Protein AF-0000000070046254 (afdb_homodimer)

Structure (mmCIF, N/CA/C/O backbone):
data_AF-0000000070046254-model_v1
#
loop_
_entity.id
_entity.type
_entity.pdbx_description
1 polymer 'Putative centrosomal of 76 kDa protein'
#
loop_
_atom_site.group_PDB
_atom_site.id
_atom_site.type_symbol
_atom_site.label_atom_id
_atom_site.label_alt_id
_atom_site.label_comp_id
_atom_site.label_asym_id
_atom_site.label_entity_id
_atom_site.label_seq_id
_atom_site.pdbx_PDB_ins_code
_atom_site.Cartn_x
_atom_site.Cartn_y
_atom_site.Cartn_z
_atom_site.occupancy
_atom_site.B_iso_or_equiv
_atom_site.auth_seq_id
_atom_site.auth_comp_id
_atom_site.auth_asym_id
_atom_site.auth_atom_id
_atom_site.pdbx_PDB_model_num
ATOM 1 N N . MET A 1 1 ? -28.453 29.516 -33.625 1 22.95 1 MET A N 1
ATOM 2 C CA . MET A 1 1 ? -28.219 28.594 -32.531 1 22.95 1 MET A CA 1
ATOM 3 C C . MET A 1 1 ? -28.25 29.328 -31.203 1 22.95 1 MET A C 1
ATOM 5 O O . MET A 1 1 ? -27.547 30.312 -31.016 1 22.95 1 MET A O 1
ATOM 9 N N . ASP A 1 2 ? -29.359 29.281 -30.531 1 30.78 2 ASP A N 1
ATOM 10 C CA . ASP A 1 2 ? -29.656 30.109 -29.359 1 30.78 2 ASP A CA 1
ATOM 11 C C . ASP A 1 2 ? -28.594 29.938 -28.281 1 30.78 2 ASP A C 1
ATOM 13 O O . ASP A 1 2 ? -27.891 28.922 -28.25 1 30.78 2 ASP A O 1
ATOM 17 N N . ALA A 1 3 ? -28.328 31.016 -27.547 1 36.81 3 ALA A N 1
ATOM 18 C CA . ALA A 1 3 ? -27.328 31.203 -26.5 1 36.81 3 ALA A CA 1
ATOM 19 C C . ALA A 1 3 ? -27.312 30.016 -25.531 1 36.81 3 ALA A C 1
ATOM 21 O O . ALA A 1 3 ? -26.266 29.625 -25.031 1 36.81 3 ALA A O 1
ATOM 22 N N . LYS A 1 4 ? -28.531 29.578 -25.219 1 39.19 4 LYS A N 1
ATOM 23 C CA . LYS A 1 4 ? -28.672 28.5 -24.25 1 39.19 4 LYS A CA 1
ATOM 24 C C . LYS A 1 4 ? -28.047 27.203 -24.766 1 39.19 4 LYS A C 1
ATOM 26 O O . LYS A 1 4 ? -27.422 26.469 -24 1 39.19 4 LYS A O 1
ATOM 31 N N . HIS A 1 5 ? -28.25 26.938 -25.984 1 34.53 5 HIS A N 1
ATOM 32 C CA . HIS A 1 5 ? -27.703 25.734 -26.609 1 34.53 5 HIS A CA 1
ATOM 33 C C . HIS A 1 5 ? -26.172 25.812 -26.688 1 34.53 5 HIS A C 1
ATOM 35 O O . HIS A 1 5 ? -25.5 24.797 -26.578 1 34.53 5 HIS A O 1
ATOM 41 N N . ARG A 1 6 ? -25.719 27.016 -26.875 1 35.41 6 ARG A N 1
ATOM 42 C CA . ARG A 1 6 ? -24.266 27.219 -26.891 1 35.41 6 ARG A CA 1
ATOM 43 C C . ARG A 1 6 ? -23.656 26.922 -25.531 1 35.41 6 ARG A C 1
ATOM 45 O O . ARG A 1 6 ? -22.609 26.297 -25.438 1 35.41 6 ARG A O 1
ATOM 52 N N . ALA A 1 7 ? -24.375 27.359 -24.469 1 35.88 7 ALA A N 1
ATOM 53 C CA . ALA A 1 7 ? -23.859 27.156 -23.109 1 35.88 7 ALA A CA 1
ATOM 54 C C . ALA A 1 7 ? -23.812 25.656 -22.781 1 35.88 7 ALA A C 1
ATOM 56 O O . ALA A 1 7 ? -22.859 25.203 -22.141 1 35.88 7 ALA A O 1
ATOM 57 N N . ALA A 1 8 ? -24.891 24.938 -23.156 1 36.16 8 ALA A N 1
ATOM 58 C CA . ALA A 1 8 ? -24.938 23.5 -22.891 1 36.16 8 ALA A CA 1
ATOM 59 C C . ALA A 1 8 ? -23.812 22.781 -23.641 1 36.16 8 ALA A C 1
ATOM 61 O O . ALA A 1 8 ? -23.219 21.844 -23.125 1 36.16 8 ALA A O 1
ATOM 62 N N . ILE A 1 9 ? -23.594 23.266 -24.875 1 36.44 9 ILE A N 1
ATOM 63 C CA . ILE A 1 9 ? -22.5 22.688 -25.656 1 36.44 9 ILE A CA 1
ATOM 64 C C . ILE A 1 9 ? -21.156 23 -24.984 1 36.44 9 ILE A C 1
ATOM 66 O O . ILE A 1 9 ? -20.297 22.141 -24.859 1 36.44 9 ILE A O 1
ATOM 70 N N . TYR A 1 10 ? -21.047 24.266 -24.516 1 35.69 10 TYR A N 1
ATOM 71 C CA . TYR A 1 10 ? -19.812 24.625 -23.828 1 35.69 10 TYR A CA 1
ATOM 72 C C . TYR A 1 10 ? -19.625 23.781 -22.562 1 35.69 10 TYR A C 1
ATOM 74 O O . TYR A 1 10 ? -18.516 23.344 -22.266 1 35.69 10 TYR A O 1
ATOM 82 N N . GLU A 1 11 ? -20.719 23.578 -21.797 1 37.72 11 GLU A N 1
ATOM 83 C CA . GLU A 1 11 ? -20.672 22.734 -20.609 1 37.72 11 GLU A CA 1
ATOM 84 C C . GLU A 1 11 ? -20.312 21.297 -20.969 1 37.72 11 GLU A C 1
ATOM 86 O O . GLU A 1 11 ? -19.578 20.625 -20.234 1 37.72 11 GLU A O 1
ATOM 91 N N . PHE A 1 12 ? -20.828 20.828 -22.109 1 35.72 12 PHE A N 1
ATOM 92 C CA . PHE A 1 12 ? -20.484 19.484 -22.578 1 35.72 12 PHE A CA 1
ATOM 93 C C . PHE A 1 12 ? -19.047 19.422 -23.047 1 35.72 12 PHE A C 1
ATOM 95 O O . PHE A 1 12 ? -18.312 18.484 -22.703 1 35.72 12 PHE A O 1
ATOM 102 N N . LEU A 1 13 ? -18.625 20.375 -23.797 1 39.56 13 LEU A N 1
ATOM 103 C CA . LEU A 1 13 ? -17.25 20.391 -24.281 1 39.56 13 LEU A CA 1
ATOM 104 C C . LEU A 1 13 ? -16.281 20.656 -23.141 1 39.56 13 LEU A C 1
ATOM 106 O O . LEU A 1 13 ? -15.156 20.125 -23.141 1 39.56 13 LEU A O 1
ATOM 110 N N . ALA A 1 14 ? -16.578 21.438 -22.156 1 38.41 14 ALA A N 1
ATOM 111 C CA . ALA A 1 14 ? -15.773 21.703 -20.969 1 38.41 14 ALA A CA 1
ATOM 112 C C . ALA A 1 14 ? -15.57 20.438 -20.141 1 38.41 14 ALA A C 1
ATOM 114 O O . ALA A 1 14 ? -14.547 20.297 -19.469 1 38.41 14 ALA A O 1
ATOM 115 N N . LYS A 1 15 ? -16.516 19.406 -20.172 1 37.19 15 LYS A N 1
ATOM 116 C CA . LYS A 1 15 ? -16.453 18.125 -19.469 1 37.19 15 LYS A CA 1
ATOM 117 C C . LYS A 1 15 ? -15.75 17.078 -20.297 1 37.19 15 LYS A C 1
ATOM 119 O O . LYS A 1 15 ? -15.531 15.953 -19.844 1 37.19 15 LYS A O 1
ATOM 124 N N . ARG A 1 16 ? -15.531 17.344 -21.578 1 29.8 16 ARG A N 1
ATOM 125 C CA . ARG A 1 16 ? -14.828 16.422 -22.453 1 29.8 16 ARG A CA 1
ATOM 126 C C . ARG A 1 16 ? -13.625 17.094 -23.109 1 29.8 16 ARG A C 1
ATOM 128 O O . ARG A 1 16 ? -13.656 17.406 -24.312 1 29.8 16 ARG A O 1
ATOM 135 N N . PRO A 1 17 ? -12.617 17.453 -22.25 1 33.72 17 PRO A N 1
ATOM 136 C CA . PRO A 1 17 ? -11.453 18.141 -22.797 1 33.72 17 PRO A CA 1
ATOM 137 C C . PRO A 1 17 ? -10.766 17.359 -23.906 1 33.72 17 PRO A C 1
ATOM 139 O O . PRO A 1 17 ? -9.984 17.938 -24.672 1 33.72 17 PRO A O 1
ATOM 142 N N . ASP A 1 18 ? -11.164 16.156 -24.016 1 36.84 18 ASP A N 1
ATOM 143 C CA . ASP A 1 18 ? -10.562 15.398 -25.109 1 36.84 18 ASP A CA 1
ATOM 144 C C . ASP A 1 18 ? -10.977 15.953 -26.469 1 36.84 18 ASP A C 1
ATOM 146 O O . ASP A 1 18 ? -10.172 16.016 -27.391 1 36.84 18 ASP A O 1
ATOM 150 N N . ILE A 1 19 ? -12.195 16.312 -26.516 1 37.12 19 ILE A N 1
ATOM 151 C CA . ILE A 1 19 ? -12.68 16.797 -27.797 1 37.12 19 ILE A CA 1
ATOM 152 C C . ILE A 1 19 ? -12.125 18.203 -28.062 1 37.12 19 ILE A C 1
ATOM 154 O O . ILE A 1 19 ? -11.711 18.516 -29.188 1 37.12 19 ILE A O 1
ATOM 158 N N . CYS A 1 20 ? -12.023 18.922 -26.953 1 35.56 20 CYS A N 1
ATOM 159 C CA . CYS A 1 20 ? -11.555 20.281 -27.156 1 35.56 20 CYS A CA 1
ATOM 160 C C . CYS A 1 20 ? -10.102 20.297 -27.594 1 35.56 20 CYS A C 1
ATOM 162 O O . CYS A 1 20 ? -9.719 21.078 -28.484 1 35.56 20 CYS A O 1
ATOM 164 N N . GLN A 1 21 ? -9.312 19.484 -27 1 36.22 21 GLN A N 1
ATOM 165 C CA . GLN A 1 21 ? -7.91 19.484 -27.406 1 36.22 21 GLN A CA 1
ATOM 166 C C . GLN A 1 21 ? -7.754 19 -28.844 1 36.22 21 GLN A C 1
ATOM 168 O O . GLN A 1 21 ? -6.977 19.578 -29.609 1 36.22 21 GLN A O 1
ATOM 173 N N . SER A 1 22 ? -8.617 18.141 -29.234 1 37.44 22 SER A N 1
ATOM 174 C CA . SER A 1 22 ? -8.562 17.688 -30.625 1 37.44 22 SER A CA 1
ATOM 175 C C . SER A 1 22 ? -8.984 18.797 -31.578 1 37.44 22 SER A C 1
ATOM 177 O O . SER A 1 22 ? -8.383 18.984 -32.625 1 37.44 22 SER A O 1
ATOM 179 N N . LEU A 1 23 ? -9.883 19.578 -31.062 1 36.31 23 LEU A N 1
ATOM 180 C CA . LEU A 1 23 ? -10.375 20.703 -31.875 1 36.31 23 LEU A CA 1
ATOM 181 C C . LEU A 1 23 ? -9.336 21.812 -31.938 1 36.31 23 LEU A C 1
ATOM 183 O O . LEU A 1 23 ? -9.125 22.406 -33 1 36.31 23 LEU A O 1
ATOM 187 N N . ARG A 1 24 ? -8.734 22.016 -30.828 1 37.19 24 ARG A N 1
ATOM 188 C CA . ARG A 1 24 ? -7.711 23.062 -30.828 1 37.19 24 ARG A CA 1
ATOM 189 C C . ARG A 1 24 ? -6.578 22.719 -31.797 1 37.19 24 ARG A C 1
ATOM 191 O O . ARG A 1 24 ? -6.105 23.578 -32.531 1 37.19 24 ARG A O 1
ATOM 198 N N . LEU A 1 25 ? -6.223 21.453 -31.844 1 37.81 25 LEU A N 1
ATOM 199 C CA . LEU A 1 25 ? -5.137 21.031 -32.719 1 37.81 25 LEU A CA 1
ATOM 200 C C . LEU A 1 25 ? -5.555 21.141 -34.188 1 37.81 25 LEU A C 1
ATOM 202 O O . LEU A 1 25 ? -4.762 21.562 -35.031 1 37.81 25 LEU A O 1
ATOM 206 N N . HIS A 1 26 ? -6.836 20.969 -34.406 1 33.47 26 HIS A N 1
ATOM 207 C CA . HIS A 1 26 ? -7.34 21.094 -35.75 1 33.47 26 HIS A CA 1
ATOM 208 C C . HIS A 1 26 ? -7.391 22.562 -36.188 1 33.47 26 HIS A C 1
ATOM 210 O O . HIS A 1 26 ? -7.07 22.875 -37.344 1 33.47 26 HIS A O 1
ATOM 216 N N . LEU A 1 27 ? -7.742 23.312 -35.219 1 34.03 27 LEU A N 1
ATOM 217 C CA . LEU A 1 27 ? -7.859 24.734 -35.562 1 34.03 27 LEU A CA 1
ATOM 218 C C . LEU A 1 27 ? -6.484 25.344 -35.812 1 34.03 27 LEU A C 1
ATOM 220 O O . LEU A 1 27 ? -6.332 26.203 -36.688 1 34.03 27 LEU A O 1
ATOM 224 N N . GLN A 1 28 ? -5.562 24.906 -35.031 1 35.88 28 GLN A N 1
ATOM 225 C CA . GLN A 1 28 ? -4.238 25.484 -35.25 1 35.88 28 GLN A CA 1
ATOM 226 C C . GLN A 1 28 ? -3.646 25.062 -36.594 1 35.88 28 GLN A C 1
ATOM 228 O O . GLN A 1 28 ? -2.947 25.844 -37.219 1 35.88 28 GLN A O 1
ATOM 233 N N . ALA A 1 29 ? -4.031 23.938 -37.125 1 33.19 29 ALA A N 1
ATOM 234 C CA . ALA A 1 29 ? -3.479 23.484 -38.375 1 33.19 29 ALA A CA 1
ATOM 235 C C . ALA A 1 29 ? -4.012 24.312 -39.562 1 33.19 29 ALA A C 1
ATOM 237 O O . ALA A 1 29 ? -3.311 24.516 -40.531 1 33.19 29 ALA A O 1
ATOM 238 N N . ARG A 1 30 ? -5.281 24.781 -39.469 1 31.12 30 ARG A N 1
ATOM 239 C CA . ARG A 1 30 ? -5.852 25.547 -40.594 1 31.12 30 ARG A CA 1
ATOM 240 C C . ARG A 1 30 ? -5.34 26.984 -40.562 1 31.12 30 ARG A C 1
ATOM 242 O O . ARG A 1 30 ? -5.625 27.75 -41.5 1 31.12 30 ARG A O 1
ATOM 249 N N . LYS A 1 31 ? -4.848 27.469 -39.469 1 35.66 31 LYS A N 1
ATOM 250 C CA . LYS A 1 31 ? -4.465 28.875 -39.469 1 35.66 31 LYS A CA 1
ATOM 251 C C . LYS A 1 31 ? -3.291 29.141 -40.406 1 35.66 31 LYS A C 1
ATOM 253 O O . LYS A 1 31 ? -3.006 30.297 -40.719 1 35.66 31 LYS A O 1
ATOM 258 N N . SER A 1 32 ? -2.473 28.203 -40.719 1 35.16 32 SER A N 1
ATOM 259 C CA . SER A 1 32 ? -1.287 28.688 -41.406 1 35.16 32 SER A CA 1
ATOM 260 C C . SER A 1 32 ? -1.643 29.219 -42.781 1 35.16 32 SER A C 1
ATOM 262 O O . SER A 1 32 ? -0.765 29.656 -43.531 1 35.16 32 SER A O 1
ATOM 264 N N . HIS A 1 33 ? -2.77 28.812 -43.375 1 30.98 33 HIS A N 1
ATOM 265 C CA . HIS A 1 33 ? -2.812 29.328 -44.75 1 30.98 33 HIS A CA 1
ATOM 266 C C . HIS A 1 33 ? -3.143 30.812 -44.75 1 30.98 33 HIS A C 1
ATOM 268 O O . HIS A 1 33 ? -2.807 31.516 -45.719 1 30.98 33 HIS A O 1
ATOM 274 N N . ASP A 1 34 ? -4.305 31.234 -44.156 1 30.7 34 ASP A N 1
ATOM 275 C CA . ASP A 1 34 ? -4.793 32.562 -44.531 1 30.7 34 ASP A CA 1
ATOM 276 C C . ASP A 1 34 ? -4.012 33.656 -43.812 1 30.7 34 ASP A C 1
ATOM 278 O O . ASP A 1 34 ? -3.574 33.469 -42.656 1 30.7 34 ASP A O 1
ATOM 282 N N . GLY A 1 35 ? -3.275 34.531 -44.438 1 29.66 35 GLY A N 1
ATOM 283 C CA . GLY A 1 35 ? -2.488 35.719 -44.188 1 29.66 35 GLY A CA 1
ATOM 284 C C . GLY A 1 35 ? -2.898 36.438 -42.906 1 29.66 35 GLY A C 1
ATOM 285 O O . GLY A 1 35 ? -2.188 37.312 -42.438 1 29.66 35 GLY A O 1
ATOM 286 N N . GLU A 1 36 ? -4.207 36.844 -42.969 1 29.3 36 GLU A N 1
ATOM 287 C CA . GLU A 1 36 ? -4.617 38 -42.188 1 29.3 36 GLU A CA 1
ATOM 288 C C . GLU A 1 36 ? -4.512 37.719 -40.688 1 29.3 36 GLU A C 1
ATOM 290 O O . GLU A 1 36 ? -4.43 36.562 -40.281 1 29.3 36 GLU A O 1
ATOM 295 N N . THR A 1 37 ? -4.812 38.844 -39.812 1 29.86 37 THR A N 1
ATOM 296 C CA . THR A 1 37 ? -4.668 39.25 -38.406 1 29.86 37 THR A CA 1
ATOM 297 C C . THR A 1 37 ? -5.168 38.125 -37.5 1 29.86 37 THR A C 1
ATOM 299 O O . THR A 1 37 ? -5.887 37.219 -37.938 1 29.86 37 THR A O 1
ATOM 302 N N . ALA A 1 38 ? -5.16 38.469 -36.125 1 30.78 38 ALA A N 1
ATOM 303 C CA . ALA A 1 38 ? -5.293 37.656 -34.938 1 30.78 38 ALA A CA 1
ATOM 304 C C . ALA A 1 38 ? -6.617 36.906 -34.938 1 30.78 38 ALA A C 1
ATOM 306 O O . ALA A 1 38 ? -7.672 37.469 -34.656 1 30.78 38 ALA A O 1
ATOM 307 N N . PRO A 1 39 ? -7.023 36.156 -35.969 1 28.86 39 PRO A N 1
ATOM 308 C CA . PRO A 1 39 ? -8.461 35.875 -36.094 1 28.86 39 PRO A CA 1
ATOM 309 C C . PRO A 1 39 ? -9.023 35.219 -34.812 1 28.86 39 PRO A C 1
ATOM 311 O O . PRO A 1 39 ? -8.328 34.438 -34.156 1 28.86 39 PRO A O 1
ATOM 314 N N . THR A 1 40 ? -9.852 36.062 -34.125 1 28.89 40 THR A N 1
ATOM 315 C CA . THR A 1 40 ? -10.742 35.656 -33.062 1 28.89 40 THR A CA 1
ATOM 316 C C . THR A 1 40 ? -11.375 34.312 -33.344 1 28.89 40 THR A C 1
ATOM 318 O O . THR A 1 40 ? -11.867 34.062 -34.438 1 28.89 40 THR A O 1
ATOM 321 N N . VAL A 1 41 ? -10.688 33.406 -32.906 1 30.28 41 VAL A N 1
ATOM 322 C CA . VAL A 1 41 ? -11.258 32.062 -33.031 1 30.28 41 VAL A CA 1
ATOM 323 C C . VAL A 1 41 ? -12.781 32.125 -32.969 1 30.28 41 VAL A C 1
ATOM 325 O O . VAL A 1 41 ? -13.336 32.469 -31.906 1 30.28 41 VAL A O 1
ATOM 328 N N . ASP A 1 42 ? -13.422 32.781 -34.031 1 28.2 42 ASP A N 1
ATOM 329 C CA . ASP A 1 42 ? -14.867 32.906 -34.156 1 28.2 42 ASP A CA 1
ATOM 330 C C . ASP A 1 42 ? -15.555 31.562 -33.938 1 28.2 42 ASP A C 1
ATOM 332 O O . ASP A 1 42 ? -15.289 30.609 -34.688 1 28.2 42 ASP A O 1
ATOM 336 N N . VAL A 1 43 ? -15.984 31.406 -32.781 1 30.73 43 VAL A N 1
ATOM 337 C CA . VAL A 1 43 ? -16.812 30.312 -32.281 1 30.73 43 VAL A CA 1
ATOM 338 C C . VAL A 1 43 ? -17.891 29.969 -33.312 1 30.73 43 VAL A C 1
ATOM 340 O O . VAL A 1 43 ? -18.203 28.781 -33.5 1 30.73 43 VAL A O 1
ATOM 343 N N . ALA A 1 44 ? -18.312 31 -34 1 30.55 44 ALA A N 1
ATOM 344 C CA . ALA A 1 44 ? -19.422 30.812 -34.906 1 30.55 44 ALA A CA 1
ATOM 345 C C . ALA A 1 44 ? -19.031 29.891 -36.062 1 30.55 44 ALA A C 1
ATOM 347 O O . ALA A 1 44 ? -19.781 28.984 -36.438 1 30.55 44 ALA A O 1
ATOM 348 N N . ARG A 1 45 ? -17.859 30.266 -36.562 1 34.41 45 ARG A N 1
ATOM 349 C CA . ARG A 1 45 ? -17.469 29.547 -37.781 1 34.41 45 ARG A CA 1
ATOM 350 C C . ARG A 1 45 ? -17.125 28.094 -37.438 1 34.41 45 ARG A C 1
ATOM 352 O O . ARG A 1 45 ? -17.391 27.188 -38.25 1 34.41 45 ARG A O 1
ATOM 359 N N . THR A 1 46 ? -16.672 27.984 -36.188 1 34.03 46 THR A N 1
ATOM 360 C CA . THR A 1 46 ? -16.391 26.625 -35.75 1 34.03 46 THR A CA 1
ATOM 361 C C . THR A 1 46 ? -17.672 25.828 -35.625 1 34.03 46 THR A C 1
ATOM 363 O O . THR A 1 46 ? -17.734 24.656 -36.031 1 34.03 46 THR A O 1
ATOM 366 N N . LEU A 1 47 ? -18.734 26.5 -35.188 1 33.62 47 LEU A N 1
ATOM 367 C CA . LEU A 1 47 ? -20.031 25.859 -35.094 1 33.62 47 LEU A CA 1
ATOM 368 C C . LEU A 1 47 ? -20.594 25.531 -36.469 1 33.62 47 LEU A C 1
ATOM 370 O O . LEU A 1 47 ? -21.234 24.484 -36.656 1 33.62 47 LEU A O 1
ATOM 374 N N . GLU A 1 48 ? -20.328 26.375 -37.375 1 36.91 48 GLU A N 1
ATOM 375 C CA . GLU A 1 48 ? -20.844 26.172 -38.719 1 36.91 48 GLU A CA 1
ATOM 376 C C . GLU A 1 48 ? -20.219 24.922 -39.375 1 36.91 48 GLU A C 1
ATOM 378 O O . GLU A 1 48 ? -20.922 24.141 -40.031 1 36.91 48 GLU A O 1
ATOM 383 N N . VAL A 1 49 ? -18.984 24.766 -39.062 1 36.53 49 VAL A N 1
ATOM 384 C CA . VAL A 1 49 ? -18.312 23.609 -39.688 1 36.53 49 VAL A CA 1
ATOM 385 C C . VAL A 1 49 ? -18.812 22.328 -39 1 36.53 49 VAL A C 1
ATOM 387 O O . VAL A 1 49 ? -19.031 21.312 -39.688 1 36.53 49 VAL A O 1
ATOM 390 N N . LEU A 1 50 ? -19.141 22.469 -37.75 1 34.44 50 LEU A N 1
ATOM 391 C CA . LEU A 1 50 ? -19.719 21.297 -37.094 1 34.44 50 LEU A CA 1
ATOM 392 C C . LEU A 1 50 ? -21.125 21.016 -37.625 1 34.44 50 LEU A C 1
ATOM 394 O O . LEU A 1 50 ? -21.531 19.859 -37.75 1 34.44 50 LEU A O 1
ATOM 398 N N . GLN A 1 51 ? -21.875 21.984 -38 1 36.56 51 GLN A N 1
ATOM 399 C CA . GLN A 1 51 ? -23.188 21.812 -38.594 1 36.56 51 GLN A CA 1
ATOM 400 C C . GLN A 1 51 ? -23.062 21.109 -39.969 1 36.56 51 GLN A C 1
ATOM 402 O O . GLN A 1 51 ? -23.859 20.219 -40.25 1 36.56 51 GLN A O 1
ATOM 407 N N . ASP A 1 52 ? -22.188 21.609 -40.75 1 40.53 52 ASP A N 1
ATOM 408 C CA . ASP A 1 52 ? -22.094 21.094 -42.125 1 40.53 52 ASP A CA 1
ATOM 409 C C . ASP A 1 52 ? -21.625 19.656 -42.125 1 40.53 52 ASP A C 1
ATOM 411 O O . ASP A 1 52 ? -21.922 18.906 -43.062 1 40.53 52 ASP A O 1
ATOM 415 N N . THR A 1 53 ? -20.75 19.344 -41.188 1 40.19 53 THR A N 1
ATOM 416 C CA . THR A 1 53 ? -20.25 17.984 -41.281 1 40.19 53 THR A CA 1
ATOM 417 C C . THR A 1 53 ? -21.219 17.016 -40.625 1 40.19 53 THR A C 1
ATOM 419 O O . THR A 1 53 ? -20.984 15.805 -40.594 1 40.19 53 THR A O 1
ATOM 422 N N . GLY A 1 54 ? -22.484 17.172 -40.469 1 35.41 54 GLY A N 1
ATOM 423 C CA . GLY A 1 54 ? -23.609 16.406 -39.969 1 35.41 54 GLY A CA 1
ATOM 424 C C . GLY A 1 54 ? -23.406 15.906 -38.562 1 35.41 54 GLY A C 1
ATOM 425 O O . GLY A 1 54 ? -24.234 15.141 -38.031 1 35.41 54 GLY A O 1
ATOM 426 N N . VAL A 1 55 ? -22.297 16.094 -38.25 1 36.09 55 VAL A N 1
ATOM 427 C CA . VAL A 1 55 ? -22.031 15.523 -36.938 1 36.09 55 VAL A CA 1
ATOM 428 C C . VAL A 1 55 ? -22.875 16.234 -35.875 1 36.09 55 VAL A C 1
ATOM 430 O O . VAL A 1 55 ? -23.266 15.625 -34.875 1 36.09 55 VAL A O 1
ATOM 433 N N . LEU A 1 56 ? -23.266 17.484 -36.156 1 33.78 56 LEU A N 1
ATOM 434 C CA . LEU A 1 56 ? -24.188 18.234 -35.281 1 33.78 56 LEU A CA 1
ATOM 435 C C . LEU A 1 56 ? -25.562 17.578 -35.281 1 33.78 56 LEU A C 1
ATOM 437 O O . LEU A 1 56 ? -26.219 17.5 -34.25 1 33.78 56 LEU A O 1
ATOM 441 N N . THR A 1 57 ? -25.953 17.219 -36.406 1 40.41 57 THR A N 1
ATOM 442 C CA . THR A 1 57 ? -27.266 16.594 -36.469 1 40.41 57 THR A CA 1
ATOM 443 C C . THR A 1 57 ? -27.297 15.305 -35.625 1 40.41 57 THR A C 1
ATOM 445 O O . THR A 1 57 ? -28.281 15.016 -34.969 1 40.41 57 THR A O 1
ATOM 448 N N . ASP A 1 58 ? -26.234 14.578 -35.812 1 39.16 58 ASP A N 1
ATOM 449 C CA . ASP A 1 58 ? -26.234 13.32 -35.062 1 39.16 58 ASP A CA 1
ATOM 450 C C . ASP A 1 58 ? -26.172 13.57 -33.562 1 39.16 58 ASP A C 1
ATOM 452 O O . ASP A 1 58 ? -26.844 12.891 -32.781 1 39.16 58 ASP A O 1
ATOM 456 N N . ILE A 1 59 ? -25.469 14.57 -33.219 1 34.38 59 ILE A N 1
ATOM 457 C CA . ILE A 1 59 ? -25.469 14.953 -31.797 1 34.38 59 ILE A CA 1
ATOM 458 C C . ILE A 1 59 ? -26.828 15.547 -31.422 1 34.38 59 ILE A C 1
ATOM 460 O O . ILE A 1 59 ? -27.359 15.258 -30.359 1 34.38 59 ILE A O 1
ATOM 464 N N . GLN A 1 60 ? -27.391 16.281 -32.25 1 35.59 60 GLN A N 1
ATOM 465 C CA . GLN A 1 60 ? -28.703 16.828 -32 1 35.59 60 GLN A CA 1
ATOM 466 C C . GLN A 1 60 ? -29.766 15.734 -31.9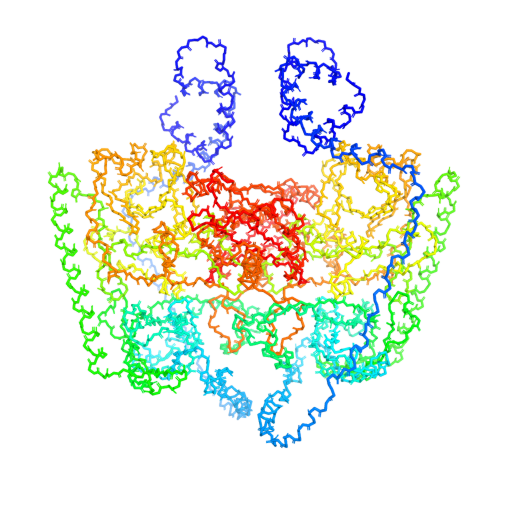06 1 35.59 60 GLN A C 1
ATOM 468 O O . GLN A 1 60 ? -30.641 15.797 -31.047 1 35.59 60 GLN A O 1
ATOM 473 N N . GLN A 1 61 ? -29.688 14.82 -32.812 1 42.09 61 GLN A N 1
ATOM 474 C CA . GLN A 1 61 ? -30.656 13.734 -32.719 1 42.09 61 GLN A CA 1
ATOM 475 C C . GLN A 1 61 ? -30.469 12.922 -31.438 1 42.09 61 GLN A C 1
ATOM 477 O O . GLN A 1 61 ? -31.438 12.531 -30.797 1 42.09 61 GLN A O 1
ATOM 482 N N . GLN A 1 62 ? -29.234 12.719 -31.156 1 34.59 62 GLN A N 1
ATOM 483 C CA . GLN A 1 62 ? -29.016 11.977 -29.922 1 34.59 62 GLN A CA 1
ATOM 484 C C . GLN A 1 62 ? -29.391 12.812 -28.703 1 34.59 62 GLN A C 1
ATOM 486 O O . GLN A 1 62 ? -29.938 12.289 -27.734 1 34.59 62 GLN A O 1
ATOM 491 N N . LEU A 1 63 ? -29.188 14.062 -28.859 1 30.25 63 LEU A N 1
ATOM 492 C CA . LEU A 1 63 ? -29.688 14.977 -27.828 1 30.25 63 LEU A CA 1
ATOM 493 C C . LEU A 1 63 ? -31.203 15.055 -27.844 1 30.25 63 LEU A C 1
ATOM 495 O O . LEU A 1 63 ? -31.844 15.055 -26.797 1 30.25 63 LEU A O 1
ATOM 499 N N . ALA A 1 64 ? -31.75 15.188 -28.969 1 34.56 64 ALA A N 1
ATOM 500 C CA . ALA A 1 64 ? -33.219 15.242 -29.047 1 34.56 64 ALA A CA 1
ATOM 501 C C . ALA A 1 64 ? -33.844 13.961 -28.5 1 34.56 64 ALA A C 1
ATOM 503 O O . ALA A 1 64 ? -34.844 14.023 -27.766 1 34.56 64 ALA A O 1
ATOM 504 N N . THR A 1 65 ? -33.375 12.797 -28.859 1 38 65 THR A N 1
ATOM 505 C CA . THR A 1 65 ? -33.906 11.562 -28.297 1 38 65 THR A CA 1
ATOM 506 C C . THR A 1 65 ? -33.688 11.516 -26.797 1 38 65 THR A C 1
ATOM 508 O O . THR A 1 65 ? -34.562 11.062 -26.047 1 38 65 THR A O 1
ATOM 511 N N . TYR A 1 66 ? -32.594 12.062 -26.391 1 28.5 66 TYR A N 1
ATOM 512 C CA . TYR A 1 66 ? -32.375 12.148 -24.953 1 28.5 66 TYR A CA 1
ATOM 513 C C . TYR A 1 66 ? -33.281 13.203 -24.328 1 28.5 66 TYR A C 1
ATOM 515 O O . TYR A 1 66 ? -33.844 12.969 -23.266 1 28.5 66 TYR A O 1
ATOM 523 N N . MET A 1 67 ? -33.438 14.305 -24.953 1 29.75 67 MET A N 1
ATOM 524 C CA . MET A 1 67 ? -34.312 15.336 -24.406 1 29.75 67 MET A CA 1
ATOM 525 C C . MET A 1 67 ? -35.781 14.914 -24.516 1 29.75 67 MET A C 1
ATOM 527 O O . MET A 1 67 ? -36.594 15.266 -23.656 1 29.75 67 MET A O 1
ATOM 531 N N . GLN A 1 68 ? -36.188 14.414 -25.641 1 31.98 68 GLN A N 1
ATOM 532 C CA . GLN A 1 68 ? -37.562 13.953 -25.703 1 31.98 68 GLN A CA 1
ATOM 533 C C . GLN A 1 68 ? -37.844 12.906 -24.625 1 31.98 68 GLN A C 1
ATOM 535 O O . GLN A 1 68 ? -38.938 12.875 -24.047 1 31.98 68 GLN A O 1
ATOM 540 N N . SER A 1 69 ? -36.969 11.977 -24.422 1 29.61 69 SER A N 1
ATOM 541 C CA . SER A 1 69 ? -37.25 11.031 -23.359 1 29.61 69 SER A CA 1
ATOM 542 C C . SER A 1 69 ? -37.188 11.703 -21.984 1 29.61 69 SER A C 1
ATOM 544 O O . SER A 1 69 ? -37.906 11.297 -21.062 1 29.61 69 SER A O 1
ATOM 546 N N . ALA A 1 70 ? -36.469 12.789 -21.891 1 25.98 70 ALA A N 1
ATOM 547 C CA . ALA A 1 70 ? -36.5 13.523 -20.625 1 25.98 70 ALA A CA 1
ATOM 548 C C . ALA A 1 70 ? -37.719 14.414 -20.547 1 25.98 70 ALA A C 1
ATOM 550 O O . ALA A 1 70 ? -38.281 14.625 -19.469 1 25.98 70 ALA A O 1
ATOM 551 N N . GLU A 1 71 ? -38.125 15.086 -21.609 1 29.67 71 GLU A N 1
ATOM 552 C CA . GLU A 1 71 ? -39.281 15.961 -21.531 1 29.67 71 GLU A CA 1
ATOM 553 C C . GLU A 1 71 ? -40.562 15.156 -21.328 1 29.67 71 GLU A C 1
ATOM 555 O O . GLU A 1 71 ? -41.531 15.664 -20.75 1 29.67 71 GLU A O 1
ATOM 560 N N . GLN A 1 72 ? -40.75 14.094 -22.062 1 28.77 72 GLN A N 1
ATOM 561 C CA . GLN A 1 72 ? -42.031 13.445 -21.75 1 28.77 72 GLN A CA 1
ATOM 562 C C . GLN A 1 72 ? -42.156 13.188 -20.25 1 28.77 72 GLN A C 1
ATOM 564 O O . GLN A 1 72 ? -43.281 13.031 -19.75 1 28.77 72 GLN A O 1
ATOM 569 N N . THR A 1 73 ? -41.094 13.078 -19.594 1 26.02 73 THR A N 1
ATOM 570 C CA . THR A 1 73 ? -41.344 12.82 -18.172 1 26.02 73 THR A CA 1
ATOM 571 C C . THR A 1 73 ? -41.625 14.117 -17.422 1 26.02 73 THR A C 1
ATOM 573 O O . THR A 1 73 ? -42.156 14.094 -16.312 1 26.02 73 THR A O 1
ATOM 576 N N . VAL A 1 74 ? -41.344 15.305 -18.078 1 26.8 74 VAL A N 1
ATOM 577 C CA . VAL A 1 74 ? -41.594 16.484 -17.25 1 26.8 74 VAL A CA 1
ATOM 578 C C . VAL A 1 74 ? -43.062 16.891 -17.391 1 26.8 74 VAL A C 1
ATOM 580 O O . VAL A 1 74 ? -43.688 17.328 -16.422 1 26.8 74 VAL A O 1
ATOM 583 N N . GLU A 1 75 ? -43.562 17.016 -18.609 1 25.59 75 GLU A N 1
ATOM 584 C CA . GLU A 1 75 ? -44.875 17.578 -18.766 1 25.59 75 GLU A CA 1
ATOM 585 C C . GLU A 1 75 ? -45.938 16.766 -18.016 1 25.59 75 GLU A C 1
ATOM 587 O O . GLU A 1 75 ? -47.031 17.266 -17.719 1 25.59 75 GLU A O 1
ATOM 592 N N . ALA A 1 76 ? -45.906 15.508 -18.172 1 25.55 76 ALA A N 1
ATOM 593 C CA . ALA A 1 76 ? -47.031 14.914 -17.484 1 25.55 76 ALA A CA 1
ATOM 594 C C . ALA A 1 76 ? -47.156 15.453 -16.062 1 25.55 76 ALA A C 1
ATOM 596 O O . ALA A 1 76 ? -48.188 15.289 -15.406 1 25.55 76 ALA A O 1
ATOM 597 N N . ASN A 1 77 ? -46.125 16.094 -15.625 1 21.44 77 ASN A N 1
ATOM 598 C CA . ASN A 1 77 ? -46.375 16.484 -14.25 1 21.44 77 ASN A CA 1
ATOM 599 C C . ASN A 1 77 ? -46.969 17.891 -14.164 1 21.44 77 ASN A C 1
ATOM 601 O O . ASN A 1 77 ? -47.125 18.438 -13.07 1 21.44 77 ASN A O 1
ATOM 605 N N . ALA A 1 78 ? -47 18.672 -15.266 1 24.23 78 ALA A N 1
ATOM 606 C CA . ALA A 1 78 ? -47.375 20.062 -15.039 1 24.23 78 ALA A CA 1
ATOM 607 C C . ALA A 1 78 ? -48.875 20.172 -14.688 1 24.23 78 ALA A C 1
ATOM 609 O O . ALA A 1 78 ? -49.281 21.109 -13.992 1 24.23 78 ALA A O 1
ATOM 610 N N . GLU A 1 79 ? -49.75 19.75 -15.594 1 23.42 79 GLU A N 1
ATOM 611 C CA . GLU A 1 79 ? -51.125 20.172 -15.516 1 23.42 79 GLU A CA 1
ATOM 612 C C . GLU A 1 79 ? -51.688 20.016 -14.102 1 23.42 79 GLU A C 1
ATOM 614 O O . GLU A 1 79 ? -52.688 20.625 -13.758 1 23.42 79 GLU A O 1
ATOM 619 N N . ARG A 1 80 ? -51.438 18.938 -13.602 1 23.7 80 ARG A N 1
ATOM 620 C CA . ARG A 1 80 ? -52.281 18.672 -12.43 1 23.7 80 ARG A CA 1
ATOM 621 C C . ARG A 1 80 ? -52.031 19.703 -11.336 1 23.7 80 ARG A C 1
ATOM 623 O O . ARG A 1 80 ? -51.562 19.359 -10.25 1 23.7 80 ARG A O 1
ATOM 630 N N . THR A 1 81 ? -51.594 20.906 -11.742 1 22.42 81 THR A N 1
ATOM 631 C CA . THR A 1 81 ? -51.156 21.828 -10.695 1 22.42 81 THR A CA 1
ATOM 632 C C . THR A 1 81 ? -52.344 22.266 -9.852 1 22.42 81 THR A C 1
ATOM 634 O O . THR A 1 81 ? -52.188 22.906 -8.812 1 22.42 81 THR A O 1
ATOM 637 N N . GLY A 1 82 ? -53.406 22.703 -10.516 1 21.94 82 GLY A N 1
ATOM 638 C CA . GLY A 1 82 ? -54.344 23.703 -9.992 1 21.94 82 GLY A CA 1
ATOM 639 C C . GLY A 1 82 ? -54.938 23.297 -8.656 1 21.94 82 GLY A C 1
ATOM 640 O O . GLY A 1 82 ? -55.312 24.172 -7.863 1 21.94 82 GLY A O 1
ATOM 641 N N . LYS A 1 83 ? -55.844 22.344 -8.797 1 22.28 83 LYS A N 1
ATOM 642 C CA . LYS A 1 83 ? -56.906 22.203 -7.801 1 22.28 83 LYS A CA 1
ATOM 643 C C . LYS A 1 83 ? -56.312 22.109 -6.391 1 22.28 83 LYS A C 1
ATOM 645 O O . LYS A 1 83 ? -55.156 21.703 -6.211 1 22.28 83 LYS A O 1
ATOM 650 N N . GLU A 1 84 ? -57.062 22.672 -5.246 1 20.91 84 GLU A N 1
ATOM 651 C CA . GLU A 1 84 ? -56.875 22.906 -3.82 1 20.91 84 GLU A CA 1
ATOM 652 C C . GLU A 1 84 ? -56.312 21.688 -3.119 1 20.91 84 GLU A C 1
ATOM 654 O O . GLU A 1 84 ? -56.938 20.609 -3.139 1 20.91 84 GLU A O 1
ATOM 659 N N . VAL A 1 85 ? -55.312 21.438 -3.309 1 20.95 85 VAL A N 1
ATOM 660 C CA . VAL A 1 85 ? -54.844 20.062 -3.111 1 20.95 85 VAL A CA 1
ATOM 661 C C . VAL A 1 85 ? -55.219 19.578 -1.713 1 20.95 85 VAL A C 1
ATOM 663 O O . VAL A 1 85 ? -54.688 20.078 -0.715 1 20.95 85 VAL A O 1
ATOM 666 N N . LYS A 1 86 ? -56.469 19.391 -1.428 1 18.98 86 LYS A N 1
ATOM 667 C CA . LYS A 1 86 ? -57.125 19.016 -0.173 1 18.98 86 LYS A CA 1
ATOM 668 C C . LYS A 1 86 ? -56.25 18.047 0.633 1 18.98 86 LYS A C 1
ATOM 670 O O . LYS A 1 86 ? -55.688 17.125 0.075 1 18.98 86 LYS A O 1
ATOM 675 N N . ARG A 1 87 ? -55.781 18.406 1.778 1 18.7 87 ARG A N 1
ATOM 676 C CA . ARG A 1 87 ? -55.031 17.828 2.867 1 18.7 87 ARG A CA 1
ATOM 677 C C . ARG A 1 87 ? -55.438 16.391 3.137 1 18.7 87 ARG A C 1
ATOM 679 O O . ARG A 1 87 ? -56.375 16.141 3.908 1 18.7 87 ARG A O 1
ATOM 686 N N . ARG A 1 88 ? -55.875 15.703 2.1 1 17.98 88 ARG A N 1
ATOM 687 C CA . ARG A 1 88 ? -56.656 14.547 2.525 1 17.98 88 ARG A CA 1
ATOM 688 C C . ARG A 1 88 ? -55.969 13.836 3.695 1 17.98 88 ARG A C 1
ATOM 690 O O . ARG A 1 88 ? -54.75 13.734 3.744 1 17.98 88 ARG A O 1
ATOM 697 N N . GLU A 1 89 ? -56.656 13.641 4.816 1 18.75 89 GLU A N 1
ATOM 698 C CA . GLU A 1 89 ? -56.812 13.125 6.18 1 18.75 89 GLU A CA 1
ATOM 699 C C . GLU A 1 89 ? -56.344 11.68 6.273 1 18.75 89 GLU A C 1
ATOM 701 O O . GLU A 1 89 ? -56.531 11.023 7.305 1 18.75 89 GLU A O 1
ATOM 706 N N . GLY A 1 90 ? -55.656 11.273 5.352 1 17.25 90 GLY A N 1
ATOM 707 C CA . GLY A 1 90 ? -55.719 9.867 5 1 17.25 90 GLY A CA 1
ATOM 708 C C . GLY A 1 90 ? -55.562 8.945 6.199 1 17.25 90 GLY A C 1
ATOM 709 O O . GLY A 1 90 ? -55.094 9.359 7.25 1 17.25 90 GLY A O 1
ATOM 710 N N . SER A 1 91 ? -56.281 7.859 6.176 1 17.75 91 SER A N 1
ATOM 711 C CA . SER A 1 91 ? -56.75 6.887 7.16 1 17.75 91 SER A CA 1
ATOM 712 C C . SER A 1 91 ? -55.625 6.359 8.008 1 17.75 91 SER A C 1
ATOM 714 O O . SER A 1 91 ? -54.469 6.266 7.539 1 17.75 91 SER A O 1
ATOM 716 N N . GLY A 1 92 ? -55.688 6.531 9.297 1 17.14 92 GLY A N 1
ATOM 717 C CA . GLY A 1 92 ? -55.062 6.352 10.602 1 17.14 92 GLY A CA 1
ATOM 718 C C . GLY A 1 92 ? -54.562 4.941 10.82 1 17.14 92 GLY A C 1
ATOM 719 O O . GLY A 1 92 ? -54.906 4.305 11.82 1 17.14 92 GLY A O 1
ATOM 720 N N . LEU A 1 93 ? -54.188 4.324 9.719 1 16.36 93 LEU A N 1
ATOM 721 C CA . LEU A 1 93 ? -54.188 2.881 9.922 1 16.36 93 LEU A CA 1
ATOM 722 C C . LEU A 1 93 ? -53.594 2.527 11.281 1 16.36 93 LEU A C 1
ATOM 724 O O . LEU A 1 93 ? -52.531 3.045 11.648 1 16.36 93 LEU A O 1
ATOM 728 N N . LYS A 1 94 ? -54.438 2.039 12.062 1 17.58 94 LYS A N 1
ATOM 729 C CA . LYS A 1 94 ? -54.438 1.56 13.445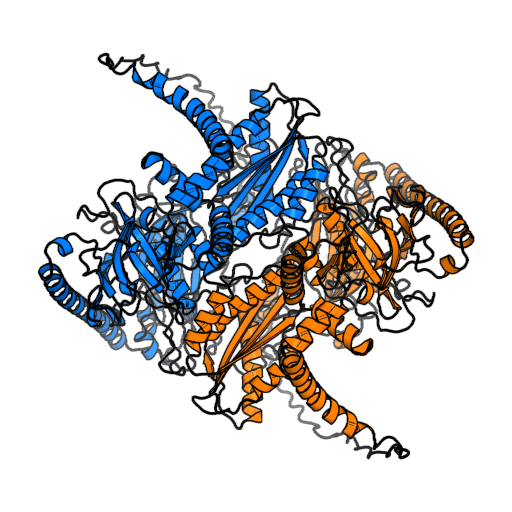 1 17.58 94 LYS A CA 1
ATOM 730 C C . LYS A 1 94 ? -53.25 0.616 13.695 1 17.58 94 LYS A C 1
ATOM 732 O O . LYS A 1 94 ? -53.125 -0.406 13.023 1 17.58 94 LYS A O 1
ATOM 737 N N . TRP A 1 95 ? -52.188 1.26 13.773 1 17.28 95 TRP A N 1
ATOM 738 C CA . TRP A 1 95 ? -51 0.484 14.188 1 17.28 95 TRP A CA 1
ATOM 739 C C . TRP A 1 95 ? -51.375 -0.501 15.297 1 17.28 95 TRP A C 1
ATOM 741 O O . TRP A 1 95 ? -51.812 -0.098 16.375 1 17.28 95 TRP A O 1
ATOM 751 N N . LEU A 1 96 ? -52.344 -1.373 14.805 1 16.3 96 LEU A N 1
ATOM 752 C CA . LEU A 1 96 ? -52.812 -2.254 15.859 1 16.3 96 LEU A CA 1
ATOM 753 C C . LEU A 1 96 ? -51.688 -2.686 16.781 1 16.3 96 LEU A C 1
ATOM 755 O O . LEU A 1 96 ? -50.562 -2.922 16.328 1 16.3 96 LEU A O 1
ATOM 759 N N . PRO A 1 97 ? -51.906 -2.322 18.062 1 18.03 97 PRO A N 1
ATOM 760 C CA . PRO A 1 97 ? -51.125 -2.639 19.266 1 18.03 97 PRO A CA 1
ATOM 761 C C . PRO A 1 97 ? -50.781 -4.121 19.375 1 18.03 97 PRO A C 1
ATOM 763 O O . PRO A 1 97 ? -51.656 -4.961 19.547 1 18.03 97 PRO A O 1
ATOM 766 N N . GLN A 1 98 ? -50.344 -4.703 18.219 1 16.33 98 GLN A N 1
ATOM 767 C CA . GLN A 1 98 ? -50.375 -6.152 18.391 1 16.33 98 GLN A CA 1
ATOM 768 C C . GLN A 1 98 ? -49.844 -6.555 19.75 1 16.33 98 GLN A C 1
ATOM 770 O O . GLN A 1 98 ? -48.656 -6.285 20.062 1 16.33 98 GLN A O 1
ATOM 775 N N . THR A 1 99 ? -50.656 -6.645 20.812 1 17.34 99 THR A N 1
ATOM 776 C CA . THR A 1 99 ? -50.688 -7.109 22.203 1 17.34 99 THR A CA 1
ATOM 777 C C . THR A 1 99 ? -49.969 -8.445 22.328 1 17.34 99 THR A C 1
ATOM 779 O O . THR A 1 99 ? -49.531 -8.828 23.422 1 17.34 99 THR A O 1
ATOM 782 N N . ALA A 1 100 ? -50.281 -9.398 21.297 1 16.16 100 ALA A N 1
ATOM 783 C CA . ALA A 1 100 ? -50.531 -10.711 21.875 1 16.16 100 ALA A CA 1
ATOM 784 C C . ALA A 1 100 ? -49.344 -11.203 22.688 1 16.16 100 ALA A C 1
ATOM 786 O O . ALA A 1 100 ? -49.5 -11.781 23.766 1 16.16 100 ALA A O 1
ATOM 787 N N . CYS A 1 101 ? -48.281 -11.43 21.891 1 16.95 101 CYS A N 1
ATOM 788 C CA . CYS A 1 101 ? -47.719 -12.711 22.312 1 16.95 101 CYS A CA 1
ATOM 789 C C . CYS A 1 101 ? -47.094 -12.625 23.703 1 16.95 101 CYS A C 1
ATOM 791 O O . CYS A 1 101 ? -46.125 -11.906 23.891 1 16.95 101 CYS A O 1
ATOM 793 N N . ARG A 1 102 ? -47.906 -12.648 24.734 1 16.19 102 ARG A N 1
ATOM 794 C CA . ARG A 1 102 ? -47.844 -12.664 26.188 1 16.19 102 ARG A CA 1
ATOM 795 C C . ARG A 1 102 ? -46.625 -13.43 26.672 1 16.19 102 ARG A C 1
ATOM 797 O O . ARG A 1 102 ? -45.844 -12.898 27.453 1 16.19 102 ARG A O 1
ATOM 804 N N . ASP A 1 103 ? -46.938 -14.648 27.312 1 16.27 103 ASP A N 1
ATOM 805 C CA . ASP A 1 103 ? -46.719 -15.203 28.656 1 16.27 103 ASP A CA 1
ATOM 806 C C . ASP A 1 103 ? -45.438 -16.031 28.703 1 16.27 103 ASP A C 1
ATOM 808 O O . ASP A 1 103 ? -44.969 -16.406 29.781 1 16.27 103 ASP A O 1
ATOM 8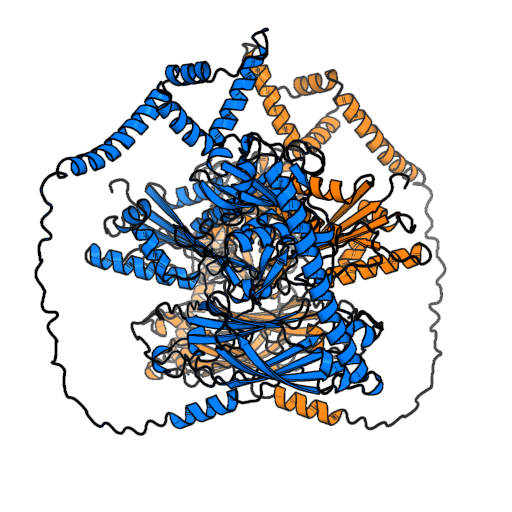12 N N . ALA A 1 104 ? -45.125 -16.875 27.672 1 16.75 104 ALA A N 1
ATOM 813 C CA . ALA A 1 104 ? -44.531 -18.109 28.156 1 16.75 104 ALA A CA 1
ATOM 814 C C . ALA A 1 104 ? -43.188 -17.828 28.844 1 16.75 104 ALA A C 1
ATOM 816 O O . ALA A 1 104 ? -42.219 -17.406 28.188 1 16.75 104 ALA A O 1
ATOM 817 N N . SER A 1 105 ? -43.156 -17.375 30.219 1 16.98 105 SER A N 1
ATOM 818 C CA . SER A 1 105 ? -42.188 -17.188 31.312 1 16.98 105 SER A CA 1
ATOM 819 C C . SER A 1 105 ? -41.344 -18.422 31.531 1 16.98 105 SER A C 1
ATOM 821 O O . SER A 1 105 ? -40.75 -18.594 32.594 1 16.98 105 SER A O 1
ATOM 823 N N . ALA A 1 106 ? -41.438 -19.547 30.703 1 17.47 106 ALA A N 1
ATOM 824 C CA . ALA A 1 106 ? -40.875 -20.719 31.375 1 17.47 106 ALA A CA 1
ATOM 825 C C . ALA A 1 106 ? -39.5 -20.406 31.953 1 17.47 106 ALA A C 1
ATOM 827 O O . ALA A 1 106 ? -38.719 -19.641 31.359 1 17.47 106 ALA A O 1
ATOM 828 N N . SER A 1 107 ? -39.25 -20.703 33.281 1 17.33 107 SER A N 1
ATOM 829 C CA . SER A 1 107 ? -38.312 -20.672 34.406 1 17.33 107 SER A CA 1
ATOM 830 C C . SER A 1 107 ? -37 -21.359 34.031 1 17.33 107 SER A C 1
ATOM 832 O O . SER A 1 107 ? -36.156 -21.578 34.906 1 17.33 107 SER A O 1
ATOM 834 N N . ALA A 1 108 ? -36.781 -21.938 32.844 1 17.86 108 ALA A N 1
ATOM 835 C CA . ALA A 1 108 ? -35.719 -22.922 32.938 1 17.86 108 ALA A CA 1
ATOM 836 C C . ALA A 1 108 ? -34.438 -22.312 33.5 1 17.86 108 ALA A C 1
ATOM 838 O O . ALA A 1 108 ? -34 -21.25 33.062 1 17.86 108 ALA A O 1
ATOM 839 N N . THR A 1 109 ? -34.031 -22.516 34.812 1 19.02 109 THR A N 1
ATOM 840 C CA . THR A 1 109 ? -33 -22.328 35.812 1 19.02 109 THR A CA 1
ATOM 841 C C . THR A 1 109 ? -31.641 -22.688 35.25 1 19.02 109 THR A C 1
ATOM 843 O O . THR A 1 109 ? -30.641 -22.703 36 1 19.02 109 THR A O 1
ATOM 846 N N . SER A 1 110 ? -31.547 -23.188 34 1 18.66 110 SER A N 1
ATOM 847 C CA . SER A 1 110 ? -30.297 -23.922 33.875 1 18.66 110 SER A CA 1
ATOM 848 C C . SER A 1 110 ? -29.094 -23.016 34.156 1 18.66 110 SER A C 1
ATOM 850 O O . SER A 1 110 ? -29.047 -21.875 33.688 1 18.66 110 SER A O 1
ATOM 852 N N . GLU A 1 111 ? -28.359 -23.203 35.344 1 21.05 111 GLU A N 1
ATOM 853 C CA . GLU A 1 111 ? -27.141 -22.797 36.031 1 21.05 111 GLU A CA 1
ATOM 854 C C . GLU A 1 111 ? -25.953 -22.766 35.062 1 21.05 111 GLU A C 1
ATOM 856 O O . GLU A 1 111 ? -25.375 -23.812 34.75 1 21.05 111 GLU A O 1
ATOM 861 N N . SER A 1 112 ? -26.203 -22.312 33.969 1 20.48 112 SER A N 1
ATOM 862 C CA . SER A 1 112 ? -25.281 -22.547 32.875 1 20.48 112 SER A CA 1
ATOM 863 C C . SER A 1 112 ? -23.875 -22.047 33.188 1 20.48 112 SER A C 1
ATOM 865 O O . SER A 1 112 ? -23.719 -20.938 33.719 1 20.48 112 SER A O 1
ATOM 867 N N . ASP A 1 113 ? -22.969 -23.062 33.438 1 21.34 113 ASP A N 1
ATOM 868 C CA . ASP A 1 113 ? -21.578 -23.156 33.844 1 21.34 113 ASP A CA 1
ATOM 869 C C . ASP A 1 113 ? -20.688 -22.234 33.031 1 21.34 113 ASP A C 1
ATOM 871 O O . ASP A 1 113 ? -19.578 -22.609 32.625 1 21.34 113 ASP A O 1
ATOM 875 N N . CYS A 1 114 ? -21.344 -21.375 32.531 1 22.64 114 CYS A N 1
ATOM 876 C CA . CYS A 1 114 ? -20.656 -20.391 31.703 1 22.64 114 CYS A CA 1
ATOM 877 C C . CYS A 1 114 ? -19.625 -19.609 32.5 1 22.64 114 CYS A C 1
ATOM 879 O O . CYS A 1 114 ? -19.031 -18.656 32 1 22.64 114 CYS A O 1
ATOM 881 N N . GLY A 1 115 ? -19.703 -19.859 33.844 1 23.47 115 GLY A N 1
ATOM 882 C CA . GLY A 1 115 ? -18.891 -19.062 34.75 1 23.47 115 GLY A CA 1
ATOM 883 C C . GLY A 1 115 ? -17.406 -19.141 34.469 1 23.47 115 GLY A C 1
ATOM 884 O O . GLY A 1 115 ? -16.672 -18.172 34.656 1 23.47 115 GLY A O 1
ATOM 885 N N . ALA A 1 116 ? -17.109 -20.5 34.312 1 22.64 116 ALA A N 1
ATOM 886 C CA . ALA A 1 116 ? -15.68 -20.766 34.375 1 22.64 116 ALA A CA 1
ATOM 887 C C . ALA A 1 116 ? -14.945 -20.156 33.188 1 22.64 116 ALA A C 1
ATOM 889 O O . ALA A 1 116 ? -13.773 -19.797 33.281 1 22.64 116 ALA A O 1
ATOM 890 N N . LEU A 1 117 ? -15.703 -20.203 32.125 1 23.05 117 LEU A N 1
ATOM 891 C CA . LEU A 1 117 ? -14.984 -19.719 30.938 1 23.05 117 LEU A CA 1
ATOM 892 C C . LEU A 1 117 ? -14.773 -18.219 31.016 1 23.05 117 LEU A C 1
ATOM 894 O O . LEU A 1 117 ? -13.758 -17.703 30.531 1 23.05 117 LEU A O 1
ATOM 898 N N . GLU A 1 118 ? -15.703 -17.516 31.578 1 26.12 118 GLU A N 1
ATOM 899 C CA . GLU A 1 118 ? -15.625 -16.078 31.828 1 26.12 118 GLU A CA 1
ATOM 900 C C . GLU A 1 118 ? -14.438 -15.742 32.719 1 26.12 118 GLU A C 1
ATOM 902 O O . GLU A 1 118 ? -13.75 -14.75 32.5 1 26.12 118 GLU A O 1
ATOM 907 N N . ALA A 1 119 ? -14.289 -16.516 33.781 1 26.17 119 ALA A N 1
ATOM 908 C CA . ALA A 1 119 ? -13.219 -16.312 34.75 1 26.17 119 ALA A CA 1
ATOM 909 C C . ALA A 1 119 ? -11.852 -16.547 34.094 1 26.17 119 ALA A C 1
ATOM 911 O O . ALA A 1 119 ? -10.883 -15.867 34.438 1 26.17 119 ALA A O 1
ATOM 912 N N . ALA A 1 120 ? -11.773 -17.609 33.281 1 24.53 120 ALA A N 1
ATOM 913 C CA . ALA A 1 120 ? -10.484 -17.891 32.656 1 24.53 120 ALA A CA 1
ATOM 914 C C . ALA A 1 120 ? -10.141 -16.828 31.594 1 24.53 120 ALA A C 1
ATOM 916 O O . ALA A 1 120 ? -8.969 -16.5 31.406 1 24.53 120 ALA A O 1
ATOM 917 N N . LEU A 1 121 ? -11.086 -16.375 30.891 1 26.11 121 LEU A N 1
ATOM 918 C CA . LEU A 1 121 ? -10.836 -15.312 29.938 1 26.11 121 LEU A CA 1
ATOM 919 C C . LEU A 1 121 ? -10.539 -13.992 30.641 1 26.11 121 LEU A C 1
ATOM 921 O O . LEU A 1 121 ? -9.789 -13.164 30.109 1 26.11 121 LEU A O 1
ATOM 925 N N . SER A 1 122 ? -11.266 -13.672 31.672 1 26.45 122 SER A N 1
ATOM 926 C CA . SER A 1 122 ? -11.031 -12.484 32.5 1 26.45 122 SER A CA 1
ATOM 927 C C . SER A 1 122 ? -9.602 -12.445 33 1 26.45 122 SER A C 1
ATOM 929 O O . SER A 1 122 ? -9.055 -11.375 33.281 1 26.45 122 SER A O 1
ATOM 931 N N . SER A 1 123 ? -9.188 -13.586 33.594 1 25.16 123 SER A N 1
ATOM 932 C CA . SER A 1 123 ? -7.863 -13.617 34.219 1 25.16 123 SER A CA 1
ATOM 933 C C . SER A 1 123 ? -6.766 -13.422 33.188 1 25.16 123 SER A C 1
ATOM 935 O O . SER A 1 123 ? -5.629 -13.086 33.531 1 25.16 123 SER A O 1
ATOM 937 N N . VAL A 1 124 ? -7.035 -13.953 32.031 1 26.69 124 VAL A N 1
ATOM 938 C CA . VAL A 1 124 ? -5.969 -13.758 31.047 1 26.69 124 VAL A CA 1
ATOM 939 C C . VAL A 1 124 ? -5.953 -12.305 30.578 1 26.69 124 VAL A C 1
ATOM 941 O O . VAL A 1 124 ? -4.906 -11.789 30.172 1 26.69 124 VAL A O 1
ATOM 944 N N . PHE A 1 125 ? -7.055 -11.672 30.453 1 27.23 125 PHE A N 1
ATOM 945 C CA . PHE A 1 125 ? -7.137 -10.289 30 1 27.23 125 PHE A CA 1
ATOM 946 C C . PHE A 1 125 ? -6.59 -9.344 31.062 1 27.23 125 PHE A C 1
ATOM 948 O O . PHE A 1 125 ? -6.324 -8.172 30.781 1 27.23 125 PHE A O 1
ATOM 955 N N . THR A 1 126 ? -7.023 -9.516 32.25 1 27.8 126 THR A N 1
ATOM 956 C CA . THR A 1 126 ? -6.582 -8.594 33.312 1 27.8 126 THR A CA 1
ATOM 957 C C . THR A 1 126 ? -5.062 -8.594 33.406 1 27.8 126 THR A C 1
ATOM 959 O O . THR A 1 126 ? -4.508 -8.125 34.406 1 27.8 126 THR A O 1
ATOM 962 N N . GLN A 1 127 ? -4.523 -9.625 32.812 1 27.09 127 GLN A N 1
ATOM 963 C CA . GLN A 1 127 ? -3.109 -9.398 33.094 1 27.09 127 GLN A CA 1
ATOM 964 C C . GLN A 1 127 ? -2.672 -8.023 32.594 1 27.09 127 GLN A C 1
ATOM 966 O O . GLN A 1 127 ? -3.096 -7.59 31.516 1 27.09 127 GLN A O 1
ATOM 971 N N . GLU A 1 128 ? -2.387 -7.195 33.531 1 27.78 128 GLU A N 1
ATOM 972 C CA . GLU A 1 128 ? -1.742 -5.898 33.344 1 27.78 128 GLU A CA 1
ATOM 973 C C . GLU A 1 128 ? -0.87 -5.91 32.094 1 27.78 128 GLU A C 1
ATOM 975 O O . GLU A 1 128 ? 0.146 -6.605 32.031 1 27.78 128 GLU A O 1
ATOM 980 N N . VAL A 1 129 ? -1.539 -6.172 31.047 1 31.02 129 VAL A N 1
ATOM 981 C CA . VAL A 1 129 ? -0.682 -5.902 29.891 1 31.02 129 VAL A CA 1
ATOM 982 C C . VAL A 1 129 ? 0.209 -4.695 30.188 1 31.02 129 VAL A C 1
ATOM 984 O O . VAL A 1 129 ? -0.263 -3.557 30.203 1 31.02 129 VAL A O 1
ATOM 987 N N . GLN A 1 130 ? 0.935 -4.77 31.172 1 29.2 130 GLN A N 1
ATOM 988 C CA . GLN A 1 130 ? 1.942 -3.725 31.328 1 29.2 130 GLN A CA 1
ATOM 989 C C . GLN A 1 130 ? 2.609 -3.396 30 1 29.2 130 GLN A C 1
ATOM 991 O O . GLN A 1 130 ? 2.98 -4.301 29.25 1 29.2 130 GLN A O 1
ATOM 996 N N . PRO A 1 131 ? 2.168 -2.295 29.484 1 33.09 131 PRO A N 1
ATOM 997 C CA . PRO A 1 131 ? 2.949 -1.963 28.281 1 33.09 131 PRO A CA 1
ATOM 998 C C . PRO A 1 131 ? 4.371 -2.514 28.344 1 33.09 131 PRO A C 1
ATOM 1000 O O . PRO A 1 131 ? 4.996 -2.514 29.406 1 33.09 131 PRO A O 1
ATOM 1003 N N . ARG A 1 132 ? 4.566 -3.516 27.594 1 34.16 132 ARG A N 1
ATOM 1004 C CA . ARG A 1 132 ? 5.836 -4.23 27.562 1 34.16 132 ARG A CA 1
ATOM 1005 C C . ARG A 1 132 ? 6.984 -3.322 27.984 1 34.16 132 ARG A C 1
ATOM 1007 O O . ARG A 1 132 ? 8.016 -3.797 28.469 1 34.16 132 ARG A O 1
ATOM 1014 N N . TRP A 1 133 ? 7.133 -2.172 27.297 1 35.22 133 TRP A N 1
ATOM 1015 C CA . TRP A 1 133 ? 8.289 -1.381 27.719 1 35.22 133 TRP A CA 1
ATOM 1016 C C . TRP A 1 133 ? 7.988 -0.625 29 1 35.22 133 TRP A C 1
ATOM 1018 O O . TRP A 1 133 ? 7.172 0.301 29.016 1 35.22 133 TRP A O 1
ATOM 1028 N N . MET A 1 134 ? 7.598 -1.309 29.953 1 40.12 134 MET A N 1
ATOM 1029 C CA . MET A 1 134 ? 7.574 -0.458 31.141 1 40.12 134 MET A CA 1
ATOM 1030 C C . MET A 1 134 ? 8.938 0.177 31.375 1 40.12 134 MET A C 1
ATOM 1032 O O . MET A 1 134 ? 9.914 -0.524 31.641 1 40.12 134 MET A O 1
ATOM 1036 N N . PRO A 1 135 ? 9.062 1.375 30.938 1 43.09 135 PRO A N 1
ATOM 1037 C CA . PRO A 1 135 ? 10.273 2.164 31.156 1 43.09 135 PRO A CA 1
ATOM 1038 C C . PRO A 1 135 ? 10.727 2.15 32.625 1 43.09 135 PRO A C 1
ATOM 1040 O O . PRO A 1 135 ? 11.547 2.973 33.031 1 43.09 135 PRO A O 1
ATOM 1043 N N . GLU A 1 136 ? 10.094 1.419 33.375 1 40.59 136 GLU A N 1
ATOM 1044 C CA . GLU A 1 136 ? 10.562 1.704 34.719 1 40.59 136 GLU A CA 1
ATOM 1045 C C . GLU A 1 136 ? 12.078 1.549 34.812 1 40.59 136 GLU A C 1
ATOM 1047 O O . GLU A 1 136 ? 12.719 2.191 35.656 1 40.59 136 GLU A O 1
ATOM 1052 N N . ASN A 1 137 ? 12.508 0.556 34.125 1 41.03 137 ASN A N 1
ATOM 1053 C CA . ASN A 1 137 ? 13.953 0.41 34.281 1 41.03 137 ASN A CA 1
ATOM 1054 C C . ASN A 1 137 ? 14.711 1.104 33.156 1 41.03 137 ASN A C 1
ATOM 1056 O O . ASN A 1 137 ? 15.648 0.535 32.594 1 41.03 137 ASN A O 1
ATOM 1060 N N . ALA A 1 138 ? 14.094 2.107 32.719 1 47.41 138 ALA A N 1
ATOM 1061 C CA . ALA A 1 138 ? 14.781 2.871 31.688 1 47.41 138 ALA A CA 1
ATOM 1062 C C . ALA A 1 138 ? 16.188 3.268 32.125 1 47.41 138 ALA A C 1
ATOM 1064 O O . ALA A 1 138 ? 16.375 3.695 33.281 1 47.41 138 ALA A O 1
ATOM 1065 N N . ASP A 1 139 ? 17.109 2.812 31.469 1 50.66 139 ASP A N 1
ATOM 1066 C CA . ASP A 1 139 ? 18.484 3.254 31.672 1 50.66 139 ASP A CA 1
ATOM 1067 C C . ASP A 1 139 ? 18.578 4.777 31.688 1 50.66 139 ASP A C 1
ATOM 1069 O O . ASP A 1 139 ? 17.922 5.461 30.891 1 50.66 139 ASP A O 1
ATOM 1073 N N . PRO A 1 140 ? 19.078 5.262 32.844 1 51.25 140 PRO A N 1
ATOM 1074 C CA . PRO A 1 140 ? 19.234 6.711 32.969 1 51.25 140 PRO A CA 1
ATOM 1075 C C . PRO A 1 140 ? 19.781 7.363 31.703 1 51.25 140 PRO A C 1
ATOM 1077 O O . PRO A 1 140 ? 19.625 8.57 31.516 1 51.25 140 PRO A O 1
ATOM 1080 N N . ASN A 1 141 ? 20.297 6.523 30.844 1 55.69 141 ASN A N 1
ATOM 1081 C CA . ASN A 1 141 ? 20.891 7.105 29.641 1 55.69 141 ASN A CA 1
ATOM 1082 C C . ASN A 1 141 ? 19.891 7.105 28.484 1 55.69 141 ASN A C 1
ATOM 1084 O O . ASN A 1 141 ? 20.203 7.59 27.391 1 55.69 141 ASN A O 1
ATOM 1088 N N . ASP A 1 142 ? 18.672 6.699 28.906 1 62.91 142 ASP A N 1
ATOM 1089 C CA . ASP A 1 142 ? 17.656 6.719 27.859 1 62.91 142 ASP A CA 1
ATOM 1090 C C . ASP A 1 142 ? 17.016 8.102 27.75 1 62.91 142 ASP A C 1
ATOM 1092 O O . ASP A 1 142 ? 16.953 8.844 28.719 1 62.91 142 ASP A O 1
ATOM 1096 N N . PRO A 1 143 ? 16.719 8.484 26.562 1 72.69 143 PRO A N 1
ATOM 1097 C CA . PRO A 1 143 ? 16.016 9.758 26.438 1 72.69 143 PRO A CA 1
ATOM 1098 C C . PRO A 1 143 ? 14.734 9.812 27.266 1 72.69 143 PRO A C 1
ATOM 1100 O O . PRO A 1 143 ? 14.047 8.797 27.406 1 72.69 143 PRO A O 1
ATOM 1103 N N . PRO A 1 144 ? 14.641 10.906 27.922 1 81.75 144 PRO A N 1
ATOM 1104 C CA . PRO A 1 144 ? 13.5 11.039 28.812 1 81.75 144 PRO A CA 1
ATOM 1105 C C . PRO A 1 144 ? 12.156 10.906 28.094 1 81.75 144 PRO A C 1
ATOM 1107 O O . PRO A 1 144 ? 12.047 11.266 26.922 1 81.75 144 PRO A O 1
ATOM 1110 N N . TYR A 1 145 ? 11.25 10.32 28.828 1 87.62 145 TYR A N 1
ATOM 1111 C CA . TYR A 1 145 ? 9.914 10.195 28.266 1 87.62 145 TYR A CA 1
ATOM 1112 C C . TYR A 1 145 ? 8.852 10.523 29.297 1 87.62 145 TYR A C 1
ATOM 1114 O O . TYR A 1 145 ? 9.117 10.484 30.5 1 87.62 145 TYR A O 1
ATOM 1122 N N . LEU A 1 146 ? 7.73 10.945 28.859 1 90.25 146 LEU A N 1
ATOM 1123 C CA . LEU A 1 146 ? 6.543 11.203 29.672 1 90.25 146 LEU A CA 1
ATOM 1124 C C . LEU A 1 146 ? 5.617 9.992 29.672 1 90.25 146 LEU A C 1
ATOM 1126 O O . LEU A 1 146 ? 5.145 9.57 28.609 1 90.25 146 LEU A O 1
ATOM 1130 N N . LEU A 1 147 ? 5.426 9.461 30.828 1 92.44 147 LEU A N 1
ATOM 1131 C CA . LEU A 1 147 ? 4.48 8.359 30.969 1 92.44 147 LEU A CA 1
ATOM 1132 C C . LEU A 1 147 ? 3.111 8.867 31.406 1 92.44 147 LEU A C 1
ATOM 1134 O O . LEU A 1 147 ? 2.977 9.453 32.5 1 92.44 147 LEU A O 1
ATOM 1138 N N . CYS A 1 148 ? 2.152 8.688 30.562 1 93.75 148 CYS A N 1
ATOM 1139 C CA . CYS A 1 148 ? 0.79 9.117 30.859 1 93.75 148 CYS A CA 1
ATOM 1140 C C . CYS A 1 148 ? -0.114 7.922 31.141 1 93.75 148 CYS A C 1
ATOM 1142 O O . CYS A 1 148 ? -0.359 7.105 30.25 1 93.75 148 CYS A O 1
ATOM 1144 N N . ARG A 1 149 ? -0.636 7.844 32.312 1 93.81 149 ARG A N 1
ATOM 1145 C CA . ARG A 1 149 ? -1.529 6.762 32.719 1 93.81 149 ARG A CA 1
ATOM 1146 C C . ARG A 1 149 ? -2.953 7.27 32.906 1 93.81 149 ARG A C 1
ATOM 1148 O O . ARG A 1 149 ? -3.174 8.227 33.656 1 93.81 149 ARG A O 1
ATOM 1155 N N . PHE A 1 150 ? -3.789 6.633 32.188 1 93 150 PHE A N 1
ATOM 1156 C CA . PHE A 1 150 ? -5.199 6.973 32.312 1 93 150 PHE A CA 1
ATOM 1157 C C . PHE A 1 150 ? -5.926 5.953 33.188 1 93 150 PHE A C 1
ATOM 1159 O O . PHE A 1 150 ? -5.801 4.746 32.969 1 93 150 PHE A O 1
ATOM 1166 N N . SER A 1 151 ? -6.516 6.391 34.188 1 85.44 151 SER A N 1
ATOM 1167 C CA . SER A 1 151 ? -7.23 5.484 35.094 1 85.44 151 SER A CA 1
ATOM 1168 C C . SER A 1 151 ? -8.727 5.484 34.812 1 85.44 151 SER A C 1
ATOM 1170 O O . SER A 1 151 ? -9.172 4.891 33.812 1 85.44 151 SER A O 1
ATOM 1172 N N . ASP A 1 152 ? -9.477 6.375 35.562 1 83.75 152 ASP A N 1
ATOM 1173 C CA . ASP A 1 152 ? -10.93 6.289 35.5 1 83.75 152 ASP A CA 1
ATOM 1174 C C . ASP A 1 152 ? -11.523 7.598 34.969 1 83.75 152 ASP A C 1
ATOM 1176 O O . ASP A 1 152 ? -10.953 8.672 35.188 1 83.75 152 ASP A O 1
ATOM 1180 N N . GLY A 1 153 ? -12.531 7.406 34.125 1 89.06 153 GLY A N 1
ATOM 1181 C CA . GLY A 1 153 ? -13.391 8.531 33.781 1 89.06 153 GLY A CA 1
ATOM 1182 C C . GLY A 1 153 ? -14.562 8.68 34.75 1 89.06 153 GLY A C 1
ATOM 1183 O O . GLY A 1 153 ? -15.094 7.691 35.25 1 89.06 153 GLY A O 1
ATOM 1184 N N . HIS A 1 154 ? -14.852 10.016 34.938 1 91.31 154 HIS A N 1
ATOM 1185 C CA . HIS A 1 154 ? -15.938 10.281 35.875 1 91.31 154 HIS A CA 1
ATOM 1186 C C . HIS A 1 154 ? -16.938 11.273 35.312 1 91.31 154 HIS A C 1
ATOM 1188 O O . HIS A 1 154 ? -16.594 12.07 34.438 1 91.31 154 HIS A O 1
ATOM 1194 N N . ASP A 1 155 ? -18.156 11.164 35.688 1 89.75 155 ASP A N 1
ATOM 1195 C CA . ASP A 1 155 ? -19.203 12.164 35.5 1 89.75 155 ASP A CA 1
ATOM 1196 C C . ASP A 1 155 ? -19.578 12.312 34.031 1 89.75 155 ASP A C 1
ATOM 1198 O O . ASP A 1 155 ? -19.781 13.43 33.562 1 89.75 155 ASP A O 1
ATOM 1202 N N . PHE A 1 156 ? -19.531 11.25 33.344 1 91.19 156 PHE A N 1
ATOM 1203 C CA . PHE A 1 156 ? -20.125 11.281 32.031 1 91.19 156 PHE A CA 1
ATOM 1204 C C . PHE A 1 156 ? -21.641 11.156 32.094 1 91.19 156 PHE A C 1
ATOM 1206 O O . PHE A 1 156 ? -22.203 10.141 31.688 1 91.19 156 PHE A O 1
ATOM 1213 N N . SER A 1 157 ? -22.25 12.156 32.469 1 82.81 157 SER A N 1
ATOM 1214 C CA . SER A 1 157 ? -23.641 12.164 32.906 1 82.81 157 SER A CA 1
ATOM 1215 C C . SER A 1 157 ? -24.578 11.828 31.766 1 82.81 157 SER A C 1
ATOM 1217 O O . SER A 1 157 ? -25.656 11.25 31.969 1 82.81 157 SER A O 1
ATOM 1219 N N . GLU A 1 158 ? -24.266 12.195 30.609 1 84.5 158 GLU A N 1
ATOM 1220 C CA . GLU A 1 158 ? -25.125 11.938 29.453 1 84.5 158 GLU A CA 1
ATOM 1221 C C . GLU A 1 158 ? -25.234 10.445 29.172 1 84.5 158 GLU A C 1
ATOM 1223 O O . GLU A 1 158 ? -26.141 10.008 28.453 1 84.5 158 GLU A O 1
ATOM 1228 N N . TYR A 1 159 ? -24.406 9.703 29.812 1 85.5 159 TYR A N 1
ATOM 1229 C CA . TYR A 1 159 ? -24.344 8.289 29.469 1 85.5 159 TYR A CA 1
ATOM 1230 C C . TYR A 1 159 ? -24.719 7.422 30.672 1 85.5 159 TYR A C 1
ATOM 1232 O O . TYR A 1 159 ? -24.266 6.285 30.797 1 85.5 159 TYR A O 1
ATOM 1240 N N . GLU A 1 160 ? -25.531 7.984 31.469 1 79.75 160 GLU A N 1
ATOM 1241 C CA . GLU A 1 160 ? -25.984 7.262 32.656 1 79.75 160 GLU A CA 1
ATOM 1242 C C . GLU A 1 160 ? -26.875 6.086 32.25 1 79.75 160 GLU A C 1
ATOM 1244 O O . GLU A 1 160 ? -26.828 5.027 32.875 1 79.75 160 GLU A O 1
ATOM 1249 N N . ASP A 1 161 ? -27.625 6.328 31.172 1 75.56 161 ASP A N 1
ATOM 1250 C CA . ASP A 1 161 ? -28.469 5.242 30.688 1 75.56 161 ASP A CA 1
ATOM 1251 C C . ASP A 1 161 ? -27.719 4.344 29.703 1 75.56 161 ASP A C 1
ATOM 1253 O O . ASP A 1 161 ? -27.609 4.656 28.516 1 75.56 161 ASP A O 1
ATOM 1257 N N . GLU A 1 162 ? -27.266 3.352 30.234 1 68.81 162 GLU A N 1
ATOM 1258 C CA . GLU A 1 162 ? -26.406 2.436 29.469 1 68.81 162 GLU A CA 1
ATOM 1259 C C . GLU A 1 162 ? -27.188 1.805 28.312 1 68.81 162 GLU A C 1
ATOM 1261 O O . GLU A 1 162 ? -26.609 1.492 27.266 1 68.81 162 GLU A O 1
ATOM 1266 N N . SER A 1 163 ? -28.375 1.555 28.484 1 68.25 163 SER A N 1
ATOM 1267 C CA . SER A 1 163 ? -29.172 0.867 27.484 1 68.25 163 SER A CA 1
ATOM 1268 C C . SER A 1 163 ? -29.297 1.697 26.203 1 68.25 163 SER A C 1
ATOM 1270 O O . SER A 1 163 ? -29.391 1.146 25.109 1 68.25 163 SER A O 1
ATOM 1272 N N . ARG A 1 164 ? -29.203 2.943 26.391 1 68.94 164 ARG A N 1
ATOM 1273 C CA . ARG A 1 164 ? -29.375 3.826 25.25 1 68.94 164 ARG A CA 1
ATOM 1274 C C . ARG A 1 164 ? -28.094 3.895 24.422 1 68.94 164 ARG A C 1
ATOM 1276 O O . ARG A 1 164 ? -28.125 4.266 23.25 1 68.94 164 ARG A O 1
ATOM 1283 N N . HIS A 1 165 ? -27.125 3.523 25.078 1 74.62 165 HIS A N 1
ATOM 1284 C CA . HIS A 1 165 ? -25.844 3.729 24.391 1 74.62 165 HIS A CA 1
ATOM 1285 C C . HIS A 1 165 ? -25.125 2.404 24.172 1 74.62 165 HIS A C 1
ATOM 1287 O O . HIS A 1 165 ? -23.891 2.369 24.109 1 74.62 165 HIS A O 1
ATOM 1293 N N . SER A 1 166 ? -25.984 1.485 24.031 1 77.44 166 SER A N 1
ATOM 1294 C CA . SER A 1 166 ? -25.406 0.178 23.734 1 77.44 166 SER A CA 1
ATOM 1295 C C . SER A 1 166 ? -24.75 0.157 22.359 1 77.44 166 SER A C 1
ATOM 1297 O O . SER A 1 166 ? -25.312 0.662 21.391 1 77.44 166 SER A O 1
ATOM 1299 N N . GLY A 1 167 ? -23.484 -0.129 22.281 1 78.75 167 GLY A N 1
ATOM 1300 C CA . GLY A 1 167 ? -22.75 -0.208 21.031 1 78.75 167 GLY A CA 1
ATOM 1301 C C . GLY A 1 167 ? -21.875 1.002 20.781 1 78.75 167 GLY A C 1
ATOM 1302 O O . GLY A 1 167 ? -21.328 1.161 19.688 1 78.75 167 GLY A O 1
ATOM 1303 N N . SER A 1 168 ? -21.875 1.84 21.828 1 88 168 SER A N 1
ATOM 1304 C CA . SER A 1 168 ? -21.016 3.016 21.719 1 88 168 SER A CA 1
ATOM 1305 C C . SER A 1 168 ? -19.766 2.869 22.578 1 88 168 SER A C 1
ATOM 1307 O O . SER A 1 168 ? -19.812 2.271 23.656 1 88 168 SER A O 1
ATOM 1309 N N . TYR A 1 169 ? -18.672 3.43 22.047 1 90.19 169 TYR A N 1
ATOM 1310 C CA . TYR A 1 169 ? -17.406 3.322 22.75 1 90.19 169 TYR A CA 1
ATOM 1311 C C . TYR A 1 169 ? -16.734 4.684 22.875 1 90.19 169 TYR A C 1
ATOM 1313 O O . TYR A 1 169 ? -17 5.59 22.078 1 90.19 169 TYR A O 1
ATOM 1321 N N . PHE A 1 170 ? -15.93 4.762 23.922 1 93.12 170 PHE A N 1
ATOM 1322 C CA . PHE A 1 170 ? -15.078 5.934 24.062 1 93.12 170 PHE A CA 1
ATOM 1323 C C . PHE A 1 170 ? -13.633 5.594 23.703 1 93.12 170 PHE A C 1
ATOM 1325 O O . PHE A 1 170 ? -13.156 4.5 24.016 1 93.12 170 PHE A O 1
ATOM 1332 N N . VAL A 1 171 ? -13 6.477 23.062 1 93.88 171 VAL A N 1
ATOM 1333 C CA . VAL A 1 171 ? -11.586 6.316 22.719 1 93.88 171 VAL A CA 1
ATOM 1334 C C . VAL A 1 171 ? -10.828 7.594 23.062 1 93.88 171 VAL A C 1
ATOM 1336 O O . VAL A 1 171 ? -11.32 8.703 22.828 1 93.88 171 VAL A O 1
ATOM 1339 N N . ILE A 1 172 ? -9.664 7.453 23.625 1 95.31 172 ILE A N 1
ATOM 1340 C CA . ILE A 1 172 ? -8.789 8.578 23.938 1 95.31 172 ILE A CA 1
ATOM 1341 C C . ILE A 1 172 ? -7.699 8.688 22.875 1 95.31 172 ILE A C 1
ATOM 1343 O O . ILE A 1 172 ? -7.008 7.711 22.578 1 95.31 172 ILE A O 1
ATOM 1347 N N . HIS A 1 173 ? -7.562 9.844 22.328 1 95.69 173 HIS A N 1
ATOM 1348 C CA . HIS A 1 173 ? -6.473 10.188 21.438 1 95.69 173 HIS A CA 1
ATOM 1349 C C . HIS A 1 173 ? -5.512 11.172 22.078 1 95.69 173 HIS A C 1
ATOM 1351 O O . HIS A 1 173 ? -5.926 12.242 22.531 1 95.69 173 HIS A O 1
ATOM 1357 N N . MET A 1 174 ? -4.285 10.797 22.062 1 95.62 174 MET A N 1
ATOM 1358 C CA . MET A 1 174 ? -3.285 11.688 22.656 1 95.62 174 MET A CA 1
ATOM 1359 C C . MET A 1 174 ? -2.229 12.062 21.625 1 95.62 174 MET A C 1
ATOM 1361 O O . MET A 1 174 ? -1.768 11.219 20.859 1 95.62 174 MET A O 1
ATOM 1365 N N . SER A 1 175 ? -1.935 13.32 21.562 1 95 175 SER A N 1
ATOM 1366 C CA . SER A 1 175 ? -0.894 13.844 20.688 1 95 175 SER A CA 1
ATOM 1367 C C . SER A 1 175 ? 0.15 14.633 21.469 1 95 175 SER A C 1
ATOM 1369 O O . SER A 1 175 ? -0.197 15.477 22.297 1 95 175 SER A O 1
ATOM 1371 N N . PHE A 1 176 ? 1.399 14.312 21.281 1 94.25 176 PHE A N 1
ATOM 1372 C CA . PHE A 1 176 ? 2.533 15 21.875 1 94.25 176 PHE A CA 1
ATOM 1373 C C . PHE A 1 176 ? 3.678 15.141 20.891 1 94.25 176 PHE A C 1
ATOM 1375 O O . PHE A 1 176 ? 4.418 14.18 20.656 1 94.25 176 PHE A O 1
ATOM 1382 N N . GLY A 1 177 ? 3.787 16.312 20.375 1 88.38 177 GLY A N 1
ATOM 1383 C CA . GLY A 1 177 ? 4.738 16.484 19.281 1 88.38 177 GLY A CA 1
ATOM 1384 C C . GLY A 1 177 ? 4.379 15.688 18.047 1 88.38 177 GLY A C 1
ATOM 1385 O O . GLY A 1 177 ? 3.26 15.781 17.547 1 88.38 177 GLY A O 1
ATOM 1386 N N . SER A 1 178 ? 5.348 14.93 17.672 1 88.12 178 SER A N 1
ATOM 1387 C CA . SER A 1 178 ? 5.105 14.117 16.484 1 88.12 178 SER A CA 1
ATOM 1388 C C . SER A 1 178 ? 4.539 12.75 16.859 1 88.12 178 SER A C 1
ATOM 1390 O O . SER A 1 178 ? 4.211 11.953 15.977 1 88.12 178 SER A O 1
ATOM 1392 N N . GLN A 1 179 ? 4.363 12.531 18.078 1 90.19 179 GLN A N 1
ATOM 1393 C CA . GLN A 1 179 ? 3.908 11.227 18.547 1 90.19 179 GLN A CA 1
ATOM 1394 C C . GLN A 1 179 ? 2.402 11.227 18.797 1 90.19 179 GLN A C 1
ATOM 1396 O O . GLN A 1 179 ? 1.86 12.172 19.359 1 90.19 179 GLN A O 1
ATOM 1401 N N . ARG A 1 180 ? 1.802 10.266 18.359 1 91.94 180 ARG A N 1
ATOM 1402 C CA . ARG A 1 180 ? 0.358 10.125 18.531 1 91.94 180 ARG A CA 1
ATOM 1403 C C . ARG A 1 180 ? -0.006 8.75 19.062 1 91.94 180 ARG A C 1
ATOM 1405 O O . ARG A 1 180 ? 0.604 7.746 18.672 1 91.94 180 ARG A O 1
ATOM 1412 N N . PHE A 1 181 ? -1.055 8.672 19.953 1 91.25 181 PHE A N 1
ATOM 1413 C CA . PHE A 1 181 ? -1.485 7.441 20.609 1 91.25 181 PHE A CA 1
ATOM 1414 C C . PHE A 1 181 ? -3.006 7.332 20.594 1 91.25 181 PHE A C 1
ATOM 1416 O O . PHE A 1 181 ? -3.707 8.344 20.594 1 91.25 181 PHE A O 1
ATOM 1423 N N . ARG A 1 182 ? -3.412 6.18 20.531 1 91.88 182 ARG A N 1
ATOM 1424 C CA . ARG A 1 182 ? -4.836 5.875 20.656 1 91.88 182 ARG A CA 1
ATOM 1425 C C . ARG A 1 182 ? -5.078 4.793 21.703 1 91.88 182 ARG A C 1
ATOM 1427 O O . ARG A 1 182 ? -4.301 3.84 21.812 1 91.88 182 ARG A O 1
ATOM 1434 N N . SER A 1 183 ? -6.148 4.973 22.406 1 91.19 183 SER A N 1
ATOM 1435 C CA . SER A 1 183 ? -6.504 3.961 23.406 1 91.19 183 SER A CA 1
ATOM 1436 C C . SER A 1 183 ? -7.367 2.863 22.781 1 91.19 183 SER A C 1
ATOM 1438 O O . SER A 1 183 ? -7.887 3.02 21.688 1 91.19 183 SER A O 1
ATOM 1440 N N . ARG A 1 184 ? -7.492 1.825 23.609 1 87.06 184 ARG A N 1
ATOM 1441 C CA . ARG A 1 184 ? -8.5 0.821 23.297 1 87.06 184 ARG A CA 1
ATOM 1442 C C . ARG A 1 184 ? -9.906 1.369 23.5 1 87.06 184 ARG A C 1
ATOM 1444 O O . ARG A 1 184 ? -10.117 2.234 24.359 1 87.06 184 ARG A O 1
ATOM 1451 N N . PRO A 1 185 ? -10.758 0.942 22.656 1 87.69 185 PRO A N 1
ATOM 1452 C CA . PRO A 1 185 ? -12.133 1.405 22.875 1 87.69 185 PRO A CA 1
ATOM 1453 C C . PRO A 1 185 ? -12.734 0.89 24.172 1 87.69 185 PRO A C 1
ATOM 1455 O O . PRO A 1 185 ? -12.539 -0.275 24.531 1 87.69 185 PRO A O 1
ATOM 1458 N N . VAL A 1 186 ? -13.445 1.734 24.891 1 88.75 186 VAL A N 1
ATOM 1459 C CA . VAL A 1 186 ? -14.125 1.396 26.141 1 88.75 186 VAL A CA 1
ATOM 1460 C C . VAL A 1 186 ? -15.617 1.672 26 1 88.75 186 VAL A C 1
ATOM 1462 O O . VAL A 1 186 ? -16.016 2.674 25.406 1 88.75 186 VAL A O 1
ATOM 1465 N N . GLU A 1 187 ? -16.344 0.843 26.562 1 87.69 187 GLU A N 1
ATOM 1466 C CA . GLU A 1 187 ? -17.797 1.01 26.484 1 87.69 187 GLU A CA 1
ATOM 1467 C C . GLU A 1 187 ? -18.234 2.326 27.109 1 87.69 187 GLU A C 1
ATOM 1469 O O . GLU A 1 187 ? -17.734 2.719 28.156 1 87.69 187 GLU A O 1
ATOM 1474 N N . ALA A 1 188 ? -19.156 2.922 26.406 1 90.44 188 ALA A N 1
ATOM 1475 C CA . ALA A 1 188 ? -19.641 4.215 26.875 1 90.44 188 ALA A CA 1
ATOM 1476 C C . ALA A 1 188 ? -20.531 4.055 28.094 1 90.44 188 ALA A C 1
ATOM 1478 O O . ALA A 1 188 ? -21.578 3.393 28.031 1 90.44 188 ALA A O 1
ATOM 1479 N N . CYS A 1 189 ? -20.125 4.633 29.203 1 90.31 189 CYS A N 1
ATOM 1480 C CA . CYS A 1 189 ? -20.875 4.641 30.453 1 90.31 189 CYS A CA 1
ATOM 1481 C C . CYS A 1 189 ? -20.578 5.898 31.266 1 90.31 189 CYS A C 1
ATOM 1483 O O . CYS A 1 189 ? -19.844 6.777 30.797 1 90.31 189 CYS A O 1
ATOM 1485 N N . CYS A 1 190 ? -21.219 5.941 32.344 1 89.75 190 CYS A N 1
ATOM 1486 C CA . CYS A 1 190 ? -21.047 7.129 33.156 1 89.75 190 CYS A CA 1
ATOM 1487 C C . CYS A 1 190 ? -19.672 7.145 33.812 1 89.75 190 CYS A C 1
ATOM 1489 O O . CYS A 1 190 ? -19.109 8.219 34.062 1 89.75 190 CYS A O 1
ATOM 1491 N N . GLU A 1 191 ? -19.156 5.918 34.094 1 90.81 191 GLU A N 1
ATOM 1492 C CA . GLU A 1 191 ? -17.844 5.789 34.688 1 90.81 191 GLU A CA 1
ATOM 1493 C C . GLU A 1 191 ? -16.953 4.84 33.875 1 90.81 191 GLU A C 1
ATOM 1495 O O . GLU A 1 191 ? -16.594 3.762 34.375 1 90.81 191 GLU A O 1
ATOM 1500 N N . PRO A 1 192 ? -16.469 5.398 32.75 1 91.5 192 PRO A N 1
ATOM 1501 C CA . PRO A 1 192 ? -15.672 4.52 31.906 1 91.5 192 PRO A CA 1
ATOM 1502 C C . PRO A 1 192 ? -14.297 4.215 32.5 1 91.5 192 PRO A C 1
ATOM 1504 O O . PRO A 1 192 ? -13.664 5.094 33.094 1 91.5 192 PRO A O 1
ATOM 1507 N N . GLN A 1 193 ? -13.828 2.996 32.312 1 89.81 193 GLN A N 1
ATOM 1508 C CA . GLN A 1 193 ? -12.508 2.564 32.781 1 89.81 193 GLN A CA 1
ATOM 1509 C C . GLN A 1 193 ? -11.547 2.426 31.609 1 89.81 193 GLN A C 1
ATOM 1511 O O . GLN A 1 193 ? -11.43 1.351 31.016 1 89.81 193 GLN A O 1
ATOM 1516 N N . PHE A 1 194 ? -10.828 3.387 31.359 1 87.12 194 PHE A N 1
ATOM 1517 C CA . PHE A 1 194 ? -9.922 3.375 30.219 1 87.12 194 PHE A CA 1
ATOM 1518 C C . PHE A 1 194 ? -8.695 2.521 30.516 1 87.12 194 PHE A C 1
ATOM 1520 O O . PHE A 1 194 ? -8.32 1.669 29.703 1 87.12 194 PHE A O 1
ATOM 1527 N N . LEU A 1 195 ? -8.047 2.568 31.594 1 83.69 195 LEU A N 1
ATOM 1528 C CA . LEU A 1 195 ? -6.871 1.822 32.031 1 83.69 195 LEU A CA 1
ATOM 1529 C C . LEU A 1 195 ? -5.836 1.727 30.922 1 83.69 195 LEU A C 1
ATOM 1531 O O . LEU A 1 195 ? -5.453 0.626 30.516 1 83.69 195 LEU A O 1
ATOM 1535 N N . GLU A 1 196 ? -5.395 2.818 30.391 1 87.69 196 GLU A N 1
ATOM 1536 C CA . GLU A 1 196 ? -4.434 2.918 29.297 1 87.69 196 GLU A CA 1
ATOM 1537 C C . GLU A 1 196 ? -3.162 3.637 29.75 1 87.69 196 GLU A C 1
ATOM 1539 O O . GLU A 1 196 ? -3.201 4.477 30.641 1 87.69 196 GLU A O 1
ATOM 1544 N N . THR A 1 197 ? -2.082 3.205 29.141 1 88.44 197 THR A N 1
ATOM 1545 C CA . THR A 1 197 ? -0.807 3.861 29.406 1 88.44 197 THR A CA 1
ATOM 1546 C C . THR A 1 197 ? -0.102 4.215 28.109 1 88.44 197 THR A C 1
ATOM 1548 O O . THR A 1 197 ? 0.049 3.367 27.219 1 88.44 197 THR A O 1
ATOM 1551 N N . PHE A 1 198 ? 0.261 5.516 28.031 1 90.94 198 PHE A N 1
ATOM 1552 C CA . PHE A 1 198 ? 1.011 6 26.875 1 90.94 198 PHE A CA 1
ATOM 1553 C C . PHE A 1 198 ? 2.383 6.508 27.297 1 90.94 198 PHE A C 1
ATOM 1555 O O . PHE A 1 198 ? 2.518 7.164 28.344 1 90.94 198 PHE A O 1
ATOM 1562 N N . ALA A 1 199 ? 3.398 6.188 26.5 1 89 199 ALA A N 1
ATOM 1563 C CA . ALA A 1 199 ? 4.746 6.699 26.719 1 89 199 ALA A CA 1
ATOM 1564 C C . ALA A 1 199 ? 5.195 7.598 25.578 1 89 199 ALA A C 1
ATOM 1566 O O . ALA A 1 199 ? 5.379 7.129 24.438 1 89 199 ALA A O 1
ATOM 1567 N N . ALA A 1 200 ? 5.379 8.844 25.859 1 89.75 200 ALA A N 1
ATOM 1568 C CA . ALA A 1 200 ? 5.816 9.797 24.859 1 89.75 200 ALA A CA 1
ATOM 1569 C C . ALA A 1 200 ? 7.246 10.258 25.109 1 89.75 200 ALA A C 1
ATOM 1571 O O . ALA A 1 200 ? 7.59 10.648 26.234 1 89.75 200 ALA A O 1
ATOM 1572 N N . ARG A 1 201 ? 7.969 10.305 24.062 1 85.81 201 ARG A N 1
ATOM 1573 C CA . ARG A 1 201 ? 9.352 10.758 24.172 1 85.81 201 ARG A CA 1
ATOM 1574 C C . ARG A 1 201 ? 9.43 12.281 24.172 1 85.81 201 ARG A C 1
ATOM 1576 O O . ARG A 1 201 ? 8.711 12.945 23.422 1 85.81 201 ARG A O 1
ATOM 1583 N N . LEU A 1 202 ? 10.242 12.75 25.016 1 84.62 202 LEU A N 1
ATOM 1584 C CA . LEU A 1 202 ? 10.477 14.188 25 1 84.62 202 LEU A CA 1
ATOM 1585 C C . LEU A 1 202 ? 11.461 14.562 23.891 1 84.62 202 LEU A C 1
ATOM 1587 O O . LEU A 1 202 ? 12.438 13.844 23.656 1 84.62 202 LEU A O 1
ATOM 1591 N N . PRO A 1 203 ? 11.07 15.422 23.094 1 71.88 203 PRO A N 1
ATOM 1592 C CA . PRO A 1 203 ? 11.961 15.812 22 1 71.88 203 PRO A CA 1
ATOM 1593 C C . PRO A 1 203 ? 13.258 16.453 22.484 1 71.88 203 PRO A C 1
ATOM 1595 O O . PRO A 1 203 ? 13.375 17.672 22.5 1 71.88 203 PRO A O 1
ATOM 1598 N N . THR A 1 204 ? 14.078 15.789 23.219 1 64.38 204 THR A N 1
ATOM 1599 C CA . THR A 1 204 ? 15.297 16.406 23.75 1 64.38 204 THR A CA 1
ATOM 1600 C C . THR A 1 204 ? 16.469 16.203 22.781 1 64.38 204 THR A C 1
ATOM 1602 O O . THR A 1 204 ? 16.703 15.086 22.328 1 64.38 204 THR A O 1
ATOM 1605 N N . GLU A 1 205 ? 16.703 17.281 22.094 1 57.81 205 GLU A N 1
ATOM 1606 C CA . GLU A 1 205 ? 18.031 17.234 21.469 1 57.81 205 GLU A CA 1
ATOM 1607 C C . GLU A 1 205 ? 19.109 16.906 22.5 1 57.81 205 GLU A C 1
ATOM 1609 O O . GLU A 1 205 ? 18.906 17.094 23.703 1 57.81 205 GLU A O 1
ATOM 1614 N N . GLU A 1 206 ? 20.078 16.25 22.094 1 53.97 206 GLU A N 1
ATOM 1615 C CA . GLU A 1 206 ? 21.203 15.953 22.969 1 53.97 206 GLU A CA 1
ATOM 1616 C C . GLU A 1 206 ? 21.625 17.172 23.781 1 53.97 206 GLU A C 1
ATOM 1618 O O . GLU A 1 206 ? 21.953 18.219 23.203 1 53.97 206 GLU A O 1
ATOM 1623 N N . GLY A 1 207 ? 21.266 17.188 25.062 1 56.41 207 GLY A N 1
ATOM 1624 C CA . GLY A 1 207 ? 21.766 18.203 25.969 1 56.41 207 GLY A CA 1
ATOM 1625 C C . GLY A 1 207 ? 20.703 19.203 26.375 1 56.41 207 GLY A C 1
ATOM 1626 O O . GLY A 1 207 ? 21 20.156 27.125 1 56.41 207 GLY A O 1
ATOM 1627 N N . ALA A 1 208 ? 19.562 19.141 25.812 1 64.38 208 ALA A N 1
ATOM 1628 C CA . ALA A 1 208 ? 18.578 20.156 26.141 1 64.38 208 ALA A CA 1
ATOM 1629 C C . ALA A 1 208 ? 18.125 20.031 27.594 1 64.38 208 ALA A C 1
ATOM 1631 O O . ALA A 1 208 ? 17.875 18.938 28.078 1 64.38 208 ALA A O 1
ATOM 1632 N N . SER A 1 209 ? 18.234 21.172 28.281 1 76.75 209 SER A N 1
ATOM 1633 C CA . SER A 1 209 ? 17.828 21.266 29.672 1 76.75 209 SER A CA 1
ATOM 1634 C C . SER A 1 209 ? 16.312 21.344 29.812 1 76.75 209 SER A C 1
ATOM 1636 O O . SER A 1 209 ? 15.609 21.609 28.844 1 76.75 209 SER A O 1
ATOM 1638 N N . TYR A 1 210 ? 15.812 21.016 31 1 83.5 210 TYR A N 1
ATOM 1639 C CA . TYR A 1 210 ? 14.391 21.109 31.312 1 83.5 210 TYR A CA 1
ATOM 1640 C C . TYR A 1 210 ? 13.898 22.547 31.188 1 83.5 210 TYR A C 1
ATOM 1642 O O . TYR A 1 210 ? 12.719 22.781 30.891 1 83.5 210 TYR A O 1
ATOM 1650 N N . ARG A 1 211 ? 14.828 23.453 31.281 1 83.06 211 ARG A N 1
ATOM 1651 C CA . ARG A 1 211 ? 14.477 24.859 31.125 1 83.06 211 ARG A CA 1
ATOM 1652 C C . ARG A 1 211 ? 14.117 25.172 29.672 1 83.06 211 ARG A C 1
ATOM 1654 O O . ARG A 1 211 ? 13.203 25.953 29.422 1 83.06 211 ARG A O 1
ATOM 1661 N N . ASP A 1 212 ? 14.789 24.516 28.844 1 80.88 212 ASP A N 1
ATOM 1662 C CA . ASP A 1 212 ? 14.516 24.703 27.422 1 80.88 212 ASP A CA 1
ATOM 1663 C C . ASP A 1 212 ? 13.164 24.094 27.031 1 80.88 212 ASP A C 1
ATOM 1665 O O . ASP A 1 212 ? 12.453 24.641 26.188 1 80.88 212 ASP A O 1
ATOM 1669 N N . LEU A 1 213 ? 12.938 23.078 27.703 1 82.75 213 LEU A N 1
ATOM 1670 C CA . LEU A 1 213 ? 11.68 22.391 27.422 1 82.75 213 LEU A CA 1
ATOM 1671 C C . LEU A 1 213 ? 10.5 23.219 27.906 1 82.75 213 LEU A C 1
ATOM 1673 O O . LEU A 1 213 ? 9.422 23.188 27.297 1 82.75 213 LEU A O 1
ATOM 1677 N N . LEU A 1 214 ? 10.734 23.844 28.969 1 84.19 214 LEU A N 1
ATOM 1678 C CA . LEU A 1 214 ? 9.688 24.672 29.547 1 84.19 214 LEU A CA 1
ATOM 1679 C C . LEU A 1 214 ? 9.367 25.844 28.625 1 84.19 214 LEU A C 1
ATOM 1681 O O . LEU A 1 214 ? 8.219 26.297 28.562 1 84.19 214 LEU A O 1
ATOM 1685 N N . LYS A 1 215 ? 10.328 26.219 27.891 1 78.19 215 LYS A N 1
ATOM 1686 C CA . LYS A 1 215 ? 10.141 27.359 27 1 78.19 215 LYS A CA 1
ATOM 1687 C C . LYS A 1 215 ? 9.461 26.953 25.703 1 78.19 215 LYS A C 1
ATOM 1689 O O . LYS A 1 215 ? 8.82 27.766 25.047 1 78.19 215 LYS A O 1
ATOM 1694 N N . ARG A 1 216 ? 9.641 25.672 25.469 1 77.25 216 ARG A N 1
ATOM 1695 C CA . ARG A 1 216 ? 9.055 25.188 24.219 1 77.25 216 ARG A CA 1
ATOM 1696 C C . ARG A 1 216 ? 7.551 25 24.359 1 77.25 216 ARG A C 1
ATOM 1698 O O . ARG A 1 216 ? 7.07 24.547 25.406 1 77.25 216 ARG A O 1
ATOM 1705 N N . GLN A 1 217 ? 6.828 25.484 23.422 1 76.75 217 GLN A N 1
ATOM 1706 C CA . GLN A 1 217 ? 5.379 25.312 23.406 1 76.75 217 GLN A CA 1
ATOM 1707 C C . GLN A 1 217 ? 5.004 23.938 22.859 1 76.75 217 GLN A C 1
ATOM 1709 O O . GLN A 1 217 ? 4.66 23.812 21.672 1 76.75 217 GLN A O 1
ATOM 1714 N N . LEU A 1 218 ? 5.094 22.953 23.734 1 85.12 218 LEU A N 1
ATOM 1715 C CA . LEU A 1 218 ? 4.719 21.594 23.344 1 85.12 218 LEU A CA 1
ATOM 1716 C C . LEU A 1 218 ? 3.471 21.141 24.094 1 85.12 218 LEU A C 1
ATOM 1718 O O . LEU A 1 218 ? 3.57 20.562 25.188 1 85.12 218 LEU A O 1
ATOM 1722 N N . PRO A 1 219 ? 2.439 21.312 23.438 1 86.88 219 PRO A N 1
ATOM 1723 C CA . PRO A 1 219 ? 1.203 20.953 24.141 1 86.88 219 PRO A CA 1
ATOM 1724 C C . PRO A 1 219 ? 0.94 19.453 24.141 1 86.88 219 PRO A C 1
ATOM 1726 O O . PRO A 1 219 ? 1.285 18.75 23.172 1 86.88 219 PRO A O 1
ATOM 1729 N N . LEU A 1 220 ? 0.484 18.953 25.312 1 93.88 220 LEU A N 1
ATOM 1730 C CA . LEU A 1 220 ? -0.13 17.641 25.391 1 93.88 220 LEU A CA 1
ATOM 1731 C C . LEU A 1 220 ? -1.623 17.719 25.094 1 93.88 220 LEU A C 1
ATOM 1733 O O . LEU A 1 220 ? -2.389 18.281 25.875 1 93.88 220 LEU A O 1
ATOM 1737 N N . HIS A 1 221 ? -1.988 17.172 23.984 1 95.81 221 HIS A N 1
ATOM 1738 C CA . HIS A 1 221 ? -3.35 17.328 23.484 1 95.81 221 HIS A CA 1
ATOM 1739 C C . HIS A 1 221 ? -4.133 16.031 23.625 1 95.81 221 HIS A C 1
ATOM 1741 O O . HIS A 1 221 ? -3.711 14.992 23.109 1 95.81 221 HIS A O 1
ATOM 1747 N N . LEU A 1 222 ? -5.289 16.125 24.281 1 96.06 222 LEU A N 1
ATOM 1748 C CA . LEU A 1 222 ? -6.168 14.984 24.469 1 96.06 222 LEU A CA 1
ATOM 1749 C C . LEU A 1 222 ? -7.5 15.188 23.75 1 96.06 222 LEU A C 1
ATOM 1751 O O . LEU A 1 222 ? -8.133 16.234 23.906 1 96.06 222 LEU A O 1
ATOM 1755 N N . VAL A 1 223 ? -7.832 14.234 23 1 96.5 223 VAL A N 1
ATOM 1756 C CA . VAL A 1 223 ? -9.141 14.234 22.359 1 96.5 223 VAL A CA 1
ATOM 1757 C C . VAL A 1 223 ? -9.898 12.961 22.734 1 96.5 223 VAL A C 1
ATOM 1759 O O . VAL A 1 223 ? -9.344 11.859 22.672 1 96.5 223 VAL A O 1
ATOM 1762 N N . VAL A 1 224 ? -11.086 13.094 23.172 1 95.56 224 VAL A N 1
ATOM 1763 C CA . VAL A 1 224 ? -11.945 11.953 23.484 1 95.56 224 VAL A CA 1
ATOM 1764 C C . VAL A 1 224 ? -13.078 11.875 22.469 1 95.56 224 VAL A C 1
ATOM 1766 O O . VAL A 1 224 ? -13.781 12.852 22.234 1 95.56 224 VAL A O 1
ATOM 1769 N N . THR A 1 225 ? -13.203 10.742 21.938 1 94.88 225 THR A N 1
ATOM 1770 C CA . THR A 1 225 ? -14.234 10.562 20.938 1 94.88 225 THR A CA 1
ATOM 1771 C C . THR A 1 225 ? -15.227 9.477 21.359 1 94.88 225 THR A C 1
ATOM 1773 O O . THR A 1 225 ? -14.891 8.609 22.156 1 94.88 225 THR A O 1
ATOM 1776 N N . LYS A 1 226 ? -16.391 9.648 20.859 1 93.44 226 LYS A N 1
ATOM 1777 C CA . LYS A 1 226 ? -17.406 8.602 20.922 1 93.44 226 LYS A CA 1
ATOM 1778 C C . LYS A 1 226 ? -17.484 7.824 19.609 1 93.44 226 LYS A C 1
ATOM 1780 O O . LYS A 1 226 ? -17.609 8.422 18.531 1 93.44 226 LYS A O 1
ATOM 1785 N N . GLU A 1 227 ? -17.359 6.547 19.734 1 90.88 227 GLU A N 1
ATOM 1786 C CA . GLU A 1 227 ? -17.375 5.676 18.562 1 90.88 227 GLU A CA 1
ATOM 1787 C C . GLU A 1 227 ? -18.641 4.824 18.516 1 90.88 227 GLU A C 1
ATOM 1789 O O . GLU A 1 227 ? -18.875 4.004 19.422 1 90.88 227 GLU A O 1
ATOM 1794 N N . ASP A 1 228 ? -19.406 5.105 17.453 1 88 228 ASP A N 1
ATOM 1795 C CA . ASP A 1 228 ? -20.609 4.297 17.266 1 88 228 ASP A CA 1
ATOM 1796 C C . ASP A 1 228 ? -20.391 3.229 16.203 1 88 228 ASP A C 1
ATOM 1798 O O . ASP A 1 228 ? -19.891 3.52 15.117 1 88 228 ASP A O 1
ATOM 1802 N N . VAL A 1 229 ? -20.703 2.041 16.562 1 81.12 229 VAL A N 1
ATOM 1803 C CA . VAL A 1 229 ? -20.531 0.937 15.617 1 81.12 229 VAL A CA 1
ATOM 1804 C C . VAL A 1 229 ? -21.609 1.011 14.539 1 81.12 229 VAL A C 1
ATOM 1806 O O . VAL A 1 229 ? -22.781 1.197 14.836 1 81.12 229 VAL A O 1
ATOM 1809 N N . ILE A 1 230 ? -21.125 1.065 13.344 1 71.12 230 ILE A N 1
ATOM 1810 C CA . ILE A 1 230 ? -22.062 0.978 12.227 1 71.12 230 ILE A CA 1
ATOM 1811 C C . ILE A 1 230 ? -22.172 -0.472 11.758 1 71.12 230 ILE A C 1
ATOM 1813 O O . ILE A 1 230 ? -21.172 -1.088 11.383 1 71.12 230 ILE A O 1
ATOM 1817 N N . SER A 1 231 ? -22.391 -1.51 12.641 1 55.22 231 SER A N 1
ATOM 1818 C CA . SER A 1 231 ? -22.375 -2.963 12.516 1 55.22 231 SER A CA 1
ATOM 1819 C C . SER A 1 231 ? -22.969 -3.412 11.188 1 55.22 231 SER A C 1
ATOM 1821 O O . SER A 1 231 ? -24.047 -2.949 10.797 1 55.22 231 SER A O 1
ATOM 1823 N N . HIS A 1 232 ? -22.25 -3.629 10.141 1 49.16 232 HIS A N 1
ATOM 1824 C CA . HIS A 1 232 ? -22.875 -4.551 9.203 1 49.16 232 HIS A CA 1
ATOM 1825 C C . HIS A 1 232 ? -23.078 -5.926 9.836 1 49.16 232 HIS A C 1
ATOM 1827 O O . HIS A 1 232 ? -22.375 -6.289 10.773 1 49.16 232 HIS A O 1
ATOM 1833 N N . SER A 1 233 ? -24.141 -6.578 9.555 1 42.16 233 SER A N 1
ATOM 1834 C CA . SER A 1 233 ? -24.625 -7.93 9.812 1 42.16 233 SER A CA 1
ATOM 1835 C C . SER A 1 233 ? -23.5 -8.945 9.758 1 42.16 233 SER A C 1
ATOM 1837 O O . SER A 1 233 ? -22.672 -8.906 8.844 1 42.16 233 SER A O 1
ATOM 1839 N N . SER A 1 234 ? -22.891 -9.258 10.859 1 42.41 234 SER A N 1
ATOM 1840 C CA . SER A 1 234 ? -22.188 -10.531 10.938 1 42.41 234 SER A CA 1
ATOM 1841 C C . SER A 1 234 ? -22.656 -11.5 9.859 1 42.41 234 SER A C 1
ATOM 1843 O O . SER A 1 234 ? -23.703 -12.141 10 1 42.41 234 SER A O 1
ATOM 1845 N N . TRP A 1 235 ? -22.703 -11.094 8.742 1 38.62 235 TRP A N 1
ATOM 1846 C CA . TRP A 1 235 ? -23.062 -12.094 7.754 1 38.62 235 TRP A CA 1
ATOM 1847 C C . TRP A 1 235 ? -22.172 -13.328 7.871 1 38.62 235 TRP A C 1
ATOM 1849 O O . TRP A 1 235 ? -20.984 -13.273 7.57 1 38.62 235 TRP A O 1
ATOM 1859 N N . THR A 1 236 ? -22.047 -13.922 8.992 1 37.03 236 THR A N 1
ATOM 1860 C CA . THR A 1 236 ? -21.484 -15.266 8.945 1 37.03 236 THR A CA 1
ATOM 1861 C C . THR A 1 236 ? -22.094 -16.078 7.809 1 37.03 236 THR A C 1
ATOM 1863 O O . THR A 1 236 ? -23.297 -15.969 7.539 1 37.03 236 THR A O 1
ATOM 1866 N N . LYS A 1 237 ? -21.406 -16.438 6.98 1 34.16 237 LYS A N 1
ATOM 1867 C CA . LYS A 1 237 ? -21.781 -17.625 6.223 1 34.16 237 LYS A CA 1
ATOM 1868 C C . LYS A 1 237 ? -22.391 -18.688 7.133 1 34.16 237 LYS A C 1
ATOM 1870 O O . LYS A 1 237 ? -21.875 -18.953 8.219 1 34.16 237 LYS A O 1
ATOM 1875 N N . GLY A 1 238 ? -23.844 -19.234 7.078 1 30 238 GLY A N 1
ATOM 1876 C CA . GLY A 1 238 ? -24.922 -20 7.688 1 30 238 GLY A CA 1
ATOM 1877 C C . GLY A 1 238 ? -25.703 -19.219 8.734 1 30 238 GLY A C 1
ATOM 1878 O O . GLY A 1 238 ? -25.109 -18.578 9.602 1 30 238 GLY A O 1
ATOM 1879 N N . GLY A 1 239 ? -26.969 -18.531 8.383 1 29.23 239 GLY A N 1
ATOM 1880 C CA . GLY A 1 239 ? -28.094 -17.984 9.125 1 29.23 239 GLY A CA 1
ATOM 1881 C C . GLY A 1 239 ? -27.781 -17.766 10.594 1 29.23 239 GLY A C 1
ATOM 1882 O O . GLY A 1 239 ? -28.688 -17.484 11.383 1 29.23 239 GLY A O 1
ATOM 1883 N N . ILE A 1 240 ? -27.047 -18.484 11.188 1 26.52 240 ILE A N 1
ATOM 1884 C CA . ILE A 1 240 ? -27.016 -18.375 12.641 1 26.52 240 ILE A CA 1
ATOM 1885 C C . ILE A 1 240 ? -26.516 -17 13.062 1 26.52 240 ILE A C 1
ATOM 1887 O O . ILE A 1 240 ? -25.359 -16.656 12.82 1 26.52 240 ILE A O 1
ATOM 1891 N N . ALA A 1 241 ? -27.406 -15.969 13.039 1 29.52 241 ALA A N 1
ATOM 1892 C CA . ALA A 1 241 ? -27.359 -14.812 13.922 1 29.52 241 ALA A CA 1
ATOM 1893 C C . ALA A 1 241 ? -26.625 -15.141 15.219 1 29.52 241 ALA A C 1
ATOM 1895 O O . ALA A 1 241 ? -27.141 -15.867 16.062 1 29.52 241 ALA A O 1
ATOM 1896 N N . SER A 1 242 ? -25.438 -15.648 15.227 1 29.53 242 SER A N 1
ATOM 1897 C CA . SER A 1 242 ? -25.047 -15.758 16.625 1 29.53 242 SER A CA 1
ATOM 1898 C C . SER A 1 242 ? -25.297 -14.445 17.375 1 29.53 242 SER A C 1
ATOM 1900 O O . SER A 1 242 ? -24.781 -13.398 16.984 1 29.53 242 SER A O 1
ATOM 1902 N N . ASN A 1 243 ? -26.531 -14.164 17.766 1 28.77 243 ASN A N 1
ATOM 1903 C CA . ASN A 1 243 ? -26.906 -13.289 18.859 1 28.77 243 ASN A CA 1
ATOM 1904 C C . ASN A 1 243 ? -25.781 -13.109 19.859 1 28.77 243 ASN A C 1
ATOM 1906 O O . ASN A 1 243 ? -26.016 -12.883 21.047 1 28.77 243 ASN A O 1
ATOM 1910 N N . ARG A 1 244 ? -24.734 -13.961 19.719 1 28.83 244 ARG A N 1
ATOM 1911 C CA . ARG A 1 244 ? -23.781 -13.688 20.797 1 28.83 244 ARG A CA 1
ATOM 1912 C C . ARG A 1 244 ? -23.312 -12.234 20.766 1 28.83 244 ARG A C 1
ATOM 1914 O O . ARG A 1 244 ? -23.078 -11.68 19.688 1 28.83 244 ARG A O 1
ATOM 1921 N N . ALA A 1 245 ? -23.766 -11.5 21.688 1 29.58 245 ALA A N 1
ATOM 1922 C CA . ALA A 1 245 ? -23.188 -10.211 22.078 1 29.58 245 ALA A CA 1
ATOM 1923 C C . ALA A 1 245 ? -21.766 -10.078 21.578 1 29.58 245 ALA A C 1
ATOM 1925 O O . ALA A 1 245 ? -20.875 -10.852 21.969 1 29.58 245 ALA A O 1
ATOM 1926 N N . THR A 1 246 ? -21.609 -9.789 20.328 1 32.56 246 THR A N 1
ATOM 1927 C CA . THR A 1 246 ? -20.297 -9.531 19.734 1 32.56 246 THR A CA 1
ATOM 1928 C C . THR A 1 246 ? -19.391 -8.789 20.703 1 32.56 246 THR A C 1
ATOM 1930 O O . THR A 1 246 ? -19.672 -7.652 21.078 1 32.56 246 THR A O 1
ATOM 1933 N N . THR A 1 247 ? -19.062 -9.438 21.688 1 30.58 247 THR A N 1
ATOM 1934 C CA . THR A 1 247 ? -18.047 -8.711 22.453 1 30.58 247 THR A CA 1
ATOM 1935 C C . THR A 1 247 ? -17.078 -8 21.516 1 30.58 247 THR A C 1
ATOM 1937 O O . THR A 1 247 ? -16.891 -8.414 20.375 1 30.58 247 THR A O 1
ATOM 1940 N N . PRO A 1 248 ? -16.797 -6.809 21.844 1 33.59 248 PRO A N 1
ATOM 1941 C CA . PRO A 1 248 ? -15.805 -6.129 21.016 1 33.59 248 PRO A CA 1
ATOM 1942 C C . PRO A 1 248 ? -14.75 -7.086 20.453 1 33.59 248 PRO A C 1
ATOM 1944 O O . PRO A 1 248 ? -13.992 -6.715 19.562 1 33.59 248 PRO A O 1
ATOM 1947 N N . ARG A 1 249 ? -14.617 -8.281 21.031 1 33.22 249 ARG A N 1
ATOM 1948 C CA . ARG A 1 249 ? -13.586 -9.289 20.766 1 33.22 249 ARG A CA 1
ATOM 1949 C C . ARG A 1 249 ? -13.828 -9.977 19.422 1 33.22 249 ARG A C 1
ATOM 1951 O O . ARG A 1 249 ? -12.891 -10.211 18.656 1 33.22 249 ARG A O 1
ATOM 1958 N N . GLU A 1 250 ? -14.984 -10.641 19.297 1 36.34 250 GLU A N 1
ATOM 1959 C CA . GLU A 1 250 ? -15.414 -11.492 18.203 1 36.34 250 GLU A CA 1
ATOM 1960 C C . GLU A 1 250 ? -15.773 -10.664 16.969 1 36.34 250 GLU A C 1
ATOM 1962 O O . GLU A 1 250 ? -15.867 -11.203 15.859 1 36.34 250 GLU A O 1
ATOM 1967 N N . SER A 1 251 ? -16.172 -9.523 17.281 1 36.97 251 SER A N 1
ATOM 1968 C CA . SER A 1 251 ? -16.625 -8.555 16.297 1 36.97 251 SER A CA 1
ATOM 1969 C C . SER A 1 251 ? -15.5 -8.18 15.328 1 36.97 251 SER A C 1
ATOM 1971 O O . SER A 1 251 ? -15.711 -7.418 14.383 1 36.97 251 SER A O 1
ATOM 1973 N N . PHE A 1 252 ? -14.344 -8.555 15.758 1 38.38 252 PHE A N 1
ATOM 1974 C CA . PHE A 1 252 ? -13.227 -8.125 14.93 1 38.38 252 PHE A CA 1
ATOM 1975 C C . PHE A 1 252 ? -13.133 -8.961 13.656 1 38.38 252 PHE A C 1
ATOM 1977 O O . PHE A 1 252 ? -12.297 -8.695 12.797 1 38.38 252 PHE A O 1
ATOM 1984 N N . SER A 1 253 ? -13.734 -10.102 13.617 1 42.72 253 SER A N 1
ATOM 1985 C CA . SER A 1 253 ? -13.664 -10.93 12.422 1 42.72 253 SER A CA 1
ATOM 1986 C C . SER A 1 253 ? -14.492 -10.336 11.289 1 42.72 253 SER A C 1
ATOM 1988 O O . SER A 1 253 ? -14.312 -10.703 10.125 1 42.72 253 SER A O 1
ATOM 1990 N N . GLY A 1 254 ? -15.484 -9.344 11.625 1 50.31 254 GLY A N 1
ATOM 1991 C CA . GLY A 1 254 ? -16.312 -8.852 10.539 1 50.31 254 GLY A CA 1
ATOM 1992 C C . GLY A 1 254 ? -15.953 -7.441 10.109 1 50.31 254 GLY A C 1
ATOM 1993 O O . GLY A 1 254 ? -15 -6.852 10.625 1 50.31 254 GLY A O 1
ATOM 1994 N N . ASN A 1 255 ? -16.547 -7.023 9.016 1 62.19 255 ASN A N 1
ATOM 1995 C CA . ASN A 1 255 ? -16.5 -5.648 8.531 1 62.19 255 ASN A CA 1
ATOM 1996 C C . ASN A 1 255 ? -17.031 -4.668 9.57 1 62.19 255 ASN A C 1
ATOM 1998 O O . ASN A 1 255 ? -18.234 -4.652 9.867 1 62.19 255 ASN A O 1
ATOM 2002 N N . THR A 1 256 ? -16.109 -4.168 10.453 1 69.19 256 THR A N 1
ATOM 2003 C CA . THR A 1 256 ? -16.547 -3.207 11.461 1 69.19 256 THR A CA 1
ATOM 2004 C C . THR A 1 256 ? -16.078 -1.799 11.102 1 69.19 256 THR A C 1
ATOM 2006 O O . THR A 1 256 ? -14.922 -1.598 10.719 1 69.19 256 THR A O 1
ATOM 2009 N N . MET A 1 257 ? -17.109 -0.891 11.125 1 79.25 257 MET A N 1
ATOM 2010 C CA . MET A 1 257 ? -16.812 0.525 10.93 1 79.25 257 MET A CA 1
ATOM 2011 C C . MET A 1 257 ? -17.422 1.367 12.047 1 79.25 257 MET A C 1
ATOM 2013 O O . MET A 1 257 ? -18.484 1.044 12.57 1 79.25 257 MET A O 1
ATOM 2017 N N . TYR A 1 258 ? -16.672 2.359 12.398 1 83.06 258 TYR A N 1
ATOM 2018 C CA . TYR A 1 258 ? -17.125 3.246 13.469 1 83.06 258 TYR A CA 1
ATOM 2019 C C . TYR A 1 258 ? -17.375 4.652 12.938 1 83.06 258 TYR A C 1
ATOM 2021 O O . TYR A 1 258 ? -16.688 5.109 12.023 1 83.06 258 TYR A O 1
ATOM 2029 N N . LYS A 1 259 ? -18.406 5.234 13.445 1 84.88 259 LYS A N 1
ATOM 2030 C CA . LYS A 1 259 ? -18.594 6.672 13.273 1 84.88 259 LYS A CA 1
ATOM 2031 C C . LYS A 1 259 ? -18.125 7.438 14.508 1 84.88 259 LYS A C 1
ATOM 2033 O O . LYS A 1 259 ? -18.578 7.18 15.625 1 84.88 259 LYS A O 1
ATOM 2038 N N . SER A 1 260 ? -17.297 8.297 14.219 1 90.31 260 SER A N 1
ATOM 2039 C CA . SER A 1 260 ? -16.641 8.984 15.328 1 90.31 260 SER A CA 1
ATOM 2040 C C . SER A 1 260 ? -17.219 10.383 15.531 1 90.31 260 SER A C 1
ATOM 2042 O O . SER A 1 260 ? -17.516 11.086 14.555 1 90.31 260 SER A O 1
ATOM 2044 N N . LYS A 1 261 ? -17.422 10.719 16.781 1 88.81 261 LYS A N 1
ATOM 2045 C CA . LYS A 1 261 ? -17.812 12.062 17.188 1 88.81 261 LYS A CA 1
ATOM 2046 C C . LYS A 1 261 ? -16.906 12.578 18.312 1 88.81 261 LYS A C 1
ATOM 2048 O O . LYS A 1 261 ? -16.578 11.836 19.234 1 88.81 261 LYS A O 1
ATOM 2053 N N . ILE A 1 262 ? -16.531 13.766 18.172 1 92.62 262 ILE A N 1
ATOM 2054 C CA . ILE A 1 262 ? -15.672 14.344 19.188 1 92.62 262 ILE A CA 1
ATOM 2055 C C . ILE A 1 262 ? -16.5 14.758 20.406 1 92.62 262 ILE A C 1
ATOM 2057 O O . ILE A 1 262 ? -17.484 15.484 20.266 1 92.62 262 ILE A O 1
ATOM 2061 N N . LEU A 1 263 ? -16.109 14.32 21.5 1 92.62 263 LEU A N 1
ATOM 2062 C CA . LEU A 1 263 ? -16.75 14.719 22.75 1 92.62 263 LEU A CA 1
ATOM 2063 C C . LEU A 1 263 ? -16.031 15.891 23.391 1 92.62 263 LEU A C 1
ATOM 2065 O O . LEU A 1 263 ? -16.656 16.797 23.938 1 92.62 263 LEU A O 1
ATOM 2069 N N . SER A 1 264 ? -14.781 15.695 23.312 1 93.62 264 SER A N 1
ATOM 2070 C CA . SER A 1 264 ? -13.977 16.719 23.969 1 93.62 264 SER A CA 1
ATOM 2071 C C . SER A 1 264 ? -12.586 16.812 23.344 1 93.62 264 SER A C 1
ATOM 2073 O O . SER A 1 264 ? -12.086 15.844 22.781 1 93.62 264 SER A O 1
ATOM 2075 N N . SER A 1 265 ? -12.031 17.969 23.391 1 94.25 265 SER A N 1
ATOM 2076 C CA . SER A 1 265 ? -10.664 18.281 22.984 1 94.25 265 SER A CA 1
ATOM 2077 C C . SER A 1 265 ? -10.008 19.25 23.953 1 94.25 265 SER A C 1
ATOM 2079 O O . SER A 1 265 ? -10.484 20.375 24.141 1 94.25 265 SER A O 1
ATOM 2081 N N . GLN A 1 266 ? -8.875 18.75 24.594 1 92.56 266 GLN A N 1
ATOM 2082 C CA . GLN A 1 266 ? -8.281 19.562 25.656 1 92.56 266 GLN A CA 1
ATOM 2083 C C . GLN A 1 266 ? -6.758 19.5 25.609 1 92.56 266 GLN A C 1
ATOM 2085 O O . GLN A 1 266 ? -6.184 18.469 25.281 1 92.56 266 GLN A O 1
ATOM 2090 N N . LYS A 1 267 ? -6.23 20.688 25.938 1 92 267 LYS A N 1
ATOM 2091 C CA . LYS A 1 267 ? -4.793 20.719 26.188 1 92 267 LYS A CA 1
ATOM 2092 C C . LYS A 1 267 ? -4.477 20.516 27.656 1 92 267 LYS A C 1
ATOM 2094 O O . LYS A 1 267 ? -5.105 21.125 28.531 1 92 267 LYS A O 1
ATOM 2099 N N . VAL A 1 268 ? -3.537 19.672 27.906 1 93.38 268 VAL A N 1
ATOM 2100 C CA . VAL A 1 268 ? -3.166 19.344 29.281 1 93.38 268 VAL A CA 1
ATOM 2101 C C . VAL A 1 268 ? -1.818 19.984 29.625 1 93.38 268 VAL A C 1
ATOM 2103 O O . VAL A 1 268 ? -0.874 19.906 28.828 1 93.38 268 VAL A O 1
ATOM 2106 N N . GLU A 1 269 ? -1.8 20.609 30.766 1 90.06 269 GLU A N 1
ATOM 2107 C CA . GLU A 1 269 ? -0.546 21.172 31.25 1 90.06 269 GLU A CA 1
ATOM 2108 C C . GLU A 1 269 ? 0.332 20.094 31.891 1 90.06 269 GLU A C 1
ATOM 2110 O O . GLU A 1 269 ? 0.085 19.672 33.031 1 90.06 269 GLU A O 1
ATOM 2115 N N . TRP A 1 270 ? 1.352 19.734 31.25 1 91.94 270 TRP A N 1
ATOM 2116 C CA . TRP A 1 270 ? 2.213 18.656 31.719 1 91.94 270 TRP A CA 1
ATOM 2117 C C . TRP A 1 270 ? 3.514 19.203 32.281 1 91.94 270 TRP A C 1
ATOM 2119 O O . TRP A 1 270 ? 4.246 18.484 32.969 1 91.94 270 TRP A O 1
ATOM 2129 N N . GLN A 1 271 ? 3.791 20.484 32.156 1 90.44 271 GLN A N 1
ATOM 2130 C CA . GLN A 1 271 ? 5.094 21.062 32.469 1 90.44 271 GLN A CA 1
ATOM 2131 C C . GLN A 1 271 ? 5.395 21 33.969 1 90.44 271 GLN A C 1
ATOM 2133 O O . GLN A 1 271 ? 6.559 21.016 34.375 1 90.44 271 GLN A O 1
ATOM 2138 N N . ARG A 1 272 ? 4.422 20.922 34.75 1 89.12 272 ARG A N 1
ATOM 2139 C CA . ARG A 1 272 ? 4.625 20.859 36.188 1 89.12 272 ARG A CA 1
ATOM 2140 C C . ARG A 1 272 ? 5.383 19.594 36.594 1 89.12 272 ARG A C 1
ATOM 2142 O O . ARG A 1 272 ? 5.992 19.531 37.656 1 89.12 272 ARG A O 1
ATOM 2149 N N . VAL A 1 273 ? 5.422 18.609 35.75 1 91.44 273 VAL A N 1
ATOM 2150 C CA . VAL A 1 273 ? 6.117 17.359 36.031 1 91.44 273 VAL A CA 1
ATOM 2151 C C . VAL A 1 273 ? 7.625 17.609 36.062 1 91.44 273 VAL A C 1
ATOM 2153 O O . VAL A 1 273 ? 8.367 16.828 36.656 1 91.44 273 VAL A O 1
ATOM 2156 N N . LEU A 1 274 ? 8.062 18.656 35.438 1 89.25 274 LEU A N 1
ATOM 2157 C CA . LEU A 1 274 ? 9.484 18.969 35.375 1 89.25 274 LEU A CA 1
ATOM 2158 C C . LEU A 1 274 ? 10 19.391 36.75 1 89.25 274 LEU A C 1
ATOM 2160 O O . LEU A 1 274 ? 11.211 19.406 37 1 89.25 274 LEU A O 1
ATOM 2164 N N . HIS A 1 275 ? 9.094 19.672 37.625 1 89 275 HIS A N 1
ATOM 2165 C CA . HIS A 1 275 ? 9.445 20.031 39 1 89 275 HIS A CA 1
ATOM 2166 C C . HIS A 1 275 ? 9.359 18.828 39.906 1 89 275 HIS A C 1
ATOM 2168 O O . HIS A 1 275 ? 10.234 18.609 40.75 1 89 275 HIS A O 1
ATOM 2174 N N . CYS A 1 276 ? 8.258 18.062 39.875 1 86.19 276 CYS A N 1
ATOM 2175 C CA . CYS A 1 276 ? 7.961 17.016 40.844 1 86.19 276 CYS A CA 1
ATOM 2176 C C . CYS A 1 276 ? 8.203 15.633 40.25 1 86.19 276 CYS A C 1
ATOM 2178 O O . CYS A 1 276 ? 8.32 14.656 40.969 1 86.19 276 CYS A O 1
ATOM 2180 N N . GLY A 1 277 ? 8.375 15.523 39.031 1 87.5 277 GLY A N 1
ATOM 2181 C CA . GLY A 1 277 ? 8.602 14.242 38.375 1 87.5 277 GLY A CA 1
ATOM 2182 C C . GLY A 1 277 ? 7.32 13.453 38.188 1 87.5 277 GLY A C 1
ATOM 2183 O O . GLY A 1 277 ? 7.273 12.555 37.344 1 87.5 277 GLY A O 1
ATOM 2184 N N . LYS A 1 278 ? 6.426 13.672 39.125 1 91.69 278 LYS A N 1
ATOM 2185 C CA . LYS A 1 278 ? 5.152 12.961 39.031 1 91.69 278 LYS A CA 1
ATOM 2186 C C . LYS A 1 278 ? 3.992 13.867 39.438 1 91.69 278 LYS A C 1
ATOM 2188 O O . LYS A 1 278 ? 4.078 14.586 40.438 1 91.69 278 LYS A O 1
ATOM 2193 N N . ILE A 1 279 ? 2.945 13.812 38.594 1 92.12 279 ILE A N 1
ATOM 2194 C CA . ILE A 1 279 ? 1.782 14.633 38.906 1 92.12 279 ILE A CA 1
ATOM 2195 C C . ILE A 1 279 ? 0.504 13.836 38.656 1 92.12 279 ILE A C 1
ATOM 2197 O O . ILE A 1 279 ? 0.449 13.016 37.719 1 92.12 279 ILE A O 1
ATOM 2201 N N . HIS A 1 280 ? -0.461 14.062 39.5 1 92.44 280 HIS A N 1
ATOM 2202 C CA . HIS A 1 280 ? -1.818 13.562 39.312 1 92.44 280 HIS A CA 1
ATOM 2203 C C . HIS A 1 280 ? -2.779 14.703 39 1 92.44 280 HIS A C 1
ATOM 2205 O O . HIS A 1 280 ? -2.84 15.695 39.719 1 92.44 280 HIS A O 1
ATOM 2211 N N . THR A 1 281 ? -3.369 14.547 37.875 1 90.44 281 THR A N 1
ATOM 2212 C CA . THR A 1 281 ? -4.258 15.625 37.438 1 90.44 281 THR A CA 1
ATOM 2213 C C . THR A 1 281 ? -5.598 15.07 36.969 1 90.44 281 THR A C 1
ATOM 2215 O O . THR A 1 281 ? -5.656 13.953 36.438 1 90.44 281 THR A O 1
ATOM 2218 N N . SER A 1 282 ? -6.609 15.766 37.312 1 91.69 282 SER A N 1
ATOM 2219 C CA . SER A 1 282 ? -7.941 15.508 36.781 1 91.69 282 SER A CA 1
ATOM 2220 C C . SER A 1 282 ? -8.297 16.5 35.656 1 91.69 282 SER A C 1
ATOM 2222 O O . SER A 1 282 ? -8.406 17.703 35.906 1 91.69 282 SER A O 1
ATOM 2224 N N . VAL A 1 283 ? -8.453 15.992 34.562 1 93.12 283 VAL A N 1
ATOM 2225 C CA . VAL A 1 283 ? -8.711 16.844 33.406 1 93.12 283 VAL A CA 1
ATOM 2226 C C . VAL A 1 283 ? -10.219 16.969 33.188 1 93.12 283 VAL A C 1
ATOM 2228 O O . VAL A 1 283 ? -10.906 15.961 32.969 1 93.12 283 VAL A O 1
ATOM 2231 N N . LYS A 1 284 ? -10.672 18.125 33.25 1 91.88 284 LYS A N 1
ATOM 2232 C CA . LYS A 1 284 ? -12.07 18.391 32.938 1 91.88 284 LYS A CA 1
ATOM 2233 C C . LYS A 1 284 ? -12.297 18.406 31.438 1 91.88 284 LYS A C 1
ATOM 2235 O O . LYS A 1 284 ? -11.656 19.156 30.703 1 91.88 284 LYS A O 1
ATOM 2240 N N . LEU A 1 285 ? -13.195 17.578 31.047 1 92.69 285 LEU A N 1
ATOM 2241 C CA . LEU A 1 285 ? -13.492 17.469 29.625 1 92.69 285 LEU A CA 1
ATOM 2242 C C . LEU A 1 285 ? -14.633 18.406 29.234 1 92.69 285 LEU A C 1
ATOM 2244 O O . LEU A 1 285 ? -15.781 18.188 29.641 1 92.69 285 LEU A O 1
ATOM 2248 N N . ARG A 1 286 ? -14.273 19.344 28.406 1 90.25 286 ARG A N 1
ATOM 2249 C CA . ARG A 1 286 ? -15.266 20.281 27.906 1 90.25 286 ARG A CA 1
ATOM 2250 C C . ARG A 1 286 ? -15.719 19.891 26.5 1 90.25 286 ARG A C 1
ATOM 2252 O O . ARG A 1 286 ? -14.93 19.391 25.703 1 90.25 286 ARG A O 1
ATOM 2259 N N . GLY A 1 287 ? -16.938 20.203 26.266 1 88.31 287 GLY A N 1
ATOM 2260 C CA . GLY A 1 287 ? -17.453 19.922 24.922 1 88.31 287 GLY A CA 1
ATOM 2261 C C . GLY A 1 287 ? -16.859 20.828 23.859 1 88.31 287 GLY A C 1
ATOM 2262 O O . GLY A 1 287 ? -16.141 21.781 24.172 1 88.31 287 GLY A O 1
ATOM 2263 N N . VAL A 1 288 ? -17.203 20.516 22.641 1 86.81 288 VAL A N 1
ATOM 2264 C CA . VAL A 1 288 ? -16.656 21.266 21.516 1 86.81 288 VAL A CA 1
ATOM 2265 C C . VAL A 1 288 ? -17.797 21.953 20.75 1 86.81 288 VAL A C 1
ATOM 2267 O O . VAL A 1 288 ? -18.906 21.422 20.672 1 86.81 288 VAL A O 1
ATOM 2270 N N . GLY A 1 289 ? -17.516 23.156 20.234 1 79.31 289 GLY A N 1
ATOM 2271 C CA . GLY A 1 289 ? -18.484 23.891 19.422 1 79.31 289 GLY A CA 1
ATOM 2272 C C . GLY A 1 289 ? -19.641 24.438 20.234 1 79.31 289 GLY A C 1
ATOM 2273 O O . GLY A 1 289 ? -19.438 25.141 21.219 1 79.31 289 GLY A O 1
ATOM 2274 N N . THR A 1 290 ? -20.844 23.891 19.891 1 75.75 290 THR A N 1
ATOM 2275 C CA . THR A 1 290 ? -22.062 24.375 20.547 1 75.75 290 THR A CA 1
ATOM 2276 C C . THR A 1 290 ? -22.141 23.859 21.984 1 75.75 290 THR A C 1
ATOM 2278 O O . THR A 1 290 ? -22.828 24.438 22.812 1 75.75 290 THR A O 1
ATOM 2281 N N . ARG A 1 291 ? -21.297 22.922 22.219 1 80.19 291 ARG A N 1
ATOM 2282 C CA . ARG A 1 291 ? -21.328 22.312 23.547 1 80.19 291 ARG A CA 1
ATOM 2283 C C . ARG A 1 291 ? -20.125 22.766 24.375 1 80.19 291 ARG A C 1
ATOM 2285 O O . ARG A 1 291 ? -19.75 22.094 25.344 1 80.19 291 ARG A O 1
ATOM 2292 N N . GLU A 1 292 ? -19.562 23.75 24.031 1 80.88 292 GLU A N 1
ATOM 2293 C CA . GLU A 1 292 ? -18.344 24.219 24.672 1 80.88 292 GLU A CA 1
ATOM 2294 C C . GLU A 1 292 ? -18.578 24.5 26.156 1 80.88 292 GLU A C 1
ATOM 2296 O O . GLU A 1 292 ? -17.672 24.328 26.969 1 80.88 292 GLU A O 1
ATOM 2301 N N . ALA A 1 293 ? -19.719 24.969 26.422 1 79.06 293 ALA A N 1
ATOM 2302 C CA . ALA A 1 293 ? -20.016 25.359 27.812 1 79.06 293 ALA A CA 1
ATOM 2303 C C . ALA A 1 293 ? -20.406 24.156 28.641 1 79.06 293 ALA A C 1
ATOM 2305 O O . ALA A 1 293 ? -20.453 24.234 29.875 1 79.06 293 ALA A O 1
ATOM 2306 N N . LEU A 1 294 ? -20.5 23.062 27.984 1 83.31 294 LEU A N 1
ATOM 2307 C CA . LEU A 1 294 ? -20.969 21.875 28.703 1 83.31 294 LEU A CA 1
ATOM 2308 C C . LEU A 1 294 ? -19.781 21 29.125 1 83.31 294 LEU A C 1
ATOM 2310 O O . LEU A 1 294 ? -18.797 20.875 28.391 1 83.31 294 LEU A O 1
ATOM 2314 N N . SER A 1 295 ? -19.953 20.516 30.344 1 88.56 295 SER A N 1
ATOM 2315 C CA . SER A 1 295 ? -18.984 19.547 30.828 1 88.56 295 SER A CA 1
ATOM 2316 C C . SER A 1 295 ? -19.359 18.125 30.406 1 88.56 295 SER A C 1
ATOM 2318 O O . SER A 1 295 ? -20.469 17.672 30.672 1 88.56 295 SER A O 1
ATOM 2320 N N . VAL A 1 296 ? -18.531 17.516 29.703 1 90.88 296 VAL A N 1
ATOM 2321 C CA . VAL A 1 296 ? -18.766 16.156 29.234 1 90.88 296 VAL A CA 1
ATOM 2322 C C . VAL A 1 296 ? -18.391 15.148 30.312 1 90.88 296 VAL A C 1
ATOM 2324 O O . VAL A 1 296 ? -19.047 14.125 30.484 1 90.88 296 VAL A O 1
ATOM 2327 N N . GLY A 1 297 ? -17.328 15.406 31 1 92.44 297 GLY A N 1
ATOM 2328 C CA . GLY A 1 297 ? -16.812 14.516 32.031 1 92.44 297 GLY A CA 1
ATOM 2329 C C . GLY A 1 297 ? -15.422 14.898 32.5 1 92.44 297 GLY A C 1
ATOM 2330 O O . GLY A 1 297 ? -14.969 16.016 32.281 1 92.44 297 GLY A O 1
ATOM 2331 N N . LYS A 1 298 ? -14.961 13.961 33.344 1 94.06 298 LYS A N 1
ATOM 2332 C CA . LYS A 1 298 ? -13.617 14.148 33.875 1 94.06 298 LYS A CA 1
ATOM 2333 C C . LYS A 1 298 ? -12.75 12.906 33.656 1 94.06 298 LYS A C 1
ATOM 2335 O O . LYS A 1 298 ? -13.258 11.781 33.719 1 94.06 298 LYS A O 1
ATOM 2340 N N . LEU A 1 299 ? -11.523 13.188 33.375 1 94.12 299 LEU A N 1
ATOM 2341 C CA . LEU A 1 299 ? -10.562 12.109 33.156 1 94.12 299 LEU A CA 1
ATOM 2342 C C . LEU A 1 299 ? -9.406 12.211 34.156 1 94.12 299 LEU A C 1
ATOM 2344 O O . LEU A 1 299 ? -8.742 13.242 34.219 1 94.12 299 LEU A O 1
ATOM 2348 N N . ASP A 1 300 ? -9.219 11.148 34.875 1 93.75 300 ASP A N 1
ATOM 2349 C CA . ASP A 1 300 ? -8.094 11.094 35.812 1 93.75 300 ASP A CA 1
ATOM 2350 C C . ASP A 1 300 ? -6.844 10.547 35.125 1 93.75 300 ASP A C 1
ATOM 2352 O O . ASP A 1 300 ? -6.895 9.5 34.469 1 93.75 300 ASP A O 1
ATOM 2356 N N . MET A 1 301 ? -5.805 11.375 35.281 1 93.5 301 MET A N 1
ATOM 2357 C CA . MET A 1 301 ? -4.566 10.969 34.625 1 93.5 301 MET A CA 1
ATOM 2358 C C . MET A 1 301 ? -3.363 11.203 35.531 1 93.5 301 MET A C 1
ATOM 2360 O O . MET A 1 301 ? -3.365 12.125 36.344 1 93.5 301 MET A O 1
ATOM 2364 N N . GLU A 1 302 ? -2.475 10.281 35.375 1 94.25 302 GLU A N 1
ATOM 2365 C CA . GLU A 1 302 ? -1.176 10.398 36.031 1 94.25 302 GLU A CA 1
ATOM 2366 C C . GLU A 1 302 ? -0.055 10.57 35 1 94.25 302 GLU A C 1
ATOM 2368 O O . GLU A 1 302 ? 0.028 9.812 34.031 1 94.25 302 GLU A O 1
ATOM 2373 N N . ILE A 1 303 ? 0.758 11.641 35.188 1 94.56 303 ILE A N 1
ATOM 2374 C CA . ILE A 1 303 ? 1.894 11.898 34.312 1 94.56 303 ILE A CA 1
ATOM 2375 C C . ILE A 1 303 ? 3.195 11.758 35.094 1 94.56 303 ILE A C 1
ATOM 2377 O O . ILE A 1 303 ? 3.377 12.398 36.125 1 94.56 303 ILE A O 1
ATOM 2381 N N . GLN A 1 304 ? 4.062 10.922 34.531 1 92.12 304 GLN A N 1
ATOM 2382 C CA . GLN A 1 304 ? 5.344 10.672 35.188 1 92.12 304 GLN A CA 1
ATOM 2383 C C . GLN A 1 304 ? 6.504 10.875 34.219 1 92.12 304 GLN A C 1
ATOM 2385 O O . GLN A 1 304 ? 6.414 10.492 33.031 1 92.12 304 GLN A O 1
ATOM 2390 N N . LEU A 1 305 ? 7.508 11.57 34.719 1 90.25 305 LEU A N 1
ATOM 2391 C CA . LEU A 1 305 ? 8.727 11.75 33.938 1 90.25 305 LEU A CA 1
ATOM 2392 C C . LEU A 1 305 ? 9.734 10.648 34.25 1 90.25 305 LEU A C 1
ATOM 2394 O O . LEU A 1 305 ? 10.078 10.414 35.406 1 90.25 305 LEU A O 1
ATOM 2398 N N . LEU A 1 306 ? 10.109 9.992 33.219 1 85.56 306 LEU A N 1
ATOM 2399 C CA . LEU A 1 306 ? 11.086 8.93 33.375 1 85.56 306 LEU A CA 1
ATOM 2400 C C . LEU A 1 306 ? 12.289 9.148 32.438 1 85.56 306 LEU A C 1
ATOM 2402 O O . LEU A 1 306 ? 12.133 9.578 31.297 1 85.56 306 LEU A O 1
ATOM 2406 N N . PRO A 1 307 ? 13.477 8.859 32.688 1 81.62 307 PRO A N 1
ATOM 2407 C CA . PRO A 1 307 ? 13.859 8.414 34.031 1 81.62 307 PRO A CA 1
ATOM 2408 C C . PRO A 1 307 ? 13.828 9.547 35.062 1 81.62 307 PRO A C 1
ATOM 2410 O O . PRO A 1 307 ? 13.945 10.719 34.688 1 81.62 307 PRO A O 1
ATOM 2413 N N . ARG A 1 308 ? 13.688 9.117 36.312 1 81 308 ARG A N 1
ATOM 2414 C CA . ARG A 1 308 ? 13.625 10.117 37.375 1 81 308 ARG A CA 1
ATOM 2415 C C . ARG A 1 308 ? 15.023 10.609 37.75 1 81 308 ARG A C 1
ATOM 2417 O O . ARG A 1 308 ? 15.867 9.82 38.156 1 81 308 ARG A O 1
ATOM 2424 N N . ASP A 1 309 ? 15.266 11.867 37.312 1 78.88 309 ASP A N 1
ATOM 2425 C CA . ASP A 1 309 ? 16.516 12.523 37.688 1 78.88 309 ASP A CA 1
ATOM 2426 C C . ASP A 1 309 ? 16.234 13.797 38.5 1 78.88 309 ASP A C 1
ATOM 2428 O O . ASP A 1 309 ? 16.016 14.859 37.906 1 78.88 309 ASP A O 1
ATOM 2432 N N . GLU A 1 310 ? 16.469 13.734 39.719 1 79.81 310 GLU A N 1
ATOM 2433 C CA . GLU A 1 310 ? 16.109 14.82 40.625 1 79.81 310 GLU A CA 1
ATOM 2434 C C . GLU A 1 310 ? 17.062 16 40.469 1 79.81 310 GLU A C 1
ATOM 2436 O O . GLU A 1 310 ? 16.734 17.141 40.812 1 79.81 310 GLU A O 1
ATOM 2441 N N . THR A 1 311 ? 18.141 15.703 39.875 1 80.44 311 THR A N 1
ATOM 2442 C CA . THR A 1 311 ? 19.125 16.766 39.719 1 80.44 311 THR A CA 1
ATOM 2443 C C . THR A 1 311 ? 18.703 17.75 38.625 1 80.44 311 THR A C 1
ATOM 2445 O O . THR A 1 311 ? 19.125 18.891 38.594 1 80.44 311 THR A O 1
ATOM 2448 N N . LYS A 1 312 ? 17.828 17.375 37.875 1 83.56 312 LYS A N 1
ATOM 2449 C CA . LYS A 1 312 ? 17.453 18.203 36.75 1 83.56 312 LYS A CA 1
ATOM 2450 C C . LYS A 1 312 ? 16.125 18.906 36.969 1 83.56 312 LYS A C 1
ATOM 2452 O O . LYS A 1 312 ? 15.695 19.719 36.156 1 83.56 312 LYS A O 1
ATOM 2457 N N . PHE A 1 313 ? 15.531 18.688 38.094 1 86.94 313 PHE A N 1
ATOM 2458 C CA . PHE A 1 313 ? 14.211 19.234 38.375 1 86.94 313 PHE A CA 1
ATOM 2459 C C . PHE A 1 313 ? 14.289 20.75 38.594 1 86.94 313 PHE A C 1
ATOM 2461 O O . PHE A 1 313 ? 15.281 21.266 39.094 1 86.94 313 PHE A O 1
ATOM 2468 N N . LEU A 1 314 ? 13.281 21.391 38.156 1 91.19 314 LEU A N 1
ATOM 2469 C CA . LEU A 1 314 ? 13.195 22.844 38.281 1 91.19 314 LEU A CA 1
ATOM 2470 C C . LEU A 1 314 ? 12.414 23.234 39.531 1 91.19 314 LEU A C 1
ATOM 2472 O O . LEU A 1 314 ? 11.695 22.422 40.094 1 91.19 314 LEU A O 1
ATOM 2476 N N . GLY A 1 315 ? 12.625 24.453 39.906 1 89.38 315 GLY A N 1
ATOM 2477 C CA . GLY A 1 315 ? 11.852 24.969 41.031 1 89.38 315 GLY A CA 1
ATOM 2478 C C . GLY A 1 315 ? 10.398 25.203 40.688 1 89.38 315 GLY A C 1
ATOM 2479 O O . GLY A 1 315 ? 10.07 25.547 39.562 1 89.38 315 GLY A O 1
ATOM 2480 N N . LEU A 1 316 ? 9.578 25.016 41.688 1 89.75 316 LEU A N 1
ATOM 2481 C CA . LEU A 1 316 ? 8.141 25.203 41.469 1 89.75 316 LEU A CA 1
ATOM 2482 C C . LEU A 1 316 ? 7.836 26.641 41.094 1 89.75 316 LEU A C 1
ATOM 2484 O O . LEU A 1 316 ? 7.016 26.891 40.188 1 89.75 316 LEU A O 1
ATOM 2488 N N . ALA A 1 317 ? 8.422 27.547 41.75 1 90.81 317 ALA A N 1
ATOM 2489 C CA . ALA A 1 317 ? 8.195 28.953 41.469 1 90.81 317 ALA A CA 1
ATOM 2490 C C . ALA A 1 317 ? 8.625 29.312 40.031 1 90.81 317 ALA A C 1
ATOM 2492 O O . ALA A 1 317 ? 7.98 30.125 39.375 1 90.81 317 ALA A O 1
ATOM 2493 N N . GLU A 1 318 ? 9.617 28.734 39.688 1 91 318 GLU A N 1
ATOM 2494 C CA . GLU A 1 318 ? 10.125 28.969 38.344 1 91 318 GLU A CA 1
ATOM 2495 C C . GLU A 1 318 ? 9.156 28.453 37.281 1 91 318 GLU A C 1
ATOM 2497 O O . GLU A 1 318 ? 8.875 29.125 36.281 1 91 318 GLU A O 1
ATOM 2502 N N . VAL A 1 319 ? 8.648 27.297 37.562 1 91.75 319 VAL A N 1
ATOM 2503 C CA . VAL A 1 319 ? 7.727 26.672 36.594 1 91.75 319 VAL A CA 1
ATOM 2504 C C . VAL A 1 319 ? 6.426 27.469 36.562 1 91.75 319 VAL A C 1
ATOM 2506 O O . VAL A 1 319 ? 5.922 27.797 35.5 1 91.75 319 VAL A O 1
ATOM 2509 N N . ASP A 1 320 ? 5.898 27.922 37.656 1 91 320 ASP A N 1
ATOM 2510 C CA . ASP A 1 320 ? 4.633 28.641 37.719 1 91 320 ASP A CA 1
ATOM 2511 C C . ASP A 1 320 ? 4.762 30.031 37.125 1 91 320 ASP A C 1
ATOM 2513 O O . ASP A 1 320 ? 3.844 30.5 36.438 1 91 320 ASP A O 1
ATOM 2517 N N . SER A 1 321 ? 5.844 30.594 37.406 1 91.81 321 SER A N 1
ATOM 2518 C CA . SER A 1 321 ? 6.062 31.922 36.875 1 91.81 321 SER A CA 1
ATOM 2519 C C . SER A 1 321 ? 6.152 31.891 35.344 1 91.81 321 SER A C 1
ATOM 2521 O O . SER A 1 321 ? 5.602 32.75 34.656 1 91.81 321 SER A O 1
ATOM 2523 N N . GLN A 1 322 ? 6.824 30.922 34.906 1 90 322 GLN A N 1
ATOM 2524 C CA . GLN A 1 322 ? 6.969 30.797 33.469 1 90 322 GLN A CA 1
ATOM 2525 C C . GLN A 1 322 ? 5.629 30.5 32.812 1 90 322 GLN A C 1
ATOM 2527 O O . GLN A 1 322 ? 5.348 30.984 31.719 1 90 322 GLN A O 1
ATOM 2532 N N . LEU A 1 323 ? 4.875 29.688 33.375 1 89.38 323 LEU A N 1
ATOM 2533 C CA . LEU A 1 323 ? 3.57 29.328 32.844 1 89.38 323 LEU A CA 1
ATOM 2534 C C . LEU A 1 323 ? 2.641 30.531 32.812 1 89.38 323 LEU A C 1
ATOM 2536 O O . LEU A 1 323 ? 1.931 30.766 31.844 1 89.38 323 LEU A O 1
ATOM 2540 N N . ARG A 1 324 ? 2.666 31.312 33.844 1 90.56 324 ARG A N 1
ATOM 2541 C CA . ARG A 1 324 ? 1.836 32.531 33.906 1 90.56 324 ARG A CA 1
ATOM 2542 C C . ARG A 1 324 ? 2.295 33.562 32.906 1 90.56 324 ARG A C 1
ATOM 2544 O O . ARG A 1 324 ? 1.47 34.219 32.25 1 90.56 324 ARG A O 1
ATOM 2551 N N . ARG A 1 325 ? 3.496 33.688 32.844 1 90.5 325 ARG A N 1
ATOM 2552 C CA . ARG A 1 325 ? 4.059 34.625 31.891 1 90.5 325 ARG A CA 1
ATOM 2553 C C . ARG A 1 325 ? 3.705 34.25 30.469 1 90.5 325 ARG A C 1
ATOM 2555 O O . ARG A 1 325 ? 3.371 35.094 29.641 1 90.5 325 ARG A O 1
ATOM 2562 N N . GLY A 1 326 ? 3.834 33.031 30.266 1 87.31 326 GLY A N 1
ATOM 2563 C CA . GLY A 1 326 ? 3.486 32.531 28.938 1 87.31 326 GLY A CA 1
ATOM 2564 C C . GLY A 1 326 ? 2.039 32.781 28.578 1 87.31 326 GLY A C 1
ATOM 2565 O O . GLY A 1 326 ? 1.746 33.188 27.438 1 87.31 326 GLY A O 1
ATOM 2566 N N . GLU A 1 327 ? 1.177 32.625 29.484 1 88.69 327 GLU A N 1
ATOM 2567 C CA . GLU A 1 327 ? -0.246 32.875 29.25 1 88.69 327 GLU A CA 1
ATOM 2568 C C . GLU A 1 327 ? -0.542 34.344 29.062 1 88.69 327 GLU A C 1
ATOM 2570 O O . GLU A 1 327 ? -1.362 34.719 28.219 1 88.69 327 GLU A O 1
ATOM 2575 N N . GLN A 1 328 ? 0.114 35.125 29.812 1 92.38 328 GLN A N 1
ATOM 2576 C CA . GLN A 1 328 ? -0.086 36.562 29.703 1 92.38 328 GLN A CA 1
ATOM 2577 C C . GLN A 1 328 ? 0.438 37.125 28.375 1 92.38 328 GLN A C 1
ATOM 2579 O O . GLN A 1 328 ? -0.208 37.938 27.75 1 92.38 328 GLN A O 1
ATOM 2584 N N . GLU A 1 329 ? 1.515 36.625 28.062 1 92.69 329 GLU A N 1
ATOM 2585 C CA . GLU A 1 329 ? 2.094 37.062 26.797 1 92.69 329 GLU A CA 1
ATOM 2586 C C . GLU A 1 329 ? 1.208 36.656 25.609 1 92.69 329 GLU A C 1
ATOM 2588 O O . GLU A 1 329 ? 1.09 37.375 24.641 1 92.69 329 GLU A O 1
ATOM 2593 N N . LYS A 1 330 ? 0.658 35.562 25.75 1 92 330 LYS A N 1
ATOM 2594 C CA . LYS A 1 330 ? -0.239 35.094 24.688 1 92 330 LYS A CA 1
ATOM 2595 C C . LYS A 1 330 ? -1.48 35.969 24.594 1 92 330 LYS A C 1
ATOM 2597 O O . LYS A 1 330 ? -1.912 36.344 23.5 1 92 330 LYS A O 1
ATOM 2602 N N . GLN A 1 331 ? -2.053 36.344 25.672 1 93.06 331 GLN A N 1
ATOM 2603 C CA . GLN A 1 331 ? -3.236 37.219 25.688 1 93.06 331 GLN A CA 1
ATOM 2604 C C . GLN A 1 331 ? -2.926 38.594 25.141 1 93.06 331 GLN A C 1
ATOM 2606 O O . GLN A 1 331 ? -3.742 39.188 24.438 1 93.06 331 GLN A O 1
ATOM 2611 N N . GLU A 1 332 ? -1.766 39 25.516 1 94.69 332 GLU A N 1
ATOM 2612 C CA . GLU A 1 332 ? -1.35 40.281 25.016 1 94.69 332 GLU A CA 1
ATOM 2613 C C . GLU A 1 332 ? -1.129 40.25 23.5 1 94.69 332 GLU A C 1
ATOM 2615 O O . GLU A 1 332 ? -1.512 41.188 22.797 1 94.69 332 GLU A O 1
ATOM 2620 N N . ALA A 1 333 ? -0.506 39.219 23.141 1 94.81 333 ALA A N 1
ATOM 2621 C CA . ALA A 1 333 ? -0.289 39.062 21.703 1 94.81 333 ALA A CA 1
ATOM 2622 C C . ALA A 1 333 ? -1.614 39 20.953 1 94.81 333 ALA A C 1
ATOM 2624 O O . ALA A 1 333 ? -1.747 39.562 19.859 1 94.81 333 ALA A O 1
ATOM 2625 N N . LEU A 1 334 ? -2.566 38.375 21.469 1 95 334 LEU A N 1
ATOM 2626 C CA . LEU A 1 334 ? -3.881 38.25 20.844 1 95 334 LEU A CA 1
ATOM 2627 C C . LEU A 1 334 ? -4.594 39.594 20.812 1 95 334 LEU A C 1
ATOM 2629 O O . LEU A 1 334 ? -5.219 39.938 19.797 1 95 334 LEU A O 1
ATOM 2633 N N . ARG A 1 335 ? -4.527 40.344 21.859 1 94.94 335 ARG A N 1
ATOM 2634 C CA . ARG A 1 335 ? -5.148 41.656 21.922 1 94.94 335 ARG A CA 1
ATOM 2635 C C . ARG A 1 335 ? -4.535 42.594 20.875 1 94.94 335 ARG A C 1
ATOM 2637 O O . ARG A 1 335 ? -5.254 43.344 20.219 1 94.94 335 ARG A O 1
ATOM 2644 N N . GLN A 1 336 ? -3.26 42.469 20.859 1 95.56 336 GLN A N 1
ATOM 2645 C CA . GLN A 1 336 ? -2.566 43.312 19.875 1 95.56 336 GLN A CA 1
ATOM 2646 C C . GLN A 1 336 ? -2.959 42.906 18.453 1 95.56 336 GLN A C 1
ATOM 2648 O O . GLN A 1 336 ? -3.207 43.781 17.609 1 95.56 336 GLN A O 1
ATOM 2653 N N . ALA A 1 337 ? -2.977 41.656 18.203 1 96.62 337 ALA A N 1
ATOM 2654 C CA . ALA A 1 337 ? -3.365 41.188 16.891 1 96.62 337 ALA A CA 1
ATOM 2655 C C . ALA A 1 337 ? -4.777 41.625 16.531 1 96.62 337 ALA A C 1
ATOM 2657 O O . ALA A 1 337 ? -5.027 42.062 15.398 1 96.62 337 ALA A O 1
ATOM 2658 N N . MET A 1 338 ? -5.688 41.594 17.422 1 95.94 338 MET A N 1
ATOM 2659 C CA . MET A 1 338 ? -7.074 41.969 17.188 1 95.94 338 MET A CA 1
ATOM 2660 C C . MET A 1 338 ? -7.184 43.469 16.906 1 95.94 338 MET A C 1
ATOM 2662 O O . MET A 1 338 ? -7.945 43.875 16.031 1 95.94 338 MET A O 1
ATOM 2666 N N . SER A 1 339 ? -6.406 44.219 17.672 1 96.38 339 SER A N 1
ATOM 2667 C CA . SER A 1 339 ? -6.434 45.656 17.484 1 96.38 339 SER A CA 1
ATOM 2668 C C . SER A 1 339 ? -5.934 46.062 16.109 1 96.38 339 SER A C 1
ATOM 2670 O O . SER A 1 339 ? -6.555 46.875 15.422 1 96.38 339 SER A O 1
ATOM 2672 N N . ILE A 1 340 ? -4.883 45.469 15.75 1 97.12 340 ILE A N 1
ATOM 2673 C CA . ILE A 1 340 ? -4.312 45.75 14.438 1 97.12 340 ILE A CA 1
ATOM 2674 C C . ILE A 1 340 ? -5.277 45.281 13.344 1 97.12 340 ILE A C 1
ATOM 2676 O O . ILE A 1 340 ? -5.477 46 12.352 1 97.12 340 ILE A O 1
ATOM 2680 N N . ALA A 1 341 ? -5.828 44.156 13.492 1 97.19 341 ALA A N 1
ATOM 2681 C CA . ALA A 1 341 ? -6.762 43.594 12.508 1 97.19 341 ALA A CA 1
ATOM 2682 C C . ALA A 1 341 ? -7.996 44.5 12.375 1 97.19 341 ALA A C 1
ATOM 2684 O O . ALA A 1 341 ? -8.516 44.688 11.273 1 97.19 341 ALA A O 1
ATOM 2685 N N . GLU A 1 342 ? -8.477 45.031 13.461 1 95.62 342 GLU A N 1
ATOM 2686 C CA . GLU A 1 342 ? -9.648 45.906 13.445 1 95.62 342 GLU A CA 1
ATOM 2687 C C . GLU A 1 342 ? -9.367 47.188 12.68 1 95.62 342 GLU A C 1
ATOM 2689 O O . GLU A 1 342 ? -10.211 47.656 11.922 1 95.62 342 GLU A O 1
ATOM 2694 N N . THR A 1 343 ? -8.242 47.719 12.945 1 96.5 343 THR A N 1
ATOM 2695 C CA . THR A 1 343 ? -7.844 48.938 12.227 1 96.5 343 THR A CA 1
ATOM 2696 C C . THR A 1 343 ? -7.727 48.656 10.734 1 96.5 343 THR A C 1
ATOM 2698 O O . THR A 1 343 ? -8.195 49.438 9.914 1 96.5 343 THR A O 1
ATOM 2701 N N . TRP A 1 344 ? -7.086 47.594 10.438 1 96.62 344 TRP A N 1
ATOM 2702 C CA . TRP A 1 344 ? -6.926 47.188 9.039 1 96.62 344 TRP A CA 1
ATOM 2703 C C . TRP A 1 344 ? -8.281 46.969 8.375 1 96.62 344 TRP A C 1
ATOM 2705 O O . TRP A 1 344 ? -8.5 47.406 7.242 1 96.62 344 TRP A O 1
ATOM 2715 N N . TRP A 1 345 ? -9.172 46.312 9.055 1 94.94 345 TRP A N 1
ATOM 2716 C CA . TRP A 1 345 ? -10.508 46.031 8.547 1 94.94 345 TRP A CA 1
ATOM 2717 C C . TRP A 1 345 ? -11.289 47.312 8.281 1 94.94 345 TRP A C 1
ATOM 2719 O O . TRP A 1 345 ? -11.977 47.438 7.266 1 94.94 345 TRP A O 1
ATOM 2729 N N . SER A 1 346 ? -11.133 48.25 9.156 1 94.88 346 SER A N 1
ATOM 2730 C CA . SER A 1 346 ? -11.797 49.531 8.992 1 94.88 346 SER A CA 1
ATOM 2731 C C . SER A 1 346 ? -11.281 50.281 7.77 1 94.88 346 SER A C 1
ATOM 2733 O O . SER A 1 346 ? -12.055 50.906 7.027 1 94.88 346 SER A O 1
ATOM 2735 N N . CYS A 1 347 ? -10.016 50.156 7.586 1 95.62 347 CYS A N 1
ATOM 2736 C CA . CYS A 1 347 ? -9.414 50.781 6.418 1 95.62 347 CYS A CA 1
ATOM 2737 C C . CYS A 1 347 ? -9.867 50.094 5.133 1 95.62 347 CYS A C 1
ATOM 2739 O O . CYS A 1 347 ? -10.141 50.781 4.133 1 95.62 347 CYS A O 1
ATOM 2741 N N . TYR A 1 348 ? -9.961 48.875 5.137 1 95.31 348 TYR A N 1
ATOM 2742 C CA . TYR A 1 348 ? -10.391 48.094 3.977 1 95.31 348 TYR A CA 1
ATOM 2743 C C . TYR A 1 348 ? -11.82 48.438 3.59 1 95.31 348 TYR A C 1
ATOM 2745 O O . TYR A 1 348 ? -12.125 48.625 2.412 1 95.31 348 TYR A O 1
ATOM 2753 N N . LYS A 1 349 ? -12.688 48.5 4.551 1 93.56 349 LYS A N 1
ATOM 2754 C CA . LYS A 1 349 ? -14.094 48.812 4.312 1 93.56 349 LYS A CA 1
ATOM 2755 C C . LYS A 1 349 ? -14.273 50.219 3.754 1 93.56 349 LYS A C 1
ATOM 2757 O O . LYS A 1 349 ? -15.195 50.469 2.98 1 93.56 349 LYS A O 1
ATOM 2762 N N . LYS A 1 350 ? -13.391 51.094 4.086 1 93.62 350 LYS A N 1
ATOM 2763 C CA . LYS A 1 350 ? -13.484 52.469 3.67 1 93.62 350 LYS A CA 1
ATOM 2764 C C . LYS A 1 350 ? -13.055 52.656 2.215 1 93.62 350 LYS A C 1
ATOM 2766 O O . LYS A 1 350 ? -13.406 53.625 1.567 1 93.62 350 LYS A O 1
ATOM 2771 N N . MET A 1 351 ? -12.32 51.719 1.781 1 93.44 351 MET A N 1
ATOM 2772 C CA . MET A 1 351 ? -11.844 51.812 0.404 1 93.44 351 MET A CA 1
ATOM 2773 C C . MET A 1 351 ? -13.008 51.781 -0.577 1 93.44 351 MET A C 1
ATOM 2775 O O . MET A 1 351 ? -12.969 52.438 -1.612 1 93.44 351 MET A O 1
ATOM 2779 N N . HIS A 1 352 ? -13.93 50.969 -0.362 1 92.5 352 HIS A N 1
ATOM 2780 C CA . HIS A 1 352 ? -15.125 50.844 -1.196 1 92.5 352 HIS A CA 1
ATOM 2781 C C . HIS A 1 352 ? -16.281 50.25 -0.413 1 92.5 352 HIS A C 1
ATOM 2783 O O . HIS A 1 352 ? -16.109 49.312 0.367 1 92.5 352 HIS A O 1
ATOM 2789 N N . PRO A 1 353 ? -17.422 50.688 -0.627 1 88.44 353 PRO A N 1
ATOM 2790 C CA . PRO A 1 353 ? -18.578 50.219 0.146 1 88.44 353 PRO A CA 1
ATOM 2791 C C . PRO A 1 353 ? -18.891 48.75 -0.085 1 88.44 353 PRO A C 1
ATOM 2793 O O . PRO A 1 353 ? -19.422 48.062 0.808 1 88.44 353 PRO A O 1
ATOM 2796 N N . MET A 1 354 ? -18.578 48.219 -1.187 1 89.31 354 MET A N 1
ATOM 2797 C CA . MET A 1 354 ? -18.906 46.812 -1.508 1 89.31 354 MET A CA 1
ATOM 2798 C C . MET A 1 354 ? -17.969 45.875 -0.781 1 89.31 354 MET A C 1
ATOM 2800 O O . MET A 1 354 ? -18.266 44.688 -0.653 1 89.31 354 MET A O 1
ATOM 2804 N N . PHE A 1 355 ? -16.891 46.344 -0.27 1 92.06 355 PHE A N 1
ATOM 2805 C CA . PHE A 1 355 ? -15.875 45.5 0.325 1 92.06 355 PHE A CA 1
ATOM 2806 C C . PHE A 1 355 ? -16.344 44.969 1.68 1 92.06 355 PHE A C 1
ATOM 2808 O O . PHE A 1 355 ? -15.867 43.906 2.141 1 92.06 355 PHE A O 1
ATOM 2815 N N . GLY A 1 356 ? -17.266 45.594 2.221 1 87.69 356 GLY A N 1
ATOM 2816 C CA . GLY A 1 356 ? -17.812 45.188 3.5 1 87.69 356 GLY A CA 1
ATOM 2817 C C . GLY A 1 356 ? -18.656 43.906 3.395 1 87.69 356 GLY A C 1
ATOM 2818 O O . GLY A 1 356 ? -18.844 43.219 4.383 1 87.69 356 GLY A O 1
ATOM 2819 N N . TYR A 1 357 ? -19.062 43.594 2.197 1 86.81 357 TYR A N 1
ATOM 2820 C CA . TYR A 1 357 ? -19.938 42.469 1.992 1 86.81 357 TYR A CA 1
ATOM 2821 C C . TYR A 1 357 ? -19.141 41.219 1.568 1 86.81 357 TYR A C 1
ATOM 2823 O O . TYR A 1 357 ? -19.688 40.125 1.496 1 86.81 357 TYR A O 1
ATOM 2831 N N . ARG A 1 358 ? -17.953 41.375 1.424 1 91.75 358 ARG A N 1
ATOM 2832 C CA . ARG A 1 358 ? -17.109 40.25 1.022 1 91.75 358 ARG A CA 1
ATOM 2833 C C . ARG A 1 358 ? -16.812 39.344 2.207 1 91.75 358 ARG A C 1
ATOM 2835 O O . ARG A 1 358 ? -16.828 39.781 3.357 1 91.75 358 ARG A O 1
ATOM 2842 N N . LEU A 1 359 ? -16.594 38.062 1.882 1 91.94 359 LEU A N 1
ATOM 2843 C CA . LEU A 1 359 ? -16.297 37.094 2.906 1 91.94 359 LEU A CA 1
ATOM 2844 C C . LEU A 1 359 ? -14.828 37.125 3.311 1 91.94 359 LEU A C 1
ATOM 2846 O O . LEU A 1 359 ? -14.008 36.375 2.779 1 91.94 359 LEU A O 1
ATOM 2850 N N . ILE A 1 360 ? -14.562 38 4.25 1 94.12 360 ILE A N 1
ATOM 2851 C CA . ILE A 1 360 ? -13.195 38.125 4.75 1 94.12 360 ILE A CA 1
ATOM 2852 C C . ILE A 1 360 ? -13.102 37.5 6.145 1 94.12 360 ILE A C 1
ATOM 2854 O O . ILE A 1 360 ? -13.695 38.031 7.098 1 94.12 360 ILE A O 1
ATOM 2858 N N . LYS A 1 361 ? -12.43 36.438 6.238 1 93.31 361 LYS A N 1
ATOM 2859 C CA . LYS A 1 361 ? -12.25 35.75 7.512 1 93.31 361 LYS A CA 1
ATOM 2860 C C . LYS A 1 361 ? -10.836 35.969 8.055 1 93.31 361 LYS A C 1
ATOM 2862 O O . LYS A 1 361 ? -9.867 35.438 7.512 1 93.31 361 LYS A O 1
ATOM 2867 N N . ILE A 1 362 ? -10.758 36.656 9.172 1 95.12 362 ILE A N 1
ATOM 2868 C CA . ILE A 1 362 ? -9.445 36.969 9.719 1 95.12 362 ILE A CA 1
ATOM 2869 C C . ILE A 1 362 ? -9.141 36.062 10.906 1 95.12 362 ILE A C 1
ATOM 2871 O O . ILE A 1 362 ? -7.992 35.656 11.102 1 95.12 362 ILE A O 1
ATOM 2875 N N . PHE A 1 363 ? -10.156 35.844 11.695 1 94.88 363 PHE A N 1
ATOM 2876 C CA . PHE A 1 363 ? -10.016 35 12.859 1 94.88 363 PHE A CA 1
ATOM 2877 C C . PHE A 1 363 ? -11 33.812 12.805 1 94.88 363 PHE A C 1
ATOM 2879 O O . PHE A 1 363 ? -12.094 33.969 12.25 1 94.88 363 PHE A O 1
ATOM 2886 N N . ALA A 1 364 ? -10.555 32.688 13.258 1 93.56 364 ALA A N 1
ATOM 2887 C CA . ALA A 1 364 ? -11.414 31.531 13.383 1 93.56 364 ALA A CA 1
ATOM 2888 C C . ALA A 1 364 ? -11.344 30.938 14.789 1 93.56 364 ALA A C 1
ATOM 2890 O O . ALA A 1 364 ? -10.32 31.062 15.469 1 93.56 364 ALA A O 1
ATOM 2891 N N . LYS A 1 365 ? -12.367 30.328 15.133 1 92.12 365 LYS A N 1
ATOM 2892 C CA . LYS A 1 365 ? -12.453 29.703 16.453 1 92.12 365 LYS A CA 1
ATOM 2893 C C . LYS A 1 365 ? -11.906 28.281 16.438 1 92.12 365 LYS A C 1
ATOM 2895 O O . LYS A 1 365 ? -12.211 27.516 15.523 1 92.12 365 LYS A O 1
ATOM 2900 N N . THR A 1 366 ? -11.109 27.969 17.406 1 91.62 366 THR A N 1
ATOM 2901 C CA . THR A 1 366 ? -10.57 26.625 17.547 1 91.62 366 THR A CA 1
ATOM 2902 C C . THR A 1 366 ? -11.523 25.75 18.359 1 91.62 366 THR A C 1
ATOM 2904 O O . THR A 1 366 ? -12.5 26.234 18.922 1 91.62 366 THR A O 1
ATOM 2907 N N . GLU A 1 367 ? -11.219 24.516 18.438 1 89.62 367 GLU A N 1
ATOM 2908 C CA . GLU A 1 367 ? -12.031 23.594 19.234 1 89.62 367 GLU A CA 1
ATOM 2909 C C . GLU A 1 367 ? -11.852 23.828 20.719 1 89.62 367 GLU A C 1
ATOM 2911 O O . GLU A 1 367 ? -12.656 23.359 21.531 1 89.62 367 GLU A O 1
ATOM 2916 N N . PHE A 1 368 ? -10.781 24.578 21.047 1 88.06 368 PHE A N 1
ATOM 2917 C CA . PHE A 1 368 ? -10.531 24.922 22.438 1 88.06 368 PHE A CA 1
ATOM 2918 C C . PHE A 1 368 ? -11.352 26.141 22.844 1 88.06 368 PHE A C 1
ATOM 2920 O O . PHE A 1 368 ? -11.375 26.5 24.016 1 88.06 368 PHE A O 1
ATOM 2927 N N . GLY A 1 369 ? -11.922 26.844 21.891 1 85 369 GLY A N 1
ATOM 2928 C CA . GLY A 1 369 ? -12.727 28.031 22.172 1 85 369 GLY A CA 1
ATOM 2929 C C . GLY A 1 369 ? -11.984 29.328 21.938 1 85 369 GLY A C 1
ATOM 2930 O O . GLY A 1 369 ? -12.57 30.406 22 1 85 369 GLY A O 1
ATOM 2931 N N . GLU A 1 370 ? -10.797 29.219 21.656 1 87.25 370 GLU A N 1
ATOM 2932 C CA . GLU A 1 370 ? -9.984 30.406 21.406 1 87.25 370 GLU A CA 1
ATOM 2933 C C . GLU A 1 370 ? -10.078 30.844 19.953 1 87.25 370 GLU A C 1
ATOM 2935 O O . GLU A 1 370 ? -10.195 30.016 19.062 1 87.25 370 GLU A O 1
ATOM 2940 N N . HIS A 1 371 ? -10.055 32.156 19.766 1 91.5 371 HIS A N 1
ATOM 2941 C CA . HIS A 1 371 ? -9.984 32.719 18.422 1 91.5 371 HIS A CA 1
ATOM 2942 C C . HIS A 1 371 ? -8.547 33 18.016 1 91.5 371 HIS A C 1
ATOM 2944 O O . HIS A 1 371 ? -7.824 33.688 18.734 1 91.5 371 HIS A O 1
ATOM 2950 N N . LEU A 1 372 ? -8.188 32.469 16.938 1 95.25 372 LEU A N 1
ATOM 2951 C CA . LEU A 1 372 ? -6.844 32.688 16.422 1 95.25 372 LEU A CA 1
ATOM 2952 C C . LEU A 1 372 ? -6.891 33.188 14.984 1 95.25 372 LEU A C 1
ATOM 2954 O O . LEU A 1 372 ? -7.883 33 14.289 1 95.25 372 LEU A O 1
ATOM 2958 N N . PRO A 1 373 ? -5.836 33.969 14.656 1 96.12 373 PRO A N 1
ATOM 2959 C CA . PRO A 1 373 ? -5.766 34.312 13.234 1 96.12 373 PRO A CA 1
ATOM 2960 C C . PRO A 1 373 ? -5.793 33.062 12.328 1 96.12 373 PRO A C 1
ATOM 2962 O O . PRO A 1 373 ? -5.195 32.031 12.656 1 96.12 373 PRO A O 1
ATOM 2965 N N . VAL A 1 374 ? -6.422 33.156 11.211 1 96.62 374 VAL A N 1
ATOM 2966 C CA . VAL A 1 374 ? -6.625 32 10.328 1 96.62 374 VAL A CA 1
ATOM 2967 C C . VAL A 1 374 ? -5.277 31.484 9.836 1 96.62 374 VAL A C 1
ATOM 2969 O O . VAL A 1 374 ? -5.141 30.297 9.531 1 96.62 374 VAL A O 1
ATOM 2972 N N . ASN A 1 375 ? -4.246 32.281 9.781 1 97.12 375 ASN A N 1
ATOM 2973 C CA . ASN A 1 375 ? -2.904 31.875 9.375 1 97.12 375 ASN A CA 1
ATOM 2974 C C . ASN A 1 375 ? -2.334 30.797 10.297 1 97.12 375 ASN A C 1
ATOM 2976 O O . ASN A 1 375 ? -1.44 30.047 9.906 1 97.12 375 ASN A O 1
ATOM 2980 N N . SER A 1 376 ? -2.883 30.766 11.484 1 95.62 376 SER A N 1
ATOM 2981 C CA . SER A 1 376 ? -2.375 29.828 12.477 1 95.62 376 SER A CA 1
ATOM 2982 C C . SER A 1 376 ? -2.805 28.391 12.164 1 95.62 376 SER A C 1
ATOM 2984 O O . SER A 1 376 ? -2.203 27.438 12.648 1 95.62 376 SER A O 1
ATOM 2986 N N . PHE A 1 377 ? -3.795 28.266 11.383 1 96.5 377 PHE A N 1
ATOM 2987 C CA . PHE A 1 377 ? -4.34 26.953 11.078 1 96.5 377 PHE A CA 1
ATOM 2988 C C . PHE A 1 377 ? -3.598 26.312 9.914 1 96.5 377 PHE A C 1
ATOM 2990 O O . PHE A 1 377 ? -3.828 25.141 9.594 1 96.5 377 PHE A O 1
ATOM 2997 N N . VAL A 1 378 ? -2.68 27.078 9.32 1 96.94 378 VAL A N 1
ATOM 2998 C CA . VAL A 1 378 ? -1.928 26.578 8.164 1 96.94 378 VAL A CA 1
ATOM 2999 C C . VAL A 1 378 ? -0.431 26.641 8.461 1 96.94 378 VAL A C 1
ATOM 3001 O O . VAL A 1 378 ? 0.085 27.672 8.891 1 96.94 378 VAL A O 1
ATOM 3004 N N . CYS A 1 379 ? 0.2 25.594 8.305 1 95.19 379 CYS A N 1
ATOM 3005 C CA . CYS A 1 379 ? 1.653 25.516 8.414 1 95.19 379 CYS A CA 1
ATOM 3006 C C . CYS A 1 379 ? 2.197 24.328 7.621 1 95.19 379 CYS A C 1
ATOM 3008 O O . CYS A 1 379 ? 1.491 23.344 7.406 1 95.19 379 CYS A O 1
ATOM 3010 N N . PRO A 1 380 ? 3.408 24.453 7.156 1 95.44 380 PRO A N 1
ATOM 3011 C CA . PRO A 1 380 ? 3.961 23.344 6.395 1 95.44 380 PRO A CA 1
ATOM 3012 C C . PRO A 1 380 ? 3.939 22.031 7.172 1 95.44 380 PRO A C 1
ATOM 3014 O O . PRO A 1 380 ? 4.531 21.938 8.25 1 95.44 380 PRO A O 1
ATOM 3017 N N . LEU A 1 381 ? 3.262 21.078 6.656 1 96 381 LEU A N 1
ATOM 3018 C CA . LEU A 1 381 ? 3.148 19.75 7.234 1 96 381 LEU A CA 1
ATOM 3019 C C . LEU A 1 381 ? 3.879 18.719 6.375 1 96 381 LEU A C 1
ATOM 3021 O O . LEU A 1 381 ? 3.625 18.609 5.176 1 96 381 LEU A O 1
ATOM 3025 N N . SER A 1 382 ? 4.77 17.969 7.039 1 91.75 382 SER A N 1
ATOM 3026 C CA . SER A 1 382 ? 5.488 16.938 6.305 1 91.75 382 SER A CA 1
ATOM 3027 C C . SER A 1 382 ? 4.539 15.852 5.812 1 91.75 382 SER A C 1
ATOM 3029 O O . SER A 1 382 ? 3.748 15.312 6.59 1 91.75 382 SER A O 1
ATOM 3031 N N . PRO A 1 383 ? 4.668 15.562 4.543 1 92.69 383 PRO A N 1
ATOM 3032 C CA . PRO A 1 383 ? 3.787 14.516 4.008 1 92.69 383 PRO A CA 1
ATOM 3033 C C . PRO A 1 383 ? 4.262 13.109 4.359 1 92.69 383 PRO A C 1
ATOM 3035 O O . PRO A 1 383 ? 3.623 12.125 3.977 1 92.69 383 PRO A O 1
ATOM 3038 N N . ARG A 1 384 ? 5.273 12.953 5.102 1 88.56 384 ARG A N 1
ATOM 3039 C CA . ARG A 1 384 ? 5.789 11.641 5.492 1 88.56 384 ARG A CA 1
ATOM 3040 C C . ARG A 1 384 ? 4.832 10.938 6.453 1 88.56 384 ARG A C 1
ATOM 3042 O O . ARG A 1 384 ? 4.352 11.547 7.41 1 88.56 384 ARG A O 1
ATOM 3049 N N . VAL A 1 385 ? 4.586 9.758 6.086 1 88.5 385 VAL A N 1
ATOM 3050 C CA . VAL A 1 385 ? 3.689 8.961 6.914 1 88.5 385 VAL A CA 1
ATOM 3051 C C . VAL A 1 385 ? 4.5 7.973 7.75 1 88.5 385 VAL A C 1
ATOM 3053 O O . VAL A 1 385 ? 5.383 7.285 7.227 1 88.5 385 VAL A O 1
ATOM 3056 N N . GLU A 1 386 ? 4.172 7.922 8.953 1 78 386 GLU A N 1
ATOM 3057 C CA . GLU A 1 386 ? 4.91 7.043 9.852 1 78 386 GLU A CA 1
ATOM 3058 C C . GLU A 1 386 ? 4.41 5.605 9.75 1 78 386 GLU A C 1
ATOM 3060 O O . GLU A 1 386 ? 3.242 5.367 9.438 1 78 386 GLU A O 1
ATOM 3065 N N . CYS A 1 387 ? 5.215 4.5 9.992 1 62.94 387 CYS A N 1
ATOM 3066 C CA . CYS A 1 387 ? 4.992 3.078 10.234 1 62.94 387 CYS A CA 1
ATOM 3067 C C . CYS A 1 387 ? 4.703 2.338 8.938 1 62.94 387 CYS A C 1
ATOM 3069 O O . CYS A 1 387 ? 4.789 1.11 8.883 1 62.94 387 CYS A O 1
ATOM 3071 N N . CYS A 1 388 ? 4.211 2.971 7.93 1 63.53 388 CYS A N 1
ATOM 3072 C CA . CYS A 1 388 ? 3.98 2.125 6.762 1 63.53 388 CYS A CA 1
ATOM 3073 C C . CYS A 1 388 ? 4.238 2.896 5.473 1 63.53 388 CYS A C 1
ATOM 3075 O O . CYS A 1 388 ? 3.549 3.875 5.184 1 63.53 388 CYS A O 1
ATOM 3077 N N . SER A 1 389 ? 5.23 2.449 4.887 1 58.22 389 SER A N 1
ATOM 3078 C CA . SER A 1 389 ? 5.652 3.057 3.629 1 58.22 389 SER A CA 1
ATOM 3079 C C . SER A 1 389 ? 4.574 2.92 2.559 1 58.22 389 SER A C 1
ATOM 3081 O O . SER A 1 389 ? 4.477 3.756 1.658 1 58.22 389 SER A O 1
ATOM 3083 N N . SER A 1 390 ? 3.674 2.055 2.781 1 59.53 390 SER A N 1
ATOM 3084 C CA . SER A 1 390 ? 2.75 1.74 1.697 1 59.53 390 SER A CA 1
ATOM 3085 C C . SER A 1 390 ? 1.664 2.803 1.568 1 59.53 390 SER A C 1
ATOM 3087 O O . SER A 1 390 ? 0.981 2.881 0.545 1 59.53 390 SER A O 1
ATOM 3089 N N . TYR A 1 391 ? 1.71 3.68 2.551 1 65.38 391 TYR A N 1
ATOM 3090 C CA . TYR A 1 391 ? 0.657 4.691 2.535 1 65.38 391 TYR A CA 1
ATOM 3091 C C . TYR A 1 391 ? 1.239 6.082 2.32 1 65.38 391 TYR A C 1
ATOM 3093 O O . TYR A 1 391 ? 0.613 7.086 2.67 1 65.38 391 TYR A O 1
ATOM 3101 N N . GLY A 1 392 ? 2.301 6.105 1.696 1 76.88 392 GLY A N 1
ATOM 3102 C CA . GLY A 1 392 ? 3.025 7.363 1.631 1 76.88 392 GLY A CA 1
ATOM 3103 C C . GLY A 1 392 ? 2.369 8.383 0.718 1 76.88 392 GLY A C 1
ATOM 3104 O O . GLY A 1 392 ? 1.679 8.016 -0.235 1 76.88 392 GLY A O 1
ATOM 3105 N N . LEU A 1 393 ? 2.312 9.57 1.157 1 93.56 393 LEU A N 1
ATOM 3106 C CA . LEU A 1 393 ? 1.929 10.719 0.341 1 93.56 393 LEU A CA 1
ATOM 3107 C C . LEU A 1 393 ? 3.123 11.25 -0.447 1 93.56 393 LEU A C 1
ATOM 3109 O O . LEU A 1 393 ? 3.756 12.227 -0.04 1 93.56 393 LEU A O 1
ATOM 3113 N N . ASP A 1 394 ? 3.264 10.695 -1.598 1 93.81 394 ASP A N 1
ATOM 3114 C CA . ASP A 1 394 ? 4.531 10.828 -2.311 1 93.81 394 ASP A CA 1
ATOM 3115 C C . ASP A 1 394 ? 4.531 12.078 -3.191 1 93.81 394 ASP A C 1
ATOM 3117 O O . ASP A 1 394 ? 5.586 12.516 -3.652 1 93.81 394 ASP A O 1
ATOM 3121 N N . SER A 1 395 ? 3.42 12.688 -3.459 1 95.69 395 SER A N 1
ATOM 3122 C CA . SER A 1 395 ? 3.299 13.875 -4.301 1 95.69 395 SER A CA 1
ATOM 3123 C C . SER A 1 395 ? 2.115 14.734 -3.875 1 95.69 395 SER A C 1
ATOM 3125 O O . SER A 1 395 ? 1.252 14.289 -3.119 1 95.69 395 SER A O 1
ATOM 3127 N N . PRO A 1 396 ? 2.141 15.961 -4.34 1 96.06 396 PRO A N 1
ATOM 3128 C CA . PRO A 1 396 ? 0.979 16.797 -4.051 1 96.06 396 PRO A CA 1
ATOM 3129 C C . PRO A 1 396 ? -0.331 16.188 -4.547 1 96.06 396 PRO A C 1
ATOM 3131 O O . PRO A 1 396 ? -1.387 16.422 -3.949 1 96.06 396 PRO A O 1
ATOM 3134 N N . PHE A 1 397 ? -0.225 15.414 -5.555 1 96.44 397 PHE A N 1
ATOM 3135 C CA . PHE A 1 397 ? -1.423 14.758 -6.07 1 96.44 397 PHE A CA 1
ATOM 3136 C C . PHE A 1 397 ? -1.943 13.727 -5.078 1 96.44 397 PHE A C 1
ATOM 3138 O O . PHE A 1 397 ? -3.152 13.617 -4.871 1 96.44 397 PHE A O 1
ATOM 3145 N N . HIS A 1 398 ? -1.06 13.016 -4.551 1 96.19 398 HIS A N 1
ATOM 3146 C CA . HIS A 1 398 ? -1.438 12.031 -3.543 1 96.19 398 HIS A CA 1
ATOM 3147 C C . HIS A 1 398 ? -2.027 12.711 -2.307 1 96.19 398 HIS A C 1
ATOM 3149 O O . HIS A 1 398 ? -2.93 12.164 -1.668 1 96.19 398 HIS A O 1
ATOM 3155 N N . CYS A 1 399 ? -1.491 13.875 -2.01 1 97.44 399 CYS A N 1
ATOM 3156 C CA . CYS A 1 399 ? -2.033 14.633 -0.888 1 97.44 399 CYS A CA 1
ATOM 3157 C C . CYS A 1 399 ? -3.473 15.055 -1.159 1 97.44 399 CYS A C 1
ATOM 3159 O O . CYS A 1 399 ? -4.332 14.945 -0.283 1 97.44 399 CYS A O 1
ATOM 3161 N N . ALA A 1 400 ? -3.672 15.531 -2.334 1 97.62 400 ALA A N 1
ATOM 3162 C CA . ALA A 1 400 ? -5.023 15.945 -2.707 1 97.62 400 ALA A CA 1
ATOM 3163 C C . ALA A 1 400 ? -5.996 14.773 -2.641 1 97.62 400 ALA A C 1
ATOM 3165 O O . ALA A 1 400 ? -7.133 14.93 -2.186 1 97.62 400 ALA A O 1
ATOM 3166 N N . ARG A 1 401 ? -5.539 13.656 -3.092 1 96.44 401 ARG A N 1
ATOM 3167 C CA . ARG A 1 401 ? -6.379 12.461 -3.049 1 96.44 401 ARG A CA 1
ATOM 3168 C C . ARG A 1 401 ? -6.684 12.055 -1.61 1 96.44 401 ARG A C 1
ATOM 3170 O O . ARG A 1 401 ? -7.812 11.688 -1.287 1 96.44 401 ARG A O 1
ATOM 3177 N N . PHE A 1 402 ? -5.73 12.102 -0.768 1 96.38 402 PHE A N 1
ATOM 3178 C CA . PHE A 1 402 ? -5.863 11.75 0.643 1 96.38 402 PHE A CA 1
ATOM 3179 C C . PHE A 1 402 ? -6.891 12.648 1.325 1 96.38 402 PHE A C 1
ATOM 3181 O O . PHE A 1 402 ? -7.805 12.164 1.99 1 96.38 402 PHE A O 1
ATOM 3188 N N . VAL A 1 403 ? -6.738 13.898 1.127 1 97.88 403 VAL A N 1
ATOM 3189 C CA . VAL A 1 403 ? -7.629 14.852 1.778 1 97.88 403 VAL A CA 1
ATOM 3190 C C . VAL A 1 403 ? -9.039 14.711 1.214 1 97.88 403 VAL A C 1
ATOM 3192 O O . VAL A 1 403 ? -10.023 14.789 1.954 1 97.88 403 VAL A O 1
ATOM 3195 N N . ALA A 1 404 ? -9.148 14.461 -0.055 1 96.25 404 ALA A N 1
ATOM 3196 C CA . ALA A 1 404 ? -10.445 14.312 -0.708 1 96.25 404 ALA A CA 1
ATOM 3197 C C . ALA A 1 404 ? -11.148 13.039 -0.235 1 96.25 404 ALA A C 1
ATOM 3199 O O . ALA A 1 404 ? -12.375 12.938 -0.317 1 96.25 404 ALA A O 1
ATOM 3200 N N . ALA A 1 405 ? -10.383 12.109 0.23 1 94.06 405 ALA A N 1
ATOM 3201 C CA . ALA A 1 405 ? -10.953 10.844 0.669 1 94.06 405 ALA A CA 1
ATOM 3202 C C . ALA A 1 405 ? -11.594 10.977 2.051 1 94.06 405 ALA A C 1
ATOM 3204 O O . ALA A 1 405 ? -12.414 10.148 2.443 1 94.06 405 ALA A O 1
ATOM 3205 N N . MET A 1 406 ? -11.25 11.984 2.771 1 93.75 406 MET A N 1
ATOM 3206 C CA . MET A 1 406 ? -11.867 12.219 4.074 1 93.75 406 MET A CA 1
ATOM 3207 C C . MET A 1 406 ? -13.312 12.672 3.918 1 93.75 406 MET A C 1
ATOM 3209 O O . MET A 1 406 ? -13.617 13.492 3.053 1 93.75 406 MET A O 1
ATOM 3213 N N . GLU A 1 407 ? -14.102 12.141 4.738 1 90.25 407 GLU A N 1
ATOM 3214 C CA . GLU A 1 407 ? -15.508 12.523 4.688 1 90.25 407 GLU A CA 1
ATOM 3215 C C . GLU A 1 407 ? -15.695 13.992 5.043 1 90.25 407 GLU A C 1
ATOM 3217 O O . GLU A 1 407 ? -15.039 14.508 5.949 1 90.25 407 GLU A O 1
ATOM 3222 N N . THR A 1 408 ? -16.547 14.633 4.254 1 89.69 408 THR A N 1
ATOM 3223 C CA . THR A 1 408 ? -16.844 16.031 4.504 1 89.69 408 THR A CA 1
ATOM 3224 C C . THR A 1 408 ? -18.156 16.172 5.285 1 89.69 408 THR A C 1
ATOM 3226 O O . THR A 1 408 ? -19.172 15.578 4.922 1 89.69 408 THR A O 1
ATOM 3229 N N . GLU A 1 409 ? -18.047 16.812 6.277 1 82.44 409 GLU A N 1
ATOM 3230 C CA . GLU A 1 409 ? -19.25 17.094 7.043 1 82.44 409 GLU A CA 1
ATOM 3231 C C . GLU A 1 409 ? -20.172 18.062 6.289 1 82.44 409 GLU A C 1
ATOM 3233 O O . GLU A 1 409 ? -19.719 19.062 5.754 1 82.44 409 GLU A O 1
ATOM 3238 N N . ARG A 1 410 ? -21.391 17.547 5.797 1 62.91 410 ARG A N 1
ATOM 3239 C CA . ARG A 1 410 ? -22.344 18.391 5.074 1 62.91 410 ARG A CA 1
ATOM 3240 C C . ARG A 1 410 ? -22.953 19.438 6 1 62.91 410 ARG A C 1
ATOM 3242 O O . ARG A 1 410 ? -23.484 19.109 7.066 1 62.91 410 ARG A O 1
ATOM 3249 N N . ARG A 1 411 ? -22.406 20.609 5.852 1 50.88 411 ARG A N 1
ATOM 3250 C CA . ARG A 1 411 ? -23.094 21.656 6.598 1 50.88 411 ARG A CA 1
ATOM 3251 C C . ARG A 1 411 ? -24.516 21.828 6.094 1 50.88 411 ARG A C 1
ATOM 3253 O O . ARG A 1 411 ? -24.766 21.812 4.887 1 50.88 411 ARG A O 1
ATOM 3260 N N . GLY A 1 412 ? -25.562 21.328 6.566 1 40.91 412 GLY A N 1
ATOM 3261 C CA . GLY A 1 412 ? -26.906 21.734 6.16 1 40.91 412 GLY A CA 1
ATOM 3262 C C . GLY A 1 412 ? -26.922 23.047 5.414 1 40.91 412 GLY A C 1
ATOM 3263 O O . GLY A 1 412 ? -25.984 23.844 5.52 1 40.91 412 GLY A O 1
ATOM 3264 N N . THR A 1 413 ? -27.641 23.172 4.121 1 34.5 413 THR A N 1
ATOM 3265 C CA . THR A 1 413 ? -27.797 24.297 3.201 1 34.5 413 THR A CA 1
ATOM 3266 C C . THR A 1 413 ? -27.531 25.609 3.908 1 34.5 413 THR A C 1
ATOM 3268 O O . THR A 1 413 ? -27.094 26.578 3.279 1 34.5 413 THR A O 1
ATOM 3271 N N . ALA A 1 414 ? -28.766 26.203 4.598 1 32.81 414 ALA A N 1
ATOM 3272 C CA . ALA A 1 414 ? -29.125 27.609 4.625 1 32.81 414 ALA A CA 1
ATOM 3273 C C . ALA A 1 414 ? -27.938 28.469 5.047 1 32.81 414 ALA A C 1
ATOM 3275 O O . ALA A 1 414 ? -27.453 29.297 4.27 1 32.81 414 ALA A O 1
ATOM 3276 N N . ASN A 1 415 ? -28.141 29.297 6.312 1 32.22 415 ASN A N 1
ATOM 3277 C CA . ASN A 1 415 ? -27.812 30.578 6.922 1 32.22 415 ASN A CA 1
ATOM 3278 C C . ASN A 1 415 ? -26.422 30.578 7.531 1 32.22 415 ASN A C 1
ATOM 3280 O O . ASN A 1 415 ? -26.062 31.5 8.273 1 32.22 415 ASN A O 1
ATOM 3284 N N . VAL A 1 416 ? -25.625 29.5 7.391 1 36.66 416 VAL A N 1
ATOM 3285 C CA . VAL A 1 416 ? -24.578 29.484 8.406 1 36.66 416 VAL A CA 1
ATOM 3286 C C . VAL A 1 416 ? -23.375 30.266 7.926 1 36.66 416 VAL A C 1
ATOM 3288 O O . VAL A 1 416 ? -22.547 30.719 8.727 1 36.66 416 VAL A O 1
ATOM 3291 N N . MET A 1 417 ? -22.938 30.078 6.723 1 37.12 417 MET A N 1
ATOM 3292 C CA . MET A 1 417 ? -21.688 30.781 6.43 1 37.12 417 MET A CA 1
ATOM 3293 C C . MET A 1 417 ? -21.812 32.281 6.707 1 37.12 417 MET A C 1
ATOM 3295 O O . MET A 1 417 ? -20.812 32.969 6.949 1 37.12 417 MET A O 1
ATOM 3299 N N . LEU A 1 418 ? -22.984 32.969 6.098 1 33 418 LEU A N 1
ATOM 3300 C CA . LEU A 1 418 ? -23.188 34.438 6.137 1 33 418 LEU A CA 1
ATOM 3301 C C . LEU A 1 418 ? -23.797 34.844 7.473 1 33 418 LEU A C 1
ATOM 3303 O O . LEU A 1 418 ? -23.875 36.031 7.762 1 33 418 LEU A O 1
ATOM 3307 N N . SER A 1 419 ? -25.031 34.219 7.82 1 32.75 419 SER A N 1
ATOM 3308 C CA . SER A 1 419 ? -25.766 34.75 8.961 1 32.75 419 SER A CA 1
ATOM 3309 C C . SER A 1 419 ? -24.922 34.719 10.227 1 32.75 419 SER A C 1
ATOM 3311 O O . SER A 1 419 ? -24.156 33.781 10.445 1 32.75 419 SER A O 1
ATOM 3313 N N . GLY A 1 420 ? -24.234 35.781 10.57 1 32.44 420 GLY A N 1
ATOM 3314 C CA . GLY A 1 420 ? -23.656 36.156 11.852 1 32.44 420 GLY A CA 1
ATOM 3315 C C . GLY A 1 420 ? -23.844 35.094 12.922 1 32.44 420 GLY A C 1
ATOM 3316 O O . GLY A 1 420 ? -23.438 35.281 14.07 1 32.44 420 GLY A O 1
ATOM 3317 N N . GLU A 1 421 ? -25.047 34.625 12.969 1 33.59 421 GLU A N 1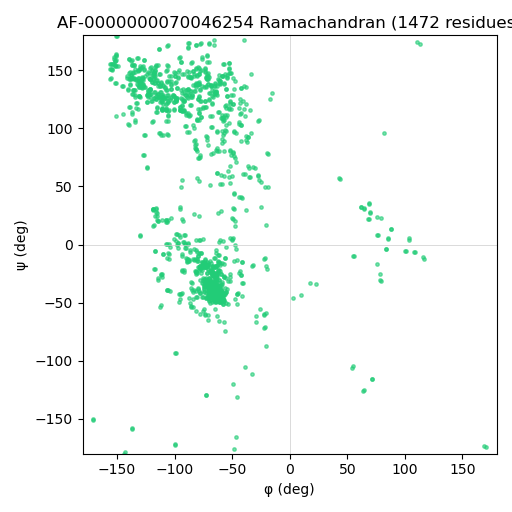
ATOM 3318 C CA . GLU A 1 421 ? -25.297 33.625 14 1 33.59 421 GLU A CA 1
ATOM 3319 C C . GLU A 1 421 ? -24.344 32.438 13.867 1 33.59 421 GLU A C 1
ATOM 3321 O O . GLU A 1 421 ? -24.266 31.797 12.812 1 33.59 421 GLU A O 1
ATOM 3326 N N . CYS A 1 422 ? -23.234 32.594 14.328 1 34.88 422 CYS A N 1
ATOM 3327 C CA . CYS A 1 422 ? -22 31.922 14.711 1 34.88 422 CYS A CA 1
ATOM 3328 C C . CYS A 1 422 ? -22.25 30.438 14.938 1 34.88 422 CYS A C 1
ATOM 3330 O O . CYS A 1 422 ? -22.328 29.969 16.078 1 34.88 422 CYS A O 1
ATOM 3332 N N . GLY A 1 423 ? -23.203 29.891 14.547 1 41.09 423 GLY A N 1
ATOM 3333 C CA . GLY A 1 423 ? -23.188 28.469 14.859 1 41.09 423 GLY A CA 1
ATOM 3334 C C . GLY A 1 423 ? -21.812 27.844 14.703 1 41.09 423 GLY A C 1
ATOM 3335 O O . GLY A 1 423 ? -20.859 28.5 14.258 1 41.09 423 GLY A O 1
ATOM 3336 N N . SER A 1 424 ? -21.438 26.297 15.055 1 53.53 424 SER A N 1
ATOM 3337 C CA . SER A 1 424 ? -20.203 25.688 15.539 1 53.53 424 SER A CA 1
ATOM 3338 C C . SER A 1 424 ? -19.109 25.719 14.469 1 53.53 424 SER A C 1
ATOM 3340 O O . SER A 1 424 ? -18.969 24.781 13.688 1 53.53 424 SER A O 1
ATOM 3342 N N . ASP A 1 425 ? -18.859 26.906 13.898 1 71.69 425 ASP A N 1
ATOM 3343 C CA . ASP A 1 425 ? -17.75 27.156 12.984 1 71.69 425 ASP A CA 1
ATOM 3344 C C . ASP A 1 425 ? -16.406 26.875 13.664 1 71.69 425 ASP A C 1
ATOM 3346 O O . ASP A 1 425 ? -15.68 27.797 14.023 1 71.69 425 ASP A O 1
ATOM 3350 N N . VAL A 1 426 ? -16.188 25.953 14.031 1 87.81 426 VAL A N 1
ATOM 3351 C CA . VAL A 1 426 ? -14.969 25.516 14.703 1 87.81 426 VAL A CA 1
ATOM 3352 C C . VAL A 1 426 ? -14.023 24.875 13.695 1 87.81 426 VAL A C 1
ATOM 3354 O O . VAL A 1 426 ? -14.43 24.016 12.906 1 87.81 426 VAL A O 1
ATOM 3357 N N . TRP A 1 427 ? -12.93 25.562 13.578 1 93.19 427 TRP A N 1
ATOM 3358 C CA . TRP A 1 427 ? -11.859 24.938 12.812 1 93.19 427 TRP A CA 1
ATOM 3359 C C . TRP A 1 427 ? -11.031 24.016 13.695 1 93.19 427 TRP A C 1
ATOM 3361 O O . TRP A 1 427 ? -10.508 24.438 14.727 1 93.19 427 TRP A O 1
ATOM 3371 N N . CYS A 1 428 ? -10.875 22.812 13.219 1 93.5 428 CYS A N 1
ATOM 3372 C CA . CYS A 1 428 ? -10.25 21.812 14.07 1 93.5 428 CYS A CA 1
ATOM 3373 C C . CYS A 1 428 ? -8.75 21.75 13.82 1 93.5 428 CYS A C 1
ATOM 3375 O O . CYS A 1 428 ? -8.289 21.969 12.703 1 93.5 428 CYS A O 1
ATOM 3377 N N . SER A 1 429 ? -8.055 21.453 14.93 1 95.56 429 SER A N 1
ATOM 3378 C CA . SER A 1 429 ? -6.645 21.094 14.805 1 95.56 429 SER A CA 1
ATOM 3379 C C . SER A 1 429 ? -6.488 19.703 14.172 1 95.56 429 SER A C 1
ATOM 3381 O O . SER A 1 429 ? -7.453 18.938 14.102 1 95.56 429 SER A O 1
ATOM 3383 N N . TRP A 1 430 ? -5.324 19.453 13.711 1 96.44 430 TRP A N 1
ATOM 3384 C CA . TRP A 1 430 ? -5.098 18.188 13.023 1 96.44 430 TRP A CA 1
ATOM 3385 C C . TRP A 1 430 ? -5.352 17 13.945 1 96.44 430 TRP A C 1
ATOM 3387 O O . TRP A 1 430 ? -5.988 16.031 13.555 1 96.44 430 TRP A O 1
ATOM 3397 N N . PRO A 1 431 ? -4.879 16.984 15.219 1 95.94 431 PRO A N 1
ATOM 3398 C CA . PRO A 1 431 ? -5.191 15.859 16.109 1 95.94 431 PRO A CA 1
ATOM 3399 C C . PRO A 1 431 ? -6.691 15.617 16.234 1 95.94 431 PRO A C 1
ATOM 3401 O O . PRO A 1 431 ? -7.137 14.461 16.234 1 95.94 431 PRO A O 1
ATOM 3404 N N . ALA A 1 432 ? -7.402 16.703 16.328 1 95.62 432 ALA A N 1
ATOM 3405 C CA . ALA A 1 432 ? -8.852 16.578 16.469 1 95.62 432 ALA A CA 1
ATOM 3406 C C . ALA A 1 432 ? -9.477 16.094 15.164 1 95.62 432 ALA A C 1
ATOM 3408 O O . ALA A 1 432 ? -10.383 15.25 15.18 1 95.62 432 ALA A O 1
ATOM 3409 N N . LEU A 1 433 ? -9.039 16.641 14.117 1 95.62 433 LEU A N 1
ATOM 3410 C CA . LEU A 1 433 ? -9.547 16.25 12.805 1 95.62 433 LEU A CA 1
ATOM 3411 C C . LEU A 1 433 ? -9.344 14.758 12.57 1 95.62 433 LEU A C 1
ATOM 3413 O O . LEU A 1 433 ? -10.273 14.062 12.156 1 95.62 433 LEU A O 1
ATOM 3417 N N . PHE A 1 434 ? -8.156 14.305 12.836 1 95 434 PHE A N 1
ATOM 3418 C CA . PHE A 1 434 ? -7.832 12.906 12.555 1 95 434 PHE A CA 1
ATOM 3419 C C . PHE A 1 434 ? -8.484 11.984 13.578 1 95 434 PHE A C 1
ATOM 3421 O O . PHE A 1 434 ? -8.773 10.828 13.281 1 95 434 PHE A O 1
ATOM 3428 N N . ALA A 1 435 ? -8.68 12.453 14.773 1 94.62 435 ALA A N 1
ATOM 3429 C CA . ALA A 1 435 ? -9.422 11.664 15.758 1 94.62 435 ALA A CA 1
ATOM 3430 C C . ALA A 1 435 ? -10.867 11.461 15.312 1 94.62 435 ALA A C 1
ATOM 3432 O O . ALA A 1 435 ? -11.43 10.375 15.484 1 94.62 435 ALA A O 1
ATOM 3433 N N . ARG A 1 436 ? -11.391 12.469 14.766 1 91.88 436 ARG A N 1
ATOM 3434 C CA . ARG A 1 436 ? -12.766 12.422 14.297 1 91.88 436 ARG A CA 1
ATOM 3435 C C . ARG A 1 436 ? -12.867 11.672 12.969 1 91.88 436 ARG A C 1
ATOM 3437 O O . ARG A 1 436 ? -13.844 10.961 12.727 1 91.88 436 ARG A O 1
ATOM 3444 N N . GLY A 1 437 ? -11.945 11.906 12.07 1 90.81 437 GLY A N 1
ATOM 3445 C CA . GLY A 1 437 ? -11.922 11.266 10.766 1 90.81 437 GLY A CA 1
ATOM 3446 C C . GLY A 1 437 ? -12.797 11.953 9.742 1 90.81 437 GLY A C 1
ATOM 3447 O O . GLY A 1 437 ? -12.883 11.516 8.594 1 90.81 437 GLY A O 1
ATOM 3448 N N . VAL A 1 438 ? -13.516 12.969 10.18 1 90.75 438 VAL A N 1
ATOM 3449 C CA . VAL A 1 438 ? -14.383 13.781 9.336 1 90.75 438 VAL A CA 1
ATOM 3450 C C . VAL A 1 438 ? -14.055 15.258 9.516 1 90.75 438 VAL A C 1
ATOM 3452 O O . VAL A 1 438 ? -13.75 15.703 10.625 1 90.75 438 VAL A O 1
ATOM 3455 N N . GLY A 1 439 ? -14.039 15.961 8.383 1 91.62 439 GLY A N 1
ATOM 3456 C CA . GLY A 1 439 ? -13.711 17.375 8.477 1 91.62 439 GLY A CA 1
ATOM 3457 C C . GLY A 1 439 ? -14.688 18.266 7.723 1 91.62 439 GLY A C 1
ATOM 3458 O O . GLY A 1 439 ? -15.461 17.781 6.895 1 91.62 439 GLY A O 1
ATOM 3459 N N . THR A 1 440 ? -14.695 19.516 8.078 1 92.5 440 THR A N 1
ATOM 3460 C CA . THR A 1 440 ? -15.422 20.531 7.324 1 92.5 440 THR A CA 1
ATOM 3461 C C . THR A 1 440 ? -14.648 20.922 6.066 1 92.5 440 THR A C 1
ATOM 3463 O O . THR A 1 440 ? -13.531 20.453 5.848 1 92.5 440 THR A O 1
ATOM 3466 N N . VAL A 1 441 ? -15.289 21.719 5.254 1 94.31 441 VAL A N 1
ATOM 3467 C CA . VAL A 1 441 ? -14.641 22.188 4.035 1 94.31 441 VAL A CA 1
ATOM 3468 C C . VAL A 1 441 ? -13.375 22.969 4.387 1 94.31 441 VAL A C 1
ATOM 3470 O O . VAL A 1 441 ? -12.352 22.844 3.705 1 94.31 441 VAL A O 1
ATOM 3473 N N . GLU A 1 442 ? -13.43 23.766 5.484 1 95.38 442 GLU A N 1
ATOM 3474 C CA . GLU A 1 442 ? -12.281 24.547 5.926 1 95.38 442 GLU A CA 1
ATOM 3475 C C . GLU A 1 442 ? -11.156 23.641 6.414 1 95.38 442 GLU A C 1
ATOM 3477 O O . GLU A 1 442 ? -9.984 23.875 6.098 1 95.38 442 GLU A O 1
ATOM 3482 N N . ASP A 1 443 ? -11.516 22.625 7.137 1 96 443 ASP A N 1
ATOM 3483 C CA . ASP A 1 443 ? -10.508 21.688 7.629 1 96 443 ASP A CA 1
ATOM 3484 C C . ASP A 1 443 ? -9.758 21.031 6.469 1 96 443 ASP A C 1
ATOM 3486 O O . ASP A 1 443 ? -8.539 20.859 6.527 1 96 443 ASP A O 1
ATOM 3490 N N . HIS A 1 444 ? -10.523 20.688 5.488 1 97.38 444 HIS A N 1
ATOM 3491 C CA . HIS A 1 444 ? -9.922 20.062 4.312 1 97.38 444 HIS A CA 1
ATOM 3492 C C . HIS A 1 444 ? -8.945 21.016 3.627 1 97.38 444 HIS A C 1
ATOM 3494 O O . HIS A 1 444 ? -7.824 20.625 3.287 1 97.38 444 HIS A O 1
ATOM 3500 N N . ALA A 1 445 ? -9.391 22.188 3.453 1 98.12 445 ALA A N 1
ATOM 3501 C CA . ALA A 1 445 ? -8.57 23.172 2.758 1 98.12 445 ALA A CA 1
ATOM 3502 C C . ALA A 1 445 ? -7.293 23.469 3.543 1 98.12 445 ALA A C 1
ATOM 3504 O O . ALA A 1 445 ? -6.207 23.562 2.963 1 98.12 445 ALA A O 1
ATOM 3505 N N . MET A 1 446 ? -7.418 23.609 4.828 1 98.06 446 MET A N 1
ATOM 3506 C CA . MET A 1 446 ? -6.254 23.906 5.664 1 98.06 446 MET A CA 1
ATOM 3507 C C . MET A 1 446 ? -5.258 22.75 5.629 1 98.06 446 MET A C 1
ATOM 3509 O O . MET A 1 446 ? -4.051 22.969 5.535 1 98.06 446 MET A O 1
ATOM 3513 N N . LEU A 1 447 ? -5.797 21.609 5.711 1 98.25 447 LEU A N 1
ATOM 3514 C CA . LEU A 1 447 ? -4.93 20.438 5.691 1 98.25 447 LEU A CA 1
ATOM 3515 C C . LEU A 1 447 ? -4.215 20.312 4.348 1 98.25 447 LEU A C 1
ATOM 3517 O O . LEU A 1 447 ? -3.002 20.078 4.305 1 98.25 447 LEU A O 1
ATOM 3521 N N . LEU A 1 448 ? -4.934 20.438 3.291 1 98.69 448 LEU A N 1
ATOM 3522 C CA . LEU A 1 448 ? -4.344 20.297 1.964 1 98.69 448 LEU A CA 1
ATOM 3523 C C . LEU A 1 448 ? -3.281 21.359 1.729 1 98.69 448 LEU A C 1
ATOM 3525 O O . LEU A 1 448 ? -2.195 21.062 1.226 1 98.69 448 LEU A O 1
ATOM 3529 N N . CYS A 1 449 ? -3.623 22.578 2.068 1 98.75 449 CYS A N 1
ATOM 3530 C CA . CYS A 1 449 ? -2.658 23.656 1.914 1 98.75 449 CYS A CA 1
ATOM 3531 C C . CYS A 1 449 ? -1.389 23.375 2.707 1 98.75 449 CYS A C 1
ATOM 3533 O O . CYS A 1 449 ? -0.281 23.578 2.211 1 98.75 449 CYS A O 1
ATOM 3535 N N . SER A 1 450 ? -1.577 22.906 3.918 1 98.38 450 SER A N 1
ATOM 3536 C CA . SER A 1 450 ? -0.429 22.609 4.766 1 98.38 450 SER A CA 1
ATOM 3537 C C . SER A 1 450 ? 0.432 21.5 4.164 1 98.38 450 SER A C 1
ATOM 3539 O O . SER A 1 450 ? 1.66 21.547 4.25 1 98.38 450 SER A O 1
ATOM 3541 N N . LEU A 1 451 ? -0.177 20.547 3.613 1 97.81 451 LEU A N 1
ATOM 3542 C CA . LEU A 1 451 ? 0.55 19.453 2.965 1 97.81 451 LEU A CA 1
ATOM 3543 C C . LEU A 1 451 ? 1.29 19.953 1.729 1 97.81 451 LEU A C 1
ATOM 3545 O O . LEU A 1 451 ? 2.426 19.547 1.473 1 97.81 451 LEU A O 1
ATOM 3549 N N . PHE A 1 452 ? 0.635 20.828 0.971 1 97.5 452 PHE A N 1
ATOM 3550 C CA . PHE A 1 452 ? 1.283 21.406 -0.198 1 97.5 452 PHE A CA 1
ATOM 3551 C C . PHE A 1 452 ? 2.508 22.219 0.211 1 97.5 452 PHE A C 1
ATOM 3553 O O . PHE A 1 452 ? 3.561 22.125 -0.423 1 97.5 452 PHE A O 1
ATOM 3560 N N . LEU A 1 453 ? 2.324 22.938 1.249 1 96.56 453 LEU A N 1
ATOM 3561 C CA . LEU A 1 453 ? 3.455 23.703 1.77 1 96.56 453 LEU A CA 1
ATOM 3562 C C . LEU A 1 453 ? 4.578 22.766 2.213 1 96.56 453 LEU A C 1
ATOM 3564 O O . LEU A 1 453 ? 5.758 23.109 2.094 1 96.56 453 LEU A O 1
ATOM 3568 N N . GLY A 1 454 ? 4.18 21.641 2.73 1 94.88 454 GLY A N 1
ATOM 3569 C CA . GLY A 1 454 ? 5.164 20.641 3.09 1 94.88 454 GLY A CA 1
ATOM 3570 C C . GLY A 1 454 ? 5.996 20.172 1.909 1 94.88 454 GLY A C 1
ATOM 3571 O O . GLY A 1 454 ? 7.148 19.766 2.078 1 94.88 454 GLY A O 1
ATOM 3572 N N . PHE A 1 455 ? 5.492 20.266 0.748 1 94.94 455 PHE A N 1
ATOM 3573 C CA . PHE A 1 455 ? 6.195 19.938 -0.484 1 94.94 455 PHE A CA 1
ATOM 3574 C C . PHE A 1 455 ? 6.887 21.156 -1.064 1 94.94 455 PHE A C 1
ATOM 3576 O O . PHE A 1 455 ? 7.418 21.109 -2.176 1 94.94 455 PHE A O 1
ATOM 3583 N N . SER A 1 456 ? 6.781 22.234 -0.38 1 92.69 456 SER A N 1
ATOM 3584 C CA . SER A 1 456 ? 7.359 23.516 -0.8 1 92.69 456 SER A CA 1
ATOM 3585 C C . SER A 1 456 ? 6.629 24.078 -2.014 1 92.69 456 SER A C 1
ATOM 3587 O O . SER A 1 456 ? 7.246 24.703 -2.881 1 92.69 456 SER A O 1
ATOM 3589 N N . VAL A 1 457 ? 5.379 23.719 -2.115 1 95 457 VAL A N 1
ATOM 3590 C CA . VAL A 1 457 ? 4.516 24.328 -3.121 1 95 457 VAL A CA 1
ATOM 3591 C C . VAL A 1 457 ? 4.008 25.688 -2.621 1 95 457 VAL A C 1
ATOM 3593 O O . VAL A 1 457 ? 3.707 25.844 -1.436 1 95 457 VAL A O 1
ATOM 3596 N N . ASP A 1 458 ? 3.998 26.625 -3.527 1 95.19 458 ASP A N 1
ATOM 3597 C CA . ASP A 1 458 ? 3.387 27.891 -3.176 1 95.19 458 ASP A CA 1
ATOM 3598 C C . ASP A 1 458 ? 1.865 27.781 -3.109 1 95.19 458 ASP A C 1
ATOM 3600 O O . ASP A 1 458 ? 1.176 28 -4.109 1 95.19 458 ASP A O 1
ATOM 3604 N N . ALA A 1 459 ? 1.401 27.516 -1.889 1 97.31 459 ALA A N 1
ATOM 3605 C CA . ALA A 1 459 ? -0.013 27.203 -1.708 1 97.31 459 ALA A CA 1
ATOM 3606 C C . ALA A 1 459 ? -0.691 28.219 -0.798 1 97.31 459 ALA A C 1
ATOM 3608 O O . ALA A 1 459 ? -0.089 28.703 0.165 1 97.31 459 ALA A O 1
ATOM 3609 N N . TRP A 1 460 ? -1.994 28.484 -1.108 1 98.31 460 TRP A N 1
ATOM 3610 C CA . TRP A 1 460 ? -2.82 29.453 -0.39 1 98.31 460 TRP A CA 1
ATOM 3611 C C . TRP A 1 460 ? -4.234 28.922 -0.188 1 98.31 460 TRP A C 1
ATOM 3613 O O . TRP A 1 460 ? -4.773 28.234 -1.058 1 98.31 460 TRP A O 1
ATOM 3623 N N . VAL A 1 461 ? -4.77 29.219 0.934 1 98.69 461 VAL A N 1
ATOM 3624 C CA . VAL A 1 461 ? -6.188 28.953 1.145 1 98.69 461 VAL A CA 1
ATOM 3625 C C . VAL A 1 461 ? -7.02 30.125 0.636 1 98.69 461 VAL A C 1
ATOM 3627 O O . VAL A 1 461 ? -6.719 31.281 0.937 1 98.69 461 VAL A O 1
ATOM 3630 N N . ALA A 1 462 ? -8.023 29.828 -0.121 1 98.19 462 ALA A N 1
ATOM 3631 C CA . ALA A 1 462 ? -8.906 30.859 -0.658 1 98.19 462 ALA A CA 1
ATOM 3632 C C . ALA A 1 462 ? -10.312 30.719 -0.082 1 98.19 462 ALA A C 1
ATOM 3634 O O . ALA A 1 462 ? -10.812 29.609 0.101 1 98.19 462 ALA A O 1
ATOM 3635 N N . ILE A 1 463 ? -10.883 31.828 0.224 1 97 463 ILE A N 1
ATOM 3636 C CA . ILE A 1 463 ? -12.281 31.906 0.633 1 97 463 ILE A CA 1
ATOM 3637 C C . ILE A 1 463 ? -13.062 32.75 -0.364 1 97 463 ILE A C 1
ATOM 3639 O O . ILE A 1 463 ? -12.594 33.812 -0.779 1 97 463 ILE A O 1
ATOM 3643 N N . GLY A 1 464 ? -14.148 32.281 -0.801 1 95.88 464 GLY A N 1
ATOM 3644 C CA . GLY A 1 464 ? -15.008 32.969 -1.744 1 95.88 464 GLY A CA 1
ATOM 3645 C C . GLY A 1 464 ? -16.359 32.281 -1.933 1 95.88 464 GLY A C 1
ATOM 3646 O O . GLY A 1 464 ? -16.938 31.781 -0.975 1 95.88 464 GLY A O 1
ATOM 3647 N N . LEU A 1 465 ? -16.812 32.5 -3.141 1 93.69 465 LEU A N 1
ATOM 3648 C CA . LEU A 1 465 ? -18.125 31.953 -3.451 1 93.69 465 LEU A CA 1
ATOM 3649 C C . LEU A 1 465 ? -18.031 30.938 -4.594 1 93.69 465 LEU A C 1
ATOM 3651 O O . LEU A 1 465 ? -17.266 31.141 -5.539 1 93.69 465 LEU A O 1
ATOM 3655 N N . LEU A 1 466 ? -18.828 29.906 -4.441 1 92.25 466 LEU A N 1
ATOM 3656 C CA . LEU A 1 466 ? -19.047 29 -5.574 1 92.25 466 LEU A CA 1
ATOM 3657 C C . LEU A 1 466 ? -20.094 29.578 -6.531 1 92.25 466 LEU A C 1
ATOM 3659 O O . LEU A 1 466 ? -20.672 30.641 -6.266 1 92.25 466 LEU A O 1
ATOM 3663 N N . ALA A 1 467 ? -20.312 28.984 -7.719 1 85.62 467 ALA A N 1
ATOM 3664 C CA . ALA A 1 467 ? -21.234 29.453 -8.734 1 85.62 467 ALA A CA 1
ATOM 3665 C C . ALA A 1 467 ? -22.625 29.688 -8.148 1 85.62 467 ALA A C 1
ATOM 3667 O O . ALA A 1 467 ? -23.312 30.641 -8.539 1 85.62 467 ALA A O 1
ATOM 3668 N N . GLU A 1 468 ? -23.188 29.078 -7.207 1 82.81 468 GLU A N 1
ATOM 3669 C CA . GLU A 1 468 ? -24.5 29.281 -6.602 1 82.81 468 GLU A CA 1
ATOM 3670 C C . GLU A 1 468 ? -24.422 30.188 -5.383 1 82.81 468 GLU A C 1
ATOM 3672 O O . GLU A 1 468 ? -25.266 30.125 -4.488 1 82.81 468 GLU A O 1
ATOM 3677 N N . ASP A 1 469 ? -23.422 30.953 -5.312 1 83.56 469 ASP A N 1
ATOM 3678 C CA . ASP A 1 469 ? -23.188 31.922 -4.246 1 83.56 469 ASP A CA 1
ATOM 3679 C C . ASP A 1 469 ? -23.062 31.219 -2.891 1 83.56 469 ASP A C 1
ATOM 3681 O O . ASP A 1 469 ? -23.562 31.734 -1.883 1 83.56 469 ASP A O 1
ATOM 3685 N N . LEU A 1 470 ? -22.562 30.109 -2.971 1 86.94 470 LEU A N 1
ATOM 3686 C CA . LEU A 1 470 ? -22.312 29.359 -1.74 1 86.94 470 LEU A CA 1
ATOM 3687 C C . LEU A 1 470 ? -20.906 29.625 -1.222 1 86.94 470 LEU A C 1
ATOM 3689 O O . LEU A 1 470 ? -19.938 29.484 -1.963 1 86.94 470 LEU A O 1
ATOM 3693 N N . PRO A 1 471 ? -20.828 30.094 0.027 1 90.94 471 PRO A N 1
ATOM 3694 C CA . PRO A 1 471 ? -19.484 30.266 0.591 1 90.94 471 PRO A CA 1
ATOM 3695 C C . PRO A 1 471 ? -18.672 28.969 0.588 1 90.94 471 PRO A C 1
ATOM 3697 O O . PRO A 1 471 ? -19.219 27.906 0.859 1 90.94 471 PRO A O 1
ATOM 3700 N N . TYR A 1 472 ? -17.453 29.094 0.267 1 93.12 472 TYR A N 1
ATOM 3701 C CA . TYR A 1 472 ? -16.625 27.906 0.124 1 93.12 472 TYR A CA 1
ATOM 3702 C C . TYR A 1 472 ? -15.156 28.234 0.364 1 93.12 472 TYR A C 1
ATOM 3704 O O . TYR A 1 472 ? -14.766 29.406 0.34 1 93.12 472 TYR A O 1
ATOM 3712 N N . CYS A 1 473 ? -14.438 27.203 0.748 1 95.5 473 CYS A N 1
ATOM 3713 C CA . CYS A 1 473 ? -13 27.297 0.964 1 95.5 473 CYS A CA 1
ATOM 3714 C C . CYS A 1 473 ? -12.25 26.281 0.101 1 95.5 473 CYS A C 1
ATOM 3716 O O . CYS A 1 473 ? -12.656 25.125 0.009 1 95.5 473 CYS A O 1
ATOM 3718 N N . TRP A 1 474 ? -11.211 26.734 -0.639 1 97.25 474 TRP A N 1
ATOM 3719 C CA . TRP A 1 474 ? -10.398 25.844 -1.456 1 97.25 474 TRP A CA 1
ATOM 3720 C C . TRP A 1 474 ? -8.938 26.266 -1.443 1 97.25 474 TRP A C 1
ATOM 3722 O O . TRP A 1 474 ? -8.539 27.125 -0.658 1 97.25 474 TRP A O 1
ATOM 3732 N N . VAL A 1 475 ? -8.086 25.562 -2.164 1 98.69 475 VAL A N 1
ATOM 3733 C CA . VAL A 1 475 ? -6.652 25.844 -2.154 1 98.69 475 VAL A CA 1
ATOM 3734 C C . VAL A 1 475 ? -6.211 26.328 -3.533 1 98.69 475 VAL A C 1
ATOM 3736 O O . VAL A 1 475 ? -6.672 25.812 -4.555 1 98.69 475 VAL A O 1
ATOM 3739 N N . ILE A 1 476 ? -5.387 27.359 -3.51 1 98.12 476 ILE A N 1
ATOM 3740 C CA . ILE A 1 476 ? -4.789 27.906 -4.723 1 98.12 476 ILE A CA 1
ATOM 3741 C C . ILE A 1 476 ? -3.277 27.688 -4.699 1 98.12 476 ILE A C 1
ATOM 3743 O O . ILE A 1 476 ? -2.625 27.969 -3.686 1 98.12 476 ILE A O 1
ATOM 3747 N N . THR A 1 477 ? -2.76 27.156 -5.746 1 97 477 THR A N 1
ATOM 3748 C CA . THR A 1 477 ? -1.312 27.016 -5.863 1 97 477 THR A CA 1
ATOM 3749 C C . THR A 1 477 ? -0.79 27.828 -7.047 1 97 477 THR A C 1
ATOM 3751 O O . THR A 1 477 ? -1.506 28.031 -8.031 1 97 477 THR A O 1
ATOM 3754 N N . ARG A 1 478 ? 0.434 28.297 -6.918 1 94.88 478 ARG A N 1
ATOM 3755 C CA . ARG A 1 478 ? 1.104 29.047 -7.98 1 94.88 478 ARG A CA 1
ATOM 3756 C C . ARG A 1 478 ? 2.414 28.375 -8.375 1 94.88 478 ARG A C 1
ATOM 3758 O O . ARG A 1 478 ? 3.09 27.781 -7.535 1 94.88 478 ARG A O 1
ATOM 3765 N N . ASP A 1 479 ? 2.688 28.531 -9.641 1 88.62 479 ASP A N 1
ATOM 3766 C CA . ASP A 1 479 ? 3.959 27.984 -10.109 1 88.62 479 ASP A CA 1
ATOM 3767 C C . ASP A 1 479 ? 5.109 28.938 -9.781 1 88.62 479 ASP A C 1
ATOM 3769 O O . ASP A 1 479 ? 4.988 30.156 -9.938 1 88.62 479 ASP A O 1
ATOM 3773 N N . GLN A 1 480 ? 6.121 28.453 -9.352 1 81.06 480 GLN A N 1
ATOM 3774 C CA . GLN A 1 480 ? 7.273 29.25 -8.969 1 81.06 480 GLN A CA 1
ATOM 3775 C C . GLN A 1 480 ? 7.992 29.812 -10.195 1 81.06 480 GLN A C 1
ATOM 3777 O O . GLN A 1 480 ? 8.562 30.906 -10.148 1 81.06 480 GLN A O 1
ATOM 3782 N N . CYS A 1 481 ? 7.973 29.016 -11.281 1 77.44 481 CYS A N 1
ATOM 3783 C CA . CYS A 1 481 ? 8.719 29.438 -12.469 1 77.44 481 CYS A CA 1
ATOM 3784 C C . CYS A 1 481 ? 7.777 29.906 -13.57 1 77.44 481 CYS A C 1
ATOM 3786 O O . CYS A 1 481 ? 8.227 30.281 -14.648 1 77.44 481 CYS A O 1
ATOM 3788 N N . GLY A 1 482 ? 6.598 29.891 -13.352 1 78.25 482 GLY A N 1
ATOM 3789 C CA . GLY A 1 482 ? 5.645 30.297 -14.375 1 78.25 482 GLY A CA 1
ATOM 3790 C C . GLY A 1 482 ? 5.152 31.719 -14.18 1 78.25 482 GLY A C 1
ATOM 3791 O O . GLY A 1 482 ? 5.773 32.5 -13.469 1 78.25 482 GLY A O 1
ATOM 3792 N N . ASP A 1 483 ? 4.18 32.062 -14.984 1 85.69 483 ASP A N 1
ATOM 3793 C CA . ASP A 1 483 ? 3.518 33.344 -14.844 1 85.69 483 ASP A CA 1
ATOM 3794 C C . ASP A 1 483 ? 2.836 33.469 -13.484 1 85.69 483 ASP A C 1
ATOM 3796 O O . ASP A 1 483 ? 1.92 32.719 -13.172 1 85.69 483 ASP A O 1
ATOM 3800 N N . PRO A 1 484 ? 3.299 34.344 -12.703 1 85.75 484 PRO A N 1
ATOM 3801 C CA . PRO A 1 484 ? 2.744 34.5 -11.352 1 85.75 484 PRO A CA 1
ATOM 3802 C C . PRO A 1 484 ? 1.266 34.875 -11.359 1 85.75 484 PRO A C 1
ATOM 3804 O O . PRO A 1 484 ? 0.597 34.781 -10.328 1 85.75 484 PRO A O 1
ATOM 3807 N N . LYS A 1 485 ? 0.81 35.281 -12.461 1 90.12 485 LYS A N 1
ATOM 3808 C CA . LYS A 1 485 ? -0.589 35.688 -12.555 1 90.12 485 LYS A CA 1
ATOM 3809 C C . LYS A 1 485 ? -1.512 34.5 -12.641 1 90.12 485 LYS A C 1
ATOM 3811 O O . LYS A 1 485 ? -2.709 34.594 -12.367 1 90.12 485 LYS A O 1
ATOM 3816 N N . ASN A 1 486 ? -0.886 33.438 -13 1 91.38 486 ASN A N 1
ATOM 3817 C CA . ASN A 1 486 ? -1.675 32.219 -13.156 1 91.38 486 ASN A CA 1
ATOM 3818 C C . ASN A 1 486 ? -1.606 31.344 -11.914 1 91.38 486 ASN A C 1
ATOM 3820 O O . ASN A 1 486 ? -0.605 31.344 -11.195 1 91.38 486 ASN A O 1
ATOM 3824 N N . ALA A 1 487 ? -2.777 30.719 -11.641 1 95.5 487 ALA A N 1
ATOM 3825 C CA . ALA A 1 487 ? -2.846 29.844 -10.477 1 95.5 487 ALA A CA 1
ATOM 3826 C C . ALA A 1 487 ? -3.65 28.578 -10.781 1 95.5 487 ALA A C 1
ATOM 3828 O O . ALA A 1 487 ? -4.301 28.5 -11.828 1 95.5 487 ALA A O 1
ATOM 3829 N N . THR A 1 488 ? -3.428 27.578 -9.992 1 95.75 488 THR A N 1
ATOM 3830 C CA . THR A 1 488 ? -4.223 26.359 -10.047 1 95.75 488 THR A CA 1
ATOM 3831 C C . THR A 1 488 ? -5.121 26.25 -8.812 1 95.75 488 THR A C 1
ATOM 3833 O O . THR A 1 488 ? -4.648 26.359 -7.684 1 95.75 488 THR A O 1
ATOM 3836 N N . PHE A 1 489 ? -6.434 26.078 -9.07 1 97.56 489 PHE A N 1
ATOM 3837 C CA . PHE A 1 489 ? -7.402 25.906 -8 1 97.56 489 PHE A CA 1
ATOM 3838 C C . PHE A 1 489 ? -7.586 24.422 -7.672 1 97.56 489 PHE A C 1
ATOM 3840 O O . PHE A 1 489 ? -7.762 23.609 -8.57 1 97.56 489 PHE A O 1
ATOM 3847 N N . TRP A 1 490 ? -7.469 24.125 -6.375 1 97.62 490 TRP A N 1
ATOM 3848 C CA . TRP A 1 490 ? -7.656 22.766 -5.895 1 97.62 490 TRP A CA 1
ATOM 3849 C C . TRP A 1 490 ? -8.875 22.672 -4.977 1 97.62 490 TRP A C 1
ATOM 3851 O O . TRP A 1 490 ? -8.922 23.328 -3.934 1 97.62 490 TRP A O 1
ATOM 3861 N N . ASP A 1 491 ? -9.828 21.891 -5.383 1 96.5 491 ASP A N 1
ATOM 3862 C CA . ASP A 1 491 ? -10.922 21.578 -4.465 1 96.5 491 ASP A CA 1
ATOM 3863 C C . ASP A 1 491 ? -10.5 20.5 -3.463 1 96.5 491 ASP A C 1
ATOM 3865 O O . ASP A 1 491 ? -10.398 19.328 -3.811 1 96.5 491 ASP A O 1
ATOM 3869 N N . ALA A 1 492 ? -10.406 20.859 -2.234 1 97.06 492 ALA A N 1
ATOM 3870 C CA . ALA A 1 492 ? -9.859 19.969 -1.209 1 97.06 492 ALA A CA 1
ATOM 3871 C C . ALA A 1 492 ? -10.828 18.828 -0.912 1 97.06 492 ALA A C 1
ATOM 3873 O O . ALA A 1 492 ? -10.414 17.766 -0.45 1 97.06 492 ALA A O 1
ATOM 3874 N N . CYS A 1 493 ? -12.07 18.969 -1.217 1 94.56 493 CYS A N 1
ATOM 3875 C CA . CYS A 1 493 ? -13.078 17.969 -0.862 1 94.56 493 CYS A CA 1
ATOM 3876 C C . CYS A 1 493 ? -13.258 16.953 -1.979 1 94.56 493 CYS A C 1
ATOM 3878 O O . CYS A 1 493 ? -13.703 15.828 -1.734 1 94.56 493 CYS A O 1
ATOM 3880 N N . THR A 1 494 ? -12.906 17.297 -3.16 1 91.44 494 THR A N 1
ATOM 3881 C CA . THR A 1 494 ? -13.148 16.391 -4.273 1 91.44 494 THR A CA 1
ATOM 3882 C C . THR A 1 494 ? -11.828 15.961 -4.918 1 91.44 494 THR A C 1
ATOM 3884 O O . THR A 1 494 ? -11.781 14.961 -5.637 1 91.44 494 THR A O 1
ATOM 3887 N N . GLY A 1 495 ? -10.836 16.734 -4.699 1 92.38 495 GLY A N 1
ATOM 3888 C CA . GLY A 1 495 ? -9.562 16.438 -5.328 1 92.38 495 GLY A CA 1
ATOM 3889 C C . GLY A 1 495 ? -9.445 17 -6.73 1 92.38 495 GLY A C 1
ATOM 3890 O O . GLY A 1 495 ? -8.398 16.875 -7.375 1 92.38 495 GLY A O 1
ATOM 3891 N N . GLN A 1 496 ? -10.375 17.75 -7.188 1 91.25 496 GLN A N 1
ATOM 3892 C CA . GLN A 1 496 ? -10.359 18.328 -8.531 1 91.25 496 GLN A CA 1
ATOM 3893 C C . GLN A 1 496 ? -9.453 19.547 -8.594 1 91.25 496 GLN A C 1
ATOM 3895 O O . GLN A 1 496 ? -9.328 20.281 -7.617 1 91.25 496 GLN A O 1
ATOM 3900 N N . ARG A 1 497 ? -8.867 19.688 -9.734 1 93.69 497 ARG A N 1
ATOM 3901 C CA . ARG A 1 497 ? -7.98 20.828 -9.945 1 93.69 497 ARG A CA 1
ATOM 3902 C C . ARG A 1 497 ? -8.328 21.547 -11.242 1 93.69 497 ARG A C 1
ATOM 3904 O O . ARG A 1 497 ? -8.648 20.922 -12.25 1 93.69 497 ARG A O 1
ATOM 3911 N N . LEU A 1 498 ? -8.312 22.891 -11.156 1 94.31 498 LEU A N 1
ATOM 3912 C CA . LEU A 1 498 ? -8.609 23.75 -12.305 1 94.31 498 LEU A CA 1
ATOM 3913 C C . LEU A 1 498 ? -7.613 24.906 -12.398 1 94.31 498 LEU A C 1
ATOM 3915 O O . LEU A 1 498 ? -7.305 25.547 -11.391 1 94.31 498 LEU A O 1
ATOM 3919 N N . ALA A 1 499 ? -7.148 25.062 -13.602 1 93.12 499 ALA A N 1
ATOM 3920 C CA . ALA A 1 499 ? -6.281 26.219 -13.82 1 93.12 499 ALA A CA 1
ATOM 3921 C C . ALA A 1 499 ? -7.09 27.516 -13.836 1 93.12 499 ALA A C 1
ATOM 3923 O O . ALA A 1 499 ? -8.242 27.531 -14.266 1 93.12 499 ALA A O 1
ATOM 3924 N N . SER A 1 500 ? -6.473 28.562 -13.445 1 91.75 500 SER A N 1
ATOM 3925 C CA . SER A 1 500 ? -7.156 29.844 -13.352 1 91.75 500 SER A CA 1
ATOM 3926 C C . SER A 1 500 ? -7.586 30.344 -14.727 1 91.75 500 SER A C 1
ATOM 3928 O O . SER A 1 500 ? -8.547 31.109 -14.844 1 91.75 500 SER A O 1
ATOM 3930 N N . PHE A 1 501 ? -6.875 29.922 -15.75 1 89.31 501 PHE A N 1
ATOM 3931 C CA . PHE A 1 501 ? -7.195 30.406 -17.094 1 89.31 501 PHE A CA 1
ATOM 3932 C C . PHE A 1 501 ? -8.195 29.469 -17.766 1 89.31 501 PHE A C 1
ATOM 3934 O O . PHE A 1 501 ? -8.617 29.703 -18.906 1 89.31 501 PHE A O 1
ATOM 3941 N N . ASP A 1 502 ? -8.531 28.375 -17.031 1 90.88 502 ASP A N 1
ATOM 3942 C CA . ASP A 1 502 ? -9.562 27.484 -17.547 1 90.88 502 ASP A CA 1
ATOM 3943 C C . ASP A 1 502 ? -10.914 28.188 -17.641 1 90.88 502 ASP A C 1
ATOM 3945 O O . ASP A 1 502 ? -11.367 28.797 -16.656 1 90.88 502 ASP A O 1
ATOM 3949 N N . PRO A 1 503 ? -11.531 28.078 -18.703 1 87.5 503 PRO A N 1
ATOM 3950 C CA . PRO A 1 503 ? -12.805 28.766 -18.875 1 87.5 503 PRO A CA 1
ATOM 3951 C C . PRO A 1 503 ? -13.898 28.25 -17.938 1 87.5 503 PRO A C 1
ATOM 3953 O O . PRO A 1 503 ? -14.867 28.953 -17.656 1 87.5 503 PRO A O 1
ATOM 3956 N N . THR A 1 504 ? -13.719 27.109 -17.422 1 88.94 504 THR A N 1
ATOM 3957 C CA . THR A 1 504 ? -14.742 26.484 -16.578 1 88.94 504 THR A CA 1
ATOM 3958 C C . THR A 1 504 ? -14.57 26.891 -15.125 1 88.94 504 THR A C 1
ATOM 3960 O O . THR A 1 504 ? -15.367 26.5 -14.266 1 88.94 504 THR A O 1
ATOM 3963 N N . ILE A 1 505 ? -13.617 27.688 -14.836 1 91 505 ILE A N 1
ATOM 3964 C CA . ILE A 1 505 ? -13.305 28.016 -13.445 1 91 505 ILE A CA 1
ATOM 3965 C C . ILE A 1 505 ? -14.461 28.781 -12.82 1 91 505 ILE A C 1
ATOM 3967 O O . ILE A 1 505 ? -14.805 28.547 -11.656 1 91 505 ILE A O 1
ATOM 3971 N N . GLY A 1 506 ? -15.094 29.688 -13.648 1 88.44 506 GLY A N 1
ATOM 3972 C CA . GLY A 1 506 ? -16.203 30.5 -13.156 1 88.44 506 GLY A CA 1
ATOM 3973 C C . GLY A 1 506 ? -17.438 29.672 -12.852 1 88.44 506 GLY A C 1
ATOM 3974 O O . GLY A 1 506 ? -18.281 30.094 -12.031 1 88.44 506 GLY A O 1
ATOM 3975 N N . ALA A 1 507 ? -17.516 28.562 -13.492 1 88.12 507 ALA A N 1
ATOM 3976 C CA . ALA A 1 507 ? -18.672 27.703 -13.289 1 88.12 507 ALA A CA 1
ATOM 3977 C C . ALA A 1 507 ? -18.578 26.969 -11.953 1 88.12 507 ALA A C 1
ATOM 3979 O O . ALA A 1 507 ? -19.609 26.578 -11.383 1 88.12 507 ALA A O 1
ATOM 3980 N N . ARG A 1 508 ? -17.453 26.906 -11.43 1 90.88 508 ARG A N 1
ATOM 3981 C CA . ARG A 1 508 ? -17.297 26.219 -10.156 1 90.88 508 ARG A CA 1
ATOM 3982 C C . ARG A 1 508 ? -16.953 27.188 -9.039 1 90.88 508 ARG A C 1
ATOM 3984 O O . ARG A 1 508 ? -17.578 27.172 -7.973 1 90.88 508 ARG A O 1
ATOM 3991 N N . PHE A 1 509 ? -15.914 27.953 -9.336 1 94.69 509 PHE A N 1
ATOM 3992 C CA . PHE A 1 509 ? -15.461 28.969 -8.391 1 94.69 509 PHE A CA 1
ATOM 3993 C C . PHE A 1 509 ? -15.805 30.359 -8.891 1 94.69 509 PHE A C 1
ATOM 3995 O O . PHE A 1 509 ? -15.07 30.938 -9.695 1 94.69 509 PHE A O 1
ATOM 4002 N N . ALA A 1 510 ? -16.75 30.984 -8.336 1 93.56 510 ALA A N 1
ATOM 4003 C CA . ALA A 1 510 ? -17.328 32.219 -8.867 1 93.56 510 ALA A CA 1
ATOM 4004 C C . ALA A 1 510 ? -16.453 33.438 -8.508 1 93.56 510 ALA A C 1
ATOM 4006 O O . ALA A 1 510 ? -16.234 34.312 -9.336 1 93.56 510 ALA A O 1
ATOM 4007 N N . SER A 1 511 ? -16.047 33.438 -7.215 1 94.81 511 SER A N 1
ATOM 4008 C CA . SER A 1 511 ? -15.312 34.625 -6.781 1 94.81 511 SER A CA 1
ATOM 4009 C C . SER A 1 511 ? -14.336 34.281 -5.66 1 94.81 511 SER A C 1
ATOM 4011 O O . SER A 1 511 ? -14.523 33.281 -4.941 1 94.81 511 SER A O 1
ATOM 4013 N N . VAL A 1 512 ? -13.281 35.094 -5.578 1 96.5 512 VAL A N 1
ATOM 4014 C CA . VAL A 1 512 ? -12.289 34.969 -4.508 1 96.5 512 VAL A CA 1
ATOM 4015 C C . VAL A 1 512 ? -12.281 36.25 -3.684 1 96.5 512 VAL A C 1
ATOM 4017 O O . VAL A 1 512 ? -12.094 37.344 -4.223 1 96.5 512 VAL A O 1
ATOM 4020 N N . HIS A 1 513 ? -12.438 36.125 -2.398 1 96.75 513 HIS A N 1
ATOM 4021 C CA . HIS A 1 513 ? -12.555 37.312 -1.547 1 96.75 513 HIS A CA 1
ATOM 4022 C C . HIS A 1 513 ? -11.281 37.531 -0.736 1 96.75 513 HIS A C 1
ATOM 4024 O O . HIS A 1 513 ? -10.867 38.656 -0.53 1 96.75 513 HIS A O 1
ATOM 4030 N N . CYS A 1 514 ? -10.719 36.469 -0.268 1 97.5 514 CYS A N 1
ATOM 4031 C CA . CYS A 1 514 ? -9.453 36.594 0.445 1 97.5 514 CYS A CA 1
ATOM 4032 C C . CYS A 1 514 ? -8.617 35.312 0.306 1 97.5 514 CYS A C 1
ATOM 4034 O O . CYS A 1 514 ? -9.148 34.25 -0.037 1 97.5 514 CYS A O 1
ATOM 4036 N N . VAL A 1 515 ? -7.352 35.438 0.502 1 97.94 515 VAL A N 1
ATOM 4037 C CA . VAL A 1 515 ? -6.402 34.344 0.451 1 97.94 515 VAL A CA 1
ATOM 4038 C C . VAL A 1 515 ? -5.391 34.469 1.584 1 97.94 515 VAL A C 1
ATOM 4040 O O . VAL A 1 515 ? -5.047 35.594 1.989 1 97.94 515 VAL A O 1
ATOM 4043 N N . PHE A 1 516 ? -4.957 33.312 2.109 1 98.25 516 PHE A N 1
ATOM 4044 C CA . PHE A 1 516 ? -3.967 33.375 3.18 1 98.25 516 PHE A CA 1
ATOM 4045 C C . PHE A 1 516 ? -3.16 32.094 3.254 1 98.25 516 PHE A C 1
ATOM 4047 O O . PHE A 1 516 ? -3.572 31.062 2.713 1 98.25 516 PHE A O 1
ATOM 4054 N N . ASN A 1 517 ? -2.049 32.094 3.736 1 97.06 517 ASN A N 1
ATOM 4055 C CA . ASN A 1 517 ? -1.247 30.969 4.188 1 97.06 517 ASN A CA 1
ATOM 4056 C C . ASN A 1 517 ? -0.559 31.266 5.516 1 97.06 517 ASN A C 1
ATOM 4058 O O . ASN A 1 517 ? -1.018 32.094 6.285 1 97.06 517 ASN A O 1
ATOM 4062 N N . HIS A 1 518 ? 0.481 30.578 5.82 1 94.94 518 HIS A N 1
ATOM 4063 C CA . HIS A 1 518 ? 1.091 30.719 7.137 1 94.94 518 HIS A CA 1
ATOM 4064 C C . HIS A 1 518 ? 1.914 32 7.23 1 94.94 518 HIS A C 1
ATOM 4066 O O . HIS A 1 518 ? 2.27 32.438 8.328 1 94.94 518 HIS A O 1
ATOM 4072 N N . LYS A 1 519 ? 2.066 32.688 6.066 1 93.44 519 LYS A N 1
ATOM 4073 C CA . LYS A 1 519 ? 2.988 33.812 6.051 1 93.44 519 LYS A CA 1
ATOM 4074 C C . LYS A 1 519 ? 2.244 35.125 5.812 1 93.44 519 LYS A C 1
ATOM 4076 O O . LYS A 1 519 ? 2.711 36.188 6.219 1 93.44 519 LYS A O 1
ATOM 4081 N N . ALA A 1 520 ? 1.158 35.031 5.121 1 96.88 520 ALA A N 1
ATOM 4082 C CA . ALA A 1 520 ? 0.539 36.281 4.699 1 96.88 520 ALA A CA 1
ATOM 4083 C C . ALA A 1 520 ? -0.968 36.125 4.523 1 96.88 520 ALA A C 1
ATOM 4085 O O . ALA A 1 520 ? -1.473 35 4.457 1 96.88 520 ALA A O 1
ATOM 4086 N N . PHE A 1 521 ? -1.657 37.25 4.516 1 98.06 521 PHE A N 1
ATOM 4087 C CA . PHE A 1 521 ? -3.094 37.375 4.293 1 98.06 521 PHE A CA 1
ATOM 4088 C C . PHE A 1 521 ? -3.395 38.5 3.32 1 98.06 521 PHE A C 1
ATOM 4090 O O . PHE A 1 521 ? -2.926 39.625 3.51 1 98.06 521 PHE A O 1
ATOM 4097 N N . TYR A 1 522 ? -4.152 38.25 2.262 1 97.88 522 TYR A N 1
ATOM 4098 C CA . TYR A 1 522 ? -4.543 39.25 1.269 1 97.88 522 TYR A CA 1
ATOM 4099 C C . TYR A 1 522 ? -6.059 39.281 1.095 1 97.88 522 TYR A C 1
ATOM 4101 O O . TYR A 1 522 ? -6.707 38.219 1.071 1 97.88 522 TYR A O 1
ATOM 4109 N N . ALA A 1 523 ? -6.609 40.344 1.054 1 97.31 523 ALA A N 1
ATOM 4110 C CA . ALA A 1 523 ? -8.016 40.562 0.715 1 97.31 523 ALA A CA 1
ATOM 4111 C C . ALA A 1 523 ? -8.156 41.156 -0.677 1 97.31 523 ALA A C 1
ATOM 4113 O O . ALA A 1 523 ? -7.367 42.031 -1.07 1 97.31 523 ALA A O 1
ATOM 4114 N N . CYS A 1 524 ? -9.117 40.688 -1.356 1 96.75 524 CYS A N 1
ATOM 4115 C CA . CYS A 1 524 ? -9.352 41.188 -2.703 1 96.75 524 CYS A CA 1
ATOM 4116 C C . CYS A 1 524 ? -9.883 42.625 -2.662 1 96.75 524 CYS A C 1
ATOM 4118 O O . CYS A 1 524 ? -10.906 42.906 -2.025 1 96.75 524 CYS A O 1
ATOM 4120 N N . CYS A 1 525 ? -9.18 43.562 -3.369 1 94.56 525 CYS A N 1
ATOM 4121 C CA . CYS A 1 525 ? -9.633 44.938 -3.391 1 94.56 525 CYS A CA 1
ATOM 4122 C C . CYS A 1 525 ? -9.984 45.375 -4.809 1 94.56 525 CYS A C 1
ATOM 4124 O O . CYS A 1 525 ? -10.008 46.562 -5.105 1 94.56 525 CYS A O 1
ATOM 4126 N N . SER A 1 526 ? -10.141 44.406 -5.637 1 93.06 526 SER A N 1
ATOM 4127 C CA . SER A 1 526 ? -10.633 44.688 -6.984 1 93.06 526 SER A CA 1
ATOM 4128 C C . SER A 1 526 ? -12.156 44.781 -7.016 1 93.06 526 SER A C 1
ATOM 4130 O O . SER A 1 526 ? -12.836 44 -6.324 1 93.06 526 SER A O 1
ATOM 4132 N N . ILE A 1 527 ? -12.648 45.625 -7.871 1 89.69 527 ILE A N 1
ATOM 4133 C CA . ILE A 1 527 ? -14.094 45.75 -7.992 1 89.69 527 ILE A CA 1
ATOM 4134 C C . ILE A 1 527 ? -14.672 44.5 -8.648 1 89.69 527 ILE A C 1
ATOM 4136 O O . ILE A 1 527 ? -15.695 43.969 -8.203 1 89.69 527 ILE A O 1
ATOM 4140 N N . VAL A 1 528 ? -13.961 44.031 -9.68 1 88.44 528 VAL A N 1
ATOM 4141 C CA . VAL A 1 528 ? -14.328 42.75 -10.289 1 88.44 528 VAL A CA 1
ATOM 4142 C C . VAL A 1 528 ? -13.617 41.625 -9.562 1 88.44 528 VAL A C 1
ATOM 4144 O O . VAL A 1 528 ? -12.391 41.5 -9.625 1 88.44 528 VAL A O 1
ATOM 4147 N N . HIS A 1 529 ? -14.422 40.812 -8.883 1 87.94 529 HIS A N 1
ATOM 4148 C CA . HIS A 1 529 ? -13.789 39.812 -8.039 1 87.94 529 HIS A CA 1
ATOM 4149 C C . HIS A 1 529 ? -14.094 38.406 -8.547 1 87.94 529 HIS A C 1
ATOM 4151 O O . HIS A 1 529 ? -14.07 37.438 -7.777 1 87.94 529 HIS A O 1
ATOM 4157 N N . ALA A 1 530 ? -14.453 38.375 -9.844 1 90.75 530 ALA A N 1
ATOM 4158 C CA . ALA A 1 530 ? -14.656 37.062 -10.469 1 90.75 530 ALA A CA 1
ATOM 4159 C C . ALA A 1 530 ? -13.344 36.312 -10.594 1 90.75 530 ALA A C 1
ATOM 4161 O O . ALA A 1 530 ? -12.312 36.875 -10.953 1 90.75 530 ALA A O 1
ATOM 4162 N N . ALA A 1 531 ? -13.391 35.031 -10.281 1 93.62 531 ALA A N 1
ATOM 4163 C CA . ALA A 1 531 ? -12.188 34.219 -10.219 1 93.62 531 ALA A CA 1
ATOM 4164 C C . ALA A 1 531 ? -11.453 34.219 -11.555 1 93.62 531 ALA A C 1
ATOM 4166 O O . ALA A 1 531 ? -10.227 34.094 -11.594 1 93.62 531 ALA A O 1
ATOM 4167 N N . ASP A 1 532 ? -12.164 34.281 -12.672 1 90 532 ASP A N 1
ATOM 4168 C CA . ASP A 1 532 ? -11.57 34.188 -14 1 90 532 ASP A CA 1
ATOM 4169 C C . ASP A 1 532 ? -10.961 35.5 -14.43 1 90 532 ASP A C 1
ATOM 4171 O O . ASP A 1 532 ? -10.203 35.562 -15.398 1 90 532 ASP A O 1
ATOM 4175 N N . LYS A 1 533 ? -11.211 36.562 -13.688 1 90.56 533 LYS A N 1
ATOM 4176 C CA . LYS A 1 533 ? -10.742 37.875 -14.078 1 90.56 533 LYS A CA 1
ATOM 4177 C C . LYS A 1 533 ? -9.633 38.375 -13.156 1 90.56 533 LYS A C 1
ATOM 4179 O O . LYS A 1 533 ? -8.984 39.406 -13.445 1 90.56 533 LYS A O 1
ATOM 4184 N N . LEU A 1 534 ? -9.422 37.688 -12.172 1 92.62 534 LEU A N 1
ATOM 4185 C CA . LEU A 1 534 ? -8.406 38.094 -11.211 1 92.62 534 LEU A CA 1
ATOM 4186 C C . LEU A 1 534 ? -7.035 37.562 -11.602 1 92.62 534 LEU A C 1
ATOM 4188 O O . LEU A 1 534 ? -6.934 36.531 -12.258 1 92.62 534 LEU A O 1
ATOM 4192 N N . HIS A 1 535 ? -6.039 38.406 -11.211 1 92.62 535 HIS A N 1
ATOM 4193 C CA . HIS A 1 535 ? -4.66 37.938 -11.219 1 92.62 535 HIS A CA 1
ATOM 4194 C C . HIS A 1 535 ? -4.227 37.438 -9.836 1 92.62 535 HIS A C 1
ATOM 4196 O O . HIS A 1 535 ? -4.641 38.031 -8.82 1 92.62 535 HIS A O 1
ATOM 4202 N N . TYR A 1 536 ? -3.365 36.531 -9.766 1 95.5 536 TYR A N 1
ATOM 4203 C CA . TYR A 1 536 ? -3.078 35.906 -8.477 1 95.5 536 TYR A CA 1
ATOM 4204 C C . TYR A 1 536 ? -1.637 36.156 -8.055 1 95.5 536 TYR A C 1
ATOM 4206 O O . TYR A 1 536 ? -1.006 35.312 -7.422 1 95.5 536 TYR A O 1
ATOM 4214 N N . HIS A 1 537 ? -1.148 37.219 -8.609 1 94.81 537 HIS A N 1
ATOM 4215 C CA . HIS A 1 537 ? 0.11 37.75 -8.102 1 94.81 537 HIS A CA 1
ATOM 4216 C C . HIS A 1 537 ? -0.115 38.594 -6.867 1 94.81 537 HIS A C 1
ATOM 4218 O O . HIS A 1 537 ? 0.035 39.812 -6.918 1 94.81 537 HIS A O 1
ATOM 4224 N N . PHE A 1 538 ? -0.229 38 -5.797 1 95.12 538 PHE A N 1
ATOM 4225 C CA . PHE A 1 538 ? -0.689 38.656 -4.574 1 95.12 538 PHE A CA 1
ATOM 4226 C C . PHE A 1 538 ? 0.286 39.75 -4.137 1 95.12 538 PHE A C 1
ATOM 4228 O O . PHE A 1 538 ? -0.127 40.844 -3.779 1 95.12 538 PHE A O 1
ATOM 4235 N N . GLU A 1 539 ? 1.525 39.438 -4.195 1 92.38 539 GLU A N 1
ATOM 4236 C CA . GLU A 1 539 ? 2.561 40.344 -3.717 1 92.38 539 GLU A CA 1
ATOM 4237 C C . GLU A 1 539 ? 2.783 41.469 -4.699 1 92.38 539 GLU A C 1
ATOM 4239 O O . GLU A 1 539 ? 3.086 42.594 -4.289 1 92.38 539 GLU A O 1
ATOM 4244 N N . GLY A 1 540 ? 2.635 41.188 -5.926 1 90 540 GLY A N 1
ATOM 4245 C CA . GLY A 1 540 ? 3.037 42.125 -6.945 1 90 540 GLY A CA 1
ATOM 4246 C C . GLY A 1 540 ? 1.905 43.031 -7.398 1 90 540 GLY A C 1
ATOM 4247 O O . GLY A 1 540 ? 2.145 44.125 -7.926 1 90 540 GLY A O 1
ATOM 4248 N N . ASP A 1 541 ? 0.739 42.625 -7.203 1 90.5 541 ASP A N 1
ATOM 4249 C CA . ASP A 1 541 ? -0.374 43.406 -7.715 1 90.5 541 ASP A CA 1
ATOM 4250 C C . ASP A 1 541 ? -1.176 44.031 -6.578 1 90.5 541 ASP A C 1
ATOM 4252 O O . ASP A 1 541 ? -2.244 43.562 -6.219 1 90.5 541 ASP A O 1
ATOM 4256 N N . THR A 1 542 ? -0.905 45.219 -6.207 1 90.69 542 THR A N 1
ATOM 4257 C CA . THR A 1 542 ? -1.528 45.906 -5.078 1 90.69 542 THR A CA 1
ATOM 4258 C C . THR A 1 542 ? -2.883 46.469 -5.48 1 90.69 542 THR A C 1
ATOM 4260 O O . THR A 1 542 ? -3.672 46.875 -4.621 1 90.69 542 THR A O 1
ATOM 4263 N N . SER A 1 543 ? -3.105 46.5 -6.738 1 90.69 543 SER A N 1
ATOM 4264 C CA . SER A 1 543 ? -4.395 47.031 -7.191 1 90.69 543 SER A CA 1
ATOM 4265 C C . SER A 1 543 ? -5.504 46 -6.98 1 90.69 543 SER A C 1
ATOM 4267 O O . SER A 1 543 ? -6.676 46.375 -6.867 1 90.69 543 SER A O 1
ATOM 4269 N N . MET A 1 544 ? -5.098 44.781 -6.859 1 94.44 544 MET A N 1
ATOM 4270 C CA . MET A 1 544 ? -6.113 43.75 -6.738 1 94.44 544 MET A CA 1
ATOM 4271 C C . MET A 1 544 ? -6.105 43.156 -5.344 1 94.44 544 MET A C 1
ATOM 4273 O O . MET A 1 544 ? -7.121 42.625 -4.883 1 94.44 544 MET A O 1
ATOM 4277 N N . TRP A 1 545 ? -4.973 43.219 -4.68 1 96.5 545 TRP A N 1
ATOM 4278 C CA . TRP A 1 545 ? -4.828 42.5 -3.406 1 96.5 545 TRP A CA 1
ATOM 4279 C C . TRP A 1 545 ? -4.262 43.438 -2.336 1 96.5 545 TRP A C 1
ATOM 4281 O O . TRP A 1 545 ? -3.227 44.094 -2.543 1 96.5 545 TRP A O 1
ATOM 4291 N N . TRP A 1 546 ? -4.961 43.469 -1.261 1 96.38 546 TRP A N 1
ATOM 4292 C CA . TRP A 1 546 ? -4.547 44.281 -0.122 1 96.38 546 TRP A CA 1
ATOM 4293 C C . TRP A 1 546 ? -3.957 43.406 0.982 1 96.38 546 TRP A C 1
ATOM 4295 O O . TRP A 1 546 ? -4.641 42.562 1.53 1 96.38 546 TRP A O 1
ATOM 4305 N N . LYS A 1 547 ? -2.77 43.688 1.401 1 97.12 547 LYS A N 1
ATOM 4306 C CA . LYS A 1 547 ? -2.029 42.844 2.334 1 97.12 547 LYS A CA 1
ATOM 4307 C C . LYS A 1 547 ? -2.301 43.25 3.779 1 97.12 547 LYS A C 1
ATOM 4309 O O . LYS A 1 547 ? -2.303 44.438 4.105 1 97.12 547 LYS A O 1
ATOM 4314 N N . MET A 1 548 ? -2.572 42.281 4.57 1 97 548 MET A N 1
ATOM 4315 C CA . MET A 1 548 ? -2.678 42.531 6.008 1 97 548 MET A CA 1
ATOM 4316 C C . MET A 1 548 ? -1.296 42.594 6.648 1 97 548 MET A C 1
ATOM 4318 O O . MET A 1 548 ? -0.401 41.812 6.281 1 97 548 MET A O 1
ATOM 4322 N N . PRO A 1 549 ? -1.172 43.438 7.664 1 96.12 549 PRO A N 1
ATOM 4323 C CA . PRO A 1 549 ? 0.116 43.5 8.359 1 96.12 549 PRO A CA 1
ATOM 4324 C C . PRO A 1 549 ? 0.492 42.156 9.008 1 96.12 549 PRO A C 1
ATOM 4326 O O . PRO A 1 549 ? -0.358 41.5 9.609 1 96.12 549 PRO A O 1
ATOM 4329 N N . GLU A 1 550 ? 1.729 41.844 8.938 1 94.75 550 GLU A N 1
ATOM 4330 C CA . GLU A 1 550 ? 2.221 40.531 9.406 1 94.75 550 GLU A CA 1
ATOM 4331 C C . GLU A 1 550 ? 2.176 40.438 10.93 1 94.75 550 GLU A C 1
ATOM 4333 O O . GLU A 1 550 ? 2.217 39.344 11.484 1 94.75 550 GLU A O 1
ATOM 4338 N N . ASP A 1 551 ? 2.086 41.531 11.578 1 92.62 551 ASP A N 1
ATOM 4339 C CA . ASP A 1 551 ? 2.078 41.562 13.031 1 92.62 551 ASP A CA 1
ATOM 4340 C C . ASP A 1 551 ? 0.852 40.844 13.602 1 92.62 551 ASP A C 1
ATOM 4342 O O . ASP A 1 551 ? 0.829 40.469 14.773 1 92.62 551 ASP A O 1
ATOM 4346 N N . VAL A 1 552 ? -0.104 40.688 12.773 1 93.69 552 VAL A N 1
ATOM 4347 C CA . VAL A 1 552 ? -1.328 40.031 13.211 1 93.69 552 VAL A CA 1
ATOM 4348 C C . VAL A 1 552 ? -1.055 38.562 13.453 1 93.69 552 VAL A C 1
ATOM 4350 O O . VAL A 1 552 ? -1.652 37.938 14.344 1 93.69 552 VAL A O 1
ATOM 4353 N N . PHE A 1 553 ? -0.156 37.938 12.664 1 91.5 553 PHE A N 1
ATOM 4354 C CA . PHE A 1 553 ? -0.031 36.469 12.734 1 91.5 553 PHE A CA 1
ATOM 4355 C C . PHE A 1 553 ? 1.429 36.062 12.891 1 91.5 553 PHE A C 1
ATOM 4357 O O . PHE A 1 553 ? 1.747 34.875 12.891 1 91.5 553 PHE A O 1
ATOM 4364 N N . LYS A 1 554 ? 2.35 36.906 13.086 1 88.19 554 LYS A N 1
ATOM 4365 C CA . LYS A 1 554 ? 3.779 36.594 13.125 1 88.19 554 LYS A CA 1
ATOM 4366 C C . LYS A 1 554 ? 4.188 36.031 14.484 1 88.19 554 LYS A C 1
ATOM 4368 O O . LYS A 1 554 ? 5.156 35.281 14.586 1 88.19 554 LYS A O 1
ATOM 4373 N N . SER A 1 555 ? 3.455 36.344 15.484 1 88.88 555 SER A N 1
ATOM 4374 C CA . SER A 1 555 ? 3.822 35.875 16.828 1 88.88 555 SER A CA 1
ATOM 4375 C C . SER A 1 555 ? 3.795 34.375 16.938 1 88.88 555 SER A C 1
ATOM 4377 O O . SER A 1 555 ? 2.789 33.75 16.594 1 88.88 555 SER A O 1
ATOM 4379 N N . PRO A 1 556 ? 4.844 33.75 17.422 1 86.75 556 PRO A N 1
ATOM 4380 C CA . PRO A 1 556 ? 4.867 32.281 17.594 1 86.75 556 PRO A CA 1
ATOM 4381 C C . PRO A 1 556 ? 3.873 31.797 18.641 1 86.75 556 PRO A C 1
ATOM 4383 O O . PRO A 1 556 ? 3.479 30.625 18.625 1 86.75 556 PRO A O 1
ATOM 4386 N N . LEU A 1 557 ? 3.461 32.688 19.484 1 88.62 557 LEU A N 1
ATOM 4387 C CA . LEU A 1 557 ? 2.561 32.344 20.578 1 88.62 557 LEU A CA 1
ATOM 4388 C C . LEU A 1 557 ? 1.146 32.094 20.062 1 88.62 557 LEU A C 1
ATOM 4390 O O . LEU A 1 557 ? 0.317 31.5 20.75 1 88.62 557 LEU A O 1
ATOM 4394 N N . LEU A 1 558 ? 0.939 32.562 18.922 1 91.62 558 LEU A N 1
ATOM 4395 C CA . LEU A 1 558 ? -0.407 32.438 18.375 1 91.62 558 LEU A CA 1
ATOM 4396 C C . LEU A 1 558 ? -0.492 31.281 17.391 1 91.62 558 LEU A C 1
ATOM 4398 O O . LEU A 1 558 ? -1.549 31.016 16.812 1 91.62 558 LEU A O 1
ATOM 4402 N N . LYS A 1 559 ? 0.58 30.578 17.297 1 90.5 559 LYS A N 1
ATOM 4403 C CA . LYS A 1 559 ? 0.577 29.422 16.391 1 90.5 559 LYS A CA 1
ATOM 4404 C C . LYS A 1 559 ? -0.12 28.234 17.031 1 90.5 559 LYS A C 1
ATOM 4406 O O . LYS A 1 559 ? 0.038 27.984 18.234 1 90.5 559 LYS A O 1
ATOM 4411 N N . LEU A 1 560 ? -0.839 27.594 16.234 1 92.06 560 LEU A N 1
ATOM 4412 C CA . LEU A 1 560 ? -1.622 26.469 16.734 1 92.06 560 LEU A CA 1
ATOM 4413 C C . LEU A 1 560 ? -0.739 25.25 16.922 1 92.06 560 LEU A C 1
ATOM 4415 O O . LEU A 1 560 ? -1.016 24.406 17.781 1 92.06 560 LEU A O 1
ATOM 4419 N N . TYR A 1 561 ? 0.331 25.141 16.078 1 92.25 561 TYR A N 1
ATOM 4420 C CA . TYR A 1 561 ? 1.186 23.969 16.109 1 92.25 561 TYR A CA 1
ATOM 4421 C C . TYR A 1 561 ? 2.613 24.328 16.484 1 92.25 561 TYR A C 1
ATOM 4423 O O . TYR A 1 561 ? 3.105 25.406 16.125 1 92.25 561 TYR A O 1
ATOM 4431 N N . ALA A 1 562 ? 3.229 23.359 17.188 1 88.31 562 ALA A N 1
ATOM 4432 C CA . ALA A 1 562 ? 4.648 23.547 17.469 1 88.31 562 ALA A CA 1
ATOM 4433 C C . ALA A 1 562 ? 5.484 23.375 16.203 1 88.31 562 ALA A C 1
ATOM 4435 O O . ALA A 1 562 ? 5.164 22.562 15.344 1 88.31 562 ALA A O 1
ATOM 4436 N N . MET A 1 563 ? 6.473 24.188 16.141 1 86.25 563 MET A N 1
ATOM 4437 C CA . MET A 1 563 ? 7.289 24.188 14.93 1 86.25 563 MET A CA 1
ATOM 4438 C C . MET A 1 563 ? 8.688 23.656 15.211 1 86.25 563 MET A C 1
ATOM 4440 O O . MET A 1 563 ? 9.18 23.75 16.328 1 86.25 563 MET A O 1
ATOM 4444 N N . VAL A 1 564 ? 9.109 22.859 14.195 1 74.94 564 VAL A N 1
ATOM 4445 C CA . VAL A 1 564 ? 10.492 22.406 14.25 1 74.94 564 VAL A CA 1
ATOM 4446 C C . VAL A 1 564 ? 11.289 23.047 13.117 1 74.94 564 VAL A C 1
ATOM 4448 O O . VAL A 1 564 ? 10.812 23.125 11.984 1 74.94 564 VAL A O 1
ATOM 4451 N N . GLY A 1 565 ? 12.258 23.703 13.352 1 62.41 565 GLY A N 1
ATOM 4452 C CA . GLY A 1 565 ? 13.102 24.297 12.32 1 62.41 565 GLY A CA 1
ATOM 4453 C C . GLY A 1 565 ? 14.586 24.141 12.609 1 62.41 565 GLY A C 1
ATOM 4454 O O . GLY A 1 565 ? 14.992 24.031 13.766 1 62.41 565 GLY A O 1
ATOM 4455 N N . ASP A 1 566 ? 15.367 23.391 11.828 1 52.41 566 ASP A N 1
ATOM 4456 C CA . ASP A 1 566 ? 16.812 23.219 11.93 1 52.41 566 ASP A CA 1
ATOM 4457 C C . ASP A 1 566 ? 17.531 24.562 11.812 1 52.41 566 ASP A C 1
ATOM 4459 O O . ASP A 1 566 ? 17.438 25.234 10.781 1 52.41 566 ASP A O 1
ATOM 4463 N N . SER A 1 567 ? 17.875 25.125 12.992 1 46.81 567 SER A N 1
ATOM 4464 C CA . SER A 1 567 ? 18.672 26.344 13.062 1 46.81 567 SER A CA 1
ATOM 4465 C C . SER A 1 567 ? 19.828 26.312 12.062 1 46.81 567 SER A C 1
ATOM 4467 O O . SER A 1 567 ? 20.453 27.328 11.812 1 46.81 567 SER A O 1
ATOM 4469 N N . ARG A 1 568 ? 20.312 25.125 11.68 1 47.09 568 ARG A N 1
ATOM 4470 C CA . ARG A 1 568 ? 21.531 25.047 10.875 1 47.09 568 ARG A CA 1
ATOM 4471 C C . ARG A 1 568 ? 21.234 25.297 9.406 1 47.09 568 ARG A C 1
ATOM 4473 O O . ARG A 1 568 ? 22.141 25.359 8.578 1 47.09 568 ARG A O 1
ATOM 4480 N N . LEU A 1 569 ? 20.016 25.062 9.07 1 49.88 569 LEU A N 1
ATOM 4481 C CA . LEU A 1 569 ? 19.688 25.281 7.66 1 49.88 569 LEU A CA 1
ATOM 4482 C C . LEU A 1 569 ? 19.594 26.766 7.34 1 49.88 569 LEU A C 1
ATOM 4484 O O . LEU A 1 569 ? 19.234 27.562 8.203 1 49.88 569 LEU A O 1
ATOM 4488 N N . PRO A 1 570 ? 20.188 27.094 6.246 1 47.16 570 PRO A N 1
ATOM 4489 C CA . PRO A 1 570 ? 20.078 28.5 5.875 1 47.16 570 PRO A CA 1
ATOM 4490 C C . PRO A 1 570 ? 18.656 29.047 6.094 1 47.16 570 PRO A C 1
ATOM 4492 O O . PRO A 1 570 ? 17.688 28.281 6.102 1 47.16 570 PRO A O 1
ATOM 4495 N N . ALA A 1 571 ? 18.562 30.234 6.684 1 43.75 571 ALA A N 1
ATOM 4496 C CA . ALA A 1 571 ? 17.406 31.094 6.973 1 43.75 571 ALA A CA 1
ATOM 4497 C C . ALA A 1 571 ? 16.219 30.719 6.082 1 43.75 571 ALA A C 1
ATOM 4499 O O . ALA A 1 571 ? 15.078 31.109 6.371 1 43.75 571 ALA A O 1
ATOM 4500 N N . SER A 1 572 ? 16.406 30.062 4.973 1 46.75 572 SER A N 1
ATOM 4501 C CA . SER A 1 572 ? 15.398 30 3.928 1 46.75 572 SER A CA 1
ATOM 4502 C C . SER A 1 572 ? 14.445 28.828 4.148 1 46.75 572 SER A C 1
ATOM 4504 O O . SER A 1 572 ? 13.406 28.734 3.5 1 46.75 572 SER A O 1
ATOM 4506 N N . ALA A 1 573 ? 14.758 27.812 5.094 1 57.97 573 ALA A N 1
ATOM 4507 C CA . ALA A 1 573 ? 13.828 26.688 5.117 1 57.97 573 ALA A CA 1
ATOM 4508 C C . ALA A 1 573 ? 12.695 26.922 6.113 1 57.97 573 ALA A C 1
ATOM 4510 O O . ALA A 1 573 ? 12.938 27.281 7.27 1 57.97 573 ALA A O 1
ATOM 4511 N N . ASP A 1 574 ? 11.516 27.094 5.559 1 73.06 574 ASP A N 1
ATOM 4512 C CA . ASP A 1 574 ? 10.32 27.281 6.379 1 73.06 574 ASP A CA 1
ATOM 4513 C C . ASP A 1 574 ? 10.188 26.188 7.434 1 73.06 574 ASP A C 1
ATOM 4515 O O . ASP A 1 574 ? 10.359 25.016 7.133 1 73.06 574 ASP A O 1
ATOM 4519 N N . PRO A 1 575 ? 10.125 26.609 8.648 1 84.19 575 PRO A N 1
ATOM 4520 C CA . PRO A 1 575 ? 9.891 25.609 9.695 1 84.19 575 PRO A CA 1
ATOM 4521 C C . PRO A 1 575 ? 8.664 24.734 9.422 1 84.19 575 PRO A C 1
ATOM 4523 O O . PRO A 1 575 ? 7.746 25.172 8.719 1 84.19 575 PRO A O 1
ATOM 4526 N N . ARG A 1 576 ? 8.766 23.609 9.938 1 89.75 576 ARG A N 1
ATOM 4527 C CA . ARG A 1 576 ? 7.668 22.672 9.75 1 89.75 576 ARG A CA 1
ATOM 4528 C C . ARG A 1 576 ? 6.996 22.328 11.078 1 89.75 576 ARG A C 1
ATOM 4530 O O . ARG A 1 576 ? 7.613 22.453 12.141 1 89.75 576 ARG A O 1
ATOM 4537 N N . ALA A 1 577 ? 5.781 21.969 10.867 1 92.44 577 ALA A N 1
ATOM 4538 C CA . ALA A 1 577 ? 5.035 21.594 12.07 1 92.44 577 ALA A CA 1
ATOM 4539 C C . ALA A 1 577 ? 5.574 20.297 12.664 1 92.44 577 ALA A C 1
ATOM 4541 O O . ALA A 1 577 ? 5.926 19.375 11.93 1 92.44 577 ALA A O 1
ATOM 4542 N N . LEU A 1 578 ? 5.695 20.297 13.977 1 90.88 578 LEU A N 1
ATOM 4543 C CA . LEU A 1 578 ? 6.051 19.062 14.68 1 90.88 578 LEU A CA 1
ATOM 4544 C C . LEU A 1 578 ? 4.84 18.141 14.812 1 90.88 578 LEU A C 1
ATOM 4546 O O . LEU A 1 578 ? 4.254 18.031 15.898 1 90.88 578 LEU A O 1
ATOM 4550 N N . PHE A 1 579 ? 4.547 17.531 13.75 1 92.19 579 PHE A N 1
ATOM 4551 C CA . PHE A 1 579 ? 3.396 16.641 13.656 1 92.19 579 PHE A CA 1
ATOM 4552 C C . PHE A 1 579 ? 3.646 15.555 12.617 1 92.19 579 PHE A C 1
ATOM 4554 O O . PHE A 1 579 ? 4.254 15.805 11.578 1 92.19 579 PHE A O 1
ATOM 4561 N N . ALA A 1 580 ? 3.215 14.359 12.992 1 89.56 580 ALA A N 1
ATOM 4562 C CA . ALA A 1 580 ? 3.434 13.266 12.055 1 89.56 580 ALA A CA 1
ATOM 4563 C C . ALA A 1 580 ? 2.115 12.586 11.688 1 89.56 580 ALA A C 1
ATOM 4565 O O . ALA A 1 580 ? 1.266 12.359 12.555 1 89.56 580 ALA A O 1
ATOM 4566 N N . LEU A 1 581 ? 2.029 12.414 10.406 1 92.38 581 LEU A N 1
ATOM 4567 C CA . LEU A 1 581 ? 0.912 11.594 9.945 1 92.38 581 LEU A CA 1
ATOM 4568 C C . LEU A 1 581 ? 1.159 10.117 10.242 1 92.38 581 LEU A C 1
ATOM 4570 O O . LEU A 1 581 ? 2.307 9.664 10.242 1 92.38 581 LEU A O 1
ATOM 4574 N N . ARG A 1 582 ? 0.037 9.492 10.469 1 88.31 582 ARG A N 1
ATOM 4575 C CA . ARG A 1 582 ? 0.144 8.055 10.727 1 88.31 582 ARG A CA 1
ATOM 4576 C C . ARG A 1 582 ? -0.488 7.246 9.602 1 88.31 582 ARG A C 1
ATOM 4578 O O . ARG A 1 582 ? -1.45 7.688 8.977 1 88.31 582 ARG A O 1
ATOM 4585 N N . GLY A 1 583 ? 0.168 6.117 9.445 1 82.81 583 GLY A N 1
ATOM 4586 C CA . GLY A 1 583 ? -0.422 5.223 8.469 1 82.81 583 GLY A CA 1
ATOM 4587 C C . GLY A 1 583 ? -1.698 4.562 8.953 1 82.81 583 GLY A C 1
ATOM 4588 O O . GLY A 1 583 ? -2.568 5.227 9.523 1 82.81 583 GLY A O 1
ATOM 4589 N N . TRP A 1 584 ? -1.738 3.277 8.82 1 78.75 584 TRP A N 1
ATOM 4590 C CA . TRP A 1 584 ? -2.893 2.5 9.258 1 78.75 584 TRP A CA 1
ATOM 4591 C C . TRP A 1 584 ? -2.695 1.986 10.68 1 78.75 584 TRP A C 1
ATOM 4593 O O . TRP A 1 584 ? -1.634 1.457 11.016 1 78.75 584 TRP A O 1
ATOM 4603 N N . TRP A 1 585 ? -3.49 2.406 11.719 1 72.25 585 TRP A N 1
ATOM 4604 C CA . TRP A 1 585 ? -3.326 2.078 13.133 1 72.25 585 TRP A CA 1
ATOM 4605 C C . TRP A 1 585 ? -3.436 0.573 13.352 1 72.25 585 TRP A C 1
ATOM 4607 O O . TRP A 1 585 ? -2.889 0.043 14.328 1 72.25 585 TRP A O 1
ATOM 4617 N N . GLY A 1 586 ? -3.609 -0.427 12.414 1 61.81 586 GLY A N 1
ATOM 4618 C CA . GLY A 1 586 ? -3.311 -1.839 12.594 1 61.81 586 GLY A CA 1
ATOM 4619 C C . GLY A 1 586 ? -4.547 -2.717 12.594 1 61.81 586 GLY A C 1
ATOM 4620 O O . GLY A 1 586 ? -5.672 -2.213 12.555 1 61.81 586 GLY A O 1
ATOM 4621 N N . ARG A 1 587 ? -4.125 -3.994 12.602 1 55.69 587 ARG A N 1
ATOM 4622 C CA . ARG A 1 587 ? -5.07 -5.098 12.734 1 55.69 587 ARG A CA 1
ATOM 4623 C C . ARG A 1 587 ? -5.57 -5.223 14.172 1 55.69 587 ARG A C 1
ATOM 4625 O O . ARG A 1 587 ? -4.785 -5.156 15.117 1 55.69 587 ARG A O 1
ATOM 4632 N N . PRO A 1 588 ? -6.812 -5.062 14.281 1 46.62 588 PRO A N 1
ATOM 4633 C CA . PRO A 1 588 ? -7.43 -5.148 15.602 1 46.62 588 PRO A CA 1
ATOM 4634 C C . PRO A 1 588 ? -7.062 -6.434 16.344 1 46.62 588 PRO A C 1
ATOM 4636 O O . PRO A 1 588 ? -7.344 -7.531 15.859 1 46.62 588 PRO A O 1
ATOM 4639 N N . THR A 1 589 ? -5.906 -6.461 16.938 1 49.34 589 THR A N 1
ATOM 4640 C CA . THR A 1 589 ? -5.781 -7.496 17.953 1 49.34 589 THR A CA 1
ATOM 4641 C C . THR A 1 589 ? -6.332 -7.012 19.281 1 49.34 589 THR A C 1
ATOM 4643 O O . THR A 1 589 ? -6.625 -5.828 19.453 1 49.34 589 THR A O 1
ATOM 4646 N N . ARG A 1 590 ? -6.699 -7.82 20.094 1 44.97 590 ARG A N 1
ATOM 4647 C CA . ARG A 1 590 ? -7.254 -7.504 21.406 1 44.97 590 ARG A CA 1
ATOM 4648 C C . ARG A 1 590 ? -6.441 -6.406 22.078 1 44.97 590 ARG A C 1
ATOM 4650 O O . ARG A 1 590 ? -7 -5.582 22.812 1 44.97 590 ARG A O 1
ATOM 4657 N N . MET A 1 591 ? -5.332 -6.367 21.656 1 51.53 591 MET A N 1
ATOM 4658 C CA . MET A 1 591 ? -4.469 -5.418 22.359 1 51.53 591 MET A CA 1
ATOM 4659 C C . MET A 1 591 ? -4.055 -4.277 21.438 1 51.53 591 MET A C 1
ATOM 4661 O O . MET A 1 591 ? -3.223 -3.447 21.797 1 51.53 591 MET A O 1
ATOM 4665 N N . ALA A 1 592 ? -4.941 -4.277 20.469 1 63.88 592 ALA A N 1
ATOM 4666 C CA . ALA A 1 592 ? -4.484 -3.289 19.5 1 63.88 592 ALA A CA 1
ATOM 4667 C C . ALA A 1 592 ? -5.227 -1.967 19.656 1 63.88 592 ALA A C 1
ATOM 4669 O O . ALA A 1 592 ? -6.359 -1.941 20.141 1 63.88 592 ALA A O 1
ATOM 4670 N N . PRO A 1 593 ? -4.555 -0.927 19.438 1 76.12 593 PRO A N 1
ATOM 4671 C CA . PRO A 1 593 ? -5.207 0.386 19.453 1 76.12 593 PRO A CA 1
ATOM 4672 C C . PRO A 1 593 ? -6.426 0.449 18.547 1 76.12 593 PRO A C 1
ATOM 4674 O O . PRO A 1 593 ? -6.613 -0.426 17.688 1 76.12 593 PRO A O 1
ATOM 4677 N N . PHE A 1 594 ? -7.285 1.365 18.875 1 82.38 594 PHE A N 1
ATOM 4678 C CA . PHE A 1 594 ? -8.523 1.59 18.141 1 82.38 594 PHE A CA 1
ATOM 4679 C C . PHE A 1 594 ? -8.234 1.81 16.656 1 82.38 594 PHE A C 1
ATOM 4681 O O . PHE A 1 594 ? -7.293 2.523 16.297 1 82.38 594 PHE A O 1
ATOM 4688 N N . CYS A 1 595 ? -8.961 1.01 15.875 1 80.88 595 CYS A N 1
ATOM 4689 C CA . CYS A 1 595 ? -8.969 1.21 14.43 1 80.88 595 CYS A CA 1
ATOM 4690 C C . CYS A 1 595 ? -10.383 1.46 13.922 1 80.88 595 CYS A C 1
ATOM 4692 O O . CYS A 1 595 ? -11.297 0.695 14.219 1 80.88 595 CYS A O 1
ATOM 4694 N N . ARG A 1 596 ? -10.562 2.48 13.18 1 82.31 596 ARG A N 1
ATOM 4695 C CA . ARG A 1 596 ? -11.891 2.938 12.773 1 82.31 596 ARG A CA 1
ATOM 4696 C C . ARG A 1 596 ? -12.523 1.972 11.773 1 82.31 596 ARG A C 1
ATOM 4698 O O . ARG A 1 596 ? -13.742 1.844 11.719 1 82.31 596 ARG A O 1
ATOM 4705 N N . LEU A 1 597 ? -11.688 1.447 11.039 1 77.81 597 LEU A N 1
ATOM 4706 C CA . LEU A 1 597 ? -12.227 0.573 10 1 77.81 597 LEU A CA 1
ATOM 4707 C C . LEU A 1 597 ? -11.398 -0.703 9.883 1 77.81 597 LEU A C 1
ATOM 4709 O O . LEU A 1 597 ? -10.172 -0.649 9.859 1 77.81 597 LEU A O 1
ATOM 4713 N N . TRP A 1 598 ? -12.188 -1.793 9.914 1 74.06 598 TRP A N 1
ATOM 4714 C CA . TRP A 1 598 ? -11.547 -3.068 9.602 1 74.06 598 TRP A CA 1
ATOM 4715 C C . TRP A 1 598 ? -12.398 -3.883 8.633 1 74.06 598 TRP A C 1
ATOM 4717 O O . TRP A 1 598 ? -13.539 -4.238 8.945 1 74.06 598 TRP A O 1
ATOM 4727 N N . THR A 1 599 ? -11.922 -3.928 7.461 1 74.06 599 THR A N 1
ATOM 4728 C CA . THR A 1 599 ? -12.609 -4.695 6.426 1 74.06 599 THR A CA 1
ATOM 4729 C C . THR A 1 599 ? -11.625 -5.207 5.383 1 74.06 599 THR A C 1
ATOM 4731 O O . THR A 1 599 ? -10.477 -4.754 5.336 1 74.06 599 THR A O 1
ATOM 4734 N N . SER A 1 600 ? -12.07 -6.32 4.758 1 79.69 600 SER A N 1
ATOM 4735 C CA . SER A 1 600 ? -11.305 -6.848 3.633 1 79.69 600 SER A CA 1
ATOM 4736 C C . SER A 1 600 ? -12.117 -6.816 2.346 1 79.69 600 SER A C 1
ATOM 4738 O O . SER A 1 600 ? -13.352 -6.758 2.387 1 79.69 600 SER A O 1
ATOM 4740 N N . GLU A 1 601 ? -11.398 -6.73 1.279 1 87.75 601 GLU A N 1
ATOM 4741 C CA . GLU A 1 601 ? -12.039 -6.727 -0.031 1 87.75 601 GLU A CA 1
ATOM 4742 C C . GLU A 1 601 ? -12.906 -7.965 -0.226 1 87.75 601 GLU A C 1
ATOM 4744 O O . GLU A 1 601 ? -14.023 -7.871 -0.743 1 87.75 601 GLU A O 1
ATOM 4749 N N . ARG A 1 602 ? -12.461 -9.078 0.168 1 84.06 602 ARG A N 1
ATOM 4750 C CA . ARG A 1 602 ? -13.195 -10.336 0.002 1 84.06 602 ARG A CA 1
ATOM 4751 C C . ARG A 1 602 ? -14.5 -10.312 0.789 1 84.06 602 ARG A C 1
ATOM 4753 O O . ARG A 1 602 ? -15.531 -10.773 0.298 1 84.06 602 ARG A O 1
ATOM 4760 N N . GLN A 1 603 ? -14.438 -9.781 1.916 1 81.81 603 GLN A N 1
ATOM 4761 C CA . GLN A 1 603 ? -15.633 -9.727 2.756 1 81.81 603 GLN A CA 1
ATOM 4762 C C . GLN A 1 603 ? -16.688 -8.812 2.15 1 81.81 603 GLN A C 1
ATOM 4764 O O . GLN A 1 603 ? -17.875 -9.133 2.176 1 81.81 603 GLN A O 1
ATOM 4769 N N . ILE A 1 604 ? -16.234 -7.754 1.71 1 88.06 604 ILE A N 1
ATOM 4770 C CA . ILE A 1 604 ? -17.172 -6.82 1.085 1 88.06 604 ILE A CA 1
ATOM 4771 C C . ILE A 1 604 ? -17.781 -7.461 -0.162 1 88.06 604 ILE A C 1
ATOM 4773 O O . ILE A 1 604 ? -18.984 -7.348 -0.401 1 88.06 604 ILE A O 1
ATOM 4777 N N . GLU A 1 605 ? -16.969 -8.125 -0.915 1 91.38 605 GLU A N 1
ATOM 4778 C CA . GLU A 1 605 ? -17.453 -8.773 -2.125 1 91.38 605 GLU A CA 1
ATOM 4779 C C . GLU A 1 605 ? -18.484 -9.844 -1.796 1 91.38 605 GLU A C 1
ATOM 4781 O O . GLU A 1 605 ? -19.531 -9.93 -2.451 1 91.38 605 GLU A O 1
ATOM 4786 N N . GLU A 1 606 ? -18.203 -10.617 -0.821 1 87.69 606 GLU A N 1
ATOM 4787 C CA . GLU A 1 606 ? -19.141 -11.656 -0.427 1 87.69 606 GLU A CA 1
ATOM 4788 C C . GLU A 1 606 ? -20.469 -11.055 0.061 1 87.69 606 GLU A C 1
ATOM 4790 O O . GLU A 1 606 ? -21.547 -11.57 -0.255 1 87.69 606 GLU A O 1
ATOM 4795 N N . TYR A 1 607 ? -20.359 -10.008 0.761 1 88.19 607 TYR A N 1
ATOM 4796 C CA . TYR A 1 607 ? -21.547 -9.336 1.266 1 88.19 607 TYR A CA 1
ATOM 4797 C C . TYR A 1 607 ? -22.391 -8.797 0.12 1 88.19 607 TYR A C 1
ATOM 4799 O O . TYR A 1 607 ? -23.609 -9.016 0.082 1 88.19 607 TYR A O 1
ATOM 4807 N N . VAL A 1 608 ? -21.781 -8.133 -0.745 1 93.19 608 VAL A N 1
ATOM 4808 C CA . VAL A 1 608 ? -22.516 -7.52 -1.849 1 93.19 608 VAL A CA 1
ATOM 4809 C C . VAL A 1 608 ? -23.078 -8.609 -2.76 1 93.19 608 VAL A C 1
ATOM 4811 O O . VAL A 1 608 ? -24.203 -8.492 -3.258 1 93.19 608 VAL A O 1
ATOM 4814 N N . LYS A 1 609 ? -22.312 -9.68 -3.004 1 93 609 LYS A N 1
ATOM 4815 C CA . LYS A 1 609 ? -22.812 -10.805 -3.793 1 93 609 LYS A CA 1
ATOM 4816 C C . LYS A 1 609 ? -24.062 -11.398 -3.168 1 93 609 LYS A C 1
ATOM 4818 O O . LYS A 1 609 ? -25.031 -11.711 -3.871 1 93 609 LYS A O 1
ATOM 4823 N N . HIS A 1 610 ? -24 -11.516 -1.888 1 90.38 610 HIS A N 1
ATOM 4824 C CA . HIS A 1 610 ? -25.141 -12.062 -1.176 1 90.38 610 HIS A CA 1
ATOM 4825 C C . HIS A 1 610 ? -26.375 -11.164 -1.337 1 90.38 610 HIS A C 1
ATOM 4827 O O . HIS A 1 610 ? -27.484 -11.664 -1.522 1 90.38 610 HIS A O 1
ATOM 4833 N N . LYS A 1 611 ? -26.172 -9.914 -1.229 1 92 611 LYS A N 1
ATOM 4834 C CA . LYS A 1 611 ? -27.281 -8.969 -1.405 1 92 611 LYS A CA 1
ATOM 4835 C C . LYS A 1 611 ? -27.828 -9.031 -2.826 1 92 611 LYS A C 1
ATOM 4837 O O . LYS A 1 611 ? -29.047 -8.953 -3.029 1 92 611 LYS A O 1
ATOM 4842 N N . VAL A 1 612 ? -26.984 -9.188 -3.748 1 92.12 612 VAL A N 1
ATOM 4843 C CA . VAL A 1 612 ? -27.391 -9.289 -5.145 1 92.12 612 VAL A CA 1
ATOM 4844 C C . VAL A 1 612 ? -28.156 -10.586 -5.363 1 92.12 612 VAL A C 1
ATOM 4846 O O . VAL A 1 612 ? -29.219 -10.586 -6.008 1 92.12 612 VAL A O 1
ATOM 4849 N N . ASP A 1 613 ? -27.625 -11.68 -4.816 1 90.69 613 ASP A N 1
ATOM 4850 C CA . ASP A 1 613 ? -28.297 -12.969 -4.941 1 90.69 613 ASP A CA 1
ATOM 4851 C C . ASP A 1 613 ? -29.719 -12.914 -4.371 1 90.69 613 ASP A C 1
ATOM 4853 O O . ASP A 1 613 ? -30.656 -13.406 -4.988 1 90.69 613 ASP A O 1
ATOM 4857 N N . ASN A 1 614 ? -29.812 -12.344 -3.211 1 88.75 614 ASN A N 1
ATOM 4858 C CA . ASN A 1 614 ? -31.109 -12.242 -2.549 1 88.75 614 ASN A CA 1
ATOM 4859 C C . ASN A 1 614 ? -32.094 -11.375 -3.344 1 88.75 614 ASN A C 1
ATOM 4861 O O . ASN A 1 614 ? -33.25 -11.703 -3.461 1 88.75 614 ASN A O 1
ATOM 4865 N N . TYR A 1 615 ? -31.625 -10.344 -3.811 1 90.44 615 TYR A N 1
ATOM 4866 C CA . TYR A 1 615 ? -32.469 -9.445 -4.602 1 90.44 615 TYR A CA 1
ATOM 4867 C C . TYR A 1 615 ? -32.969 -10.133 -5.855 1 90.44 615 TYR A C 1
ATOM 4869 O O . TYR A 1 615 ? -34.156 -10.062 -6.168 1 90.44 615 TYR A O 1
ATOM 4877 N N . ARG A 1 616 ? -32.094 -10.758 -6.492 1 88.75 616 ARG A N 1
ATOM 4878 C CA . ARG A 1 616 ? -32.469 -11.414 -7.746 1 88.75 616 ARG A CA 1
ATOM 4879 C C . ARG A 1 616 ? -33.375 -12.617 -7.492 1 88.75 616 ARG A C 1
ATOM 4881 O O . ARG A 1 616 ? -34.281 -12.898 -8.281 1 88.75 616 ARG A O 1
ATOM 4888 N N . ARG A 1 617 ? -33.125 -13.344 -6.41 1 85.5 617 ARG A N 1
ATOM 4889 C CA . ARG A 1 617 ? -33.969 -14.461 -6.039 1 85.5 617 ARG A CA 1
ATOM 4890 C C . ARG A 1 617 ? -35.406 -13.984 -5.727 1 85.5 617 ARG A C 1
ATOM 4892 O O . ARG A 1 617 ? -36.375 -14.648 -6.082 1 85.5 617 ARG A O 1
ATOM 4899 N N . SER A 1 618 ? -35.438 -12.953 -5.027 1 83.75 618 SER A N 1
ATOM 4900 C CA . SER A 1 618 ? -36.75 -12.414 -4.621 1 83.75 618 SER A CA 1
ATOM 4901 C C . SER A 1 618 ? -37.5 -11.883 -5.82 1 83.75 618 SER A C 1
ATOM 4903 O O . SER A 1 618 ? -38.719 -12.047 -5.898 1 83.75 618 SER A O 1
ATOM 4905 N N . LYS A 1 619 ? -36.844 -11.312 -6.688 1 78.06 619 LYS A N 1
ATOM 4906 C CA . LYS A 1 619 ? -37.531 -10.672 -7.805 1 78.06 619 LYS A CA 1
ATOM 4907 C C . LYS A 1 619 ? -37.812 -11.664 -8.922 1 78.06 619 LYS A C 1
ATOM 4909 O O . LYS A 1 619 ? -38.812 -11.547 -9.633 1 78.06 619 LYS A O 1
ATOM 4914 N N . ARG A 1 620 ? -36.906 -12.516 -9.125 1 67.62 620 ARG A N 1
ATOM 4915 C CA . ARG A 1 620 ? -37.031 -13.25 -10.383 1 67.62 620 ARG A CA 1
ATOM 4916 C C . ARG A 1 620 ? -37.25 -14.734 -10.125 1 67.62 620 ARG A C 1
ATOM 4918 O O . ARG A 1 620 ? -37.031 -15.562 -11.016 1 67.62 620 ARG A O 1
ATOM 4925 N N . GLY A 1 621 ? -37.875 -15.141 -9.062 1 60.19 621 GLY A N 1
ATOM 4926 C CA . GLY A 1 621 ? -38.5 -16.453 -8.922 1 60.19 621 GLY A CA 1
ATOM 4927 C C . GLY A 1 621 ? -37.469 -17.547 -8.602 1 60.19 621 GLY A C 1
ATOM 4928 O O . GLY A 1 621 ? -37.656 -18.703 -8.969 1 60.19 621 GLY A O 1
ATOM 4929 N N . GLY A 1 622 ? -36.312 -17.312 -8.055 1 61.5 622 GLY A N 1
ATOM 4930 C CA . GLY A 1 622 ? -35.656 -18.406 -7.332 1 61.5 622 GLY A CA 1
ATOM 4931 C C . GLY A 1 622 ? -34.344 -18.828 -7.938 1 61.5 622 GLY A C 1
ATOM 4932 O O . GLY A 1 622 ? -33.719 -19.797 -7.477 1 61.5 622 GLY A O 1
ATOM 4933 N N . PHE A 1 623 ? -33.969 -18.438 -9.109 1 66.31 623 PHE A N 1
ATOM 4934 C CA . PHE A 1 623 ? -32.719 -18.969 -9.641 1 66.31 623 PHE A CA 1
ATOM 4935 C C . PHE A 1 623 ? -31.516 -18.281 -9.008 1 66.31 623 PHE A C 1
ATOM 4937 O O . PHE A 1 623 ? -31.578 -17.125 -8.633 1 66.31 623 PHE A O 1
ATOM 4944 N N . ASP A 1 624 ? -30.422 -19.141 -8.961 1 77 624 ASP A N 1
ATOM 4945 C CA . ASP A 1 624 ? -29.188 -18.641 -8.352 1 77 624 ASP A CA 1
ATOM 4946 C C . ASP A 1 624 ? -28.375 -17.828 -9.352 1 77 624 ASP A C 1
ATOM 4948 O O . ASP A 1 624 ? -28.344 -18.141 -10.547 1 77 624 ASP A O 1
ATOM 4952 N N . THR A 1 625 ? -27.938 -16.703 -8.961 1 86.81 625 THR A N 1
ATOM 4953 C CA . THR A 1 625 ? -27.047 -15.859 -9.758 1 86.81 625 THR A CA 1
ATOM 4954 C C . THR A 1 625 ? -25.703 -16.547 -9.984 1 86.81 625 THR A C 1
ATOM 4956 O O . THR A 1 625 ? -25.156 -17.172 -9.07 1 86.81 625 THR A O 1
ATOM 4959 N N . GLN A 1 626 ? -25.281 -16.547 -11.242 1 86.06 626 GLN A N 1
ATOM 4960 C CA . GLN A 1 626 ? -23.984 -17.156 -11.57 1 86.06 626 GLN A CA 1
ATOM 4961 C C . GLN A 1 626 ? -22.875 -16.125 -11.531 1 86.06 626 GLN A C 1
ATOM 4963 O O . GLN A 1 626 ? -23 -15.031 -12.102 1 86.06 626 GLN A O 1
ATOM 4968 N N . TRP A 1 627 ? -21.859 -16.484 -10.852 1 89.31 627 TRP A N 1
ATOM 4969 C CA . TRP A 1 627 ? -20.719 -15.586 -10.703 1 89.31 627 TRP A CA 1
ATOM 4970 C C . TRP A 1 627 ? -19.5 -16.141 -11.422 1 89.31 627 TRP A C 1
ATOM 4972 O O . TRP A 1 627 ? -19.234 -17.344 -11.367 1 89.31 627 TRP A O 1
ATOM 4982 N N . ASP A 1 628 ? -18.781 -15.297 -12.125 1 88.81 628 ASP A N 1
ATOM 4983 C CA . ASP A 1 628 ? -17.531 -15.656 -12.805 1 88.81 628 ASP A CA 1
ATOM 4984 C C . ASP A 1 628 ? -16.344 -14.984 -12.141 1 88.81 628 ASP A C 1
ATOM 4986 O O . ASP A 1 628 ? -16.156 -13.773 -12.258 1 88.81 628 ASP A O 1
ATOM 4990 N N . ASP A 1 629 ? -15.43 -15.719 -11.594 1 88.12 629 ASP A N 1
ATOM 4991 C CA . ASP A 1 629 ? -14.266 -15.203 -10.875 1 88.12 629 ASP A CA 1
ATOM 4992 C C . ASP A 1 629 ? -13.258 -14.578 -11.828 1 88.12 629 ASP A C 1
ATOM 4994 O O . ASP A 1 629 ? -12.555 -13.633 -11.469 1 88.12 629 ASP A O 1
ATOM 4998 N N . ALA A 1 630 ? -13.18 -15.156 -12.977 1 89.69 630 ALA A N 1
ATOM 4999 C CA . ALA A 1 630 ? -12.258 -14.594 -13.953 1 89.69 630 ALA A CA 1
ATOM 5000 C C . ALA A 1 630 ? -12.656 -13.172 -14.336 1 89.69 630 ALA A C 1
ATOM 5002 O O . ALA A 1 630 ? -11.797 -12.297 -14.469 1 89.69 630 ALA A O 1
ATOM 5003 N N . MET A 1 631 ? -13.922 -13.047 -14.492 1 92.12 631 MET A N 1
ATOM 5004 C CA . MET A 1 631 ? -14.414 -11.703 -14.797 1 92.12 631 MET A CA 1
ATOM 5005 C C . MET A 1 631 ? -14.188 -10.758 -13.625 1 92.12 631 MET A C 1
ATOM 5007 O O . MET A 1 631 ? -13.805 -9.602 -13.812 1 92.12 631 MET A O 1
ATOM 5011 N N . SER A 1 632 ? -14.383 -11.234 -12.438 1 93.69 632 SER A N 1
ATOM 5012 C CA . SER A 1 632 ? -14.164 -10.422 -11.242 1 93.69 632 SER A CA 1
ATOM 5013 C C . SER A 1 632 ? -12.711 -9.961 -11.148 1 93.69 632 SER A C 1
ATOM 5015 O O . SER A 1 632 ? -12.445 -8.805 -10.828 1 93.69 632 SER A O 1
ATOM 5017 N N . VAL A 1 633 ? -11.844 -10.82 -11.492 1 92.81 633 VAL A N 1
ATOM 5018 C CA . VAL A 1 633 ? -10.422 -10.5 -11.438 1 92.81 633 VAL A CA 1
ATOM 5019 C C . VAL A 1 633 ? -10.086 -9.461 -12.508 1 92.81 633 VAL A C 1
ATOM 5021 O O . VAL A 1 633 ? -9.32 -8.531 -12.25 1 92.81 633 VAL A O 1
ATOM 5024 N N . ALA A 1 634 ? -10.656 -9.625 -13.625 1 94.62 634 ALA A N 1
ATOM 5025 C CA . ALA A 1 634 ? -10.383 -8.711 -14.734 1 94.62 634 ALA A CA 1
ATOM 5026 C C . ALA A 1 634 ? -10.836 -7.293 -14.398 1 94.62 634 ALA A C 1
ATOM 5028 O O . ALA A 1 634 ? -10.234 -6.316 -14.852 1 94.62 634 ALA A O 1
ATOM 5029 N N . LEU A 1 635 ? -11.867 -7.215 -13.602 1 96.56 635 LEU A N 1
ATOM 5030 C CA . LEU A 1 635 ? -12.43 -5.91 -13.25 1 96.56 635 LEU A CA 1
ATOM 5031 C C . LEU A 1 635 ? -11.453 -5.113 -12.391 1 96.56 635 LEU A C 1
ATOM 5033 O O . LEU A 1 635 ? -11.586 -3.895 -12.266 1 96.56 635 LEU A O 1
ATOM 5037 N N . SER A 1 636 ? -10.477 -5.773 -11.781 1 95.38 636 SER A N 1
ATOM 5038 C CA . SER A 1 636 ? -9.484 -5.098 -10.961 1 95.38 636 SER A CA 1
ATOM 5039 C C . SER A 1 636 ? -8.68 -4.094 -11.773 1 95.38 636 SER A C 1
ATOM 5041 O O . SER A 1 636 ? -8.25 -3.061 -11.258 1 95.38 636 SER A O 1
ATOM 5043 N N . ILE A 1 637 ? -8.508 -4.395 -13.062 1 96.25 637 ILE A N 1
ATOM 5044 C CA . ILE A 1 637 ? -7.742 -3.516 -13.938 1 96.25 637 ILE A CA 1
ATOM 5045 C C . ILE A 1 637 ? -8.445 -2.168 -14.062 1 96.25 637 ILE A C 1
ATOM 5047 O O . ILE A 1 637 ? -7.812 -1.116 -13.945 1 96.25 637 ILE A O 1
ATOM 5051 N N . ALA A 1 638 ? -9.719 -2.244 -14.234 1 96.69 638 ALA A N 1
ATOM 5052 C CA . ALA A 1 638 ? -10.516 -1.025 -14.383 1 96.69 638 ALA A CA 1
ATOM 5053 C C . ALA A 1 638 ? -10.508 -0.206 -13.102 1 96.69 638 ALA A C 1
ATOM 5055 O O . ALA A 1 638 ? -10.359 1.018 -13.133 1 96.69 638 ALA A O 1
ATOM 5056 N N . LEU A 1 639 ? -10.68 -0.868 -12.031 1 95.81 639 LEU A N 1
ATOM 5057 C CA . LEU A 1 639 ? -10.719 -0.168 -10.758 1 95.81 639 LEU A CA 1
ATOM 5058 C C . LEU A 1 639 ? -9.383 0.501 -10.453 1 95.81 639 LEU A C 1
ATOM 5060 O O . LEU A 1 639 ? -9.344 1.632 -9.961 1 95.81 639 LEU A O 1
ATOM 5064 N N . ALA A 1 640 ? -8.312 -0.213 -10.711 1 94.56 640 ALA A N 1
ATOM 5065 C CA . ALA A 1 640 ? -6.984 0.371 -10.531 1 94.56 640 ALA A CA 1
ATOM 5066 C C . ALA A 1 640 ? -6.793 1.591 -11.422 1 94.56 640 ALA A C 1
ATOM 5068 O O . ALA A 1 640 ? -6.164 2.572 -11.023 1 94.56 640 ALA A O 1
ATOM 5069 N N . ASN A 1 641 ? -7.285 1.471 -12.602 1 95.88 641 ASN A N 1
ATOM 5070 C CA . ASN A 1 641 ? -7.199 2.59 -13.531 1 95.88 641 ASN A CA 1
ATOM 5071 C C . ASN A 1 641 ? -7.992 3.795 -13.031 1 95.88 641 ASN A C 1
ATOM 5073 O O . ASN A 1 641 ? -7.52 4.93 -13.117 1 95.88 641 ASN A O 1
ATOM 5077 N N . TYR A 1 642 ? -9.203 3.512 -12.547 1 96.06 642 TYR A N 1
ATOM 5078 C CA . TYR A 1 642 ? -10.023 4.594 -12.016 1 96.06 642 TYR A CA 1
ATOM 5079 C C . TYR A 1 642 ? -9.32 5.309 -10.875 1 96.06 642 TYR A C 1
ATOM 5081 O O . TYR A 1 642 ? -9.32 6.539 -10.805 1 96.06 642 TYR A O 1
ATOM 5089 N N . GLU A 1 643 ? -8.719 4.59 -10.016 1 94 643 GLU A N 1
ATOM 5090 C CA . GLU A 1 643 ? -8.016 5.188 -8.883 1 94 643 GLU A CA 1
ATOM 5091 C C . GLU A 1 643 ? -6.789 5.969 -9.344 1 94 643 GLU A C 1
ATOM 5093 O O . GLU A 1 643 ? -6.508 7.051 -8.82 1 94 643 GLU A O 1
ATOM 5098 N N . THR A 1 644 ? -6.102 5.418 -10.266 1 94 644 THR A N 1
ATOM 5099 C CA . THR A 1 644 ? -4.918 6.094 -10.789 1 94 644 THR A CA 1
ATOM 5100 C C . THR A 1 644 ? -5.301 7.414 -11.453 1 94 644 THR A C 1
ATOM 5102 O O . THR A 1 644 ? -4.629 8.43 -11.258 1 94 644 THR A O 1
ATOM 5105 N N . GLU A 1 645 ? -6.336 7.352 -12.164 1 94.12 645 GLU A N 1
ATOM 5106 C CA . GLU A 1 645 ? -6.805 8.562 -12.828 1 94.12 645 GLU A CA 1
ATOM 5107 C C . GLU A 1 645 ? -7.23 9.625 -11.82 1 94.12 645 GLU A C 1
ATOM 5109 O O . GLU A 1 645 ? -6.918 10.805 -11.984 1 94.12 645 GLU A O 1
ATOM 5114 N N . ARG A 1 646 ? -7.871 9.203 -10.844 1 93.5 646 ARG A N 1
ATOM 5115 C CA . ARG A 1 646 ? -8.344 10.133 -9.828 1 93.5 646 ARG A CA 1
ATOM 5116 C C . ARG A 1 646 ? -7.176 10.711 -9.031 1 93.5 646 ARG A C 1
ATOM 5118 O O . ARG A 1 646 ? -7.223 11.867 -8.594 1 93.5 646 ARG A O 1
ATOM 5125 N N . THR A 1 647 ? -6.117 9.977 -8.844 1 93.31 647 THR A N 1
ATOM 5126 C CA . THR A 1 647 ? -5 10.391 -8.008 1 93.31 647 THR A CA 1
ATOM 5127 C C . THR A 1 647 ? -4.016 11.25 -8.797 1 93.31 647 THR A C 1
ATOM 5129 O O . THR A 1 647 ? -3.701 12.375 -8.391 1 93.31 647 THR A O 1
ATOM 5132 N N . ILE A 1 648 ? -3.557 10.75 -9.93 1 92.69 648 ILE A N 1
ATOM 5133 C CA . ILE A 1 648 ? -2.473 11.453 -10.609 1 92.69 648 ILE A CA 1
ATOM 5134 C C . ILE A 1 648 ? -2.947 11.953 -11.969 1 92.69 648 ILE A C 1
ATOM 5136 O O . ILE A 1 648 ? -2.188 12.586 -12.703 1 92.69 648 ILE A O 1
ATOM 5140 N N . GLY A 1 649 ? -4.129 11.641 -12.422 1 89.38 649 GLY A N 1
ATOM 5141 C CA . GLY A 1 649 ? -4.723 12.242 -13.602 1 89.38 649 GLY A CA 1
ATOM 5142 C C . GLY A 1 649 ? -4.355 11.523 -14.883 1 89.38 649 GLY A C 1
ATOM 5143 O O . GLY A 1 649 ? -4.484 12.086 -15.977 1 89.38 649 GLY A O 1
ATOM 5144 N N . VAL A 1 650 ? -3.814 10.367 -14.758 1 91.38 650 VAL A N 1
ATOM 5145 C CA . VAL A 1 650 ? -3.426 9.609 -15.945 1 91.38 650 VAL A CA 1
ATOM 5146 C C . VAL A 1 650 ? -4.18 8.289 -15.984 1 91.38 650 VAL A C 1
ATOM 5148 O O . VAL A 1 650 ? -4.578 7.758 -14.945 1 91.38 650 VAL A O 1
ATOM 5151 N N . THR A 1 651 ? -4.441 7.777 -17.188 1 92.62 651 THR A N 1
ATOM 5152 C CA . THR A 1 651 ? -5.102 6.488 -17.375 1 92.62 651 THR A CA 1
ATOM 5153 C C . THR A 1 651 ? -4.105 5.438 -17.844 1 92.62 651 THR A C 1
ATOM 5155 O O . THR A 1 651 ? -3.039 5.773 -18.375 1 92.62 651 THR A O 1
ATOM 5158 N N . PHE A 1 652 ? -4.461 4.184 -17.531 1 92.75 652 PHE A N 1
ATOM 5159 C CA . PHE A 1 652 ? -3.605 3.096 -18 1 92.75 652 PHE A CA 1
ATOM 5160 C C . PHE A 1 652 ? -4.41 1.812 -18.172 1 92.75 652 PHE A C 1
ATOM 5162 O O . PHE A 1 652 ? -5.531 1.701 -17.672 1 92.75 652 PHE A O 1
ATOM 5169 N N . GLY A 1 653 ? -3.967 0.833 -18.953 1 90.75 653 GLY A N 1
ATOM 5170 C CA . GLY A 1 653 ? -4.441 -0.54 -19.016 1 90.75 653 GLY A CA 1
ATOM 5171 C C . GLY A 1 653 ? -5.754 -0.687 -19.75 1 90.75 653 GLY A C 1
ATOM 5172 O O . GLY A 1 653 ? -6.34 -1.771 -19.781 1 90.75 653 GLY A O 1
ATOM 5173 N N . ASP A 1 654 ? -6.242 0.368 -20.391 1 90.38 654 ASP A N 1
ATOM 5174 C CA . ASP A 1 654 ? -7.539 0.319 -21.047 1 90.38 654 ASP A CA 1
ATOM 5175 C C . ASP A 1 654 ? -7.543 -0.711 -22.172 1 90.38 654 ASP A C 1
ATOM 5177 O O . ASP A 1 654 ? -8.5 -1.474 -22.328 1 90.38 654 ASP A O 1
ATOM 5181 N N . ARG A 1 655 ? -6.508 -0.694 -22.891 1 89.19 655 ARG A N 1
ATOM 5182 C CA . ARG A 1 655 ? -6.414 -1.642 -24 1 89.19 655 ARG A CA 1
ATOM 5183 C C . ARG A 1 655 ? -6.383 -3.078 -23.5 1 89.19 655 ARG A C 1
ATOM 5185 O O . ARG A 1 655 ? -7.059 -3.951 -24.031 1 89.19 655 ARG A O 1
ATOM 5192 N N . ALA A 1 656 ? -5.582 -3.309 -22.547 1 90.88 656 ALA A N 1
ATOM 5193 C CA . ALA A 1 656 ? -5.484 -4.645 -21.969 1 90.88 656 ALA A CA 1
ATOM 5194 C C . ALA A 1 656 ? -6.82 -5.082 -21.375 1 90.88 656 ALA A C 1
ATOM 5196 O O . ALA A 1 656 ? -7.23 -6.23 -21.531 1 90.88 656 ALA A O 1
ATOM 5197 N N . PHE A 1 657 ? -7.492 -4.168 -20.734 1 94.81 657 PHE A N 1
ATOM 5198 C CA . PHE A 1 657 ? -8.789 -4.465 -20.125 1 94.81 657 PHE A CA 1
ATOM 5199 C C . PHE A 1 657 ? -9.805 -4.863 -21.188 1 94.81 657 PHE A C 1
ATOM 5201 O O . PHE A 1 657 ? -10.492 -5.875 -21.047 1 94.81 657 PHE A O 1
ATOM 5208 N N . ARG A 1 658 ? -9.875 -4.102 -22.203 1 92.44 658 ARG A N 1
ATOM 5209 C CA . ARG A 1 658 ? -10.82 -4.367 -23.281 1 92.44 658 ARG A CA 1
ATOM 5210 C C . ARG A 1 658 ? -10.539 -5.711 -23.938 1 92.44 658 ARG A C 1
ATOM 5212 O O . ARG A 1 658 ? -11.461 -6.465 -24.25 1 92.44 658 ARG A O 1
ATOM 5219 N N . ASP A 1 659 ? -9.328 -5.945 -24.078 1 92.62 659 ASP A N 1
ATOM 5220 C CA . ASP A 1 659 ? -8.938 -7.199 -24.703 1 92.62 659 ASP A CA 1
ATOM 5221 C C . ASP A 1 659 ? -9.352 -8.398 -23.859 1 92.62 659 ASP A C 1
ATOM 5223 O O . ASP A 1 659 ? -9.891 -9.375 -24.375 1 92.62 659 ASP A O 1
ATOM 5227 N N . ILE A 1 660 ? -9.141 -8.352 -22.609 1 93.12 660 ILE A N 1
ATOM 5228 C CA . ILE A 1 660 ? -9.461 -9.43 -21.688 1 93.12 660 ILE A CA 1
ATOM 5229 C C . ILE A 1 660 ? -10.977 -9.625 -21.625 1 93.12 660 ILE A C 1
ATOM 5231 O O . ILE A 1 660 ? -11.469 -10.758 -21.688 1 93.12 660 ILE A O 1
ATOM 5235 N N . ILE A 1 661 ? -11.672 -8.516 -21.547 1 93.06 661 ILE A N 1
ATOM 5236 C CA . ILE A 1 661 ? -13.117 -8.594 -21.422 1 93.06 661 ILE A CA 1
AT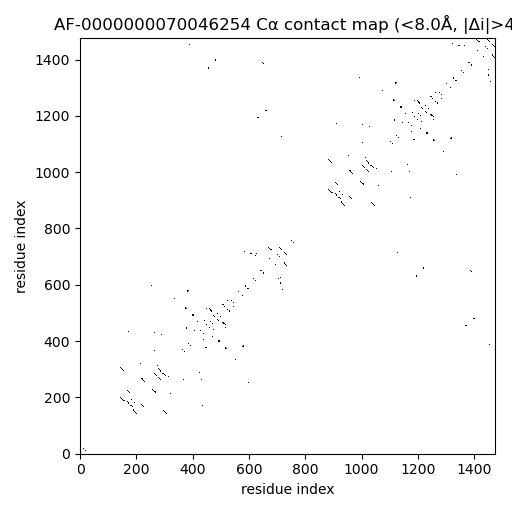OM 5237 C C . ILE A 1 661 ? -13.719 -9.156 -22.719 1 93.06 661 ILE A C 1
ATOM 5239 O O . ILE A 1 661 ? -14.672 -9.93 -22.672 1 93.06 661 ILE A O 1
ATOM 5243 N N . LYS A 1 662 ? -13.195 -8.742 -23.812 1 90.31 662 LYS A N 1
ATOM 5244 C CA . LYS A 1 662 ? -13.68 -9.289 -25.078 1 90.31 662 LYS A CA 1
ATOM 5245 C C . LYS A 1 662 ? -13.445 -10.789 -25.156 1 90.31 662 LYS A C 1
ATOM 5247 O O . LYS A 1 662 ? -14.273 -11.531 -25.688 1 90.31 662 LYS A O 1
ATOM 5252 N N . GLY A 1 663 ? -12.312 -11.172 -24.656 1 87.5 663 GLY A N 1
ATOM 5253 C CA . GLY A 1 663 ? -12.039 -12.602 -24.609 1 87.5 663 GLY A CA 1
ATOM 5254 C C . GLY A 1 663 ? -12.977 -13.359 -23.703 1 87.5 663 GLY A C 1
ATOM 5255 O O . GLY A 1 663 ? -13.359 -14.492 -24 1 87.5 663 GLY A O 1
ATOM 5256 N N . LEU A 1 664 ? -13.359 -12.758 -22.641 1 88.38 664 LEU A N 1
ATOM 5257 C CA . LEU A 1 664 ? -14.242 -13.398 -21.672 1 88.38 664 LEU A CA 1
ATOM 5258 C C . LEU A 1 664 ? -15.695 -13.344 -22.125 1 88.38 664 LEU A C 1
ATOM 5260 O O . LEU A 1 664 ? -16.453 -14.281 -21.891 1 88.38 664 LEU A O 1
ATOM 5264 N N . ALA A 1 665 ? -16.047 -12.234 -22.719 1 85.44 665 ALA A N 1
ATOM 5265 C CA . ALA A 1 665 ? -17.438 -12.039 -23.109 1 85.44 665 ALA A CA 1
ATOM 5266 C C . ALA A 1 665 ? -17.719 -12.68 -24.469 1 85.44 665 ALA A C 1
ATOM 5268 O O . ALA A 1 665 ? -18.828 -13.148 -24.719 1 85.44 665 ALA A O 1
ATOM 5269 N N . LYS A 1 666 ? -16.766 -12.688 -25.359 1 83.56 666 LYS A N 1
ATOM 5270 C CA . LYS A 1 666 ? -16.938 -13.234 -26.703 1 83.56 666 LYS A CA 1
ATOM 5271 C C . LYS A 1 666 ? -18.125 -12.586 -27.406 1 83.56 666 LYS A C 1
ATOM 5273 O O . LYS A 1 666 ? -18.172 -11.367 -27.562 1 83.56 666 LYS A O 1
ATOM 5278 N N . ASN A 1 667 ? -19.312 -13.367 -27.516 1 81.81 667 ASN A N 1
ATOM 5279 C CA . ASN A 1 667 ? -20.453 -12.852 -28.25 1 81.81 667 ASN A CA 1
ATOM 5280 C C . ASN A 1 667 ? -21.5 -12.258 -27.297 1 81.81 667 ASN A C 1
ATOM 5282 O O . ASN A 1 667 ? -22.578 -11.859 -27.734 1 81.81 667 ASN A O 1
ATOM 5286 N N . TYR A 1 668 ? -21.141 -12.156 -26.109 1 86.75 668 TYR A N 1
ATOM 5287 C CA . TYR A 1 668 ? -22.062 -11.602 -25.125 1 86.75 668 TYR A CA 1
ATOM 5288 C C . TYR A 1 668 ? -21.828 -10.102 -24.953 1 86.75 668 TYR A C 1
ATOM 5290 O O . TYR A 1 668 ? -20.766 -9.586 -25.297 1 86.75 668 TYR A O 1
ATOM 5298 N N . ILE A 1 669 ? -22.875 -9.445 -24.469 1 89.81 669 ILE A N 1
ATOM 5299 C CA . ILE A 1 669 ? -22.781 -8.023 -24.156 1 89.81 669 ILE A CA 1
ATOM 5300 C C . ILE A 1 669 ? -22.281 -7.836 -22.719 1 89.81 669 ILE A C 1
ATOM 5302 O O . ILE A 1 669 ? -22.781 -8.477 -21.797 1 89.81 669 ILE A O 1
ATOM 5306 N N . PHE A 1 670 ? -21.297 -7.027 -22.672 1 93.94 670 PHE A N 1
ATOM 5307 C CA . PHE A 1 670 ? -20.688 -6.746 -21.359 1 93.94 670 PHE A CA 1
ATOM 5308 C C . PHE A 1 670 ? -21.141 -5.387 -20.844 1 93.94 670 PHE A C 1
ATOM 5310 O O . PHE A 1 670 ? -21.062 -4.383 -21.562 1 93.94 670 PHE A O 1
ATOM 5317 N N . LYS A 1 671 ? -21.656 -5.312 -19.656 1 93.38 671 LYS A N 1
ATOM 5318 C CA . LYS A 1 671 ? -22.016 -4.078 -18.969 1 93.38 671 LYS A CA 1
ATOM 5319 C C . LYS A 1 671 ? -21.438 -4.051 -17.562 1 93.38 671 LYS A C 1
ATOM 5321 O O . LYS A 1 671 ? -21.375 -5.082 -16.891 1 93.38 671 LYS A O 1
ATOM 5326 N N . ALA A 1 672 ? -20.984 -2.918 -17.156 1 96.69 672 ALA A N 1
ATOM 5327 C CA . ALA A 1 672 ? -20.422 -2.773 -15.82 1 96.69 672 ALA A CA 1
ATOM 5328 C C . ALA A 1 672 ? -20.859 -1.457 -15.18 1 96.69 672 ALA A C 1
ATOM 5330 O O . ALA A 1 672 ? -21.109 -0.474 -15.883 1 96.69 672 ALA A O 1
ATOM 5331 N N . CYS A 1 673 ? -21 -1.436 -13.906 1 97.69 673 CYS A N 1
ATOM 5332 C CA . CYS A 1 673 ? -21.375 -0.257 -13.125 1 97.69 673 CYS A CA 1
ATOM 5333 C C . CYS A 1 673 ? -20.359 -0.012 -12.008 1 97.69 673 CYS A C 1
ATOM 5335 O O . CYS A 1 673 ? -20.516 -0.536 -10.898 1 97.69 673 CYS A O 1
ATOM 5337 N N . PRO A 1 674 ? -19.375 0.831 -12.258 1 97.31 674 PRO A N 1
ATOM 5338 C CA . PRO A 1 674 ? -18.422 1.182 -11.211 1 97.31 674 PRO A CA 1
ATOM 5339 C C . PRO A 1 674 ? -18.969 2.242 -10.25 1 97.31 674 PRO A C 1
ATOM 5341 O O . PRO A 1 674 ? -19.625 3.193 -10.68 1 97.31 674 PRO A O 1
ATOM 5344 N N . LEU A 1 675 ? -18.734 2.074 -8.992 1 96.88 675 LEU A N 1
ATOM 5345 C CA . LEU A 1 675 ? -19.094 3.027 -7.949 1 96.88 675 LEU A CA 1
ATOM 5346 C C . LEU A 1 675 ? -17.906 3.312 -7.035 1 96.88 675 LEU A C 1
ATOM 5348 O O . LEU A 1 675 ? -17.031 2.465 -6.871 1 96.88 675 LEU A O 1
ATOM 5352 N N . HIS A 1 676 ? -17.906 4.496 -6.504 1 95.44 676 HIS A N 1
ATOM 5353 C CA . HIS A 1 676 ? -16.828 4.914 -5.613 1 95.44 676 HIS A CA 1
ATOM 5354 C C . HIS A 1 676 ? -17.375 5.445 -4.293 1 95.44 676 HIS A C 1
ATOM 5356 O O . HIS A 1 676 ? -18.375 6.172 -4.281 1 95.44 676 HIS A O 1
ATOM 5362 N N . PHE A 1 677 ? -16.719 5.023 -3.217 1 92.44 677 PHE A N 1
ATOM 5363 C CA . PHE A 1 677 ? -17.141 5.434 -1.886 1 92.44 677 PHE A CA 1
ATOM 5364 C C . PHE A 1 677 ? -15.945 5.844 -1.036 1 92.44 677 PHE A C 1
ATOM 5366 O O . PHE A 1 677 ? -14.836 5.344 -1.232 1 92.44 677 PHE A O 1
ATOM 5373 N N . HIS A 1 678 ? -16.172 6.684 -0.056 1 88.81 678 HIS A N 1
ATOM 5374 C CA . HIS A 1 678 ? -15.164 7.074 0.915 1 88.81 678 HIS A CA 1
ATOM 5375 C C . HIS A 1 678 ? -15.438 6.449 2.279 1 88.81 678 HIS A C 1
ATOM 5377 O O . HIS A 1 678 ? -15 6.977 3.305 1 88.81 678 HIS A O 1
ATOM 5383 N N . THR A 1 679 ? -16.203 5.41 2.209 1 84.69 679 THR A N 1
ATOM 5384 C CA . THR A 1 679 ? -16.531 4.719 3.451 1 84.69 679 THR A CA 1
ATOM 5385 C C . THR A 1 679 ? -16.391 3.209 3.283 1 84.69 679 THR A C 1
ATOM 5387 O O . THR A 1 679 ? -16.578 2.68 2.186 1 84.69 679 THR A O 1
ATOM 5390 N N . GLY A 1 680 ? -16.078 2.578 4.359 1 81.88 680 GLY A N 1
ATOM 5391 C CA . GLY A 1 680 ? -15.984 1.127 4.363 1 81.88 680 GLY A CA 1
ATOM 5392 C C . GLY A 1 680 ? -17.281 0.449 4.754 1 81.88 680 GLY A C 1
ATOM 5393 O O . GLY A 1 680 ? -17.344 -0.777 4.867 1 81.88 680 GLY A O 1
ATOM 5394 N N . ASP A 1 681 ? -18.281 1.278 4.852 1 82.25 681 ASP A N 1
ATOM 5395 C CA . ASP A 1 681 ? -19.594 0.73 5.199 1 82.25 681 ASP A CA 1
ATOM 5396 C C . ASP A 1 681 ? -20.25 0.057 3.994 1 82.25 681 ASP A C 1
ATOM 5398 O O . ASP A 1 681 ? -20.828 0.729 3.143 1 82.25 681 ASP A O 1
ATOM 5402 N N . ALA A 1 682 ? -20.312 -1.241 4.082 1 85.12 682 ALA A N 1
ATOM 5403 C CA . ALA A 1 682 ? -20.797 -2.021 2.945 1 85.12 682 ALA A CA 1
ATOM 5404 C C . ALA A 1 682 ? -22.312 -1.896 2.793 1 85.12 682 ALA A C 1
ATOM 5406 O O . ALA A 1 682 ? -22.859 -2.217 1.736 1 85.12 682 ALA A O 1
ATOM 5407 N N . SER A 1 683 ? -23 -1.42 3.771 1 82.81 683 SER A N 1
ATOM 5408 C CA . SER A 1 683 ? -24.453 -1.353 3.734 1 82.81 683 SER A CA 1
ATOM 5409 C C . SER A 1 683 ? -24.938 -0.352 2.689 1 82.81 683 SER A C 1
ATOM 5411 O O . SER A 1 683 ? -26.047 -0.47 2.176 1 82.81 683 SER A O 1
ATOM 5413 N N . VAL A 1 684 ? -24.062 0.54 2.42 1 88.88 684 VAL A N 1
ATOM 5414 C CA . VAL A 1 684 ? -24.484 1.608 1.517 1 88.88 684 VAL A CA 1
ATOM 5415 C C . VAL A 1 684 ? -24.25 1.184 0.07 1 88.88 684 VAL A C 1
ATOM 5417 O O . VAL A 1 684 ? -24.844 1.744 -0.854 1 88.88 684 VAL A O 1
ATOM 5420 N N . TYR A 1 685 ? -23.5 0.141 -0.173 1 92.38 685 TYR A N 1
ATOM 5421 C CA . TYR A 1 685 ? -23.047 -0.189 -1.518 1 92.38 685 TYR A CA 1
ATOM 5422 C C . TYR A 1 685 ? -24.188 -0.721 -2.369 1 92.38 685 TYR A C 1
ATOM 5424 O O . TYR A 1 685 ? -24.375 -0.292 -3.512 1 92.38 685 TYR A O 1
ATOM 5432 N N . PHE A 1 686 ? -24.984 -1.641 -1.827 1 93.75 686 PHE A N 1
ATOM 5433 C CA . PHE A 1 686 ? -26.062 -2.24 -2.596 1 93.75 686 PHE A CA 1
ATOM 5434 C C . PHE A 1 686 ? -27.141 -1.209 -2.902 1 93.75 686 PHE A C 1
ATOM 5436 O O . PHE A 1 686 ? -27.703 -1.195 -4.004 1 93.75 686 PHE A O 1
ATOM 5443 N N . GLY A 1 687 ? -27.359 -0.353 -1.864 1 93.31 687 GLY A N 1
ATOM 5444 C CA . GLY A 1 687 ? -28.328 0.714 -2.102 1 93.31 687 GLY A CA 1
ATOM 5445 C C . GLY A 1 687 ? -27.906 1.651 -3.221 1 93.31 687 GLY A C 1
ATOM 5446 O O . GLY A 1 687 ? -28.75 2.09 -4.012 1 93.31 687 GLY A O 1
ATOM 5447 N N . ALA A 1 688 ? -26.688 1.896 -3.266 1 94.94 688 ALA A N 1
ATOM 5448 C CA . ALA A 1 688 ? -26.156 2.768 -4.312 1 94.94 688 ALA A CA 1
ATOM 5449 C C . ALA A 1 688 ? -26.266 2.107 -5.684 1 94.94 688 ALA A C 1
ATOM 5451 O O . ALA A 1 688 ? -26.531 2.777 -6.684 1 94.94 688 ALA A O 1
ATOM 5452 N N . LEU A 1 689 ? -26.078 0.781 -5.762 1 95.31 689 LEU A N 1
ATOM 5453 C CA . LEU A 1 689 ? -26.234 0.036 -7.008 1 95.31 689 LEU A CA 1
ATOM 5454 C C . LEU A 1 689 ? -27.672 0.103 -7.5 1 95.31 689 LEU A C 1
ATOM 5456 O O . LEU A 1 689 ? -27.922 0.272 -8.695 1 95.31 689 LEU A O 1
ATOM 5460 N N . LEU A 1 690 ? -28.609 0.068 -6.648 1 94 690 LEU A N 1
ATOM 5461 C CA . LEU A 1 690 ? -30.016 0.093 -6.98 1 94 690 LEU A CA 1
ATOM 5462 C C . LEU A 1 690 ? -30.453 1.484 -7.438 1 94 690 LEU A C 1
ATOM 5464 O O . LEU A 1 690 ? -31.344 1.621 -8.273 1 94 690 LEU A O 1
ATOM 5468 N N . SER A 1 691 ? -29.797 2.436 -6.836 1 94.62 691 SER A N 1
ATOM 5469 C CA . SER A 1 691 ? -30.156 3.812 -7.152 1 94.62 691 SER A CA 1
ATOM 5470 C C . SER A 1 691 ? -29.578 4.246 -8.492 1 94.62 691 SER A C 1
ATOM 5472 O O . SER A 1 691 ? -30.078 5.164 -9.133 1 94.62 691 SER A O 1
ATOM 5474 N N . ASN A 1 692 ? -28.531 3.578 -8.859 1 95.5 692 ASN A N 1
ATOM 5475 C CA . ASN A 1 692 ? -27.906 3.871 -10.141 1 95.5 692 ASN A CA 1
ATOM 5476 C C . ASN A 1 692 ? -28.672 3.24 -11.305 1 95.5 692 ASN A C 1
ATOM 5478 O O . ASN A 1 692 ? -29.062 2.076 -11.234 1 95.5 692 ASN A O 1
ATOM 5482 N N . THR A 1 693 ? -28.828 3.975 -12.391 1 94.38 693 THR A N 1
ATOM 5483 C CA . THR A 1 693 ? -29.625 3.514 -13.523 1 94.38 693 THR A CA 1
ATOM 5484 C C . THR A 1 693 ? -28.984 2.279 -14.156 1 94.38 693 THR A C 1
ATOM 5486 O O . THR A 1 693 ? -29.688 1.312 -14.477 1 94.38 693 THR A O 1
ATOM 5489 N N . ILE A 1 694 ? -27.734 2.287 -14.328 1 94.69 694 ILE A N 1
ATOM 5490 C CA . ILE A 1 694 ? -27.031 1.165 -14.945 1 94.69 694 ILE A CA 1
ATOM 5491 C C . ILE A 1 694 ? -27.031 -0.029 -13.992 1 94.69 694 ILE A C 1
ATOM 5493 O O . ILE A 1 694 ? -27.25 -1.167 -14.414 1 94.69 694 ILE A O 1
ATOM 5497 N N . GLY A 1 695 ? -26.781 0.23 -12.742 1 95.38 695 GLY A N 1
ATOM 5498 C CA . GLY A 1 695 ? -26.797 -0.829 -11.742 1 95.38 695 GLY A CA 1
ATOM 5499 C C . GLY A 1 695 ? -28.125 -1.545 -11.648 1 95.38 695 GLY A C 1
ATOM 5500 O O . GLY A 1 695 ? -28.172 -2.775 -11.586 1 95.38 695 GLY A O 1
ATOM 5501 N N . ARG A 1 696 ? -29.141 -0.75 -11.742 1 93.38 696 ARG A N 1
ATOM 5502 C CA . ARG A 1 696 ? -30.484 -1.324 -11.672 1 93.38 696 ARG A CA 1
ATOM 5503 C C . ARG A 1 696 ? -30.766 -2.193 -12.891 1 93.38 696 ARG A C 1
ATOM 5505 O O . ARG A 1 696 ? -31.375 -3.262 -12.766 1 93.38 696 ARG A O 1
ATOM 5512 N N . HIS A 1 697 ? -30.375 -1.689 -13.977 1 91.5 697 HIS A N 1
ATOM 5513 C CA . HIS A 1 697 ? -30.562 -2.461 -15.195 1 91.5 697 HIS A CA 1
ATOM 5514 C C . HIS A 1 697 ? -29.859 -3.811 -15.117 1 91.5 697 HIS A C 1
ATOM 5516 O O . HIS A 1 697 ? -30.422 -4.832 -15.523 1 91.5 697 HIS A O 1
ATOM 5522 N N . ILE A 1 698 ? -28.641 -3.855 -14.578 1 92.31 698 ILE A N 1
ATOM 5523 C CA . ILE A 1 698 ? -27.859 -5.082 -14.445 1 92.31 698 ILE A CA 1
ATOM 5524 C C . ILE A 1 698 ? -28.562 -6.035 -13.484 1 92.31 698 ILE A C 1
ATOM 5526 O O . ILE A 1 698 ? -28.641 -7.238 -13.734 1 92.31 698 ILE A O 1
ATOM 5530 N N . LEU A 1 699 ? -29.062 -5.48 -12.469 1 91.38 699 LEU A N 1
ATOM 5531 C CA . LEU A 1 699 ? -29.688 -6.293 -11.43 1 91.38 699 LEU A CA 1
ATOM 5532 C C . LEU A 1 699 ? -31.016 -6.863 -11.906 1 91.38 699 LEU A C 1
ATOM 5534 O O . LEU A 1 699 ? -31.422 -7.938 -11.469 1 91.38 699 LEU A O 1
ATOM 5538 N N . ASP A 1 700 ? -31.641 -6.199 -12.875 1 88.81 700 ASP A N 1
ATOM 5539 C CA . ASP A 1 700 ? -33 -6.586 -13.297 1 88.81 700 ASP A CA 1
ATOM 5540 C C . ASP A 1 700 ? -32.938 -7.488 -14.523 1 88.81 700 ASP A C 1
ATOM 5542 O O . ASP A 1 700 ? -34 -7.871 -15.062 1 88.81 700 ASP A O 1
ATOM 5546 N N . LEU A 1 701 ? -31.812 -7.754 -14.938 1 87.06 701 LEU A N 1
ATOM 5547 C CA . LEU A 1 701 ? -31.719 -8.633 -16.094 1 87.06 701 LEU A CA 1
ATOM 5548 C C . LEU A 1 701 ? -32.344 -9.992 -15.805 1 87.06 701 LEU A C 1
ATOM 5550 O O . LEU A 1 701 ? -32.281 -10.469 -14.664 1 87.06 701 LEU A O 1
ATOM 5554 N N . PRO A 1 702 ? -33.031 -10.477 -16.859 1 76.06 702 PRO A N 1
ATOM 5555 C CA . PRO A 1 702 ? -33.781 -11.727 -16.641 1 76.06 702 PRO A CA 1
ATOM 5556 C C . PRO A 1 702 ? -32.844 -12.883 -16.25 1 76.06 702 PRO A C 1
ATOM 5558 O O . PRO A 1 702 ? -31.656 -12.852 -16.547 1 76.06 702 PRO A O 1
ATOM 5561 N N . LEU A 1 703 ? -33.5 -13.68 -15.391 1 61.91 703 LEU A N 1
ATOM 5562 C CA . LEU A 1 703 ? -32.844 -14.867 -14.859 1 61.91 703 LEU A CA 1
ATOM 5563 C C . LEU A 1 703 ? -32.969 -16.031 -15.836 1 61.91 703 LEU A C 1
ATOM 5565 O O . LEU A 1 703 ? -33.969 -16.172 -16.516 1 61.91 703 LEU A O 1
ATOM 5569 N N . GLY A 1 704 ? -32.031 -16.5 -16.734 1 54.47 704 GLY A N 1
ATOM 5570 C CA . GLY A 1 704 ? -31.938 -17.797 -17.391 1 54.47 704 GLY A CA 1
ATOM 5571 C C . GLY A 1 704 ? -30.562 -18.438 -17.281 1 54.47 704 GLY A C 1
ATOM 5572 O O . GLY A 1 704 ? -29.594 -17.781 -16.891 1 54.47 704 GLY A O 1
ATOM 5573 N N . PRO A 1 705 ? -30.609 -19.766 -17.078 1 52.12 705 PRO A N 1
ATOM 5574 C CA . PRO A 1 705 ? -29.422 -20.562 -16.75 1 52.12 705 PRO A CA 1
ATOM 5575 C C . PRO A 1 705 ? -28.141 -19.969 -17.328 1 52.12 705 PRO A C 1
ATOM 5577 O O . PRO A 1 705 ? -27.094 -19.984 -16.656 1 52.12 705 PRO A O 1
ATOM 5580 N N . VAL A 1 706 ? -28.078 -19.875 -18.609 1 55.66 706 VAL A N 1
ATOM 5581 C CA . VAL A 1 706 ? -26.828 -19.656 -19.344 1 55.66 706 VAL A CA 1
ATOM 5582 C C . VAL A 1 706 ? -26.781 -18.219 -19.844 1 55.66 706 VAL A C 1
ATOM 5584 O O . VAL A 1 706 ? -25.828 -17.812 -20.516 1 55.66 706 VAL A O 1
ATOM 5587 N N . LYS A 1 707 ? -27.656 -17.25 -19.141 1 69.75 707 LYS A N 1
ATOM 5588 C CA . LYS A 1 707 ? -27.828 -16.062 -19.984 1 69.75 707 LYS A CA 1
ATOM 5589 C C . LYS A 1 707 ? -27.141 -14.852 -19.375 1 69.75 707 LYS A C 1
ATOM 5591 O O . LYS A 1 707 ? -26.609 -14 -20.094 1 69.75 707 LYS A O 1
ATOM 5596 N N . CYS A 1 708 ? -27.016 -14.93 -18.047 1 84.06 708 CYS A N 1
ATOM 5597 C CA . CYS A 1 708 ? -26.344 -13.797 -17.406 1 84.06 708 CYS A CA 1
ATOM 5598 C C . CYS A 1 708 ? -25.297 -14.258 -16.406 1 84.06 708 CYS A C 1
ATOM 5600 O O . CYS A 1 708 ? -25.578 -15.094 -15.547 1 84.06 708 CYS A O 1
ATOM 5602 N N . VAL A 1 709 ? -24.109 -13.914 -16.672 1 89.06 709 VAL A N 1
ATOM 5603 C CA . VAL A 1 709 ? -23.031 -14.227 -15.75 1 89.06 709 VAL A CA 1
ATOM 5604 C C . VAL A 1 709 ? -22.484 -12.938 -15.133 1 89.06 709 VAL A C 1
ATOM 5606 O O . VAL A 1 709 ? -22.172 -11.984 -15.844 1 89.06 709 VAL A O 1
ATOM 5609 N N . TYR A 1 710 ? -22.375 -12.984 -13.844 1 92.56 710 TYR A N 1
ATOM 5610 C CA . TYR A 1 710 ? -22.031 -11.766 -13.133 1 92.56 710 TYR A CA 1
ATOM 5611 C C . TYR A 1 710 ? -20.594 -11.805 -12.633 1 92.56 710 TYR A C 1
ATOM 5613 O O . TYR A 1 710 ? -20.016 -12.883 -12.461 1 92.56 710 TYR A O 1
ATOM 5621 N N . GLY A 1 711 ? -20 -10.609 -12.555 1 94.62 711 GLY A N 1
ATOM 5622 C CA . GLY A 1 711 ? -18.719 -10.383 -11.891 1 94.62 711 GLY A CA 1
ATOM 5623 C C . GLY A 1 711 ? -18.75 -9.219 -10.922 1 94.62 711 GLY A C 1
ATOM 5624 O O . GLY A 1 711 ? -19.422 -8.219 -11.172 1 94.62 711 GLY A O 1
ATOM 5625 N N . LEU A 1 712 ? -18.078 -9.422 -9.797 1 96.44 712 LEU A N 1
ATOM 5626 C CA . LEU A 1 712 ? -18 -8.367 -8.789 1 96.44 712 LEU A CA 1
ATOM 5627 C C . LEU A 1 712 ? -16.578 -8.227 -8.258 1 96.44 712 LEU A C 1
ATOM 5629 O O . LEU A 1 712 ? -15.898 -9.227 -8.023 1 96.44 712 LEU A O 1
ATOM 5633 N N . ARG A 1 713 ? -16.141 -6.988 -8.203 1 96.06 713 ARG A N 1
ATOM 5634 C CA . ARG A 1 713 ? -14.82 -6.723 -7.648 1 96.06 713 ARG A CA 1
ATOM 5635 C C . ARG A 1 713 ? -14.836 -5.488 -6.754 1 96.06 713 ARG A C 1
ATOM 5637 O O . ARG A 1 713 ? -15.516 -4.5 -7.059 1 96.06 713 ARG A O 1
ATOM 5644 N N . CYS A 1 714 ? -14.141 -5.625 -5.645 1 93.88 714 CYS A N 1
ATOM 5645 C CA . CYS A 1 714 ? -13.969 -4.516 -4.715 1 93.88 714 CYS A CA 1
ATOM 5646 C C . CYS A 1 714 ? -12.492 -4.199 -4.508 1 93.88 714 CYS A C 1
ATOM 5648 O O . CYS A 1 714 ? -11.664 -5.109 -4.441 1 93.88 714 CYS A O 1
ATOM 5650 N N . LYS A 1 715 ? -12.195 -2.969 -4.562 1 93.56 715 LYS A N 1
ATOM 5651 C CA . LYS A 1 715 ? -10.844 -2.514 -4.254 1 93.56 715 LYS A CA 1
ATOM 5652 C C . LYS A 1 715 ? -10.852 -1.465 -3.145 1 93.56 715 LYS A C 1
ATOM 5654 O O . LYS A 1 715 ? -11.531 -0.443 -3.258 1 93.56 715 LYS A O 1
ATOM 5659 N N . ILE A 1 716 ? -10.133 -1.776 -2.098 1 90.81 716 ILE A N 1
ATOM 5660 C CA . ILE A 1 716 ? -10 -0.835 -0.991 1 90.81 716 ILE A CA 1
ATOM 5661 C C . ILE A 1 716 ? -8.602 -0.232 -0.986 1 90.81 716 ILE A C 1
ATOM 5663 O O . ILE A 1 716 ? -7.605 -0.954 -0.873 1 90.81 716 ILE A O 1
ATOM 5667 N N . LEU A 1 717 ? -8.523 1.004 -1.191 1 90 717 LEU A N 1
ATOM 5668 C CA . LEU A 1 717 ? -7.262 1.718 -1.014 1 90 717 LEU A CA 1
ATOM 5669 C C . LEU A 1 717 ? -7.172 2.322 0.384 1 90 717 LEU A C 1
ATOM 5671 O O . LEU A 1 717 ? -7.973 3.191 0.742 1 90 717 LEU A O 1
ATOM 5675 N N . LYS A 1 718 ? -6.25 1.836 1.056 1 87.19 718 LYS A N 1
ATOM 5676 C CA . LYS A 1 718 ? -6.023 2.363 2.398 1 87.19 718 LYS A CA 1
ATOM 5677 C C . LYS A 1 718 ? -5.125 3.596 2.361 1 87.19 718 LYS A C 1
ATOM 5679 O O . LYS A 1 718 ? -4.062 3.578 1.735 1 87.19 718 LYS A O 1
ATOM 5684 N N . LEU A 1 719 ? -5.562 4.594 2.922 1 90.56 719 LEU A N 1
ATOM 5685 C CA . LEU A 1 719 ? -4.84 5.859 3.01 1 90.56 719 LEU A CA 1
ATOM 5686 C C . LEU A 1 719 ? -4.457 6.168 4.453 1 90.56 719 LEU A C 1
ATOM 5688 O O . LEU A 1 719 ? -4.918 5.5 5.379 1 90.56 719 LEU A O 1
ATOM 5692 N N . PRO A 1 720 ? -3.594 7.148 4.637 1 91.19 720 PRO A N 1
ATOM 5693 C CA . PRO A 1 720 ? -3.193 7.469 6.008 1 91.19 720 PRO A CA 1
ATOM 5694 C C . PRO A 1 720 ? -4.379 7.824 6.902 1 91.19 720 PRO A C 1
ATOM 5696 O O . PRO A 1 720 ? -5.434 8.227 6.402 1 91.19 720 PRO A O 1
ATOM 5699 N N . GLU A 1 721 ? -4.188 7.629 8.18 1 91.25 721 GLU A N 1
ATOM 5700 C CA . GLU A 1 721 ? -5.129 8.055 9.203 1 91.25 721 GLU A CA 1
ATOM 5701 C C . GLU A 1 721 ? -6.461 7.32 9.078 1 91.25 721 GLU A C 1
ATOM 5703 O O . GLU A 1 721 ? -7.523 7.906 9.281 1 91.25 721 GLU A O 1
ATOM 5708 N N . ASP A 1 722 ? -6.477 6.074 8.609 1 86.88 722 ASP A N 1
ATOM 5709 C CA . ASP A 1 722 ? -7.605 5.152 8.531 1 86.88 722 ASP A CA 1
ATOM 5710 C C . ASP A 1 722 ? -8.641 5.629 7.508 1 86.88 722 ASP A C 1
ATOM 5712 O O . ASP A 1 722 ? -9.836 5.383 7.668 1 86.88 722 ASP A O 1
ATOM 5716 N N . GLN A 1 723 ? -8.203 6.441 6.602 1 90.06 723 GLN A N 1
ATOM 5717 C CA . GLN A 1 723 ? -9.094 6.828 5.516 1 90.06 723 GLN A CA 1
ATOM 5718 C C . GLN A 1 723 ? -9.078 5.797 4.395 1 90.06 723 GLN A C 1
ATOM 5720 O O . GLN A 1 723 ? -8.078 5.102 4.195 1 90.06 723 GLN A O 1
ATOM 5725 N N . VAL A 1 724 ? -10.234 5.68 3.717 1 89.81 724 VAL A N 1
ATOM 5726 C CA . VAL A 1 724 ? -10.297 4.645 2.689 1 89.81 724 VAL A CA 1
ATOM 5727 C C . VAL A 1 724 ? -10.938 5.211 1.426 1 89.81 724 VAL A C 1
ATOM 5729 O O . VAL A 1 724 ? -11.758 6.129 1.497 1 89.81 724 VAL A O 1
ATOM 5732 N N . SER A 1 725 ? -10.453 4.805 0.393 1 91.62 725 SER A N 1
ATOM 5733 C CA . SER A 1 725 ? -11.109 4.922 -0.907 1 91.62 725 SER A CA 1
ATOM 5734 C C . SER A 1 725 ? -11.539 3.555 -1.432 1 91.62 725 SER A C 1
ATOM 5736 O O . SER A 1 725 ? -10.703 2.682 -1.665 1 91.62 725 SER A O 1
ATOM 5738 N N . VAL A 1 726 ? -12.883 3.379 -1.595 1 93.19 726 VAL A N 1
ATOM 5739 C CA . VAL A 1 726 ? -13.398 2.061 -1.945 1 93.19 726 VAL A CA 1
ATOM 5740 C C . VAL A 1 726 ? -14.062 2.113 -3.32 1 93.19 726 VAL A C 1
ATOM 5742 O O . VAL A 1 726 ? -14.945 2.938 -3.559 1 93.19 726 VAL A O 1
ATOM 5745 N N . TRP A 1 727 ? -13.609 1.27 -4.148 1 95.25 727 TRP A N 1
ATOM 5746 C CA . TRP A 1 727 ? -14.227 1.078 -5.453 1 95.25 727 TRP A CA 1
ATOM 5747 C C . TRP A 1 727 ? -14.961 -0.258 -5.516 1 95.25 727 TRP A C 1
ATOM 5749 O O . TRP A 1 727 ? -14.453 -1.273 -5.031 1 95.25 727 TRP A O 1
ATOM 5759 N N . ILE A 1 728 ? -16.156 -0.248 -6.047 1 96.44 728 ILE A N 1
ATOM 5760 C CA . ILE A 1 728 ? -16.922 -1.465 -6.32 1 96.44 728 ILE A CA 1
ATOM 5761 C C . ILE A 1 728 ? -17.453 -1.436 -7.754 1 96.44 728 ILE A C 1
ATOM 5763 O O . ILE A 1 728 ? -17.859 -0.386 -8.25 1 96.44 728 ILE A O 1
ATOM 5767 N N . VAL A 1 729 ? -17.328 -2.52 -8.43 1 97.62 729 VAL A N 1
ATOM 5768 C CA . VAL A 1 729 ? -17.875 -2.602 -9.773 1 97.62 729 VAL A CA 1
ATOM 5769 C C . VAL A 1 729 ? -18.656 -3.898 -9.938 1 97.62 729 VAL A C 1
ATOM 5771 O O . VAL A 1 729 ? -18.156 -4.98 -9.633 1 97.62 729 VAL A O 1
ATOM 5774 N N . LEU A 1 730 ? -19.859 -3.803 -10.258 1 97.62 730 LEU A N 1
ATOM 5775 C CA . LEU A 1 730 ? -20.719 -4.926 -10.641 1 97.62 730 LEU A CA 1
ATOM 5776 C C . LEU A 1 730 ? -20.828 -5.027 -12.164 1 97.62 730 LEU A C 1
ATOM 5778 O O . LEU A 1 730 ? -21.141 -4.035 -12.828 1 97.62 730 LEU A O 1
ATOM 5782 N N . ALA A 1 731 ? -20.484 -6.164 -12.664 1 96.5 731 ALA A N 1
ATOM 5783 C CA . ALA A 1 731 ? -20.531 -6.359 -14.109 1 96.5 731 ALA A CA 1
ATOM 5784 C C . ALA A 1 731 ? -21.359 -7.598 -14.469 1 96.5 731 ALA A C 1
ATOM 5786 O O . ALA A 1 731 ? -21.609 -8.453 -13.617 1 96.5 731 ALA A O 1
ATOM 5787 N N . VAL A 1 732 ? -21.844 -7.617 -15.75 1 93.56 732 VAL A N 1
ATOM 5788 C CA . VAL A 1 732 ? -22.625 -8.75 -16.25 1 93.56 732 VAL A CA 1
ATOM 5789 C C . VAL A 1 732 ? -22.312 -8.969 -17.734 1 93.56 732 VAL A C 1
ATOM 5791 O O . VAL A 1 732 ? -22.016 -8.016 -18.453 1 93.56 732 VAL A O 1
ATOM 5794 N N . ARG A 1 733 ? -22.141 -10.148 -18.109 1 91.44 733 ARG A N 1
ATOM 5795 C CA . ARG A 1 733 ? -22.188 -10.523 -19.516 1 91.44 733 ARG A CA 1
ATOM 5796 C C . ARG A 1 733 ? -23.484 -11.273 -19.844 1 91.44 733 ARG A C 1
ATOM 5798 O O . ARG A 1 733 ? -23.828 -12.234 -19.141 1 91.44 733 ARG A O 1
ATOM 5805 N N . HIS A 1 734 ? -24.203 -10.75 -20.766 1 87.62 734 HIS A N 1
ATOM 5806 C CA . HIS A 1 734 ? -25.5 -11.344 -21.062 1 87.62 734 HIS A CA 1
ATOM 5807 C C . HIS A 1 734 ? -25.75 -11.422 -22.562 1 87.62 734 HIS A C 1
ATOM 5809 O O . HIS A 1 734 ? -25.109 -10.719 -23.344 1 87.62 734 HIS A O 1
ATOM 5815 N N . ASP A 1 735 ? -26.594 -12.273 -22.891 1 82.5 735 ASP A N 1
ATOM 5816 C CA . ASP A 1 735 ? -26.984 -12.477 -24.281 1 82.5 735 ASP A CA 1
ATOM 5817 C C . ASP A 1 735 ? -27.703 -11.25 -24.844 1 82.5 735 ASP A C 1
ATOM 5819 O O . ASP A 1 735 ? -28.547 -10.656 -24.172 1 82.5 735 ASP A O 1
ATOM 5823 N N . PRO A 1 736 ? -27.297 -10.789 -26.062 1 74.69 736 PRO A N 1
ATOM 5824 C CA . PRO A 1 736 ? -27.844 -9.578 -26.672 1 74.69 736 PRO A CA 1
ATOM 5825 C C . PRO A 1 736 ? -29.359 -9.625 -26.828 1 74.69 736 PRO A C 1
ATOM 5827 O O . PRO A 1 736 ? -30 -8.586 -26.984 1 74.69 736 PRO A O 1
ATOM 5830 N N . ARG A 1 737 ? -29.906 -10.789 -26.938 1 68.81 737 ARG A N 1
ATOM 5831 C CA . ARG A 1 737 ? -31.344 -10.867 -27.125 1 68.81 737 ARG A CA 1
ATOM 5832 C C . ARG A 1 737 ? -32.094 -10.32 -25.906 1 68.81 737 ARG A C 1
ATOM 5834 O O . ARG A 1 737 ? -33.312 -10.078 -25.969 1 68.81 737 ARG A O 1
ATOM 5841 N N . TYR A 1 738 ? -31.234 -10 -24.766 1 61.31 738 TYR A N 1
ATOM 5842 C CA . TYR A 1 738 ? -31.828 -9.445 -23.562 1 61.31 738 TYR A CA 1
ATOM 5843 C C . TYR A 1 738 ? -31.203 -8.102 -23.203 1 61.31 738 TYR A C 1
ATOM 5845 O O . TYR A 1 738 ? -30 -7.91 -23.375 1 61.31 738 TYR A O 1
ATOM 5853 N N . MET B 1 1 ? 26.844 7.277 -45.656 1 23.33 1 MET B N 1
ATOM 5854 C CA . MET B 1 1 ? 26.656 7.016 -44.219 1 23.33 1 MET B CA 1
ATOM 5855 C C . MET B 1 1 ? 26.703 5.52 -43.938 1 23.33 1 MET B C 1
ATOM 5857 O O . MET B 1 1 ? 26 4.73 -44.562 1 23.33 1 MET B O 1
ATOM 5861 N N . ASP B 1 2 ? 27.859 5.039 -43.5 1 31.11 2 ASP B N 1
ATOM 5862 C CA . ASP B 1 2 ? 28.188 3.623 -43.375 1 31.11 2 ASP B CA 1
ATOM 5863 C C . ASP B 1 2 ? 27.141 2.898 -42.531 1 31.11 2 ASP B C 1
ATOM 5865 O O . ASP B 1 2 ? 26.469 3.52 -41.688 1 31.11 2 ASP B O 1
ATOM 5869 N N . ALA B 1 3 ? 26.891 1.643 -42.875 1 37.66 3 ALA B N 1
ATOM 5870 C CA . ALA B 1 3 ? 25.922 0.713 -42.281 1 37.66 3 ALA B CA 1
ATOM 5871 C C . ALA B 1 3 ? 25.969 0.722 -40.781 1 37.66 3 ALA B C 1
ATOM 5873 O O . ALA B 1 3 ? 24.953 0.587 -40.094 1 37.66 3 ALA B O 1
ATOM 5874 N N . LYS B 1 4 ? 27.219 0.74 -40.281 1 40.09 4 LYS B N 1
ATOM 5875 C CA . LYS B 1 4 ? 27.422 0.678 -38.844 1 40.09 4 LYS B CA 1
ATOM 5876 C C . LYS B 1 4 ? 26.844 1.903 -38.156 1 40.09 4 LYS B C 1
ATOM 5878 O O . LYS B 1 4 ? 26.25 1.79 -37.062 1 40.09 4 LYS B O 1
ATOM 5883 N N . HIS B 1 5 ? 27.031 3.018 -38.75 1 34.5 5 HIS B N 1
ATOM 5884 C CA . HIS B 1 5 ? 26.516 4.258 -38.188 1 34.5 5 HIS B CA 1
ATOM 5885 C C . HIS B 1 5 ? 24.984 4.285 -38.25 1 34.5 5 HIS B C 1
ATOM 5887 O O . HIS B 1 5 ? 24.344 4.816 -37.344 1 34.5 5 HIS B O 1
ATOM 5893 N N . ARG B 1 6 ? 24.469 3.662 -39.281 1 36.06 6 ARG B N 1
ATOM 5894 C CA . ARG B 1 6 ? 23.016 3.541 -39.375 1 36.06 6 ARG B CA 1
ATOM 5895 C C . ARG B 1 6 ? 22.453 2.678 -38.25 1 36.06 6 ARG B C 1
ATOM 5897 O O . ARG B 1 6 ? 21.422 3.012 -37.688 1 36.06 6 ARG B O 1
ATOM 5904 N N . ALA B 1 7 ? 23.188 1.571 -38 1 36.66 7 ALA B N 1
ATOM 5905 C CA . ALA B 1 7 ? 22.719 0.65 -36.969 1 36.66 7 ALA B CA 1
ATOM 5906 C C . ALA B 1 7 ? 22.734 1.318 -35.594 1 36.66 7 ALA B C 1
ATOM 5908 O O . ALA B 1 7 ? 21.812 1.119 -34.781 1 36.66 7 ALA B O 1
ATOM 5909 N N . ALA B 1 8 ? 23.828 2.047 -35.312 1 36.09 8 ALA B N 1
ATOM 5910 C CA . ALA B 1 8 ? 23.922 2.748 -34.031 1 36.09 8 ALA B CA 1
ATOM 5911 C C . ALA B 1 8 ? 22.828 3.793 -33.906 1 36.09 8 ALA B C 1
ATOM 5913 O O . ALA B 1 8 ? 22.266 3.982 -32.812 1 36.09 8 ALA B O 1
ATOM 5914 N N . ILE B 1 9 ? 22.547 4.43 -35.062 1 35.97 9 ILE B N 1
ATOM 5915 C CA . ILE B 1 9 ? 21.453 5.398 -35.031 1 35.97 9 ILE B CA 1
ATOM 5916 C C . ILE B 1 9 ? 20.125 4.676 -34.812 1 35.97 9 ILE B C 1
ATOM 5918 O O . ILE B 1 9 ? 19.281 5.133 -34.062 1 35.97 9 ILE B O 1
ATOM 5922 N N . TYR B 1 10 ? 20 3.529 -35.5 1 36.06 10 TYR B N 1
ATOM 5923 C CA . TYR B 1 10 ? 18.766 2.771 -35.312 1 36.06 10 TYR B CA 1
ATOM 5924 C C . TYR B 1 10 ? 18.641 2.303 -33.875 1 36.06 10 TYR B C 1
ATOM 5926 O O . TYR B 1 10 ? 17.562 2.357 -33.281 1 36.06 10 TYR B O 1
ATOM 5934 N N . GLU B 1 11 ? 19.75 1.83 -33.25 1 36.69 11 GLU B N 1
ATOM 5935 C CA . GLU B 1 11 ? 19.766 1.432 -31.828 1 36.69 11 GLU B CA 1
ATOM 5936 C C . GLU B 1 11 ? 19.438 2.611 -30.922 1 36.69 11 GLU B C 1
ATOM 5938 O O . GLU B 1 11 ? 18.75 2.451 -29.906 1 36.69 11 GLU B O 1
ATOM 5943 N N . PHE B 1 12 ? 19.922 3.758 -31.281 1 35.69 12 PHE B N 1
ATOM 5944 C CA . PHE B 1 12 ? 19.625 4.969 -30.531 1 35.69 12 PHE B CA 1
ATOM 5945 C C . PHE B 1 12 ? 18.172 5.375 -30.719 1 35.69 12 PHE B C 1
ATOM 5947 O O . PHE B 1 12 ? 17.484 5.699 -29.75 1 35.69 12 PHE B O 1
ATOM 5954 N N . LEU B 1 13 ? 17.734 5.395 -31.938 1 38.25 13 LEU B N 1
ATOM 5955 C CA . LEU B 1 13 ? 16.344 5.762 -32.219 1 38.25 13 LEU B CA 1
ATOM 5956 C C . LEU B 1 13 ? 15.391 4.707 -31.656 1 38.25 13 LEU B C 1
ATOM 5958 O O . LEU B 1 13 ? 14.281 5.031 -31.234 1 38.25 13 LEU B O 1
ATOM 5962 N N . ALA B 1 14 ? 15.703 3.451 -31.656 1 38.25 14 ALA B N 1
ATOM 5963 C CA . ALA B 1 14 ? 14.906 2.369 -31.078 1 38.25 14 ALA B CA 1
ATOM 5964 C C . ALA B 1 14 ? 14.773 2.531 -29.562 1 38.25 14 ALA B C 1
ATOM 5966 O O . ALA B 1 14 ? 13.773 2.109 -28.969 1 38.25 14 ALA B O 1
ATOM 5967 N N . LYS B 1 15 ? 15.766 3.205 -28.828 1 37.34 15 LYS B N 1
ATOM 5968 C CA . LYS B 1 15 ? 15.773 3.467 -27.391 1 37.34 15 LYS B CA 1
ATOM 5969 C C . LYS B 1 15 ? 15.109 4.801 -27.078 1 37.34 15 LYS B C 1
ATOM 5971 O O . LYS B 1 15 ? 14.938 5.156 -25.906 1 37.34 15 LYS B O 1
ATOM 5976 N N . ARG B 1 16 ? 14.859 5.609 -28.062 1 29.88 16 ARG B N 1
ATOM 5977 C CA . ARG B 1 16 ? 14.18 6.887 -27.891 1 29.88 16 ARG B CA 1
ATOM 5978 C C . ARG B 1 16 ? 12.953 6.98 -28.781 1 29.88 16 ARG B C 1
ATOM 5980 O O . ARG B 1 16 ? 12.953 7.707 -29.781 1 29.88 16 ARG B O 1
ATOM 5987 N N . PRO B 1 17 ? 11.953 6.105 -28.453 1 33.97 17 PRO B N 1
ATOM 5988 C CA . PRO B 1 17 ? 10.758 6.102 -29.297 1 33.97 17 PRO B CA 1
ATOM 5989 C C . PRO B 1 17 ? 10.102 7.477 -29.406 1 33.97 17 PRO B C 1
ATOM 5991 O O . PRO B 1 17 ? 9.289 7.715 -30.297 1 33.97 17 PRO B O 1
ATOM 5994 N N . ASP B 1 18 ? 10.562 8.305 -28.578 1 36.75 18 ASP B N 1
ATOM 5995 C CA . ASP B 1 18 ? 9.977 9.641 -28.656 1 36.75 18 ASP B CA 1
ATOM 5996 C C . ASP B 1 18 ? 10.375 10.336 -29.953 1 36.75 18 ASP B C 1
ATOM 5998 O O . ASP B 1 18 ? 9.562 11.039 -30.562 1 36.75 18 ASP B O 1
ATOM 6002 N N . ILE B 1 19 ? 11.57 10.117 -30.312 1 37.06 19 ILE B N 1
ATOM 6003 C CA . ILE B 1 19 ? 12.039 10.781 -31.516 1 37.06 19 ILE B CA 1
ATOM 6004 C C . ILE B 1 19 ? 11.438 10.109 -32.75 1 37.06 19 ILE B C 1
ATOM 6006 O O . ILE B 1 19 ? 11.016 10.789 -33.688 1 37.06 19 ILE B O 1
ATOM 6010 N N . CYS B 1 20 ? 11.32 8.805 -32.594 1 35.84 20 CYS B N 1
ATOM 6011 C CA . CYS B 1 20 ? 10.797 8.109 -33.781 1 35.84 20 CYS B CA 1
ATOM 6012 C C . CYS B 1 20 ? 9.336 8.484 -34.031 1 35.84 20 CYS B C 1
ATOM 6014 O O . CYS B 1 20 ? 8.93 8.656 -35.156 1 35.84 20 CYS B O 1
ATOM 6016 N N . GLN B 1 21 ? 8.602 8.57 -32.969 1 36.31 21 GLN B N 1
ATOM 6017 C CA . GLN B 1 21 ? 7.207 8.93 -33.188 1 36.31 21 GLN B CA 1
ATOM 6018 C C . GLN B 1 21 ? 7.078 10.344 -33.75 1 36.31 21 GLN B C 1
ATOM 6020 O O . GLN B 1 21 ? 6.273 10.594 -34.625 1 36.31 21 GLN B O 1
ATOM 6025 N N . SER B 1 22 ? 7.988 11.164 -33.375 1 37.91 22 SER B N 1
ATOM 6026 C CA . SER B 1 22 ? 7.953 12.516 -33.906 1 37.91 22 SER B CA 1
ATOM 6027 C C . SER B 1 22 ? 8.336 12.531 -35.375 1 37.91 22 SER B C 1
ATOM 6029 O O . SER B 1 22 ? 7.727 13.258 -36.188 1 37.91 22 SER B O 1
ATOM 6031 N N . LEU B 1 23 ? 9.188 11.617 -35.688 1 36.91 23 LEU B N 1
ATOM 6032 C CA . LEU B 1 23 ? 9.641 11.508 -37.062 1 36.91 23 LEU B CA 1
ATOM 6033 C C . LEU B 1 23 ? 8.555 10.898 -37.938 1 36.91 23 LEU B C 1
ATOM 6035 O O . LEU B 1 23 ? 8.344 11.344 -39.062 1 36.91 23 LEU B O 1
ATOM 6039 N N . ARG B 1 24 ? 7.949 9.93 -37.344 1 37.25 24 ARG B N 1
ATOM 6040 C CA . ARG B 1 24 ? 6.879 9.312 -38.125 1 37.25 24 ARG B CA 1
ATOM 6041 C C . ARG B 1 24 ? 5.777 10.312 -38.438 1 37.25 24 ARG B C 1
ATOM 6043 O O . ARG B 1 24 ? 5.27 10.352 -39.562 1 37.25 24 ARG B O 1
ATOM 6050 N N . LEU B 1 25 ? 5.52 11.18 -37.531 1 37.91 25 LEU B N 1
ATOM 6051 C CA . LEU B 1 25 ? 4.461 12.164 -37.719 1 37.91 25 LEU B CA 1
ATOM 6052 C C . LEU B 1 25 ? 4.875 13.203 -38.75 1 37.91 25 LEU B C 1
ATOM 6054 O O . LEU B 1 25 ? 4.066 13.609 -39.594 1 37.91 25 LEU B O 1
ATOM 6058 N N . HIS B 1 26 ? 6.156 13.414 -38.781 1 33.81 26 HIS B N 1
ATOM 6059 C CA . HIS B 1 26 ? 6.664 14.359 -39.781 1 33.81 26 HIS B CA 1
ATOM 6060 C C . HIS B 1 26 ? 6.652 13.766 -41.188 1 33.81 26 HIS B C 1
ATOM 6062 O O . HIS B 1 26 ? 6.332 14.461 -42.156 1 33.81 26 HIS B O 1
ATOM 6068 N N . LEU B 1 27 ? 6.973 12.547 -41.156 1 34.16 27 LEU B N 1
ATOM 6069 C CA . LEU B 1 27 ? 7.02 11.898 -42.469 1 34.16 27 LEU B CA 1
ATOM 6070 C C . LEU B 1 27 ? 5.621 11.758 -43.062 1 34.16 27 LEU B C 1
ATOM 6072 O O . LEU B 1 27 ? 5.438 11.875 -44.25 1 34.16 27 LEU B O 1
ATOM 6076 N N . GLN B 1 28 ? 4.715 11.5 -42.219 1 35.88 28 GLN B N 1
ATOM 6077 C CA . GLN B 1 28 ? 3.361 11.336 -42.75 1 35.88 28 GLN B CA 1
ATOM 6078 C C . GLN B 1 28 ? 2.814 12.664 -43.25 1 35.88 28 GLN B C 1
ATOM 6080 O O . GLN B 1 28 ? 2.086 12.695 -44.25 1 35.88 28 GLN B O 1
ATOM 6085 N N . ALA B 1 29 ? 3.281 13.758 -42.781 1 33.22 29 ALA B N 1
ATOM 6086 C CA . ALA B 1 29 ? 2.771 15.055 -43.219 1 33.22 29 ALA B CA 1
ATOM 6087 C C . ALA B 1 29 ? 3.271 15.391 -44.625 1 33.22 29 ALA B C 1
ATOM 6089 O O . ALA B 1 29 ? 2.568 16.031 -45.406 1 33.22 29 ALA B O 1
ATOM 6090 N N . ARG B 1 30 ? 4.516 15.008 -44.969 1 31.22 30 ARG B N 1
ATOM 6091 C CA . ARG B 1 30 ? 5.059 15.336 -46.281 1 31.22 30 ARG B CA 1
ATOM 6092 C C . ARG B 1 30 ? 4.488 14.414 -47.375 1 31.22 30 ARG B C 1
ATOM 6094 O O . ARG B 1 30 ? 4.77 14.586 -48.562 1 31.22 30 ARG B O 1
ATOM 6101 N N . LYS B 1 31 ? 3.979 13.305 -47 1 35.31 31 LYS B N 1
ATOM 6102 C CA . LYS B 1 31 ? 3.537 12.383 -48.062 1 35.31 31 LYS B CA 1
ATOM 6103 C C . LYS B 1 31 ? 2.361 12.953 -48.844 1 35.31 31 LYS B C 1
ATOM 6105 O O . LYS B 1 31 ? 2.035 12.469 -49.938 1 35.31 31 LYS B O 1
ATOM 6110 N N . SER B 1 32 ? 1.567 13.844 -48.312 1 35.28 32 SER B N 1
ATOM 6111 C CA . SER B 1 32 ? 0.365 14.102 -49.094 1 35.28 32 SER B CA 1
ATOM 6112 C C . SER B 1 32 ? 0.704 14.789 -50.438 1 35.28 32 SER B C 1
ATOM 6114 O O . SER B 1 32 ? -0.187 15.078 -51.219 1 35.28 32 SER B O 1
ATOM 6116 N N . HIS B 1 33 ? 1.835 15.461 -50.531 1 31.27 33 HIS B N 1
ATOM 6117 C CA . HIS B 1 33 ? 1.852 16.156 -51.812 1 31.27 33 HIS B CA 1
ATOM 6118 C C . HIS B 1 33 ? 2.107 15.203 -52.969 1 31.27 33 HIS B C 1
ATOM 6120 O O . HIS B 1 33 ? 1.72 15.477 -54.125 1 31.27 33 HIS B O 1
ATOM 6126 N N . ASP B 1 34 ? 3.234 14.422 -52.938 1 30.81 34 ASP B N 1
ATOM 6127 C CA . ASP B 1 34 ? 3.66 13.836 -54.219 1 30.81 34 ASP B CA 1
ATOM 6128 C C . ASP B 1 34 ? 2.836 12.594 -54.562 1 30.81 34 ASP B C 1
ATOM 6130 O O . ASP B 1 34 ? 2.404 11.867 -53.656 1 30.81 34 ASP B O 1
ATOM 6134 N N . GLY B 1 35 ? 2.049 12.5 -55.594 1 29.38 35 GLY B N 1
ATOM 6135 C CA . GLY B 1 35 ? 1.206 11.555 -56.312 1 29.38 35 GLY B CA 1
ATOM 6136 C C . GLY B 1 35 ? 1.571 10.109 -56.031 1 29.38 35 GLY B C 1
ATOM 6137 O O . GLY B 1 35 ? 0.833 9.195 -56.406 1 29.38 35 GLY B O 1
ATOM 6138 N N . GLU B 1 36 ? 2.861 9.828 -56.375 1 29.48 36 GLU B N 1
ATOM 6139 C CA . GLU B 1 36 ? 3.221 8.469 -56.75 1 29.48 36 GLU B CA 1
ATOM 6140 C C . GLU B 1 36 ? 3.074 7.516 -55.562 1 29.48 36 GLU B C 1
ATOM 6142 O O . GLU B 1 36 ? 3.027 7.953 -54.438 1 29.48 36 GLU B O 1
ATOM 6147 N N . THR B 1 37 ? 3.221 6.117 -55.875 1 29.61 37 THR B N 1
ATOM 6148 C CA . THR B 1 37 ? 2.965 4.816 -55.25 1 29.61 37 THR B CA 1
ATOM 6149 C C . THR B 1 37 ? 3.484 4.777 -53.812 1 29.61 37 THR B C 1
ATOM 6151 O O . THR B 1 37 ? 4.266 5.641 -53.406 1 29.61 37 THR B O 1
ATOM 6154 N N . ALA B 1 38 ? 3.545 3.449 -53.281 1 31.09 38 ALA B N 1
ATOM 6155 C CA . ALA B 1 38 ? 3.697 2.977 -51.906 1 31.09 38 ALA B CA 1
ATOM 6156 C C . ALA B 1 38 ? 5.008 3.467 -51.312 1 31.09 38 ALA B C 1
ATOM 6158 O O . ALA B 1 38 ? 6.078 2.922 -51.594 1 31.09 38 ALA B O 1
ATOM 6159 N N . PRO B 1 39 ? 5.398 4.762 -51.312 1 29.22 39 PRO B N 1
ATOM 6160 C CA . PRO B 1 39 ? 6.832 5.047 -51.219 1 29.22 39 PRO B CA 1
ATOM 6161 C C . PRO B 1 39 ? 7.457 4.488 -49.938 1 29.22 39 PRO B C 1
ATOM 6163 O O . PRO B 1 39 ? 6.809 4.469 -48.906 1 29.22 39 PRO B O 1
ATOM 6166 N N . THR B 1 40 ? 8.273 3.414 -50.188 1 29.17 40 THR B N 1
ATOM 6167 C CA . THR B 1 40 ? 9.211 2.84 -49.219 1 29.17 40 THR B CA 1
ATOM 6168 C C . THR B 1 40 ? 9.859 3.934 -48.375 1 29.17 40 THR B C 1
ATOM 6170 O O . THR B 1 40 ? 10.328 4.941 -48.906 1 29.17 40 THR B O 1
ATOM 6173 N N . VAL B 1 41 ? 9.195 4.18 -47.406 1 30.5 41 VAL B N 1
ATOM 6174 C CA . VAL B 1 41 ? 9.797 5.141 -46.5 1 30.5 41 VAL B CA 1
ATOM 6175 C C . VAL B 1 41 ? 11.32 5.02 -46.531 1 30.5 41 VAL B C 1
ATOM 6177 O O . VAL B 1 41 ? 11.883 4.004 -46.125 1 30.5 41 VAL B O 1
ATOM 6180 N N . ASP B 1 42 ? 11.906 5.387 -47.75 1 28.28 42 ASP B N 1
ATOM 6181 C CA . ASP B 1 42 ? 13.352 5.402 -47.969 1 28.28 42 ASP B CA 1
ATOM 6182 C C . ASP B 1 42 ? 14.07 6.133 -46.844 1 28.28 42 ASP B C 1
ATOM 6184 O O . ASP B 1 42 ? 13.828 7.32 -46.625 1 28.28 42 ASP B O 1
ATOM 6188 N N . VAL B 1 43 ? 14.508 5.359 -45.969 1 30.83 43 VAL B N 1
ATOM 6189 C CA . VAL B 1 43 ? 15.367 5.699 -44.844 1 30.83 43 VAL B CA 1
ATOM 6190 C C . VAL B 1 43 ? 16.438 6.695 -45.281 1 30.83 43 VAL B C 1
ATOM 6192 O O . VAL B 1 43 ? 16.766 7.633 -44.562 1 30.83 43 VAL B O 1
ATOM 6195 N N . ALA B 1 44 ? 16.812 6.516 -46.531 1 30.73 44 ALA B N 1
ATOM 6196 C CA . ALA B 1 44 ? 17.906 7.344 -47.031 1 30.73 44 ALA B CA 1
ATOM 6197 C C . ALA B 1 44 ? 17.5 8.812 -47.094 1 30.73 44 ALA B C 1
ATOM 6199 O O . ALA B 1 44 ? 18.266 9.695 -46.688 1 30.73 44 ALA B O 1
ATOM 6200 N N . ARG B 1 45 ? 16.281 8.938 -47.656 1 35.03 45 ARG B N 1
ATOM 6201 C CA . ARG B 1 45 ? 15.867 10.32 -47.875 1 35.03 45 ARG B CA 1
ATOM 6202 C C . ARG B 1 45 ? 15.562 11.031 -46.562 1 35.03 45 ARG B C 1
ATOM 6204 O O . ARG B 1 45 ? 15.82 12.227 -46.438 1 35.03 45 ARG B O 1
ATOM 6211 N N . THR B 1 46 ? 15.141 10.141 -45.656 1 34.5 46 THR B N 1
ATOM 6212 C CA . THR B 1 46 ? 14.891 10.719 -44.344 1 34.5 46 THR B CA 1
ATOM 6213 C C . THR B 1 46 ? 16.203 11.141 -43.688 1 34.5 46 THR B C 1
ATOM 6215 O O . THR B 1 46 ? 16.281 12.219 -43.062 1 34.5 46 THR B O 1
ATOM 6218 N N . LEU B 1 47 ? 17.25 10.375 -43.938 1 34.25 47 LEU B N 1
ATOM 6219 C CA . LEU B 1 47 ? 18.578 10.734 -43.406 1 34.25 47 LEU B CA 1
ATOM 6220 C C . LEU B 1 47 ? 19.094 12 -44.094 1 34.25 47 LEU B C 1
ATOM 6222 O O . LEU B 1 47 ? 19.75 12.828 -43.469 1 34.25 47 LEU B O 1
ATOM 6226 N N . GLU B 1 48 ? 18.781 12.117 -45.344 1 36.84 48 GLU B N 1
ATOM 6227 C CA . GLU B 1 48 ? 19.25 13.281 -46.094 1 36.84 48 GLU B CA 1
ATOM 6228 C C . GLU B 1 48 ? 18.641 14.57 -45.562 1 36.84 48 GLU B C 1
ATOM 6230 O O . GLU B 1 48 ? 19.312 15.586 -45.438 1 36.84 48 GLU B O 1
ATOM 6235 N N . VAL B 1 49 ? 17.391 14.445 -45.188 1 36.31 49 VAL B N 1
ATOM 6236 C CA . VAL B 1 49 ? 16.719 15.648 -44.688 1 36.31 49 VAL B CA 1
ATOM 6237 C C . VAL B 1 49 ? 17.266 16 -43.312 1 36.31 49 VAL B C 1
ATOM 6239 O O . VAL B 1 49 ? 17.469 17.172 -43 1 36.31 49 VAL B O 1
ATOM 6242 N N . LEU B 1 50 ? 17.609 14.953 -42.594 1 34.38 50 LEU B N 1
ATOM 6243 C CA . LEU B 1 50 ? 18.219 15.258 -41.281 1 34.38 50 LEU B CA 1
ATOM 6244 C C . LEU B 1 50 ? 19.609 15.836 -41.469 1 34.38 50 LEU B C 1
ATOM 6246 O O . LEU B 1 50 ? 20.047 16.688 -40.688 1 34.38 50 LEU B O 1
ATOM 6250 N N . GLN B 1 51 ? 20.344 15.469 -42.438 1 36.34 51 GLN B N 1
ATOM 6251 C CA . GLN B 1 51 ? 21.641 16.047 -42.781 1 36.34 51 GLN B CA 1
ATOM 6252 C C . GLN B 1 51 ? 21.5 17.531 -43.125 1 36.34 51 GLN B C 1
ATOM 6254 O O . GLN B 1 51 ? 22.312 18.359 -42.656 1 36.34 51 GLN B O 1
ATOM 6259 N N . ASP B 1 52 ? 20.578 17.797 -43.969 1 39.94 52 ASP B N 1
ATOM 6260 C CA . ASP B 1 52 ? 20.469 19.156 -44.469 1 39.94 52 ASP B CA 1
ATOM 6261 C C . ASP B 1 52 ? 20.031 20.109 -43.375 1 39.94 52 ASP B C 1
ATOM 6263 O O . ASP B 1 52 ? 20.344 21.312 -43.438 1 39.94 52 ASP B O 1
ATOM 6267 N N . THR B 1 53 ? 19.156 19.609 -42.531 1 39.41 53 THR B N 1
ATOM 6268 C CA . THR B 1 53 ? 18.672 20.562 -41.531 1 39.41 53 THR B CA 1
ATOM 6269 C C . THR B 1 53 ? 19.688 20.734 -40.406 1 39.41 53 THR B C 1
ATOM 6271 O O . THR B 1 53 ? 19.484 21.516 -39.469 1 39.41 53 THR B O 1
ATOM 6274 N N . GLY B 1 54 ? 20.953 20.531 -40.469 1 34.97 54 GLY B N 1
ATOM 6275 C CA . GLY B 1 54 ? 22.125 20.672 -39.594 1 34.97 54 GLY B CA 1
ATOM 6276 C C . GLY B 1 54 ? 22 19.938 -38.281 1 34.97 54 GLY B C 1
ATOM 6277 O O . GLY B 1 54 ? 22.844 20.078 -37.406 1 34.97 54 GLY B O 1
ATOM 6278 N N . VAL B 1 55 ? 20.891 19.578 -38.188 1 35.75 55 VAL B N 1
ATOM 6279 C CA . VAL B 1 55 ? 20.672 18.969 -36.875 1 35.75 55 VAL B CA 1
ATOM 6280 C C . VAL B 1 55 ? 21.531 17.719 -36.719 1 35.75 55 VAL B C 1
ATOM 6282 O O . VAL B 1 55 ? 21.969 17.375 -35.625 1 35.75 55 VAL B O 1
ATOM 6285 N N . LEU B 1 56 ? 21.875 17.094 -37.875 1 33.38 56 LEU B N 1
ATOM 6286 C CA . LEU B 1 56 ? 22.781 15.961 -37.875 1 33.38 56 LEU B CA 1
ATOM 6287 C C . LEU B 1 56 ? 24.188 16.375 -37.438 1 33.38 56 LEU B C 1
ATOM 6289 O O . LEU B 1 56 ? 24.859 15.641 -36.719 1 33.38 56 LEU B O 1
ATOM 6293 N N . THR B 1 57 ? 24.547 17.5 -37.906 1 39.16 57 THR B N 1
ATOM 6294 C CA . THR B 1 57 ? 25.875 17.953 -37.531 1 39.16 57 THR B CA 1
ATOM 6295 C C . THR B 1 57 ? 25.969 18.141 -36 1 39.16 57 THR B C 1
ATOM 6297 O O . THR B 1 57 ? 26.984 17.812 -35.375 1 39.16 57 THR B O 1
ATOM 6300 N N . ASP B 1 58 ? 24.938 18.75 -35.531 1 38.56 58 ASP B N 1
ATOM 6301 C CA . ASP B 1 58 ? 25 19.016 -34.094 1 38.56 58 ASP B CA 1
ATOM 6302 C C . ASP B 1 58 ? 24.969 17.719 -33.312 1 38.56 58 ASP B C 1
ATOM 6304 O O . ASP B 1 58 ? 25.688 17.562 -32.312 1 38.56 58 ASP B O 1
ATOM 6308 N N . ILE B 1 59 ? 24.234 16.797 -33.781 1 34.31 59 ILE B N 1
ATOM 6309 C CA . ILE B 1 59 ? 24.234 15.484 -33.156 1 34.31 59 ILE B CA 1
ATOM 6310 C C . ILE B 1 59 ? 25.578 14.805 -33.375 1 34.31 59 ILE B C 1
ATOM 6312 O O . ILE B 1 59 ? 26.141 14.18 -32.5 1 34.31 59 ILE B O 1
ATOM 6316 N N . GLN B 1 60 ? 26.094 14.961 -34.531 1 35.19 60 GLN B N 1
ATOM 6317 C CA . GLN B 1 60 ? 27.391 14.391 -34.844 1 35.19 60 GLN B CA 1
ATOM 6318 C C . GLN B 1 60 ? 28.484 15.023 -33.969 1 35.19 60 GLN B C 1
ATOM 6320 O O . GLN B 1 60 ? 29.391 14.336 -33.5 1 35.19 60 GLN B O 1
ATOM 6325 N N . GLN B 1 61 ? 28.422 16.312 -33.844 1 42 61 GLN B N 1
ATOM 6326 C CA . GLN B 1 61 ? 29.422 16.953 -33.031 1 42 61 GLN B CA 1
ATOM 6327 C C . GLN B 1 61 ? 29.297 16.516 -31.562 1 42 61 GLN B C 1
ATOM 6329 O O . GLN B 1 61 ? 30.297 16.281 -30.891 1 42 61 GLN B O 1
ATOM 6334 N N . GLN B 1 62 ? 28.062 16.453 -31.188 1 34.88 62 GLN B N 1
ATOM 6335 C CA . GLN B 1 62 ? 27.891 16.016 -29.812 1 34.88 62 GLN B CA 1
ATOM 6336 C C . GLN B 1 62 ? 28.266 14.539 -29.656 1 34.88 62 GLN B C 1
ATOM 6338 O O . GLN B 1 62 ? 28.844 14.148 -28.641 1 34.88 62 GLN B O 1
ATOM 6343 N N . LEU B 1 63 ? 28.016 13.852 -30.703 1 30.19 63 LEU B N 1
ATOM 6344 C CA . LEU B 1 63 ? 28.516 12.477 -30.734 1 30.19 63 LEU B CA 1
ATOM 6345 C C . LEU B 1 63 ? 30.031 12.438 -30.844 1 30.19 63 LEU B C 1
ATOM 6347 O O . LEU B 1 63 ? 30.688 11.641 -30.172 1 30.19 63 LEU B O 1
ATOM 6351 N N . ALA B 1 64 ? 30.547 13.219 -31.688 1 34.88 64 ALA B N 1
ATOM 6352 C CA . ALA B 1 64 ? 32 13.25 -31.828 1 34.88 64 ALA B CA 1
ATOM 6353 C C . ALA B 1 64 ? 32.688 13.664 -30.531 1 34.88 64 ALA B C 1
ATOM 6355 O O . ALA B 1 64 ? 33.688 13.078 -30.141 1 34.88 64 ALA B O 1
ATOM 6356 N N . THR B 1 65 ? 32.219 14.711 -29.891 1 37.41 65 THR B N 1
ATOM 6357 C CA . THR B 1 65 ? 32.812 15.102 -28.609 1 37.41 65 THR B CA 1
ATOM 6358 C C . THR B 1 65 ? 32.625 13.984 -27.578 1 37.41 65 THR B C 1
ATOM 6360 O O . THR B 1 65 ? 33.531 13.727 -26.766 1 37.41 65 THR B O 1
ATOM 6363 N N . TYR B 1 66 ? 31.5 13.359 -27.688 1 28.53 66 TYR B N 1
ATOM 6364 C CA . TYR B 1 66 ? 31.312 12.227 -26.797 1 28.53 66 TYR B CA 1
ATOM 6365 C C . TYR B 1 66 ? 32.188 11.062 -27.188 1 28.53 66 TYR B C 1
ATOM 6367 O O . TYR B 1 66 ? 32.812 10.414 -26.328 1 28.53 66 TYR B O 1
ATOM 6375 N N . MET B 1 67 ? 32.312 10.836 -28.438 1 29.88 67 MET B N 1
ATOM 6376 C CA . MET B 1 67 ? 33.188 9.758 -28.891 1 29.88 67 MET B CA 1
ATOM 6377 C C . MET B 1 67 ? 34.656 10.117 -28.688 1 29.88 67 MET B C 1
ATOM 6379 O O . MET B 1 67 ? 35.469 9.242 -28.422 1 29.88 67 MET B O 1
ATOM 6383 N N . GLN B 1 68 ? 35.031 11.305 -29.047 1 31.88 68 GLN B N 1
ATOM 6384 C CA . GLN B 1 68 ? 36.406 11.672 -28.781 1 31.88 68 GLN B CA 1
ATOM 6385 C C . GLN B 1 68 ? 36.75 11.562 -27.297 1 31.88 68 GLN B C 1
ATOM 6387 O O . GLN B 1 68 ? 37.844 11.156 -26.938 1 31.88 68 GLN B O 1
ATOM 6392 N N . SER B 1 69 ? 35.875 12.039 -26.453 1 29.58 69 SER B N 1
ATOM 6393 C CA . SER B 1 69 ? 36.219 11.875 -25.047 1 29.58 69 SER B CA 1
ATOM 6394 C C . SER B 1 69 ? 36.188 10.406 -24.641 1 29.58 69 SER B C 1
ATOM 6396 O O . SER B 1 69 ? 36.906 9.984 -23.734 1 29.58 69 SER B O 1
ATOM 6398 N N . ALA B 1 70 ? 35.406 9.641 -25.359 1 26.19 70 ALA B N 1
ATOM 6399 C CA . ALA B 1 70 ? 35.469 8.203 -25.094 1 26.19 70 ALA B CA 1
ATOM 6400 C C . ALA B 1 70 ? 36.688 7.562 -25.75 1 26.19 70 ALA B C 1
ATOM 6402 O O . ALA B 1 70 ? 37.25 6.609 -25.219 1 26.19 70 ALA B O 1
ATOM 6403 N N . GLU B 1 71 ? 37.031 7.965 -26.953 1 29.16 71 GLU B N 1
ATOM 6404 C CA . GLU B 1 71 ? 38.188 7.367 -27.609 1 29.16 71 GLU B CA 1
ATOM 6405 C C . GLU B 1 71 ? 39.469 7.754 -26.922 1 29.16 71 GLU B C 1
ATOM 6407 O O . GLU B 1 71 ? 40.469 7 -26.953 1 29.16 71 GLU B O 1
ATOM 6412 N N . GLN B 1 72 ? 39.656 9.039 -26.641 1 28.42 72 GLN B N 1
ATOM 6413 C CA . GLN B 1 72 ? 40.969 9.273 -26 1 28.42 72 GLN B CA 1
ATOM 6414 C C . GLN B 1 72 ? 41.156 8.344 -24.797 1 28.42 72 GLN B C 1
ATOM 6416 O O . GLN B 1 72 ? 42.281 8.07 -24.406 1 28.42 72 GLN B O 1
ATOM 6421 N N . THR B 1 73 ? 40.094 7.988 -24.219 1 25.45 73 THR B N 1
ATOM 6422 C CA . THR B 1 73 ? 40.406 7.113 -23.094 1 25.45 73 THR B CA 1
ATOM 6423 C C . THR B 1 73 ? 40.656 5.688 -23.578 1 25.45 73 THR B C 1
ATOM 6425 O O . THR B 1 73 ? 41.188 4.863 -22.828 1 25.45 73 THR B O 1
ATOM 6428 N N . VAL B 1 74 ? 40.281 5.441 -24.875 1 26.25 74 VAL B N 1
ATOM 6429 C CA . VAL B 1 74 ? 40.562 4.062 -25.266 1 26.25 74 VAL B CA 1
ATOM 6430 C C . VAL B 1 74 ? 42.031 3.934 -25.719 1 26.25 74 VAL B C 1
ATOM 6432 O O . VAL B 1 74 ? 42.688 2.934 -25.438 1 26.25 74 VAL B O 1
ATOM 6435 N N . GLU B 1 75 ? 42.438 4.773 -26.672 1 25.75 75 GLU B N 1
ATOM 6436 C CA . GLU B 1 75 ? 43.75 4.559 -27.266 1 25.75 75 GLU B CA 1
ATOM 6437 C C . GLU B 1 75 ? 44.844 4.598 -26.219 1 25.75 75 GLU B C 1
ATOM 6439 O O . GLU B 1 75 ? 45.938 4.066 -26.422 1 25.75 75 GLU B O 1
ATOM 6444 N N . ALA B 1 76 ? 44.875 5.59 -25.422 1 24.53 76 ALA B N 1
ATOM 6445 C CA . ALA B 1 76 ? 46.031 5.488 -24.578 1 24.53 76 ALA B CA 1
ATOM 6446 C C . ALA B 1 76 ? 46.188 4.074 -24.016 1 24.53 76 ALA B C 1
ATOM 6448 O O . ALA B 1 76 ? 47.25 3.729 -23.484 1 24.53 76 ALA B O 1
ATOM 6449 N N . ASN B 1 77 ? 45.188 3.34 -24.156 1 21.25 77 ASN B N 1
ATOM 6450 C CA . ASN B 1 77 ? 45.469 2.029 -23.578 1 21.25 77 ASN B CA 1
ATOM 6451 C C . ASN B 1 77 ? 46 1.062 -24.641 1 21.25 77 ASN B C 1
ATOM 6453 O O . ASN B 1 77 ? 46.125 -0.134 -24.375 1 21.25 77 ASN B O 1
ATOM 6457 N N . ALA B 1 78 ? 46 1.423 -25.938 1 23.19 78 ALA B N 1
ATOM 6458 C CA . ALA B 1 78 ? 46.375 0.373 -26.875 1 23.19 78 ALA B CA 1
ATOM 6459 C C . ALA B 1 78 ? 47.875 0.066 -26.766 1 23.19 78 ALA B C 1
ATOM 6461 O O . ALA B 1 78 ? 48.312 -1.076 -26.969 1 23.19 78 ALA B O 1
ATOM 6462 N N . GLU B 1 79 ? 48.75 1.054 -27.125 1 22.47 79 GLU B N 1
ATOM 6463 C CA . GLU B 1 79 ? 50.156 0.738 -27.422 1 22.47 79 GLU B CA 1
ATOM 6464 C C . GLU B 1 79 ? 50.75 -0.192 -26.359 1 22.47 79 GLU B C 1
ATOM 6466 O O . GLU B 1 79 ? 51.75 -0.854 -26.594 1 22.47 79 GLU B O 1
ATOM 6471 N N . ARG B 1 80 ? 50.594 0.189 -25.219 1 22.78 80 ARG B N 1
ATOM 6472 C CA . ARG B 1 80 ? 51.469 -0.531 -24.312 1 22.78 80 ARG B CA 1
ATOM 6473 C C . ARG B 1 80 ? 51.188 -2.029 -24.344 1 22.78 80 ARG B C 1
ATOM 6475 O O . ARG B 1 80 ? 50.75 -2.604 -23.359 1 22.78 80 ARG B O 1
ATOM 6482 N N . THR B 1 81 ? 50.719 -2.504 -25.453 1 21.94 81 THR B N 1
ATOM 6483 C CA . THR B 1 81 ? 50.312 -3.9 -25.516 1 21.94 81 THR B CA 1
ATOM 6484 C C . THR B 1 81 ? 51.5 -4.828 -25.328 1 21.94 81 THR B C 1
ATOM 6486 O O . THR B 1 81 ? 51.312 -6.02 -25.047 1 21.94 81 THR B O 1
ATOM 6489 N N . GLY B 1 82 ? 52.5 -4.691 -26.109 1 20.16 82 GLY B N 1
ATOM 6490 C CA . GLY B 1 82 ? 53.438 -5.723 -26.516 1 20.16 82 GLY B CA 1
ATOM 6491 C C . GLY B 1 82 ? 54.219 -6.34 -25.359 1 20.16 82 GLY B C 1
ATOM 6492 O O . GLY B 1 82 ? 54.844 -7.391 -25.5 1 20.16 82 GLY B O 1
ATOM 6493 N N . LYS B 1 83 ? 55.031 -5.426 -24.797 1 21.84 83 LYS B N 1
ATOM 6494 C CA . LYS B 1 83 ? 56.125 -5.938 -23.984 1 21.84 83 LYS B CA 1
ATOM 6495 C C . LYS B 1 83 ? 55.656 -6.977 -22.984 1 21.84 83 LYS B C 1
ATOM 6497 O O . LYS B 1 83 ? 54.531 -6.879 -22.469 1 21.84 83 LYS B O 1
ATOM 6502 N N . GLU B 1 84 ? 56.344 -8.242 -22.781 1 19.44 84 GLU B N 1
ATOM 6503 C CA . GLU B 1 84 ? 56.188 -9.539 -22.125 1 19.44 84 GLU B CA 1
ATOM 6504 C C . GLU B 1 84 ? 55.781 -9.367 -20.656 1 19.44 84 GLU B C 1
ATOM 6506 O O . GLU B 1 84 ? 56.531 -8.812 -19.859 1 19.44 84 GLU B O 1
ATOM 6511 N N . VAL B 1 85 ? 54.875 -8.844 -20.438 1 20.39 85 VAL B N 1
ATOM 6512 C CA . VAL B 1 85 ? 54.688 -8.195 -19.156 1 20.39 85 VAL B CA 1
ATOM 6513 C C . VAL B 1 85 ? 55 -9.172 -18.031 1 20.39 85 VAL B C 1
ATOM 6515 O O . VAL B 1 85 ? 54.281 -10.164 -17.828 1 20.39 85 VAL B O 1
ATOM 6518 N N . LYS B 1 86 ? 56.219 -9.422 -17.766 1 19.7 86 LYS B N 1
ATOM 6519 C CA . LYS B 1 86 ? 56.938 -10.211 -16.781 1 19.7 86 LYS B CA 1
ATOM 6520 C C . LYS B 1 86 ? 56.281 -10.133 -15.414 1 19.7 86 LYS B C 1
ATOM 6522 O O . LYS B 1 86 ? 55.938 -9.047 -14.938 1 19.7 86 LYS B O 1
ATOM 6527 N N . ARG B 1 87 ? 55.719 -11.172 -14.977 1 18.8 87 ARG B N 1
ATOM 6528 C CA . ARG B 1 87 ? 54.969 -11.57 -13.789 1 18.8 87 ARG B CA 1
ATOM 6529 C C . ARG B 1 87 ? 55.594 -10.984 -12.523 1 18.8 87 ARG B C 1
ATOM 6531 O O . ARG B 1 87 ? 56.562 -11.5 -12.016 1 18.8 87 ARG B O 1
ATOM 6538 N N . ARG B 1 88 ? 56.031 -9.75 -12.602 1 17.8 88 ARG B N 1
ATOM 6539 C CA . ARG B 1 88 ? 56.875 -9.43 -11.445 1 17.8 88 ARG B CA 1
ATOM 6540 C C . ARG B 1 88 ? 56.281 -10.023 -10.172 1 17.8 88 ARG B C 1
ATOM 6542 O O . ARG B 1 88 ? 55.062 -10.023 -9.984 1 17.8 88 ARG B O 1
ATOM 6549 N N . GLU B 1 89 ? 57 -10.852 -9.414 1 18.36 89 GLU B N 1
ATOM 6550 C CA . GLU B 1 89 ? 57.125 -11.719 -8.25 1 18.36 89 GLU B CA 1
ATOM 6551 C C . GLU B 1 89 ? 56.656 -11 -6.98 1 18.36 89 GLU B C 1
ATOM 6553 O O . GLU B 1 89 ? 56.812 -11.523 -5.875 1 18.36 89 GLU B O 1
ATOM 6558 N N . GLY B 1 90 ? 55.906 -10.094 -7.109 1 16.98 90 GLY B N 1
ATOM 6559 C CA . GLY B 1 90 ? 55.875 -8.992 -6.156 1 16.98 90 GLY B CA 1
ATOM 6560 C C . GLY B 1 90 ? 55.844 -9.453 -4.711 1 16.98 90 GLY B C 1
ATOM 6561 O O . GLY B 1 90 ? 55.438 -10.586 -4.426 1 16.98 90 GLY B O 1
ATOM 6562 N N . SER B 1 91 ? 56.562 -8.781 -3.82 1 17.33 91 SER B N 1
ATOM 6563 C CA . SER B 1 91 ? 57.094 -9 -2.484 1 17.33 91 SER B CA 1
ATOM 6564 C C . SER B 1 91 ? 56 -9.445 -1.515 1 17.33 91 SER B C 1
ATOM 6566 O O . SER B 1 91 ? 54.844 -9.016 -1.623 1 17.33 91 SER B O 1
ATOM 6568 N N . GLY B 1 92 ? 56.094 -10.617 -0.968 1 16.61 92 GLY B N 1
ATOM 6569 C CA . GLY B 1 92 ? 55.469 -11.594 -0.08 1 16.61 92 GLY B CA 1
ATOM 6570 C C . GLY B 1 92 ? 55.031 -11.008 1.246 1 16.61 92 GLY B C 1
ATOM 6571 O O . GLY B 1 92 ? 55.594 -11.336 2.295 1 16.61 92 GLY B O 1
ATOM 6572 N N . LEU B 1 93 ? 54.656 -9.734 1.185 1 16.45 93 LEU B N 1
ATOM 6573 C CA . LEU B 1 93 ? 54.719 -9.141 2.514 1 16.45 93 LEU B CA 1
ATOM 6574 C C . LEU B 1 93 ? 54.156 -10.086 3.568 1 16.45 93 LEU B C 1
ATOM 6576 O O . LEU B 1 93 ? 53.094 -10.656 3.387 1 16.45 93 LEU B O 1
ATOM 6580 N N . LYS B 1 94 ? 55 -10.516 4.363 1 17.05 94 LYS B N 1
ATOM 6581 C CA . LYS B 1 94 ? 55.062 -11.398 5.523 1 17.05 94 LYS B CA 1
ATOM 6582 C C . LYS B 1 94 ? 53.969 -11.047 6.527 1 17.05 94 LYS B C 1
ATOM 6584 O O . LYS B 1 94 ? 53.906 -9.906 7 1 17.05 94 LYS B O 1
ATOM 6589 N N . TRP B 1 95 ? 52.812 -11.484 6.133 1 17.17 95 TRP B N 1
ATOM 6590 C CA . TRP B 1 95 ? 51.719 -11.391 7.07 1 17.17 95 TRP B CA 1
ATOM 6591 C C . TRP B 1 95 ? 52.156 -11.711 8.492 1 17.17 95 TRP B C 1
ATOM 6593 O O . TRP B 1 95 ? 52.562 -12.844 8.781 1 17.17 95 TRP B O 1
ATOM 6603 N N . LEU B 1 96 ? 53.125 -10.828 8.898 1 16.16 96 LEU B N 1
ATOM 6604 C CA . LEU B 1 96 ? 53.656 -11.203 10.195 1 16.16 96 LEU B CA 1
ATOM 6605 C C . LEU B 1 96 ? 52.562 -11.609 11.156 1 16.16 96 LEU B C 1
ATOM 6607 O O . LEU B 1 96 ? 51.469 -11.023 11.133 1 16.16 96 LEU B O 1
ATOM 6611 N N . PRO B 1 97 ? 52.688 -12.875 11.664 1 17.84 97 PRO B N 1
ATOM 6612 C CA . PRO B 1 97 ? 51.906 -13.602 12.68 1 17.84 97 PRO B CA 1
ATOM 6613 C C . PRO B 1 97 ? 51.688 -12.773 13.945 1 17.84 97 PRO B C 1
ATOM 6615 O O . PRO B 1 97 ? 52.625 -12.477 14.672 1 17.84 97 PRO B O 1
ATOM 6618 N N . GLN B 1 98 ? 51.344 -11.469 13.75 1 16.28 98 GLN B N 1
ATOM 6619 C CA . GLN B 1 98 ? 51.562 -10.766 15.008 1 16.28 98 GLN B CA 1
ATOM 6620 C C . GLN B 1 98 ? 50.969 -11.539 16.188 1 16.28 98 GLN B C 1
ATOM 6622 O O . GLN B 1 98 ? 49.781 -11.836 16.219 1 16.28 98 GLN B O 1
ATOM 6627 N N . THR B 1 99 ? 51.781 -12.367 16.938 1 17.22 99 THR B N 1
ATOM 6628 C CA . THR B 1 99 ? 51.781 -13.18 18.156 1 17.22 99 THR B CA 1
ATOM 6629 C C . THR B 1 99 ? 51.156 -12.414 19.312 1 17.22 99 THR B C 1
ATOM 6631 O O . THR B 1 99 ? 50.688 -13.023 20.281 1 17.22 99 THR B O 1
ATOM 6634 N N . ALA B 1 100 ? 51.531 -11.039 19.438 1 16.08 100 ALA B N 1
ATOM 6635 C CA . ALA B 1 100 ? 51.844 -10.727 20.828 1 16.08 100 ALA B CA 1
ATOM 6636 C C . ALA B 1 100 ? 50.656 -10.891 21.734 1 16.08 100 ALA B C 1
ATOM 6638 O O . ALA B 1 100 ? 50.75 -11.383 22.859 1 16.08 100 ALA B O 1
ATOM 6639 N N . CYS B 1 101 ? 49.594 -10.094 21.453 1 17.08 101 CYS B N 1
ATOM 6640 C CA . CYS B 1 101 ? 49.156 -9.523 22.719 1 17.08 101 CYS B CA 1
ATOM 6641 C C . CYS B 1 101 ? 48.5 -10.578 23.594 1 17.08 101 CYS B C 1
ATOM 6643 O O . CYS B 1 101 ? 47.469 -11.148 23.219 1 17.08 101 CYS B O 1
ATOM 6645 N N . ARG B 1 102 ? 49.281 -11.328 24.359 1 16.17 102 ARG B N 1
ATOM 6646 C CA . ARG B 1 102 ? 49.188 -12.414 25.328 1 16.17 102 ARG B CA 1
ATOM 6647 C C . ARG B 1 102 ? 48 -12.258 26.25 1 16.17 102 ARG B C 1
ATOM 6649 O O . ARG B 1 102 ? 47.188 -13.172 26.375 1 16.17 102 ARG B O 1
ATOM 6656 N N . ASP B 1 103 ? 48.281 -11.844 27.547 1 16.27 103 ASP B N 1
ATOM 6657 C CA . ASP B 1 103 ? 48.125 -12.414 28.891 1 16.27 103 ASP B CA 1
ATOM 6658 C C . ASP B 1 103 ? 46.844 -11.93 29.562 1 16.27 103 ASP B C 1
ATOM 6660 O O . ASP B 1 103 ? 46.438 -12.453 30.594 1 16.27 103 ASP B O 1
ATOM 6664 N N . ALA B 1 104 ? 46.469 -10.617 29.469 1 16.7 104 ALA B N 1
ATOM 6665 C CA . ALA B 1 104 ? 45.875 -10.164 30.719 1 16.7 104 ALA B CA 1
ATOM 6666 C C . ALA B 1 104 ? 44.562 -10.859 31 1 16.7 104 ALA B C 1
ATOM 6668 O O . ALA B 1 104 ? 43.562 -10.641 30.281 1 16.7 104 ALA B O 1
ATOM 6669 N N . SER B 1 105 ? 44.531 -12.203 31.531 1 16.86 105 SER B N 1
ATOM 6670 C CA . SER B 1 105 ? 43.562 -13.164 32.094 1 16.86 105 SER B CA 1
ATOM 6671 C C . SER B 1 105 ? 42.75 -12.539 33.219 1 16.86 105 SER B C 1
ATOM 6673 O O . SER B 1 105 ? 42.125 -13.25 34 1 16.86 105 SER B O 1
ATOM 6675 N N . ALA B 1 106 ? 42.844 -11.195 33.562 1 17.56 106 ALA B N 1
ATOM 6676 C CA . ALA B 1 106 ? 42.281 -11 34.906 1 17.56 106 ALA B CA 1
ATOM 6677 C C . ALA B 1 106 ? 40.906 -11.602 35.031 1 17.56 106 ALA B C 1
ATOM 6679 O O . ALA B 1 106 ? 40.125 -11.57 34.094 1 17.56 106 ALA B O 1
ATOM 6680 N N . SER B 1 107 ? 40.625 -12.477 36.094 1 17.08 107 SER B N 1
ATOM 6681 C CA . SER B 1 107 ? 39.656 -13.352 36.75 1 17.08 107 SER B CA 1
ATOM 6682 C C . SER B 1 107 ? 38.406 -12.594 37.125 1 17.08 107 SER B C 1
ATOM 6684 O O . SER B 1 107 ? 37.562 -13.094 37.875 1 17.08 107 SER B O 1
ATOM 6686 N N . ALA B 1 108 ? 38.219 -11.281 36.812 1 18.09 108 ALA B N 1
ATOM 6687 C CA . ALA B 1 108 ? 37.156 -10.695 37.656 1 18.09 108 ALA B CA 1
ATOM 6688 C C . ALA B 1 108 ? 35.875 -11.523 37.594 1 18.09 108 ALA B C 1
ATOM 6690 O O . ALA B 1 108 ? 35.406 -11.867 36.5 1 18.09 108 ALA B O 1
ATOM 6691 N N . THR B 1 109 ? 35.469 -12.352 38.594 1 18.86 109 THR B N 1
ATOM 6692 C CA . THR B 1 109 ? 34.438 -13.219 39.156 1 18.86 109 THR B CA 1
ATOM 6693 C C . THR B 1 109 ? 33.062 -12.531 39.125 1 18.86 109 THR B C 1
ATOM 6695 O O . THR B 1 109 ? 32.094 -13.055 39.656 1 18.86 109 THR B O 1
ATOM 6698 N N . SER B 1 110 ? 32.969 -11.281 38.625 1 18.58 110 SER B N 1
ATOM 6699 C CA . SER B 1 110 ? 31.734 -10.672 39.094 1 18.58 110 SER B CA 1
ATOM 6700 C C . SER B 1 110 ? 30.516 -11.477 38.688 1 18.58 110 SER B C 1
ATOM 6702 O O . SER B 1 110 ? 30.391 -11.867 37.5 1 18.58 110 SER B O 1
ATOM 6704 N N . GLU B 1 111 ? 29.797 -12.258 39.625 1 20.83 111 GLU B N 1
ATOM 6705 C CA . GLU B 1 111 ? 28.578 -13.031 39.812 1 20.83 111 GLU B CA 1
ATOM 6706 C C . GLU B 1 111 ? 27.359 -12.312 39.25 1 20.83 111 GLU B C 1
ATOM 6708 O O . GLU B 1 111 ? 26.812 -11.398 39.875 1 20.83 111 GLU B O 1
ATOM 6713 N N . SER B 1 112 ? 27.562 -11.75 38.156 1 20.5 112 SER B N 1
ATOM 6714 C CA . SER B 1 112 ? 26.609 -10.742 37.688 1 20.5 112 SER B CA 1
ATOM 6715 C C . SER B 1 112 ? 25.203 -11.32 37.562 1 20.5 112 SER B C 1
ATOM 6717 O O . SER B 1 112 ? 25.031 -12.438 37.062 1 20.5 112 SER B O 1
ATOM 6719 N N . ASP B 1 113 ? 24.312 -10.805 38.5 1 21.5 113 ASP B N 1
ATOM 6720 C CA . ASP B 1 113 ? 22.922 -11.016 38.875 1 21.5 113 ASP B CA 1
ATOM 6721 C C . ASP B 1 113 ? 22 -10.992 37.656 1 21.5 113 ASP B C 1
ATOM 6723 O O . ASP B 1 113 ? 20.812 -10.672 37.781 1 21.5 113 ASP B O 1
ATOM 6727 N N . CYS B 1 114 ? 22.625 -11.234 36.656 1 22.61 114 CYS B N 1
ATOM 6728 C CA . CYS B 1 114 ? 21.922 -11.258 35.375 1 22.61 114 CYS B CA 1
ATOM 6729 C C . CYS B 1 114 ? 20.859 -12.359 35.344 1 22.61 114 CYS B C 1
ATOM 6731 O O . CYS B 1 114 ? 20.234 -12.602 34.312 1 22.61 114 CYS B O 1
ATOM 6733 N N . GLY B 1 115 ? 20.922 -13.188 36.406 1 23.59 115 GLY B N 1
ATOM 6734 C CA . GLY B 1 115 ? 20.094 -14.383 36.438 1 23.59 115 GLY B CA 1
ATOM 6735 C C . GLY B 1 115 ? 18.609 -14.086 36.344 1 23.59 115 GLY B C 1
ATOM 6736 O O . GLY B 1 115 ? 17.844 -14.852 35.75 1 23.59 115 GLY B O 1
ATOM 6737 N N . ALA B 1 116 ? 18.344 -13.102 37.281 1 22.84 116 ALA B N 1
ATOM 6738 C CA . ALA B 1 116 ? 16.922 -12.977 37.562 1 22.84 116 ALA B CA 1
ATOM 6739 C C . ALA B 1 116 ? 16.156 -12.477 36.344 1 22.84 116 ALA B C 1
ATOM 6741 O O . ALA B 1 116 ? 14.961 -12.766 36.219 1 22.84 116 ALA B O 1
ATOM 6742 N N . LEU B 1 117 ? 16.875 -11.625 35.688 1 23.19 117 LEU B N 1
ATOM 6743 C CA . LEU B 1 117 ? 16.141 -11.047 34.562 1 23.19 117 LEU B CA 1
ATOM 6744 C C . LEU B 1 117 ? 15.867 -12.102 33.469 1 23.19 117 LEU B C 1
ATOM 6746 O O . LEU B 1 117 ? 14.836 -12.055 32.812 1 23.19 117 LEU B O 1
ATOM 6750 N N . GLU B 1 118 ? 16.766 -13.039 33.344 1 26.3 118 GLU B N 1
ATOM 6751 C CA . GLU B 1 118 ? 16.625 -14.172 32.406 1 26.3 118 GLU B CA 1
ATOM 6752 C C . GLU B 1 118 ? 15.406 -15.023 32.781 1 26.3 118 GLU B C 1
ATOM 6754 O O . GLU B 1 118 ? 14.68 -15.484 31.906 1 26.3 118 GLU B O 1
ATOM 6759 N N . ALA B 1 119 ? 15.25 -15.281 34.062 1 26.34 119 ALA B N 1
ATOM 6760 C CA . ALA B 1 119 ? 14.164 -16.109 34.594 1 26.34 119 ALA B CA 1
ATOM 6761 C C . ALA B 1 119 ? 12.812 -15.445 34.344 1 26.34 119 ALA B C 1
ATOM 6763 O O . ALA B 1 119 ? 11.82 -16.125 34.031 1 26.34 119 ALA B O 1
ATOM 6764 N N . ALA B 1 120 ? 12.758 -14.117 34.625 1 24.8 120 ALA B N 1
ATOM 6765 C CA . ALA B 1 120 ? 11.477 -13.438 34.438 1 24.8 120 ALA B CA 1
ATOM 6766 C C . ALA B 1 120 ? 11.109 -13.352 32.938 1 24.8 120 ALA B C 1
ATOM 6768 O O . ALA B 1 120 ? 9.93 -13.406 32.594 1 24.8 120 ALA B O 1
ATOM 6769 N N . LEU B 1 121 ? 12.062 -13.125 32.125 1 25.98 121 LEU B N 1
ATOM 6770 C CA . LEU B 1 121 ? 11.797 -13.094 30.703 1 25.98 121 LEU B CA 1
ATOM 6771 C C . LEU B 1 121 ? 11.438 -14.484 30.188 1 25.98 121 LEU B C 1
ATOM 6773 O O . LEU B 1 121 ? 10.648 -14.617 29.25 1 25.98 121 LEU B O 1
ATOM 6777 N N . SER B 1 122 ? 12.117 -15.516 30.625 1 26.16 122 SER B N 1
ATOM 6778 C CA . SER B 1 122 ? 11.828 -16.891 30.266 1 26.16 122 SER B CA 1
ATOM 6779 C C . SER B 1 122 ? 10.391 -17.281 30.625 1 26.16 122 SER B C 1
ATOM 6781 O O . SER B 1 122 ? 9.797 -18.156 30 1 26.16 122 SER B O 1
ATOM 6783 N N . SER B 1 123 ? 10 -16.953 31.875 1 25.47 123 SER B N 1
ATOM 6784 C CA . SER B 1 123 ? 8.672 -17.359 32.312 1 25.47 123 SER B CA 1
ATOM 6785 C C . SER B 1 123 ? 7.582 -16.656 31.516 1 25.47 123 SER B C 1
ATOM 6787 O O . SER B 1 123 ? 6.434 -17.109 31.484 1 25.47 123 SER B O 1
ATOM 6789 N N . VAL B 1 124 ? 7.844 -15.43 31.172 1 26.75 124 VAL B N 1
ATOM 6790 C CA . VAL B 1 124 ? 6.793 -14.789 30.391 1 26.75 124 VAL B CA 1
ATOM 6791 C C . VAL B 1 124 ? 6.746 -15.398 29 1 26.75 124 VAL B C 1
ATOM 6793 O O . VAL B 1 124 ? 5.688 -15.43 28.359 1 26.75 124 VAL B O 1
ATOM 6796 N N . PHE B 1 125 ? 7.84 -15.734 28.422 1 27.48 125 PHE B N 1
ATOM 6797 C CA . PHE B 1 125 ? 7.91 -16.312 27.078 1 27.48 125 PHE B CA 1
ATOM 6798 C C . PHE B 1 125 ? 7.344 -17.719 27.062 1 27.48 125 PHE B C 1
ATOM 6800 O O . PHE B 1 125 ? 6.992 -18.25 26 1 27.48 125 PHE B O 1
ATOM 6807 N N . THR B 1 126 ? 7.785 -18.531 27.953 1 27.81 126 THR B N 1
ATOM 6808 C CA . THR B 1 126 ? 7.336 -19.922 27.953 1 27.81 126 THR B CA 1
ATOM 6809 C C . THR B 1 126 ? 5.82 -20.016 28.094 1 27.81 126 THR B C 1
ATOM 6811 O O . THR B 1 126 ? 5.281 -21.062 28.406 1 27.81 126 THR B O 1
ATOM 6814 N N . GLN B 1 127 ? 5.293 -18.891 28.516 1 27.02 127 GLN B N 1
ATOM 6815 C CA . GLN B 1 127 ? 3.883 -19.266 28.531 1 27.02 127 GLN B CA 1
ATOM 6816 C C . GLN B 1 127 ? 3.438 -19.812 27.172 1 27.02 127 GLN B C 1
ATOM 6818 O O . GLN B 1 127 ? 3.842 -19.297 26.141 1 27.02 127 GLN B O 1
ATOM 6823 N N . GLU B 1 128 ? 3.176 -21.078 27.234 1 27.66 128 GLU B N 1
ATOM 6824 C CA . GLU B 1 128 ? 2.543 -21.812 26.141 1 27.66 128 GLU B CA 1
ATOM 6825 C C . GLU B 1 128 ? 1.667 -20.891 25.297 1 27.66 128 GLU B C 1
ATOM 6827 O O . GLU B 1 128 ? 0.648 -20.375 25.766 1 27.66 128 GLU B O 1
ATOM 6832 N N . VAL B 1 129 ? 2.34 -19.938 24.781 1 30.61 129 VAL B N 1
ATOM 6833 C CA . VAL B 1 129 ? 1.504 -19.281 23.797 1 30.61 129 VAL B CA 1
ATOM 6834 C C . VAL B 1 129 ? 0.592 -20.297 23.109 1 30.61 129 VAL B C 1
ATOM 6836 O O . VAL B 1 129 ? 1.05 -21.094 22.297 1 30.61 129 VAL B O 1
ATOM 6839 N N . GLN B 1 130 ? -0.16 -20.938 23.844 1 29.09 130 GLN B N 1
ATOM 6840 C CA . GLN B 1 130 ? -1.177 -21.75 23.172 1 29.09 130 GLN B CA 1
ATOM 6841 C C . GLN B 1 130 ? -1.795 -20.984 22.016 1 29.09 130 GLN B C 1
ATOM 6843 O O . GLN B 1 130 ? -2.135 -19.797 22.141 1 29.09 130 GLN B O 1
ATOM 6848 N N . PRO B 1 131 ? -1.344 -21.375 20.859 1 33.16 131 PRO B N 1
ATOM 6849 C CA . PRO B 1 131 ? -2.062 -20.719 19.75 1 33.16 131 PRO B CA 1
ATOM 6850 C C . PRO B 1 131 ? -3.48 -20.312 20.141 1 33.16 131 PRO B C 1
ATOM 6852 O O . PRO B 1 131 ? -4.152 -21.031 20.891 1 33.16 131 PRO B O 1
ATOM 6855 N N . ARG B 1 132 ? -3.639 -19.031 20.297 1 34.41 132 ARG B N 1
ATOM 6856 C CA . ARG B 1 132 ? -4.914 -18.469 20.719 1 34.41 132 ARG B CA 1
ATOM 6857 C C . ARG B 1 132 ? -6.066 -19.422 20.406 1 34.41 132 ARG B C 1
ATOM 6859 O O . ARG B 1 132 ? -7.082 -19.422 21.109 1 34.41 132 ARG B O 1
ATOM 6866 N N . TRP B 1 133 ? -6.238 -19.75 19.094 1 34.28 133 TRP B N 1
ATOM 6867 C CA . TRP B 1 133 ? -7.375 -20.609 18.797 1 34.28 133 TRP B CA 1
ATOM 6868 C C . TRP B 1 133 ? -7.047 -22.062 19.094 1 34.28 133 TRP B C 1
ATOM 6870 O O . TRP B 1 133 ? -6.199 -22.672 18.422 1 34.28 133 TRP B O 1
ATOM 6880 N N . MET B 1 134 ? -6.688 -22.328 20.219 1 39.75 134 MET B N 1
ATOM 6881 C CA . MET B 1 134 ? -6.652 -23.781 20.359 1 39.75 134 MET B CA 1
ATOM 6882 C C . MET B 1 134 ? -8.008 -24.406 20.031 1 39.75 134 MET B C 1
ATOM 6884 O O . MET B 1 134 ? -8.992 -24.156 20.734 1 39.75 134 MET B O 1
ATOM 6888 N N . PRO B 1 135 ? -8.109 -24.875 18.844 1 43.28 135 PRO B N 1
ATOM 6889 C CA . PRO B 1 135 ? -9.312 -25.578 18.375 1 43.28 135 PRO B CA 1
ATOM 6890 C C . PRO B 1 135 ? -9.758 -26.672 19.328 1 43.28 135 PRO B C 1
ATOM 6892 O O . PRO B 1 135 ? -10.594 -27.5 18.969 1 43.28 135 PRO B O 1
ATOM 6895 N N . GLU B 1 136 ? -9.125 -26.766 20.359 1 40.78 136 GLU B N 1
ATOM 6896 C CA . GLU B 1 136 ? -9.594 -27.984 21.016 1 40.78 136 GLU B CA 1
ATOM 6897 C C . GLU B 1 136 ? -11.102 -27.953 21.234 1 40.78 136 GLU B C 1
ATOM 6899 O O . GLU B 1 136 ? -11.75 -29 21.297 1 40.78 136 GLU B O 1
ATOM 6904 N N . ASN B 1 137 ? -11.516 -26.766 21.547 1 41.12 137 ASN B N 1
ATOM 6905 C CA . ASN B 1 137 ? -12.953 -26.781 21.781 1 41.12 137 ASN B CA 1
ATOM 6906 C C . ASN B 1 137 ? -13.734 -26.375 20.531 1 41.12 137 ASN B C 1
ATOM 6908 O O . ASN B 1 137 ? -14.664 -25.578 20.609 1 41.12 137 ASN B O 1
ATOM 6912 N N . ALA B 1 138 ? -13.141 -26.734 19.484 1 47.56 138 ALA B N 1
ATOM 6913 C CA . ALA B 1 138 ? -13.852 -26.438 18.234 1 47.56 138 ALA B CA 1
ATOM 6914 C C . ALA B 1 138 ? -15.258 -27.031 18.25 1 47.56 138 ALA B C 1
ATOM 6916 O O . ALA B 1 138 ? -15.445 -28.188 18.672 1 47.56 138 ALA B O 1
ATOM 6917 N N . ASP B 1 139 ? -16.172 -26.234 18.188 1 50.94 139 ASP B N 1
ATOM 6918 C CA . ASP B 1 139 ? -17.562 -26.672 18.016 1 50.94 139 ASP B CA 1
ATOM 6919 C C . ASP B 1 139 ? -17.672 -27.672 16.875 1 50.94 139 ASP B C 1
ATOM 6921 O O . ASP B 1 139 ? -17.047 -27.516 15.82 1 50.94 139 ASP B O 1
ATOM 6925 N N . PRO B 1 140 ? -18.172 -28.875 17.266 1 51.47 140 PRO B N 1
ATOM 6926 C CA . PRO B 1 140 ? -18.359 -29.906 16.234 1 51.47 140 PRO B CA 1
ATOM 6927 C C . PRO B 1 140 ? -18.922 -29.344 14.938 1 51.47 140 PRO B C 1
ATOM 6929 O O . PRO B 1 140 ? -18.812 -29.969 13.883 1 51.47 140 PRO B O 1
ATOM 6932 N N . ASN B 1 141 ? -19.438 -28.141 15.016 1 56.03 141 ASN B N 1
ATOM 6933 C CA . ASN B 1 141 ? -20.047 -27.594 13.812 1 56.03 141 ASN B CA 1
ATOM 6934 C C . ASN B 1 141 ? -19.078 -26.703 13.047 1 56.03 141 ASN B C 1
ATOM 6936 O O . ASN B 1 141 ? -19.406 -26.188 11.984 1 56.03 141 ASN B O 1
ATOM 6940 N N . ASP B 1 142 ? -17.844 -26.797 13.602 1 62.94 142 ASP B N 1
ATOM 6941 C CA . ASP B 1 142 ? -16.844 -26 12.891 1 62.94 142 ASP B CA 1
ATOM 6942 C C . ASP B 1 142 ? -16.234 -26.781 11.734 1 62.94 142 ASP B C 1
ATOM 6944 O O . ASP B 1 142 ? -16.156 -28.016 11.781 1 62.94 142 ASP B O 1
ATOM 6948 N N . PRO B 1 143 ? -15.938 -26.109 10.672 1 72.81 143 PRO B N 1
ATOM 6949 C CA . PRO B 1 143 ? -15.25 -26.828 9.594 1 72.81 143 PRO B CA 1
ATOM 6950 C C . PRO B 1 143 ? -13.961 -27.5 10.055 1 72.81 143 PRO B C 1
ATOM 6952 O O . PRO B 1 143 ? -13.25 -26.953 10.914 1 72.81 143 PRO B O 1
ATOM 6955 N N . PRO B 1 144 ? -13.875 -28.703 9.633 1 82.06 144 PRO B N 1
ATOM 6956 C CA . PRO B 1 144 ? -12.719 -29.484 10.078 1 82.06 144 PRO B CA 1
ATOM 6957 C C . PRO B 1 144 ? -11.391 -28.828 9.688 1 82.06 144 PRO B C 1
ATOM 6959 O O . PRO B 1 144 ? -11.305 -28.156 8.664 1 82.06 144 PRO B O 1
ATOM 6962 N N . TYR B 1 145 ? -10.469 -29.016 10.578 1 87.75 145 TYR B N 1
ATOM 6963 C CA . TYR B 1 145 ? -9.141 -28.5 10.289 1 87.75 145 TYR B CA 1
ATOM 6964 C C . TYR B 1 145 ? -8.055 -29.484 10.672 1 87.75 145 TYR B C 1
ATOM 6966 O O . TYR B 1 145 ? -8.297 -30.406 11.469 1 87.75 145 TYR B O 1
ATOM 6974 N N . LEU B 1 146 ? -6.949 -29.406 10.047 1 90.31 146 LEU B N 1
ATOM 6975 C CA . LEU B 1 146 ? -5.75 -30.188 10.336 1 90.31 146 LEU B CA 1
ATOM 6976 C C . LEU B 1 146 ? -4.809 -29.406 11.25 1 90.31 146 LEU B C 1
ATOM 6978 O O . LEU B 1 146 ? -4.363 -28.297 10.898 1 90.31 146 LEU B O 1
ATOM 6982 N N . LEU B 1 147 ? -4.574 -29.953 12.391 1 92.5 147 LEU B N 1
ATOM 6983 C CA . LEU B 1 147 ? -3.613 -29.359 13.32 1 92.5 147 LEU B CA 1
ATOM 6984 C C . LEU B 1 147 ? -2.242 -30.016 13.164 1 92.5 147 LEU B C 1
ATOM 6986 O O . LEU B 1 147 ? -2.092 -31.219 13.398 1 92.5 147 LEU B O 1
ATOM 6990 N N . CYS B 1 148 ? -1.301 -29.25 12.742 1 93.75 148 CYS B N 1
ATOM 6991 C CA . CYS B 1 148 ? 0.063 -29.734 12.562 1 93.75 148 CYS B CA 1
ATOM 6992 C C . CYS B 1 148 ? 0.985 -29.172 13.641 1 93.75 148 CYS B C 1
ATOM 6994 O O . CYS B 1 148 ? 1.228 -27.969 13.695 1 93.75 148 CYS B O 1
ATOM 6996 N N . ARG B 1 149 ? 1.534 -30.031 14.445 1 93.69 149 ARG B N 1
ATOM 6997 C CA . ARG B 1 149 ? 2.445 -29.625 15.516 1 93.69 149 ARG B CA 1
ATOM 6998 C C . ARG B 1 149 ? 3.867 -30.094 15.227 1 93.69 149 ARG B C 1
ATOM 7000 O O . ARG B 1 149 ? 4.098 -31.281 14.961 1 93.69 149 ARG B O 1
ATOM 7007 N N . PHE B 1 150 ? 4.684 -29.141 15.227 1 92.88 150 PHE B N 1
ATOM 7008 C CA . PHE B 1 150 ? 6.094 -29.438 15.016 1 92.88 150 PHE B CA 1
ATOM 7009 C C . PHE B 1 150 ? 6.848 -29.453 16.344 1 92.88 150 PHE B C 1
ATOM 7011 O O . PHE B 1 150 ? 6.734 -28.516 17.141 1 92.88 150 PHE B O 1
ATOM 7018 N N . SER B 1 151 ? 7.461 -30.5 16.641 1 85.69 151 SER B N 1
ATOM 7019 C CA . SER B 1 151 ? 8.203 -30.609 17.891 1 85.69 151 SER B CA 1
ATOM 7020 C C . SER B 1 151 ? 9.695 -30.359 17.672 1 85.69 151 SER B C 1
ATOM 7022 O O . SER B 1 151 ? 10.125 -29.219 17.5 1 85.69 151 SER B O 1
ATOM 7024 N N . ASP B 1 152 ? 10.445 -31.516 17.453 1 84.12 152 ASP B N 1
ATOM 7025 C CA . ASP B 1 152 ? 11.898 -31.375 17.438 1 84.12 152 ASP B CA 1
ATOM 7026 C C . ASP B 1 152 ? 12.469 -31.812 16.078 1 84.12 152 ASP B C 1
ATOM 7028 O O . ASP B 1 152 ? 11.891 -32.656 15.398 1 84.12 152 ASP B O 1
ATOM 7032 N N . GLY B 1 153 ? 13.461 -31.016 15.664 1 89.44 153 GLY B N 1
ATOM 7033 C CA . GLY B 1 153 ? 14.305 -31.469 14.57 1 89.44 153 GLY B CA 1
ATOM 7034 C C . GLY B 1 153 ? 15.492 -32.281 15.031 1 89.44 153 GLY B C 1
ATOM 7035 O O . GLY B 1 153 ? 16.047 -32.031 16.109 1 89.44 153 GLY B O 1
ATOM 7036 N N . HIS B 1 154 ? 15.773 -33.281 14.133 1 91.44 154 HIS B N 1
ATOM 7037 C CA . HIS B 1 154 ? 16.875 -34.156 14.492 1 91.44 154 HIS B CA 1
ATOM 7038 C C . HIS B 1 154 ? 17.859 -34.344 13.336 1 91.44 154 HIS B C 1
ATOM 7040 O O . HIS B 1 154 ? 17.484 -34.188 12.172 1 91.44 154 HIS B O 1
ATOM 7046 N N . ASP B 1 155 ? 19.094 -34.562 13.633 1 89.88 155 ASP B N 1
ATOM 7047 C CA . ASP B 1 155 ? 20.125 -35.062 12.727 1 89.88 155 ASP B CA 1
ATOM 7048 C C . ASP B 1 155 ? 20.453 -34 11.664 1 89.88 155 ASP B C 1
ATOM 7050 O O . ASP B 1 155 ? 20.641 -34.344 10.492 1 89.88 155 ASP B O 1
ATOM 7054 N N . PHE B 1 156 ? 20.422 -32.812 12.047 1 91.38 156 PHE B N 1
ATOM 7055 C CA . PHE B 1 156 ? 20.984 -31.781 11.164 1 91.38 156 PHE B CA 1
ATOM 7056 C C . PHE B 1 156 ? 22.5 -31.75 11.273 1 91.38 156 PHE B C 1
ATOM 7058 O O . PHE B 1 156 ? 23.062 -30.781 11.789 1 91.38 156 PHE B O 1
ATOM 7065 N N . SER B 1 157 ? 23.094 -32.656 10.727 1 83.19 157 SER B N 1
ATOM 7066 C CA . SER B 1 157 ? 24.484 -33 10.969 1 83.19 157 SER B CA 1
ATOM 7067 C C . SER B 1 157 ? 25.406 -31.875 10.469 1 83.19 157 SER B C 1
ATOM 7069 O O . SER B 1 157 ? 26.484 -31.672 11.016 1 83.19 157 SER B O 1
ATOM 7071 N N . GLU B 1 158 ? 25.062 -31.234 9.461 1 84.81 158 GLU B N 1
ATOM 7072 C CA . GLU B 1 158 ? 25.891 -30.172 8.898 1 84.81 158 GLU B CA 1
ATOM 7073 C C . GLU B 1 158 ? 26.016 -29 9.875 1 84.81 158 GLU B C 1
ATOM 7075 O O . GLU B 1 158 ? 26.906 -28.156 9.734 1 84.81 158 GLU B O 1
ATOM 7080 N N . TYR B 1 159 ? 25.203 -29.047 10.867 1 86.12 159 TYR B N 1
ATOM 7081 C CA . TYR B 1 159 ? 25.156 -27.875 11.75 1 86.12 159 TYR B CA 1
ATOM 7082 C C . TYR B 1 159 ? 25.562 -28.25 13.172 1 86.12 159 TYR B C 1
ATOM 7084 O O . TYR B 1 159 ? 25.109 -27.641 14.133 1 86.12 159 TYR B O 1
ATOM 7092 N N . GLU B 1 160 ? 26.391 -29.203 13.211 1 80.25 160 GLU B N 1
ATOM 7093 C CA . GLU B 1 160 ? 26.891 -29.656 14.508 1 80.25 160 GLU B CA 1
ATOM 7094 C C . GLU B 1 160 ? 27.781 -28.594 15.148 1 80.25 160 GLU B C 1
ATOM 7096 O O . GLU B 1 160 ? 27.75 -28.406 16.375 1 80.25 160 GLU B O 1
ATOM 7101 N N . ASP B 1 161 ? 28.484 -27.891 14.258 1 75.75 161 ASP B N 1
ATOM 7102 C CA . ASP B 1 161 ? 29.328 -26.812 14.781 1 75.75 161 ASP B CA 1
ATOM 7103 C C . ASP B 1 161 ? 28.562 -25.5 14.867 1 75.75 161 ASP B C 1
ATOM 7105 O O . ASP B 1 161 ? 28.422 -24.781 13.875 1 75.75 161 ASP B O 1
ATOM 7109 N N . GLU B 1 162 ? 28.125 -25.281 15.961 1 69.38 162 GLU B N 1
ATOM 7110 C CA . GLU B 1 162 ? 27.266 -24.125 16.203 1 69.38 162 GLU B CA 1
ATOM 7111 C C . GLU B 1 162 ? 28 -22.812 15.938 1 69.38 162 GLU B C 1
ATOM 7113 O O . GLU B 1 162 ? 27.406 -21.828 15.531 1 69.38 162 GLU B O 1
ATOM 7118 N N . SER B 1 163 ? 29.203 -22.766 16.219 1 69.12 163 SER B N 1
ATOM 7119 C CA . SER B 1 163 ? 29.984 -21.547 16.094 1 69.12 163 SER B CA 1
ATOM 7120 C C . SER B 1 163 ? 30.062 -21.094 14.641 1 69.12 163 SER B C 1
ATOM 7122 O O . SER B 1 163 ? 30.141 -19.891 14.367 1 69.12 163 SER B O 1
ATOM 7124 N N . ARG B 1 164 ? 30 -22.016 13.805 1 69.75 164 ARG B N 1
ATOM 7125 C CA . ARG B 1 164 ? 30.141 -21.688 12.391 1 69.75 164 ARG B CA 1
ATOM 7126 C C . ARG B 1 164 ? 28.844 -21.109 11.836 1 69.75 164 ARG B C 1
ATOM 7128 O O . ARG B 1 164 ? 28.844 -20.422 10.812 1 69.75 164 ARG B O 1
ATOM 7135 N N . HIS B 1 165 ? 27.891 -21.406 12.547 1 74.94 165 HIS B N 1
ATOM 7136 C CA . HIS B 1 165 ? 26.594 -21.031 11.984 1 74.94 165 HIS B CA 1
ATOM 7137 C C . HIS B 1 165 ? 25.875 -20.031 12.891 1 74.94 165 HIS B C 1
ATOM 7139 O O . HIS B 1 165 ? 24.641 -19.969 12.898 1 74.94 165 HIS B O 1
ATOM 7145 N N . SER B 1 166 ? 26.75 -19.328 13.5 1 78 166 SER B N 1
ATOM 7146 C CA . SER B 1 166 ? 26.172 -18.297 14.344 1 78 166 SER B CA 1
ATOM 7147 C C . SER B 1 166 ? 25.484 -17.219 13.516 1 78 166 SER B C 1
ATOM 7149 O O . SER B 1 166 ? 26.031 -16.766 12.5 1 78 166 SER B O 1
ATOM 7151 N N . GLY B 1 167 ? 24.234 -17 13.727 1 78.81 167 GLY B N 1
ATOM 7152 C CA . GLY B 1 167 ? 23.469 -15.984 13.023 1 78.81 167 GLY B CA 1
ATOM 7153 C C . GLY B 1 167 ? 22.562 -16.562 11.945 1 78.81 167 GLY B C 1
ATOM 7154 O O . GLY B 1 167 ? 21.969 -15.812 11.164 1 78.81 167 GLY B O 1
ATOM 7155 N N . SER B 1 168 ? 22.594 -17.891 11.938 1 88.12 168 SER B N 1
ATOM 7156 C CA . SER B 1 168 ? 21.719 -18.562 10.984 1 88.12 168 SER B CA 1
ATOM 7157 C C . SER B 1 168 ? 20.484 -19.141 11.672 1 88.12 168 SER B C 1
ATOM 7159 O O . SER B 1 168 ? 20.562 -19.594 12.812 1 88.12 168 SER B O 1
ATOM 7161 N N . TYR B 1 169 ? 19.375 -19.094 10.922 1 90.44 169 TYR B N 1
ATOM 7162 C CA . TYR B 1 169 ? 18.125 -19.578 11.477 1 90.44 169 TYR B CA 1
ATOM 7163 C C . TYR B 1 169 ? 17.438 -20.547 10.516 1 90.44 169 TYR B C 1
ATOM 7165 O O . TYR B 1 169 ? 17.688 -20.516 9.305 1 90.44 169 TYR B O 1
ATOM 7173 N N . PHE B 1 170 ? 16.672 -21.438 11.141 1 93.19 170 PHE B N 1
ATOM 7174 C CA . PHE B 1 170 ? 15.805 -22.297 10.344 1 93.19 170 PHE B CA 1
ATOM 7175 C C . PHE B 1 170 ? 14.359 -21.812 10.414 1 93.19 170 PHE B C 1
ATOM 7177 O O . PHE B 1 170 ? 13.898 -21.359 11.461 1 93.19 170 PHE B O 1
ATOM 7184 N N . VAL B 1 171 ? 13.703 -21.875 9.336 1 94 171 VAL B N 1
ATOM 7185 C CA . VAL B 1 171 ? 12.281 -21.516 9.266 1 94 171 VAL B CA 1
ATOM 7186 C C . VAL B 1 171 ? 11.516 -22.609 8.523 1 94 171 VAL B C 1
ATOM 7188 O O . VAL B 1 171 ? 11.992 -23.125 7.508 1 94 171 VAL B O 1
ATOM 7191 N N . ILE B 1 172 ? 10.375 -22.969 9.023 1 95.38 172 ILE B N 1
ATOM 7192 C CA . ILE B 1 172 ? 9.492 -23.938 8.367 1 95.38 172 ILE B CA 1
ATOM 7193 C C . ILE B 1 172 ? 8.375 -23.203 7.637 1 95.38 172 ILE B C 1
ATOM 7195 O O . ILE B 1 172 ? 7.684 -22.375 8.219 1 95.38 172 ILE B O 1
ATOM 7199 N N . HIS B 1 173 ? 8.227 -23.531 6.41 1 95.69 173 HIS B N 1
ATOM 7200 C CA . HIS B 1 173 ? 7.105 -23.078 5.598 1 95.69 173 HIS B CA 1
ATOM 7201 C C . HIS B 1 173 ? 6.148 -24.219 5.27 1 95.69 173 HIS B C 1
ATOM 7203 O O . HIS B 1 173 ? 6.562 -25.234 4.727 1 95.69 173 HIS B O 1
ATOM 7209 N N . MET B 1 174 ? 4.926 -23.969 5.582 1 95.62 174 MET B N 1
ATOM 7210 C CA . MET B 1 174 ? 3.93 -25 5.289 1 95.62 174 MET B CA 1
ATOM 7211 C C . MET B 1 174 ? 2.846 -24.453 4.363 1 95.62 174 MET B C 1
ATOM 7213 O O . MET B 1 174 ? 2.381 -23.328 4.535 1 95.62 174 MET B O 1
ATOM 7217 N N . SER B 1 175 ? 2.525 -25.219 3.361 1 95 175 SER B N 1
ATOM 7218 C CA . SER B 1 175 ? 1.458 -24.891 2.424 1 95 175 SER B CA 1
ATOM 7219 C C . SER B 1 175 ? 0.424 -26 2.344 1 95 175 SER B C 1
ATOM 7221 O O . SER B 1 175 ? 0.778 -27.172 2.209 1 95 175 SER B O 1
ATOM 7223 N N . PHE B 1 176 ? -0.821 -25.656 2.492 1 94.38 176 PHE B N 1
ATOM 7224 C CA . PHE B 1 176 ? -1.95 -26.562 2.369 1 94.38 176 PHE B CA 1
ATOM 7225 C C . PHE B 1 176 ? -3.115 -25.891 1.652 1 94.38 176 PHE B C 1
ATOM 7227 O O . PHE B 1 176 ? -3.85 -25.109 2.254 1 94.38 176 PHE B O 1
ATOM 7234 N N . GLY B 1 177 ? -3.25 -26.266 0.423 1 88.44 177 GLY B N 1
ATOM 7235 C CA . GLY B 1 177 ? -4.223 -25.531 -0.379 1 88.44 177 GLY B CA 1
ATOM 7236 C C . GLY B 1 177 ? -3.875 -24.078 -0.558 1 88.44 177 GLY B C 1
ATOM 7237 O O . GLY B 1 177 ? -2.768 -23.734 -0.982 1 88.44 177 GLY B O 1
ATOM 7238 N N . SER B 1 178 ? -4.844 -23.297 -0.201 1 88.19 178 SER B N 1
ATOM 7239 C CA . SER B 1 178 ? -4.609 -21.875 -0.334 1 88.19 178 SER B CA 1
ATOM 7240 C C . SER B 1 178 ? -4.023 -21.281 0.947 1 88.19 178 SER B C 1
ATOM 7242 O O . SER B 1 178 ? -3.701 -20.094 1.002 1 88.19 178 SER B O 1
ATOM 7244 N N . GLN B 1 179 ? -3.822 -22.078 1.891 1 90.19 179 GLN B N 1
ATOM 7245 C CA . GLN B 1 179 ? -3.344 -21.609 3.186 1 90.19 179 GLN B CA 1
ATOM 7246 C C . GLN B 1 179 ? -1.833 -21.781 3.311 1 90.19 179 GLN B C 1
ATOM 7248 O O . GLN B 1 179 ? -1.288 -22.828 2.936 1 90.19 179 GLN B O 1
ATOM 7253 N N . ARG B 1 180 ? -1.23 -20.844 3.764 1 91.94 180 ARG B N 1
ATOM 7254 C CA . ARG B 1 180 ? 0.218 -20.875 3.938 1 91.94 180 ARG B CA 1
ATOM 7255 C C . ARG B 1 180 ? 0.611 -20.391 5.332 1 91.94 180 ARG B C 1
ATOM 7257 O O . ARG B 1 180 ? 0.004 -19.469 5.875 1 91.94 180 ARG B O 1
ATOM 7264 N N . PHE B 1 181 ? 1.672 -21.016 5.93 1 91.25 181 PHE B N 1
ATOM 7265 C CA . PHE B 1 181 ? 2.133 -20.734 7.281 1 91.25 181 PHE B CA 1
ATOM 7266 C C . PHE B 1 181 ? 3.652 -20.641 7.332 1 91.25 181 PHE B C 1
ATOM 7268 O O . PHE B 1 181 ? 4.34 -21.281 6.531 1 91.25 181 PHE B O 1
ATOM 7275 N N . ARG B 1 182 ? 4.078 -19.859 8.164 1 91.88 182 ARG B N 1
ATOM 7276 C CA . ARG B 1 182 ? 5.504 -19.734 8.445 1 91.88 182 ARG B CA 1
ATOM 7277 C C . ARG B 1 182 ? 5.781 -19.844 9.938 1 91.88 182 ARG B C 1
ATOM 7279 O O . ARG B 1 182 ? 5.02 -19.328 10.758 1 91.88 182 ARG B O 1
ATOM 7286 N N . SER B 1 183 ? 6.859 -20.484 10.242 1 91.25 183 SER B N 1
ATOM 7287 C CA . SER B 1 183 ? 7.242 -20.609 11.648 1 91.25 183 SER B CA 1
ATOM 7288 C C . SER B 1 183 ? 8.102 -19.422 12.086 1 91.25 183 SER B C 1
ATOM 7290 O O . SER B 1 183 ? 8.594 -18.656 11.258 1 91.25 183 SER B O 1
ATOM 7292 N N . ARG B 1 184 ? 8.266 -19.422 13.406 1 86.88 184 ARG B N 1
ATOM 7293 C CA . ARG B 1 184 ? 9.273 -18.516 13.953 1 86.88 184 ARG B CA 1
ATOM 7294 C C . ARG B 1 184 ? 10.68 -19.016 13.641 1 86.88 184 ARG B C 1
ATOM 7296 O O . ARG B 1 184 ? 10.898 -20.219 13.516 1 86.88 184 ARG B O 1
ATOM 7303 N N . PRO B 1 185 ? 11.508 -18.078 13.406 1 87.94 185 PRO B N 1
ATOM 7304 C CA . PRO B 1 185 ? 12.875 -18.531 13.156 1 87.94 185 PRO B CA 1
ATOM 7305 C C . PRO B 1 185 ? 13.516 -19.203 14.367 1 87.94 185 PRO B C 1
ATOM 7307 O O . PRO B 1 185 ? 13.352 -18.734 15.492 1 87.94 185 PRO B O 1
ATOM 7310 N N . VAL B 1 186 ? 14.234 -20.281 14.148 1 88.94 186 VAL B N 1
ATOM 7311 C CA . VAL B 1 186 ? 14.953 -21.016 15.188 1 88.94 186 VAL B CA 1
ATOM 7312 C C . VAL B 1 186 ? 16.438 -21.062 14.852 1 88.94 186 VAL B C 1
ATOM 7314 O O . VAL B 1 186 ? 16.812 -21.234 13.688 1 88.94 186 VAL B O 1
ATOM 7317 N N . GLU B 1 187 ? 17.188 -20.953 15.828 1 87.94 187 GLU B N 1
ATOM 7318 C CA . GLU B 1 187 ? 18.625 -20.969 15.609 1 87.94 187 GLU B CA 1
ATOM 7319 C C . GLU B 1 187 ? 19.078 -22.297 14.984 1 87.94 187 GLU B C 1
ATOM 7321 O O . GLU B 1 187 ? 18.594 -23.359 15.367 1 87.94 187 GLU B O 1
ATOM 7326 N N . ALA B 1 188 ? 19.969 -22.141 14.055 1 90.75 188 ALA B N 1
ATOM 7327 C CA . ALA B 1 188 ? 20.453 -23.312 13.344 1 90.75 188 ALA B CA 1
ATOM 7328 C C . ALA B 1 188 ? 21.375 -24.156 14.234 1 90.75 188 ALA B C 1
ATOM 7330 O O . ALA B 1 188 ? 22.406 -23.672 14.688 1 90.75 188 ALA B O 1
ATOM 7331 N N . CYS B 1 189 ? 20.984 -25.375 14.492 1 90.5 189 CYS B N 1
ATOM 7332 C CA . CYS B 1 189 ? 21.75 -26.344 15.266 1 90.5 189 CYS B CA 1
ATOM 7333 C C . CYS B 1 189 ? 21.453 -27.766 14.82 1 90.5 189 CYS B C 1
ATOM 7335 O O . CYS B 1 189 ? 20.703 -27.969 13.859 1 90.5 189 CYS B O 1
ATOM 7337 N N . CYS B 1 190 ? 22.109 -28.609 15.453 1 89.94 190 CYS B N 1
ATOM 7338 C CA . CYS B 1 190 ? 21.938 -30.016 15.062 1 89.94 190 CYS B CA 1
ATOM 7339 C C . CYS B 1 190 ? 20.578 -30.531 15.5 1 89.94 190 CYS B C 1
ATOM 7341 O O . CYS B 1 190 ? 20.016 -31.406 14.836 1 89.94 190 CYS B O 1
ATOM 7343 N N . GLU B 1 191 ? 20.109 -29.984 16.625 1 90.81 191 GLU B N 1
ATOM 7344 C CA . GLU B 1 191 ? 18.797 -30.391 17.141 1 90.81 191 GLU B CA 1
ATOM 7345 C C . GLU B 1 191 ? 17.906 -29.172 17.391 1 90.81 191 GLU B C 1
ATOM 7347 O O . GLU B 1 191 ? 17.578 -28.859 18.531 1 90.81 191 GLU B O 1
ATOM 7352 N N . PRO B 1 192 ? 17.391 -28.656 16.266 1 91.69 192 PRO B N 1
ATOM 7353 C CA . PRO B 1 192 ? 16.578 -27.453 16.422 1 91.69 192 PRO B CA 1
ATOM 7354 C C . PRO B 1 192 ? 15.227 -27.719 17.062 1 91.69 192 PRO B C 1
ATOM 7356 O O . PRO B 1 192 ? 14.602 -28.734 16.781 1 91.69 192 PRO B O 1
ATOM 7359 N N . GLN B 1 193 ? 14.773 -26.797 17.906 1 89.88 193 GLN B N 1
ATOM 7360 C CA . GLN B 1 193 ? 13.469 -26.891 18.562 1 89.88 193 GLN B CA 1
ATOM 7361 C C . GLN B 1 193 ? 12.477 -25.906 17.938 1 89.88 193 GLN B C 1
ATOM 7363 O O . GLN B 1 193 ? 12.344 -24.766 18.391 1 89.88 193 GLN B O 1
ATOM 7368 N N . PHE B 1 194 ? 11.758 -26.344 17.047 1 87.12 194 PHE B N 1
ATOM 7369 C CA . PHE B 1 194 ? 10.82 -25.469 16.344 1 87.12 194 PHE B CA 1
ATOM 7370 C C . PHE B 1 194 ? 9.609 -25.156 17.219 1 87.12 194 PHE B C 1
ATOM 7372 O O . PHE B 1 194 ? 9.219 -24 17.375 1 87.12 194 PHE B O 1
ATOM 7379 N N . LEU B 1 195 ? 8.992 -26.016 17.891 1 83.5 195 LEU B N 1
ATOM 7380 C CA . LEU B 1 195 ? 7.84 -25.906 18.781 1 83.5 195 LEU B CA 1
ATOM 7381 C C . LEU B 1 195 ? 6.777 -25 18.172 1 83.5 195 LEU B C 1
ATOM 7383 O O . LEU B 1 195 ? 6.406 -23.984 18.766 1 83.5 195 LEU B O 1
ATOM 7387 N N . GLU B 1 196 ? 6.301 -25.297 17 1 87.62 196 GLU B N 1
ATOM 7388 C CA . GLU B 1 196 ? 5.312 -24.516 16.25 1 87.62 196 GLU B CA 1
ATOM 7389 C C . GLU B 1 196 ? 4.047 -25.328 16.016 1 87.62 196 GLU B C 1
ATOM 7391 O O . GLU B 1 196 ? 4.098 -26.562 15.93 1 87.62 196 GLU B O 1
ATOM 7396 N N . THR B 1 197 ? 2.967 -24.609 15.977 1 88.38 197 THR B N 1
ATOM 7397 C CA . THR B 1 197 ? 1.691 -25.25 15.664 1 88.38 197 THR B CA 1
ATOM 7398 C C . THR B 1 197 ? 0.954 -24.469 14.578 1 88.38 197 THR B C 1
ATOM 7400 O O . THR B 1 197 ? 0.797 -23.25 14.672 1 88.38 197 THR B O 1
ATOM 7403 N N . PHE B 1 198 ? 0.567 -25.25 13.547 1 90.88 198 PHE B N 1
ATOM 7404 C CA . PHE B 1 198 ? -0.211 -24.672 12.453 1 90.88 198 PHE B CA 1
ATOM 7405 C C . PHE B 1 198 ? -1.58 -25.344 12.359 1 90.88 198 PHE B C 1
ATOM 7407 O O . PHE B 1 198 ? -1.699 -26.547 12.516 1 90.88 198 PHE B O 1
ATOM 7414 N N . ALA B 1 199 ? -2.605 -24.5 12.117 1 89.12 199 ALA B N 1
ATOM 7415 C CA . ALA B 1 199 ? -3.955 -25.016 11.898 1 89.12 199 ALA B CA 1
ATOM 7416 C C . ALA B 1 199 ? -4.438 -24.703 10.484 1 89.12 199 ALA B C 1
ATOM 7418 O O . ALA B 1 199 ? -4.645 -23.547 10.133 1 89.12 199 ALA B O 1
ATOM 7419 N N . ALA B 1 200 ? -4.625 -25.734 9.711 1 89.88 200 ALA B N 1
ATOM 7420 C CA . ALA B 1 200 ? -5.094 -25.562 8.336 1 89.88 200 ALA B CA 1
ATOM 7421 C C . ALA B 1 200 ? -6.523 -26.062 8.18 1 89.88 200 ALA B C 1
ATOM 7423 O O . ALA B 1 200 ? -6.844 -27.188 8.594 1 89.88 200 ALA B O 1
ATOM 7424 N N . ARG B 1 201 ? -7.277 -25.312 7.488 1 85.81 201 ARG B N 1
ATOM 7425 C CA . ARG B 1 201 ? -8.664 -25.703 7.242 1 85.81 201 ARG B CA 1
ATOM 7426 C C . ARG B 1 201 ? -8.758 -26.656 6.066 1 85.81 201 ARG B C 1
ATOM 7428 O O . ARG B 1 201 ? -8.062 -26.5 5.062 1 85.81 201 ARG B O 1
ATOM 7435 N N . LEU B 1 202 ? -9.562 -27.625 6.27 1 84.69 202 LEU B N 1
ATOM 7436 C CA . LEU B 1 202 ? -9.812 -28.531 5.152 1 84.69 202 LEU B CA 1
ATOM 7437 C C . LEU B 1 202 ? -10.828 -27.922 4.18 1 84.69 202 LEU B C 1
ATOM 7439 O O . LEU B 1 202 ? -11.797 -27.281 4.605 1 84.69 202 LEU B O 1
ATOM 7443 N N . PRO B 1 203 ? -10.453 -27.844 2.996 1 71.94 203 PRO B N 1
ATOM 7444 C CA . PRO B 1 203 ? -11.367 -27.25 2.016 1 71.94 203 PRO B CA 1
ATOM 7445 C C . PRO B 1 203 ? -12.656 -28.062 1.859 1 71.94 203 PRO B C 1
ATOM 7447 O O . PRO B 1 203 ? -12.797 -28.828 0.905 1 71.94 203 PRO B O 1
ATOM 7450 N N . THR B 1 204 ? -13.445 -28.219 2.855 1 64.25 204 THR B N 1
ATOM 7451 C CA . THR B 1 204 ? -14.656 -29.016 2.746 1 64.25 204 THR B CA 1
ATOM 7452 C C . THR B 1 204 ? -15.844 -28.156 2.32 1 64.25 204 THR B C 1
ATOM 7454 O O . THR B 1 204 ? -16.078 -27.094 2.898 1 64.25 204 THR B O 1
ATOM 7457 N N . GLU B 1 205 ? -16.125 -28.312 1.03 1 57.69 205 GLU B N 1
ATOM 7458 C CA . GLU B 1 205 ? -17.453 -27.812 0.699 1 57.69 205 GLU B CA 1
ATOM 7459 C C . GLU B 1 205 ? -18.5 -28.391 1.642 1 57.69 205 GLU B C 1
ATOM 7461 O O . GLU B 1 205 ? -18.297 -29.438 2.258 1 57.69 205 GLU B O 1
ATOM 7466 N N . GLU B 1 206 ? -19.469 -27.656 1.908 1 54.19 206 GLU B N 1
ATOM 7467 C CA . GLU B 1 206 ? -20.578 -28.156 2.732 1 54.19 206 GLU B CA 1
ATOM 7468 C C . GLU B 1 206 ? -21 -29.562 2.318 1 54.19 206 GLU B C 1
ATOM 7470 O O . GLU B 1 206 ? -21.359 -29.797 1.163 1 54.19 206 GLU B O 1
ATOM 7475 N N . GLY B 1 207 ? -20.625 -30.562 3.127 1 56.56 207 GLY B N 1
ATOM 7476 C CA . GLY B 1 207 ? -21.125 -31.906 2.938 1 56.56 207 GLY B CA 1
ATOM 7477 C C . GLY B 1 207 ? -20.078 -32.875 2.387 1 56.56 207 GLY B C 1
ATOM 7478 O O . GLY B 1 207 ? -20.359 -34.031 2.145 1 56.56 207 GLY B O 1
ATOM 7479 N N . ALA B 1 208 ? -18.938 -32.375 2.047 1 64.81 208 ALA B N 1
ATOM 7480 C CA . ALA B 1 208 ? -17.969 -33.281 1.437 1 64.81 208 ALA B CA 1
ATOM 7481 C C . ALA B 1 208 ? -17.484 -34.312 2.445 1 64.81 208 ALA B C 1
ATOM 7483 O O . ALA B 1 208 ? -17.188 -34 3.596 1 64.81 208 ALA B O 1
ATOM 7484 N N . SER B 1 209 ? -17.578 -35.594 2.02 1 76.88 209 SER B N 1
ATOM 7485 C CA . SER B 1 209 ? -17.156 -36.719 2.832 1 76.88 209 SER B CA 1
ATOM 7486 C C . SER B 1 209 ? -15.633 -36.844 2.834 1 76.88 209 SER B C 1
ATOM 7488 O O . SER B 1 209 ? -14.953 -36.281 1.987 1 76.88 209 SER B O 1
ATOM 7490 N N . TYR B 1 210 ? -15.109 -37.562 3.822 1 83.75 210 TYR B N 1
ATOM 7491 C CA . TYR B 1 210 ? -13.68 -37.844 3.92 1 83.75 210 TYR B CA 1
ATOM 7492 C C . TYR B 1 210 ? -13.203 -38.656 2.719 1 83.75 210 TYR B C 1
ATOM 7494 O O . TYR B 1 210 ? -12.039 -38.562 2.324 1 83.75 210 TYR B O 1
ATOM 7502 N N . ARG B 1 211 ? -14.141 -39.312 2.115 1 83 211 ARG B N 1
ATOM 7503 C CA . ARG B 1 211 ? -13.805 -40.094 0.924 1 83 211 ARG B CA 1
ATOM 7504 C C . ARG B 1 211 ? -13.484 -39.156 -0.251 1 83 211 ARG B C 1
ATOM 7506 O O . ARG B 1 211 ? -12.578 -39.438 -1.037 1 83 211 ARG B O 1
ATOM 7513 N N . ASP B 1 212 ? -14.172 -38.125 -0.274 1 80.94 212 ASP B N 1
ATOM 7514 C CA . ASP B 1 212 ? -13.93 -37.156 -1.339 1 80.94 212 ASP B CA 1
ATOM 7515 C C . ASP B 1 212 ? -12.586 -36.438 -1.147 1 80.94 212 ASP B C 1
ATOM 7517 O O . ASP B 1 212 ? -11.891 -36.125 -2.121 1 80.94 212 ASP B O 1
ATOM 7521 N N . LEU B 1 213 ? -12.336 -36.312 0.071 1 83.06 213 LEU B N 1
ATOM 7522 C CA . LEU B 1 213 ? -11.078 -35.625 0.385 1 83.06 213 LEU B CA 1
ATOM 7523 C C . LEU B 1 213 ? -9.891 -36.531 0.039 1 83.06 213 LEU B C 1
ATOM 7525 O O . LEU B 1 213 ? -8.828 -36.031 -0.352 1 83.06 213 LEU B O 1
ATOM 7529 N N . LEU B 1 214 ? -10.109 -37.719 0.234 1 84.38 214 LEU B N 1
ATOM 7530 C CA . LEU B 1 214 ? -9.055 -38.688 -0.062 1 84.38 214 LEU B CA 1
ATOM 7531 C C . LEU B 1 214 ? -8.766 -38.75 -1.559 1 84.38 214 LEU B C 1
ATOM 7533 O O . LEU B 1 214 ? -7.621 -38.969 -1.966 1 84.38 214 LEU B O 1
ATOM 7537 N N . LYS B 1 215 ? -9.75 -38.438 -2.295 1 78.44 215 LYS B N 1
ATOM 7538 C CA . LYS B 1 215 ? -9.594 -38.469 -3.746 1 78.44 215 LYS B CA 1
ATOM 7539 C C . LYS B 1 215 ? -8.938 -37.219 -4.273 1 78.44 215 LYS B C 1
ATOM 7541 O O . LYS B 1 215 ? -8.32 -37.219 -5.34 1 78.44 215 LYS B O 1
ATOM 7546 N N . ARG B 1 216 ? -9.094 -36.219 -3.449 1 77.56 216 ARG B N 1
ATOM 7547 C CA . ARG B 1 216 ? -8.531 -34.938 -3.889 1 77.56 216 ARG B CA 1
ATOM 7548 C C . ARG B 1 216 ? -7.023 -34.906 -3.682 1 77.56 216 ARG B C 1
ATOM 7550 O O . ARG B 1 216 ? -6.516 -35.438 -2.686 1 77.56 216 ARG B O 1
ATOM 7557 N N . GLN B 1 217 ? -6.332 -34.469 -4.668 1 77.12 217 GLN B N 1
ATOM 7558 C CA . GLN B 1 217 ? -4.887 -34.344 -4.566 1 77.12 217 GLN B CA 1
ATOM 7559 C C . GLN B 1 217 ? -4.508 -33.031 -3.865 1 77.12 217 GLN B C 1
ATOM 7561 O O . GLN B 1 217 ? -4.215 -32.031 -4.52 1 77.12 217 GLN B O 1
ATOM 7566 N N . LEU B 1 218 ? -4.543 -33.094 -2.527 1 85.44 218 LEU B N 1
ATOM 7567 C CA . LEU B 1 218 ? -4.16 -31.938 -1.732 1 85.44 218 LEU B CA 1
ATOM 7568 C C . LEU B 1 218 ? -2.891 -32.219 -0.937 1 85.44 218 LEU B C 1
ATOM 7570 O O . LEU B 1 218 ? -2.953 -32.719 0.192 1 85.44 218 LEU B O 1
ATOM 7574 N N . PRO B 1 219 ? -1.881 -31.797 -1.52 1 87.06 219 PRO B N 1
ATOM 7575 C CA . PRO B 1 219 ? -0.624 -32.094 -0.83 1 87.06 219 PRO B CA 1
ATOM 7576 C C . PRO B 1 219 ? -0.345 -31.141 0.328 1 87.06 219 PRO B C 1
ATOM 7578 O O . PRO B 1 219 ? -0.711 -29.953 0.263 1 87.06 219 PRO B O 1
ATOM 7581 N N . LEU B 1 220 ? 0.157 -31.719 1.448 1 93.94 220 LEU B N 1
ATOM 7582 C CA . LEU B 1 220 ? 0.782 -30.922 2.502 1 93.94 220 LEU B CA 1
ATOM 7583 C C . LEU B 1 220 ? 2.268 -30.719 2.223 1 93.94 220 LEU B C 1
ATOM 7585 O O . LEU B 1 220 ? 3.049 -31.672 2.277 1 93.94 220 LEU B O 1
ATOM 7589 N N . HIS B 1 221 ? 2.604 -29.531 1.917 1 95.81 221 HIS B N 1
ATOM 7590 C CA . HIS B 1 221 ? 3.953 -29.234 1.452 1 95.81 221 HIS B CA 1
ATOM 7591 C C . HIS B 1 221 ? 4.754 -28.5 2.525 1 95.81 221 HIS B C 1
ATOM 7593 O O . HIS B 1 221 ? 4.332 -27.453 3.016 1 95.81 221 HIS B O 1
ATOM 7599 N N . LEU B 1 222 ? 5.922 -29.047 2.838 1 96.06 222 LEU B N 1
ATOM 7600 C CA . LEU B 1 222 ? 6.82 -28.469 3.83 1 96.06 222 LEU B CA 1
ATOM 7601 C C . LEU B 1 222 ? 8.133 -28.031 3.186 1 96.06 222 LEU B C 1
ATOM 7603 O O . LEU B 1 222 ? 8.75 -28.797 2.451 1 96.06 222 LEU B O 1
ATOM 7607 N N . VAL B 1 223 ? 8.461 -26.844 3.434 1 96.44 223 VAL B N 1
ATOM 7608 C CA . VAL B 1 223 ? 9.75 -26.328 2.994 1 96.44 223 VAL B CA 1
ATOM 7609 C C . VAL B 1 223 ? 10.531 -25.797 4.195 1 96.44 223 VAL B C 1
ATOM 7611 O O . VAL B 1 223 ? 9.992 -25.047 5.016 1 96.44 223 VAL B O 1
ATOM 7614 N N . VAL B 1 224 ? 11.719 -26.203 4.352 1 95.56 224 VAL B N 1
ATOM 7615 C CA . VAL B 1 224 ? 12.594 -25.703 5.406 1 95.56 224 VAL B CA 1
ATOM 7616 C C . VAL B 1 224 ? 13.703 -24.859 4.793 1 95.56 224 VAL B C 1
ATOM 7618 O O . VAL B 1 224 ? 14.391 -25.297 3.867 1 95.56 224 VAL B O 1
ATOM 7621 N N . THR B 1 225 ? 13.836 -23.734 5.324 1 94.88 225 THR B N 1
ATOM 7622 C CA . THR B 1 225 ? 14.844 -22.828 4.797 1 94.88 225 THR B CA 1
ATOM 7623 C C . THR B 1 225 ? 15.852 -22.438 5.879 1 94.88 225 THR B C 1
ATOM 7625 O O . THR B 1 225 ? 15.547 -22.516 7.07 1 94.88 225 THR B O 1
ATOM 7628 N N . LYS B 1 226 ? 17.016 -22.156 5.402 1 93.5 226 LYS B N 1
ATOM 7629 C CA . LYS B 1 226 ? 18.031 -21.531 6.23 1 93.5 226 LYS B CA 1
ATOM 7630 C C . LYS B 1 226 ? 18.094 -20.016 5.996 1 93.5 226 LYS B C 1
ATOM 7632 O O . LYS B 1 226 ? 18.188 -19.562 4.855 1 93.5 226 LYS B O 1
ATOM 7637 N N . GLU B 1 227 ? 17.984 -19.297 7.066 1 91 227 GLU B N 1
ATOM 7638 C CA . GLU B 1 227 ? 17.984 -17.844 7 1 91 227 GLU B CA 1
ATOM 7639 C C . GLU B 1 227 ? 19.25 -17.266 7.602 1 91 227 GLU B C 1
ATOM 7641 O O . GLU B 1 227 ? 19.516 -17.438 8.797 1 91 227 GLU B O 1
ATOM 7646 N N . ASP B 1 228 ? 19.984 -16.609 6.695 1 88.06 228 ASP B N 1
ATOM 7647 C CA . ASP B 1 228 ? 21.188 -15.93 7.168 1 88.06 228 ASP B CA 1
ATOM 7648 C C . ASP B 1 228 ? 20.953 -14.43 7.32 1 88.06 228 ASP B C 1
ATOM 7650 O O . ASP B 1 228 ? 20.422 -13.789 6.418 1 88.06 228 ASP B O 1
ATOM 7654 N N . VAL B 1 229 ? 21.297 -13.945 8.461 1 81.44 229 VAL B N 1
ATOM 7655 C CA . VAL B 1 229 ? 21.109 -12.523 8.719 1 81.44 229 VAL B CA 1
ATOM 7656 C C . VAL B 1 229 ? 22.156 -11.719 7.949 1 81.44 229 VAL B C 1
ATOM 7658 O O . VAL B 1 229 ? 23.344 -12.055 7.977 1 81.44 229 VAL B O 1
ATOM 7661 N N . ILE B 1 230 ? 21.672 -10.836 7.164 1 71.81 230 ILE B N 1
ATOM 7662 C CA . ILE B 1 230 ? 22.562 -9.906 6.496 1 71.81 230 ILE B CA 1
ATOM 7663 C C . ILE B 1 230 ? 22.688 -8.625 7.32 1 71.81 230 ILE B C 1
ATOM 7665 O O . ILE B 1 230 ? 21.688 -7.973 7.613 1 71.81 230 ILE B O 1
ATOM 7669 N N . SER B 1 231 ? 23.094 -8.633 8.664 1 54.91 231 SER B N 1
ATOM 7670 C CA . SER B 1 231 ? 23.172 -7.629 9.719 1 54.91 231 SER B CA 1
ATOM 7671 C C . SER B 1 231 ? 23.578 -6.27 9.164 1 54.91 231 SER B C 1
ATOM 7673 O O . SER B 1 231 ? 24.562 -6.176 8.414 1 54.91 231 SER B O 1
ATOM 7675 N N . HIS B 1 232 ? 22.75 -5.352 8.781 1 49.47 232 HIS B N 1
ATOM 7676 C CA . HIS B 1 232 ? 23.312 -4.012 8.859 1 49.47 232 HIS B CA 1
ATOM 7677 C C . HIS B 1 232 ? 23.641 -3.637 10.297 1 49.47 232 HIS B C 1
ATOM 7679 O O . HIS B 1 232 ? 23.047 -4.16 11.234 1 49.47 232 HIS B O 1
ATOM 7685 N N . SER B 1 233 ? 24.75 -3.047 10.57 1 42.06 233 SER B N 1
ATOM 7686 C CA . SER B 1 233 ? 25.297 -2.377 11.75 1 42.06 233 SER B CA 1
ATOM 7687 C C . SER B 1 233 ? 24.203 -1.674 12.547 1 42.06 233 SER B C 1
ATOM 7689 O O . SER B 1 233 ? 23.344 -0.998 11.969 1 42.06 233 SER B O 1
ATOM 7691 N N . SER B 1 234 ? 23.703 -2.295 13.523 1 42.41 234 SER B N 1
ATOM 7692 C CA . SER B 1 234 ? 23.047 -1.541 14.586 1 42.41 234 SER B CA 1
ATOM 7693 C C . SER B 1 234 ? 23.516 -0.094 14.617 1 42.41 234 SER B C 1
ATOM 7695 O O . SER B 1 234 ? 24.594 0.201 15.156 1 42.41 234 SER B O 1
ATOM 7697 N N . TRP B 1 235 ? 23.531 0.549 13.617 1 38.47 235 TRP B N 1
ATOM 7698 C CA . TRP B 1 235 ? 23.906 1.954 13.758 1 38.47 235 TRP B CA 1
ATOM 7699 C C . TRP B 1 235 ? 23.047 2.641 14.812 1 38.47 235 TRP B C 1
ATOM 7701 O O . TRP B 1 235 ? 21.844 2.859 14.602 1 38.47 235 TRP B O 1
ATOM 7711 N N . THR B 1 236 ? 23.031 2.215 15.945 1 38.38 236 THR B N 1
ATOM 7712 C CA . THR B 1 236 ? 22.531 3.141 16.953 1 38.38 236 THR B CA 1
ATOM 7713 C C . THR B 1 236 ? 23.234 4.488 16.844 1 38.38 236 THR B C 1
ATOM 7715 O O . THR B 1 236 ? 24.438 4.551 16.594 1 38.38 236 THR B O 1
ATOM 7718 N N . LYS B 1 237 ? 22.531 5.555 16.531 1 37.41 237 LYS B N 1
ATOM 7719 C CA . LYS B 1 237 ? 23.219 6.844 16.453 1 37.41 237 LYS B CA 1
ATOM 7720 C C . LYS B 1 237 ? 24.531 6.812 17.25 1 37.41 237 LYS B C 1
ATOM 7722 O O . LYS B 1 237 ? 25.516 7.422 16.828 1 37.41 237 LYS B O 1
ATOM 7727 N N . GLY B 1 238 ? 24.516 6.781 18.703 1 30.27 238 GLY B N 1
ATOM 7728 C CA . GLY B 1 238 ? 25.625 6.898 19.641 1 30.27 238 GLY B CA 1
ATOM 7729 C C . GLY B 1 238 ? 26.516 5.668 19.656 1 30.27 238 GLY B C 1
ATOM 7730 O O . GLY B 1 238 ? 26.031 4.547 19.844 1 30.27 238 GLY B O 1
ATOM 7731 N N . GLY B 1 239 ? 27.641 5.52 18.812 1 29.86 239 GLY B N 1
ATOM 7732 C CA . GLY B 1 239 ? 28.797 4.629 18.844 1 29.86 239 GLY B CA 1
ATOM 7733 C C . GLY B 1 239 ? 28.547 3.359 19.625 1 29.86 239 GLY B C 1
ATOM 7734 O O . GLY B 1 239 ? 29.469 2.596 19.906 1 29.86 239 GLY B O 1
ATOM 7735 N N . ILE B 1 240 ? 27.797 3.387 20.625 1 26.84 240 ILE B N 1
ATOM 7736 C CA . ILE B 1 240 ? 27.812 2.215 21.5 1 26.84 240 ILE B CA 1
ATOM 7737 C C . ILE B 1 240 ? 27.312 0.996 20.734 1 26.84 240 ILE B C 1
ATOM 7739 O O . ILE B 1 240 ? 26.141 0.942 20.344 1 26.84 240 ILE B O 1
ATOM 7743 N N . ALA B 1 241 ? 28.156 0.327 19.969 1 29.53 241 ALA B N 1
ATOM 7744 C CA . ALA B 1 241 ? 28.094 -1.1 19.656 1 29.53 241 ALA B CA 1
ATOM 7745 C C . ALA B 1 241 ? 27.391 -1.871 20.766 1 29.53 241 ALA B C 1
ATOM 7747 O O . ALA B 1 241 ? 27.938 -2.047 21.859 1 29.53 241 ALA B O 1
ATOM 7748 N N . SER B 1 242 ? 26.219 -1.573 21.172 1 29.48 242 SER B N 1
ATOM 7749 C CA . SER B 1 242 ? 25.844 -2.566 22.188 1 29.48 242 SER B CA 1
ATOM 7750 C C . SER B 1 242 ? 26.109 -3.982 21.688 1 29.48 242 SER B C 1
ATOM 7752 O O . SER B 1 242 ? 25.609 -4.383 20.625 1 29.48 242 SER B O 1
ATOM 7754 N N . ASN B 1 243 ? 27.328 -4.461 21.719 1 28.73 243 ASN B N 1
ATOM 7755 C CA . ASN B 1 243 ? 27.75 -5.859 21.766 1 28.73 243 ASN B CA 1
ATOM 7756 C C . ASN B 1 243 ? 26.641 -6.754 22.312 1 28.73 243 ASN B C 1
ATOM 7758 O O . ASN B 1 243 ? 26.906 -7.805 22.891 1 28.73 243 ASN B O 1
ATOM 7762 N N . ARG B 1 244 ? 25.609 -6.125 22.891 1 28.69 244 ARG B N 1
ATOM 7763 C CA . ARG B 1 244 ? 24.672 -7.133 23.391 1 28.69 244 ARG B CA 1
ATOM 7764 C C . ARG B 1 244 ? 24.188 -8.047 22.281 1 28.69 244 ARG B C 1
ATOM 7766 O O . ARG B 1 244 ? 23.922 -7.59 21.156 1 28.69 244 ARG B O 1
ATOM 7773 N N . ALA B 1 245 ? 24.625 -9.234 22.328 1 29.88 245 ALA B N 1
ATOM 7774 C CA . ALA B 1 245 ? 24.062 -10.359 21.609 1 29.88 245 ALA B CA 1
ATOM 7775 C C . ALA B 1 245 ? 22.625 -10.07 21.188 1 29.88 245 ALA B C 1
ATOM 7777 O O . ALA B 1 245 ? 21.75 -9.867 22.031 1 29.88 245 ALA B O 1
ATOM 7778 N N . THR B 1 246 ? 22.453 -9.328 20.156 1 32.47 246 THR B N 1
ATOM 7779 C CA . THR B 1 246 ? 21.156 -9.047 19.547 1 32.47 246 THR B CA 1
ATOM 7780 C C . THR B 1 246 ? 20.25 -10.266 19.641 1 32.47 246 THR B C 1
ATOM 7782 O O . THR B 1 246 ? 20.516 -11.297 19.016 1 32.47 246 THR B O 1
ATOM 7785 N N . THR B 1 247 ? 19.922 -10.586 20.766 1 30.45 247 THR B N 1
ATOM 7786 C CA . THR B 1 247 ? 18.922 -11.641 20.734 1 30.45 247 THR B CA 1
ATOM 7787 C C . THR B 1 247 ? 17.922 -11.391 19.594 1 30.45 247 THR B C 1
ATOM 7789 O O . THR B 1 247 ? 17.719 -10.242 19.188 1 30.45 247 THR B O 1
ATOM 7792 N N . PRO B 1 248 ? 17.625 -12.422 18.906 1 33.25 248 PRO B N 1
ATOM 7793 C CA . PRO B 1 248 ? 16.609 -12.227 17.875 1 33.25 248 PRO B CA 1
ATOM 7794 C C . PRO B 1 248 ? 15.562 -11.188 18.25 1 33.25 248 PRO B C 1
ATOM 7796 O O . PRO B 1 248 ? 14.781 -10.75 17.406 1 33.25 248 PRO B O 1
ATOM 7799 N N . ARG B 1 249 ? 15.43 -10.852 19.547 1 32.84 249 ARG B N 1
ATOM 7800 C CA . ARG B 1 249 ? 14.398 -10.008 20.156 1 32.84 249 ARG B CA 1
ATOM 7801 C C . ARG B 1 249 ? 14.641 -8.539 19.812 1 32.84 249 ARG B C 1
ATOM 7803 O O . ARG B 1 249 ? 13.695 -7.801 19.531 1 32.84 249 ARG B O 1
ATOM 7810 N N . GLU B 1 250 ? 15.797 -8.008 20.203 1 36.31 250 GLU B N 1
ATOM 7811 C CA . GLU B 1 250 ? 16.219 -6.613 20.156 1 36.31 250 GLU B CA 1
ATOM 7812 C C . GLU B 1 250 ? 16.531 -6.191 18.719 1 36.31 250 GLU B C 1
ATOM 7814 O O . GLU B 1 250 ? 16.578 -5 18.406 1 36.31 250 GLU B O 1
ATOM 7819 N N . SER B 1 251 ? 16.938 -7.152 18.031 1 36.78 251 SER B N 1
ATOM 7820 C CA . SER B 1 251 ? 17.359 -7.016 16.625 1 36.78 251 SER B CA 1
ATOM 7821 C C . SER B 1 251 ? 16.203 -6.547 15.758 1 36.78 251 SER B C 1
ATOM 7823 O O . SER B 1 251 ? 16.375 -6.309 14.562 1 36.78 251 SER B O 1
ATOM 7825 N N . PHE B 1 252 ? 15.062 -6.668 16.344 1 38.44 252 PHE B N 1
ATOM 7826 C CA . PHE B 1 252 ? 13.914 -6.34 15.5 1 38.44 252 PHE B CA 1
ATOM 7827 C C . PHE B 1 252 ? 13.781 -4.832 15.328 1 38.44 252 PHE B C 1
ATOM 7829 O O . PHE B 1 252 ? 12.922 -4.363 14.578 1 38.44 252 PHE B O 1
ATOM 7836 N N . SER B 1 253 ? 14.391 -4.051 16.156 1 42.72 253 SER B N 1
ATOM 7837 C CA . SER B 1 253 ? 14.273 -2.602 16.031 1 42.72 253 SER B CA 1
ATOM 7838 C C . SER B 1 253 ? 15.062 -2.084 14.836 1 42.72 253 SER B C 1
ATOM 7840 O O . SER B 1 253 ? 14.859 -0.954 14.391 1 42.72 253 SER B O 1
ATOM 7842 N N . GLY B 1 254 ? 16.078 -2.969 14.258 1 50.41 254 GLY B N 1
ATOM 7843 C CA . GLY B 1 254 ? 16.875 -2.426 13.172 1 50.41 254 GLY B CA 1
ATOM 7844 C C . GLY B 1 254 ? 16.484 -2.99 11.82 1 50.41 254 GLY B C 1
ATOM 7845 O O . GLY B 1 254 ? 15.555 -3.781 11.711 1 50.41 254 GLY B O 1
ATOM 7846 N N . ASN B 1 255 ? 17.062 -2.412 10.789 1 62.38 255 ASN B N 1
ATOM 7847 C CA . ASN B 1 255 ? 16.984 -2.908 9.414 1 62.38 255 ASN B CA 1
ATOM 7848 C C . ASN B 1 255 ? 17.531 -4.328 9.305 1 62.38 255 ASN B C 1
ATOM 7850 O O . ASN B 1 255 ? 18.734 -4.547 9.469 1 62.38 255 ASN B O 1
ATOM 7854 N N . THR B 1 256 ? 16.625 -5.344 9.477 1 69.69 256 THR B N 1
ATOM 7855 C CA . THR B 1 256 ? 17.078 -6.727 9.367 1 69.69 256 THR B CA 1
ATOM 7856 C C . THR B 1 256 ? 16.594 -7.352 8.062 1 69.69 256 THR B C 1
ATOM 7858 O O . THR B 1 256 ? 15.43 -7.191 7.684 1 69.69 256 THR B O 1
ATOM 7861 N N . MET B 1 257 ? 17.641 -7.941 7.355 1 79.5 257 MET B N 1
ATOM 7862 C CA . MET B 1 257 ? 17.312 -8.695 6.145 1 79.5 257 MET B CA 1
ATOM 7863 C C . MET B 1 257 ? 17.938 -10.086 6.191 1 79.5 257 MET B C 1
ATOM 7865 O O . MET B 1 257 ? 19.016 -10.273 6.746 1 79.5 257 MET B O 1
ATOM 7869 N N . TYR B 1 258 ? 17.172 -10.984 5.652 1 83.25 258 TYR B N 1
ATOM 7870 C CA . TYR B 1 258 ? 17.641 -12.367 5.637 1 83.25 258 TYR B CA 1
ATOM 7871 C C . TYR B 1 258 ? 17.859 -12.859 4.207 1 83.25 258 TYR B C 1
ATOM 7873 O O . TYR B 1 258 ? 17.141 -12.445 3.291 1 83.25 258 TYR B O 1
ATOM 7881 N N . LYS B 1 259 ? 18.891 -13.617 4.062 1 85 259 LYS B N 1
ATOM 7882 C CA . LYS B 1 259 ? 19.062 -14.398 2.844 1 85 259 LYS B CA 1
ATOM 7883 C C . LYS B 1 259 ? 18.609 -15.844 3.051 1 85 259 LYS B C 1
ATOM 7885 O O . LYS B 1 259 ? 19.094 -16.531 3.949 1 85 259 LYS B O 1
ATOM 7890 N N . SER B 1 260 ? 17.75 -16.172 2.207 1 90.31 260 SER B N 1
ATOM 7891 C CA . SER B 1 260 ? 17.125 -17.484 2.402 1 90.31 260 SER B CA 1
ATOM 7892 C C . SER B 1 260 ? 17.703 -18.516 1.438 1 90.31 260 SER B C 1
ATOM 7894 O O . SER B 1 260 ? 17.953 -18.203 0.27 1 90.31 260 SER B O 1
ATOM 7896 N N . LYS B 1 261 ? 17.938 -19.688 1.967 1 88.81 261 LYS B N 1
ATOM 7897 C CA . LYS B 1 261 ? 18.328 -20.859 1.186 1 88.81 261 LYS B CA 1
ATOM 7898 C C . LYS B 1 261 ? 17.438 -22.062 1.513 1 88.81 261 LYS B C 1
ATOM 7900 O O . LYS B 1 261 ? 17.141 -22.312 2.682 1 88.81 261 LYS B O 1
ATOM 7905 N N . ILE B 1 262 ? 17.047 -22.703 0.507 1 92.69 262 ILE B N 1
ATOM 7906 C CA . ILE B 1 262 ? 16.203 -23.875 0.73 1 92.69 262 ILE B CA 1
ATOM 7907 C C . ILE B 1 262 ? 17.062 -25.062 1.158 1 92.69 262 ILE B C 1
ATOM 7909 O O . ILE B 1 262 ? 18.031 -25.406 0.486 1 92.69 262 ILE B O 1
ATOM 7913 N N . LEU B 1 263 ? 16.688 -25.641 2.205 1 92.62 263 LEU B N 1
ATOM 7914 C CA . LEU B 1 263 ? 17.359 -26.844 2.678 1 92.62 263 LEU B CA 1
ATOM 7915 C C . LEU B 1 263 ? 16.625 -28.094 2.201 1 92.62 263 LEU B C 1
ATOM 7917 O O . LEU B 1 263 ? 17.266 -29.078 1.821 1 92.62 263 LEU B O 1
ATOM 7921 N N . SER B 1 264 ? 15.375 -27.922 2.336 1 93.56 264 SER B N 1
ATOM 7922 C CA . SER B 1 264 ? 14.586 -29.094 1.977 1 93.56 264 SER B CA 1
ATOM 7923 C C . SER B 1 264 ? 13.18 -28.688 1.545 1 93.56 264 SER B C 1
ATOM 7925 O O . SER B 1 264 ? 12.68 -27.641 1.934 1 93.56 264 SER B O 1
ATOM 7927 N N . SER B 1 265 ? 12.609 -29.469 0.701 1 94.25 265 SER B N 1
ATOM 7928 C CA . SER B 1 265 ? 11.227 -29.375 0.231 1 94.25 265 SER B CA 1
ATOM 7929 C C . SER B 1 265 ? 10.578 -30.75 0.124 1 94.25 265 SER B C 1
ATOM 7931 O O . SER B 1 265 ? 11.039 -31.594 -0.645 1 94.25 265 SER B O 1
ATOM 7933 N N . GLN B 1 266 ? 9.469 -30.922 0.948 1 92.5 266 GLN B N 1
ATOM 7934 C CA . GLN B 1 266 ? 8.891 -32.281 1.005 1 92.5 266 GLN B CA 1
ATOM 7935 C C . GLN B 1 266 ? 7.371 -32.219 1.064 1 92.5 266 GLN B C 1
ATOM 7937 O O . GLN B 1 266 ? 6.801 -31.312 1.677 1 92.5 266 GLN B O 1
ATOM 7942 N N . LYS B 1 267 ? 6.84 -33.25 0.383 1 91.94 267 LYS B N 1
ATOM 7943 C CA . LYS B 1 267 ? 5.402 -33.469 0.539 1 91.94 267 LYS B CA 1
ATOM 7944 C C . LYS B 1 267 ? 5.125 -34.5 1.642 1 91.94 267 LYS B C 1
ATOM 7946 O O . LYS B 1 267 ? 5.766 -35.531 1.7 1 91.94 267 LYS B O 1
ATOM 7951 N N . VAL B 1 268 ? 4.199 -34.125 2.488 1 93.38 268 VAL B N 1
ATOM 7952 C CA . VAL B 1 268 ? 3.863 -35 3.611 1 93.38 268 VAL B CA 1
ATOM 7953 C C . VAL B 1 268 ? 2.514 -35.656 3.361 1 93.38 268 VAL B C 1
ATOM 7955 O O . VAL B 1 268 ? 1.554 -35 2.953 1 93.38 268 VAL B O 1
ATOM 7958 N N . GLU B 1 269 ? 2.51 -36.938 3.594 1 90.12 269 GLU B N 1
ATOM 7959 C CA . GLU B 1 269 ? 1.258 -37.688 3.498 1 90.12 269 GLU B CA 1
ATOM 7960 C C . GLU B 1 269 ? 0.404 -37.5 4.75 1 90.12 269 GLU B C 1
ATOM 7962 O O . GLU B 1 269 ? 0.683 -38.094 5.793 1 90.12 269 GLU B O 1
ATOM 7967 N N . TRP B 1 270 ? -0.618 -36.781 4.637 1 92.06 270 TRP B N 1
ATOM 7968 C CA . TRP B 1 270 ? -1.457 -36.469 5.785 1 92.06 270 TRP B CA 1
ATOM 7969 C C . TRP B 1 270 ? -2.754 -37.281 5.758 1 92.06 270 TRP B C 1
ATOM 7971 O O . TRP B 1 270 ? -3.463 -37.344 6.766 1 92.06 270 TRP B O 1
ATOM 7981 N N . GLN B 1 271 ? -3.049 -38 4.703 1 90.5 271 GLN B N 1
ATOM 7982 C CA . GLN B 1 271 ? -4.355 -38.594 4.473 1 90.5 271 GLN B CA 1
ATOM 7983 C C . GLN B 1 271 ? -4.625 -39.719 5.477 1 90.5 271 GLN B C 1
ATOM 7985 O O . GLN B 1 271 ? -5.781 -40.062 5.734 1 90.5 271 GLN B O 1
ATOM 7990 N N . ARG B 1 272 ? -3.633 -40.281 6.031 1 89.06 272 ARG B N 1
ATOM 7991 C CA . ARG B 1 272 ? -3.807 -41.375 7 1 89.06 272 ARG B CA 1
ATOM 7992 C C . ARG B 1 272 ? -4.547 -40.875 8.242 1 89.06 272 ARG B C 1
ATOM 7994 O O . ARG B 1 272 ? -5.133 -41.656 8.977 1 89.06 272 ARG B O 1
ATOM 8001 N N . VAL B 1 273 ? -4.59 -39.594 8.469 1 91.5 273 VAL B N 1
ATOM 8002 C CA . VAL B 1 273 ? -5.266 -39 9.625 1 91.5 273 VAL B CA 1
ATOM 8003 C C . VAL B 1 273 ? -6.777 -39.188 9.492 1 91.5 273 VAL B C 1
ATOM 8005 O O . VAL B 1 273 ? -7.5 -39.188 10.492 1 91.5 273 VAL B O 1
ATOM 8008 N N . LEU B 1 274 ? -7.234 -39.375 8.281 1 89.31 274 LEU B N 1
ATOM 8009 C CA . LEU B 1 274 ? -8.664 -39.562 8.039 1 89.31 274 LEU B CA 1
ATOM 8010 C C . LEU B 1 274 ? -9.156 -40.875 8.609 1 89.31 274 LEU B C 1
ATOM 8012 O O . LEU B 1 274 ? -10.359 -41.094 8.773 1 89.31 274 LEU B O 1
ATOM 8016 N N . HIS B 1 275 ? -8.242 -41.75 8.922 1 89.06 275 HIS B N 1
ATOM 8017 C CA . HIS B 1 275 ? -8.57 -43.031 9.523 1 89.06 275 HIS B CA 1
ATOM 8018 C C . HIS B 1 275 ? -8.453 -42.969 11.039 1 89.06 275 HIS B C 1
ATOM 8020 O O . HIS B 1 275 ? -9.312 -43.5 11.758 1 89.06 275 HIS B O 1
ATOM 8026 N N . CYS B 1 276 ? -7.348 -42.406 11.562 1 86.19 276 CYS B N 1
ATOM 8027 C CA . CYS B 1 276 ? -7.023 -42.5 12.984 1 86.19 276 CYS B CA 1
ATOM 8028 C C . CYS B 1 276 ? -7.258 -41.156 13.68 1 86.19 276 CYS B C 1
ATOM 8030 O O . CYS B 1 276 ? -7.344 -41.094 14.906 1 86.19 276 CYS B O 1
ATOM 8032 N N . GLY B 1 277 ? -7.449 -40.156 12.992 1 87.56 277 GLY B N 1
ATOM 8033 C CA . GLY B 1 277 ? -7.668 -38.844 13.578 1 87.56 277 GLY B CA 1
ATOM 8034 C C . GLY B 1 277 ? -6.383 -38.188 14.023 1 87.56 277 GLY B C 1
ATOM 8035 O O . GLY B 1 277 ? -6.34 -36.969 14.18 1 87.56 277 GLY B O 1
ATOM 8036 N N . LYS B 1 278 ? -5.465 -39.031 14.43 1 91.69 278 LYS B N 1
ATOM 8037 C CA . LYS B 1 278 ? -4.188 -38.5 14.891 1 91.69 278 LYS B CA 1
ATOM 8038 C C . LYS B 1 278 ? -3.027 -39.375 14.43 1 91.69 278 LYS B C 1
ATOM 8040 O O . LYS B 1 278 ? -3.102 -40.625 14.508 1 91.69 278 LYS B O 1
ATOM 8045 N N . ILE B 1 279 ? -1.998 -38.688 13.898 1 92.12 279 ILE B N 1
ATOM 8046 C CA . ILE B 1 279 ? -0.84 -39.438 13.438 1 92.12 279 ILE B CA 1
ATOM 8047 C C . ILE B 1 279 ? 0.443 -38.719 13.859 1 92.12 279 ILE B C 1
ATOM 8049 O O . ILE B 1 279 ? 0.492 -37.5 13.898 1 92.12 279 ILE B O 1
ATOM 8053 N N . HIS B 1 280 ? 1.431 -39.531 14.219 1 92.5 280 HIS B N 1
ATOM 8054 C CA . HIS B 1 280 ? 2.791 -39.062 14.453 1 92.5 280 HIS B CA 1
ATOM 8055 C C . HIS B 1 280 ? 3.729 -39.5 13.336 1 92.5 280 HIS B C 1
ATOM 8057 O O . HIS B 1 280 ? 3.787 -40.688 13.023 1 92.5 280 HIS B O 1
ATOM 8063 N N . THR B 1 281 ? 4.293 -38.531 12.734 1 90.62 281 THR B N 1
ATOM 8064 C CA . THR B 1 281 ? 5.164 -38.906 11.617 1 90.62 281 THR B CA 1
ATOM 8065 C C . THR B 1 281 ? 6.496 -38.156 11.711 1 90.62 281 THR B C 1
ATOM 8067 O O . THR B 1 281 ? 6.562 -37.062 12.234 1 90.62 281 THR B O 1
ATOM 8070 N N . SER B 1 282 ? 7.516 -38.875 11.375 1 91.81 282 SER B N 1
ATOM 8071 C CA . SER B 1 282 ? 8.836 -38.281 11.203 1 91.81 282 SER B CA 1
ATOM 8072 C C . SER B 1 282 ? 9.156 -38.062 9.727 1 91.81 282 SER B C 1
ATOM 8074 O O . SER B 1 282 ? 9.273 -39 8.961 1 91.81 282 SER B O 1
ATOM 8076 N N . VAL B 1 283 ? 9.297 -36.875 9.422 1 93.12 283 VAL B N 1
ATOM 8077 C CA . VAL B 1 283 ? 9.516 -36.5 8.023 1 93.12 283 VAL B CA 1
ATOM 8078 C C . VAL B 1 283 ? 11.016 -36.406 7.75 1 93.12 283 VAL B C 1
ATOM 8080 O O . VAL B 1 283 ? 11.711 -35.594 8.375 1 93.12 283 VAL B O 1
ATOM 8083 N N . LYS B 1 284 ? 11.469 -37.188 6.883 1 91.81 284 LYS B N 1
ATOM 8084 C CA . LYS B 1 284 ? 12.852 -37.094 6.438 1 91.81 284 LYS B CA 1
ATOM 8085 C C . LYS B 1 284 ? 13.047 -35.938 5.469 1 91.81 284 LYS B C 1
ATOM 8087 O O . LYS B 1 284 ? 12.375 -35.875 4.438 1 91.81 284 LYS B O 1
ATOM 8092 N N . LEU B 1 285 ? 13.93 -35.125 5.844 1 92.62 285 LEU B N 1
ATOM 8093 C CA . LEU B 1 285 ? 14.203 -33.938 5.02 1 92.62 285 LEU B CA 1
ATOM 8094 C C . LEU B 1 285 ? 15.32 -34.219 4.023 1 92.62 285 LEU B C 1
ATOM 8096 O O . LEU B 1 285 ? 16.469 -34.406 4.418 1 92.62 285 LEU B O 1
ATOM 8100 N N . ARG B 1 286 ? 14.938 -34.188 2.791 1 90.25 286 ARG B N 1
ATOM 8101 C CA . ARG B 1 286 ? 15.906 -34.375 1.722 1 90.25 286 ARG B CA 1
ATOM 8102 C C . ARG B 1 286 ? 16.344 -33.062 1.114 1 90.25 286 ARG B C 1
ATOM 8104 O O . ARG B 1 286 ? 15.539 -32.125 1.016 1 90.25 286 ARG B O 1
ATOM 8111 N N . GLY B 1 287 ? 17.547 -33.062 0.709 1 88.19 287 GLY B N 1
ATOM 8112 C CA . GLY B 1 287 ? 18.047 -31.844 0.065 1 88.19 287 GLY B CA 1
ATOM 8113 C C . GLY B 1 287 ? 17.422 -31.609 -1.301 1 88.19 287 GLY B C 1
ATOM 8114 O O . GLY B 1 287 ? 16.703 -32.469 -1.821 1 88.19 287 GLY B O 1
ATOM 8115 N N . VAL B 1 288 ? 17.734 -30.453 -1.844 1 86.62 288 VAL B N 1
ATOM 8116 C CA . VAL B 1 288 ? 17.156 -30.062 -3.127 1 86.62 288 VAL B CA 1
ATOM 8117 C C . VAL B 1 288 ? 18.266 -29.906 -4.164 1 86.62 288 VAL B C 1
ATOM 8119 O O . VAL B 1 288 ? 19.375 -29.484 -3.83 1 86.62 288 VAL B O 1
ATOM 8122 N N . GLY B 1 289 ? 17.969 -30.266 -5.414 1 79 289 GLY B N 1
ATOM 8123 C CA . GLY B 1 289 ? 18.906 -30.109 -6.508 1 79 289 GLY B CA 1
ATOM 8124 C C . GLY B 1 289 ? 20.078 -31.078 -6.441 1 79 289 GLY B C 1
ATOM 8125 O O . GLY B 1 289 ? 19.891 -32.281 -6.359 1 79 289 GLY B O 1
ATOM 8126 N N . THR B 1 290 ? 21.281 -30.438 -6.273 1 75.62 290 THR B N 1
ATOM 8127 C CA . THR B 1 290 ? 22.5 -31.25 -6.258 1 75.62 290 THR B CA 1
ATOM 8128 C C . THR B 1 290 ? 22.609 -32.031 -4.949 1 75.62 290 THR B C 1
ATOM 8130 O O . THR B 1 290 ? 23.328 -33.031 -4.883 1 75.62 290 THR B O 1
ATOM 8133 N N . ARG B 1 291 ? 21.781 -31.641 -4.055 1 80.19 291 ARG B N 1
ATOM 8134 C CA . ARG B 1 291 ? 21.844 -32.281 -2.744 1 80.19 291 ARG B CA 1
ATOM 8135 C C . ARG B 1 291 ? 20.656 -33.219 -2.539 1 80.19 291 ARG B C 1
ATOM 8137 O O . ARG B 1 291 ? 20.312 -33.531 -1.402 1 80.19 291 ARG B O 1
ATOM 8144 N N . GLU B 1 292 ? 20.094 -33.562 -3.523 1 81 292 GLU B N 1
ATOM 8145 C CA . GLU B 1 292 ? 18.875 -34.375 -3.447 1 81 292 GLU B CA 1
ATOM 8146 C C . GLU B 1 292 ? 19.141 -35.719 -2.734 1 81 292 GLU B C 1
ATOM 8148 O O . GLU B 1 292 ? 18.266 -36.25 -2.051 1 81 292 GLU B O 1
ATOM 8153 N N . ALA B 1 293 ? 20.297 -36.188 -2.939 1 79.12 293 ALA B N 1
ATOM 8154 C CA . ALA B 1 293 ? 20.609 -37.5 -2.375 1 79.12 293 ALA B CA 1
ATOM 8155 C C . ALA B 1 293 ? 21.031 -37.375 -0.914 1 79.12 293 ALA B C 1
ATOM 8157 O O . ALA B 1 293 ? 21.109 -38.375 -0.198 1 79.12 293 ALA B O 1
ATOM 8158 N N . LEU B 1 294 ? 21.109 -36.188 -0.488 1 83.25 294 LEU B N 1
ATOM 8159 C CA . LEU B 1 294 ? 21.609 -35.969 0.872 1 83.25 294 LEU B CA 1
ATOM 8160 C C . LEU B 1 294 ? 20.438 -35.75 1.837 1 83.25 294 LEU B C 1
ATOM 8162 O O . LEU B 1 294 ? 19.438 -35.125 1.481 1 83.25 294 LEU B O 1
ATOM 8166 N N . SER B 1 295 ? 20.625 -36.375 2.971 1 88.69 295 SER B N 1
ATOM 8167 C CA . SER B 1 295 ? 19.672 -36.156 4.051 1 88.69 295 SER B CA 1
ATOM 8168 C C . SER B 1 295 ? 20.062 -34.906 4.871 1 88.69 295 SER B C 1
ATOM 8170 O O . SER B 1 295 ? 21.188 -34.844 5.379 1 88.69 295 SER B O 1
ATOM 8172 N N . VAL B 1 296 ? 19.25 -34 4.926 1 90.81 296 VAL B N 1
ATOM 8173 C CA . VAL B 1 296 ? 19.5 -32.75 5.664 1 90.81 296 VAL B CA 1
ATOM 8174 C C . VAL B 1 296 ? 19.141 -32.969 7.137 1 90.81 296 VAL B C 1
ATOM 8176 O O . VAL B 1 296 ? 19.828 -32.438 8.023 1 90.81 296 VAL B O 1
ATOM 8179 N N . GLY B 1 297 ? 18.078 -33.656 7.395 1 92.5 297 GLY B N 1
ATOM 8180 C CA . GLY B 1 297 ? 17.609 -33.875 8.75 1 92.5 297 GLY B CA 1
ATOM 8181 C C . GLY B 1 297 ? 16.219 -34.5 8.797 1 92.5 297 GLY B C 1
ATOM 8182 O O . GLY B 1 297 ? 15.75 -35.062 7.793 1 92.5 297 GLY B O 1
ATOM 8183 N N . LYS B 1 298 ? 15.797 -34.562 10.07 1 94.19 298 LYS B N 1
ATOM 8184 C CA . LYS B 1 298 ? 14.461 -35.125 10.297 1 94.19 298 LYS B CA 1
ATOM 8185 C C . LYS B 1 298 ? 13.617 -34.156 11.141 1 94.19 298 LYS B C 1
ATOM 8187 O O . LYS B 1 298 ? 14.133 -33.5 12.023 1 94.19 298 LYS B O 1
ATOM 8192 N N . LEU B 1 299 ? 12.383 -34.125 10.75 1 94.12 299 LEU B N 1
ATOM 8193 C CA . LEU B 1 299 ? 11.43 -33.281 11.477 1 94.12 299 LEU B CA 1
ATOM 8194 C C . LEU B 1 299 ? 10.297 -34.125 12.055 1 94.12 299 LEU B C 1
ATOM 8196 O O . LEU B 1 299 ? 9.625 -34.844 11.32 1 94.12 299 LEU B O 1
ATOM 8200 N N . ASP B 1 300 ? 10.125 -34.031 13.336 1 93.75 300 ASP B N 1
ATOM 8201 C CA . ASP B 1 300 ? 9.023 -34.719 13.992 1 93.75 300 ASP B CA 1
ATOM 8202 C C . ASP B 1 300 ? 7.766 -33.844 14.016 1 93.75 300 ASP B C 1
ATOM 8204 O O . ASP B 1 300 ? 7.812 -32.688 14.414 1 93.75 300 ASP B O 1
ATOM 8208 N N . MET B 1 301 ? 6.715 -34.5 13.484 1 93.56 301 MET B N 1
ATOM 8209 C CA . MET B 1 301 ? 5.469 -33.75 13.406 1 93.56 301 MET B CA 1
ATOM 8210 C C . MET B 1 301 ? 4.281 -34.594 13.836 1 93.56 301 MET B C 1
ATOM 8212 O O . MET B 1 301 ? 4.289 -35.812 13.641 1 93.56 301 MET B O 1
ATOM 8216 N N . GLU B 1 302 ? 3.404 -33.906 14.477 1 94.25 302 GLU B N 1
ATOM 8217 C CA . GLU B 1 302 ? 2.119 -34.5 14.836 1 94.25 302 GLU B CA 1
ATOM 8218 C C . GLU B 1 302 ? 0.975 -33.844 14.078 1 94.25 302 GLU B C 1
ATOM 8220 O O . GLU B 1 302 ? 0.874 -32.625 14.055 1 94.25 302 GLU B O 1
ATOM 8225 N N . ILE B 1 303 ? 0.158 -34.688 13.375 1 94.62 303 ILE B N 1
ATOM 8226 C CA . ILE B 1 303 ? -0.997 -34.188 12.641 1 94.62 303 ILE B CA 1
ATOM 8227 C C . ILE B 1 303 ? -2.281 -34.688 13.281 1 94.62 303 ILE B C 1
ATOM 8229 O O . ILE B 1 303 ? -2.447 -35.906 13.445 1 94.62 303 ILE B O 1
ATOM 8233 N N . GLN B 1 304 ? -3.156 -33.719 13.578 1 92.19 304 GLN B N 1
ATOM 8234 C CA . GLN B 1 304 ? -4.422 -34.094 14.211 1 92.19 304 GLN B CA 1
ATOM 8235 C C . GLN B 1 304 ? -5.602 -33.469 13.461 1 92.19 304 GLN B C 1
ATOM 8237 O O . GLN B 1 304 ? -5.535 -32.344 13.008 1 92.19 304 GLN B O 1
ATOM 8242 N N . LEU B 1 305 ? -6.605 -34.344 13.281 1 90.38 305 LEU B N 1
ATOM 8243 C CA . LEU B 1 305 ? -7.848 -33.844 12.68 1 90.38 305 LEU B CA 1
ATOM 8244 C C . LEU B 1 305 ? -8.836 -33.406 13.742 1 90.38 305 LEU B C 1
ATOM 8246 O O . LEU B 1 305 ? -9.148 -34.156 14.664 1 90.38 305 LEU B O 1
ATOM 8250 N N . LEU B 1 306 ? -9.211 -32.188 13.602 1 85.62 306 LEU B N 1
ATOM 8251 C CA . LEU B 1 306 ? -10.18 -31.625 14.555 1 85.62 306 LEU B CA 1
ATOM 8252 C C . LEU B 1 306 ? -11.398 -31.078 13.828 1 85.62 306 LEU B C 1
ATOM 8254 O O . LEU B 1 306 ? -11.273 -30.469 12.758 1 85.62 306 LEU B O 1
ATOM 8258 N N . PRO B 1 307 ? -12.57 -31.062 14.234 1 81.75 307 PRO B N 1
ATOM 8259 C CA . PRO B 1 307 ? -12.922 -31.828 15.438 1 81.75 307 PRO B CA 1
ATOM 8260 C C . PRO B 1 307 ? -12.883 -33.344 15.211 1 81.75 307 PRO B C 1
ATOM 8262 O O . PRO B 1 307 ? -13.031 -33.812 14.078 1 81.75 307 PRO B O 1
ATOM 8265 N N . ARG B 1 308 ? -12.719 -34.031 16.328 1 81 308 ARG B N 1
ATOM 8266 C CA . ARG B 1 308 ? -12.648 -35.5 16.234 1 81 308 ARG B CA 1
ATOM 8267 C C . ARG B 1 308 ? -14.039 -36.094 16.125 1 81 308 ARG B C 1
ATOM 8269 O O . ARG B 1 308 ? -14.875 -35.938 17.016 1 81 308 ARG B O 1
ATOM 8276 N N . ASP B 1 309 ? -14.312 -36.562 14.891 1 78.94 309 ASP B N 1
ATOM 8277 C CA . ASP B 1 309 ? -15.562 -37.281 14.648 1 78.94 309 ASP B CA 1
ATOM 8278 C C . ASP B 1 309 ? -15.297 -38.719 14.164 1 78.94 309 ASP B C 1
ATOM 8280 O O . ASP B 1 309 ? -15.102 -38.938 12.969 1 78.94 309 ASP B O 1
ATOM 8284 N N . GLU B 1 310 ? -15.492 -39.625 15.008 1 79.94 310 GLU B N 1
ATOM 8285 C CA . GLU B 1 310 ? -15.141 -41 14.734 1 79.94 310 GLU B CA 1
ATOM 8286 C C . GLU B 1 310 ? -16.109 -41.656 13.742 1 79.94 310 GLU B C 1
ATOM 8288 O O . GLU B 1 310 ? -15.789 -42.656 13.094 1 79.94 310 GLU B O 1
ATOM 8293 N N . THR B 1 311 ? -17.203 -41 13.617 1 80.44 311 THR B N 1
ATOM 8294 C CA . THR B 1 311 ? -18.188 -41.562 12.719 1 80.44 311 THR B CA 1
ATOM 8295 C C . THR B 1 311 ? -17.797 -41.344 11.258 1 80.44 311 THR B C 1
ATOM 8297 O O . THR B 1 311 ? -18.266 -42.062 10.367 1 80.44 311 THR B O 1
ATOM 8300 N N . LYS B 1 312 ? -16.953 -40.531 11.055 1 83.69 312 LYS B N 1
ATOM 8301 C CA . LYS B 1 312 ? -16.609 -40.156 9.688 1 83.69 312 LYS B CA 1
ATOM 8302 C C . LYS B 1 312 ? -15.289 -40.812 9.273 1 83.69 312 LYS B C 1
ATOM 8304 O O . LYS B 1 312 ? -14.883 -40.688 8.109 1 83.69 312 LYS B O 1
ATOM 8309 N N . PHE B 1 313 ? -14.656 -41.531 10.133 1 87 313 PHE B N 1
ATOM 8310 C CA . PHE B 1 313 ? -13.344 -42.094 9.859 1 87 313 PHE B CA 1
ATOM 8311 C C . PHE B 1 313 ? -13.43 -43.219 8.828 1 87 313 PHE B C 1
ATOM 8313 O O . PHE B 1 313 ? -14.422 -43.938 8.781 1 87 313 PHE B O 1
ATOM 8320 N N . LEU B 1 314 ? -12.43 -43.281 8.055 1 91.25 314 LEU B N 1
ATOM 8321 C CA . LEU B 1 314 ? -12.359 -44.281 7.008 1 91.25 314 LEU B CA 1
ATOM 8322 C C . LEU B 1 314 ? -11.555 -45.5 7.477 1 91.25 314 LEU B C 1
ATOM 8324 O O . LEU B 1 314 ? -10.812 -45.406 8.461 1 91.25 314 LEU B O 1
ATOM 8328 N N . GLY B 1 315 ? -11.766 -46.562 6.793 1 89.5 315 GLY B N 1
ATOM 8329 C CA . GLY B 1 315 ? -10.984 -47.75 7.094 1 89.5 315 GLY B CA 1
ATOM 8330 C C . GLY B 1 315 ? -9.531 -47.656 6.652 1 89.5 315 GLY B C 1
ATOM 8331 O O . GLY B 1 315 ? -9.234 -46.969 5.664 1 89.5 315 GLY B O 1
ATOM 8332 N N . LEU B 1 316 ? -8.703 -48.281 7.418 1 89.88 316 LEU B N 1
ATOM 8333 C CA . LEU B 1 316 ? -7.277 -48.219 7.109 1 89.88 316 LEU B CA 1
ATOM 8334 C C . LEU B 1 316 ? -6.996 -48.844 5.738 1 89.88 316 LEU B C 1
ATOM 8336 O O . LEU B 1 316 ? -6.199 -48.312 4.969 1 89.88 316 LEU B O 1
ATOM 8340 N N . ALA B 1 317 ? -7.574 -49.938 5.473 1 90.88 317 ALA B N 1
ATOM 8341 C CA . ALA B 1 317 ? -7.367 -50.625 4.195 1 90.88 317 ALA B CA 1
ATOM 8342 C C . ALA B 1 317 ? -7.832 -49.75 3.031 1 90.88 317 ALA B C 1
ATOM 8344 O O . ALA B 1 317 ? -7.207 -49.75 1.968 1 90.88 317 ALA B O 1
ATOM 8345 N N . GLU B 1 318 ? -8.82 -49.125 3.275 1 91.06 318 GLU B N 1
ATOM 8346 C CA . GLU B 1 318 ? -9.359 -48.219 2.244 1 91.06 318 GLU B CA 1
ATOM 8347 C C . GLU B 1 318 ? -8.406 -47.062 1.957 1 91.06 318 GLU B C 1
ATOM 8349 O O . GLU B 1 318 ? -8.156 -46.75 0.797 1 91.06 318 GLU B O 1
ATOM 8354 N N . VAL B 1 319 ? -7.883 -46.531 3.004 1 91.88 319 VAL B N 1
ATOM 8355 C CA . VAL B 1 319 ? -6.969 -45.406 2.857 1 91.88 319 VAL B CA 1
ATOM 8356 C C . VAL B 1 319 ? -5.68 -45.875 2.186 1 91.88 319 VAL B C 1
ATOM 8358 O O . VAL B 1 319 ? -5.207 -45.25 1.234 1 91.88 319 VAL B O 1
ATOM 8361 N N . ASP B 1 320 ? -5.137 -46.969 2.527 1 91.06 320 ASP B N 1
ATOM 8362 C CA . ASP B 1 320 ? -3.875 -47.469 1.984 1 91.06 320 ASP B CA 1
ATOM 8363 C C . ASP B 1 320 ? -4.031 -47.906 0.522 1 91.06 320 ASP B C 1
ATOM 8365 O O . ASP B 1 320 ? -3.135 -47.656 -0.292 1 91.06 320 ASP B O 1
ATOM 8369 N N . SER B 1 321 ? -5.105 -48.5 0.316 1 92 321 SER B N 1
ATOM 8370 C CA . SER B 1 321 ? -5.352 -48.938 -1.057 1 92 321 SER B CA 1
ATOM 8371 C C . SER B 1 321 ? -5.473 -47.719 -1.997 1 92 321 SER B C 1
ATOM 8373 O O . SER B 1 321 ? -4.941 -47.75 -3.109 1 92 321 SER B O 1
ATOM 8375 N N . GLN B 1 322 ? -6.145 -46.812 -1.503 1 90.19 322 GLN B N 1
ATOM 8376 C CA . GLN B 1 322 ? -6.324 -45.625 -2.332 1 90.19 322 GLN B CA 1
ATOM 8377 C C . GLN B 1 322 ? -4.996 -44.906 -2.549 1 90.19 322 GLN B C 1
ATOM 8379 O O . GLN B 1 322 ? -4.738 -44.375 -3.635 1 90.19 322 GLN B O 1
ATOM 8384 N N . LEU B 1 323 ? -4.219 -44.812 -1.563 1 89.5 323 LEU B N 1
ATOM 8385 C CA . LEU B 1 323 ? -2.922 -44.156 -1.672 1 89.5 323 LEU B CA 1
ATOM 8386 C C . LEU B 1 323 ? -2.004 -44.906 -2.629 1 89.5 323 LEU B C 1
ATOM 8388 O O . LEU B 1 323 ? -1.323 -44.281 -3.453 1 89.5 323 LEU B O 1
ATOM 8392 N N . ARG B 1 324 ? -2.025 -46.188 -2.592 1 90.69 324 ARG B N 1
ATOM 8393 C CA . ARG B 1 324 ? -1.206 -47 -3.482 1 90.69 324 ARG B CA 1
ATOM 8394 C C . ARG B 1 324 ? -1.695 -46.906 -4.922 1 90.69 324 ARG B C 1
ATOM 8396 O O . ARG B 1 324 ? -0.891 -46.781 -5.852 1 90.69 324 ARG B O 1
ATOM 8403 N N . ARG B 1 325 ? -2.896 -46.938 -5.031 1 90.56 325 ARG B N 1
ATOM 8404 C CA . ARG B 1 325 ? -3.486 -46.812 -6.359 1 90.56 325 ARG B CA 1
ATOM 8405 C C . ARG B 1 325 ? -3.162 -45.469 -6.973 1 90.56 325 ARG B C 1
ATOM 8407 O O . ARG B 1 325 ? -2.859 -45.375 -8.164 1 90.56 325 ARG B O 1
ATOM 8414 N N . GLY B 1 326 ? -3.275 -44.531 -6.156 1 87.5 326 GLY B N 1
ATOM 8415 C CA . GLY B 1 326 ? -2.953 -43.188 -6.629 1 87.5 326 GLY B CA 1
ATOM 8416 C C . GLY B 1 326 ? -1.518 -43.062 -7.102 1 87.5 326 GLY B C 1
ATOM 8417 O O . GLY B 1 326 ? -1.256 -42.469 -8.141 1 87.5 326 GLY B O 1
ATOM 8418 N N . GLU B 1 327 ? -0.621 -43.656 -6.418 1 88.75 327 GLU B N 1
ATOM 8419 C CA . GLU B 1 327 ? 0.793 -43.594 -6.777 1 88.75 327 GLU B CA 1
ATOM 8420 C C . GLU B 1 327 ? 1.063 -44.406 -8.047 1 88.75 327 GLU B C 1
ATOM 8422 O O . GLU B 1 327 ? 1.857 -44 -8.891 1 88.75 327 GLU B O 1
ATOM 8427 N N . GLN B 1 328 ? 0.396 -45.469 -8.156 1 92.56 328 GLN B N 1
ATOM 8428 C CA . GLN B 1 328 ? 0.574 -46.312 -9.336 1 92.56 328 GLN B CA 1
ATOM 8429 C C . GLN B 1 328 ? 0.015 -45.625 -10.586 1 92.56 328 GLN B C 1
ATOM 8431 O O . GLN B 1 328 ? 0.636 -45.688 -11.648 1 92.56 328 GLN B O 1
ATOM 8436 N N . GLU B 1 329 ? -1.058 -45.094 -10.383 1 92.69 329 GLU B N 1
ATOM 8437 C CA . GLU B 1 329 ? -1.67 -44.375 -11.508 1 92.69 329 GLU B CA 1
ATOM 8438 C C . GLU B 1 329 ? -0.805 -43.219 -11.961 1 92.69 329 GLU B C 1
ATOM 8440 O O . GLU B 1 329 ? -0.717 -42.938 -13.156 1 92.69 329 GLU B O 1
ATOM 8445 N N . LYS B 1 330 ? -0.233 -42.625 -11.062 1 92 330 LYS B N 1
ATOM 8446 C CA . LYS B 1 330 ? 0.646 -41.5 -11.398 1 92 330 LYS B CA 1
ATOM 8447 C C . LYS B 1 330 ? 1.874 -42 -12.164 1 92 330 LYS B C 1
ATOM 8449 O O . LYS B 1 330 ? 2.273 -41.375 -13.156 1 92 330 LYS B O 1
ATOM 8454 N N . GLN B 1 331 ? 2.463 -43.031 -11.789 1 93.06 331 GLN B N 1
ATOM 8455 C CA . GLN B 1 331 ? 3.637 -43.594 -12.461 1 93.06 331 GLN B CA 1
ATOM 8456 C C . GLN B 1 331 ? 3.293 -44.062 -13.867 1 93.06 331 GLN B C 1
ATOM 8458 O O . GLN B 1 331 ? 4.086 -43.875 -14.797 1 93.06 331 GLN B O 1
ATOM 8463 N N . GLU B 1 332 ? 2.131 -44.594 -13.906 1 94.88 332 GLU B N 1
ATOM 8464 C CA . GLU B 1 332 ? 1.686 -45.062 -15.227 1 94.88 332 GLU B CA 1
ATOM 8465 C C . GLU B 1 332 ? 1.431 -43.875 -16.156 1 94.88 332 GLU B C 1
ATOM 8467 O O . GLU B 1 332 ? 1.787 -43.906 -17.328 1 94.88 332 GLU B O 1
ATOM 8472 N N . ALA B 1 333 ? 0.816 -42.938 -15.578 1 95 333 ALA B N 1
ATOM 8473 C CA . ALA B 1 333 ? 0.567 -41.75 -16.359 1 95 333 ALA B CA 1
ATOM 8474 C C . ALA B 1 333 ? 1.877 -41.094 -16.812 1 95 333 ALA B C 1
ATOM 8476 O O . ALA B 1 333 ? 1.979 -40.625 -17.938 1 95 333 ALA B O 1
ATOM 8477 N N . LEU B 1 334 ? 2.85 -41.094 -16.031 1 95.12 334 LEU B N 1
ATOM 8478 C CA . LEU B 1 334 ? 4.152 -40.5 -16.359 1 95.12 334 LEU B CA 1
ATOM 8479 C C . LEU B 1 334 ? 4.848 -41.344 -17.438 1 95.12 334 LEU B C 1
ATOM 8481 O O . LEU B 1 334 ? 5.441 -40.781 -18.359 1 95.12 334 LEU B O 1
ATOM 8485 N N . ARG B 1 335 ? 4.793 -42.625 -17.328 1 95.06 335 ARG B N 1
ATOM 8486 C CA . ARG B 1 335 ? 5.398 -43.5 -18.328 1 95.06 335 ARG B CA 1
ATOM 8487 C C . ARG B 1 335 ? 4.754 -43.281 -19.688 1 95.06 335 ARG B C 1
ATOM 8489 O O . ARG B 1 335 ? 5.449 -43.25 -20.719 1 95.06 335 ARG B O 1
ATOM 8496 N N . GLN B 1 336 ? 3.484 -43.219 -19.594 1 95.75 336 GLN B N 1
ATOM 8497 C CA . GLN B 1 336 ? 2.762 -43 -20.844 1 95.75 336 GLN B CA 1
ATOM 8498 C C . GLN B 1 336 ? 3.125 -41.656 -21.453 1 95.75 336 GLN B C 1
ATOM 8500 O O . GLN B 1 336 ? 3.35 -41.531 -22.656 1 95.75 336 GLN B O 1
ATOM 8505 N N . ALA B 1 337 ? 3.146 -40.656 -20.656 1 96.62 337 ALA B N 1
ATOM 8506 C CA . ALA B 1 337 ? 3.51 -39.312 -21.125 1 96.62 337 ALA B CA 1
ATOM 8507 C C . ALA B 1 337 ? 4.906 -39.312 -21.734 1 96.62 337 ALA B C 1
ATOM 8509 O O . ALA B 1 337 ? 5.129 -38.719 -22.797 1 96.62 337 ALA B O 1
ATOM 8510 N N . MET B 1 338 ? 5.832 -39.969 -21.156 1 96 338 MET B N 1
ATOM 8511 C CA . MET B 1 338 ? 7.211 -40.031 -21.641 1 96 338 MET B CA 1
ATOM 8512 C C . MET B 1 338 ? 7.297 -40.75 -22.969 1 96 338 MET B C 1
ATOM 8514 O O . MET B 1 338 ? 8.031 -40.344 -23.859 1 96 338 MET B O 1
ATOM 8518 N N . SER B 1 339 ? 6.52 -41.844 -23.047 1 96.5 339 SER B N 1
ATOM 8519 C CA . SER B 1 339 ? 6.527 -42.625 -24.281 1 96.5 339 SER B CA 1
ATOM 8520 C C . SER B 1 339 ? 5.992 -41.781 -25.453 1 96.5 339 SER B C 1
ATOM 8522 O O . SER B 1 339 ? 6.594 -41.781 -26.531 1 96.5 339 SER B O 1
ATOM 8524 N N . ILE B 1 340 ? 4.945 -41.156 -25.188 1 97.31 340 ILE B N 1
ATOM 8525 C CA . ILE B 1 340 ? 4.344 -40.344 -26.234 1 97.31 340 ILE B CA 1
ATOM 8526 C C . ILE B 1 340 ? 5.289 -39.188 -26.594 1 97.31 340 ILE B C 1
ATOM 8528 O O . ILE B 1 340 ? 5.465 -38.875 -27.766 1 97.31 340 ILE B O 1
ATOM 8532 N N . ALA B 1 341 ? 5.863 -38.562 -25.641 1 97.25 341 ALA B N 1
ATOM 8533 C CA . ALA B 1 341 ? 6.781 -37.469 -25.859 1 97.25 341 ALA B CA 1
ATOM 8534 C C . ALA B 1 341 ? 8.008 -37.906 -26.656 1 97.25 341 ALA B C 1
ATOM 8536 O O . ALA B 1 341 ? 8.5 -37.156 -27.516 1 97.25 341 ALA B O 1
ATOM 8537 N N . GLU B 1 342 ? 8.5 -39.062 -26.391 1 95.69 342 GLU B N 1
ATOM 8538 C CA . GLU B 1 342 ? 9.656 -39.594 -27.094 1 95.69 342 GLU B CA 1
ATOM 8539 C C . GLU B 1 342 ? 9.344 -39.844 -28.562 1 95.69 342 GLU B C 1
ATOM 8541 O O . GLU B 1 342 ? 10.164 -39.562 -29.438 1 95.69 342 GLU B O 1
ATOM 8546 N N . THR B 1 343 ? 8.211 -40.406 -28.781 1 96.56 343 THR B N 1
ATOM 8547 C CA . THR B 1 343 ? 7.789 -40.625 -30.172 1 96.56 343 THR B CA 1
ATOM 8548 C C . THR B 1 343 ? 7.645 -39.281 -30.906 1 96.56 343 THR B C 1
ATOM 8550 O O . THR B 1 343 ? 8.086 -39.156 -32.062 1 96.56 343 THR B O 1
ATOM 8553 N N . TRP B 1 344 ? 7.016 -38.406 -30.25 1 96.69 344 TRP B N 1
ATOM 8554 C CA . TRP B 1 344 ? 6.832 -37.062 -30.844 1 96.69 344 TRP B CA 1
ATOM 8555 C C . TRP B 1 344 ? 8.18 -36.406 -31.125 1 96.69 344 TRP B C 1
ATOM 8557 O O . TRP B 1 344 ? 8.367 -35.812 -32.188 1 96.69 344 TRP B O 1
ATOM 8567 N N . TRP B 1 345 ? 9.086 -36.531 -30.219 1 95 345 TRP B N 1
ATOM 8568 C CA . TRP B 1 345 ? 10.414 -35.938 -30.344 1 95 345 TRP B CA 1
ATOM 8569 C C . TRP B 1 345 ? 11.172 -36.531 -31.516 1 95 345 TRP B C 1
ATOM 8571 O O . TRP B 1 345 ? 11.836 -35.812 -32.281 1 95 345 TRP B O 1
ATOM 8581 N N . SER B 1 346 ? 11.016 -37.812 -31.688 1 95 346 SER B N 1
ATOM 8582 C CA . SER B 1 346 ? 11.664 -38.5 -32.812 1 95 346 SER B CA 1
ATOM 8583 C C . SER B 1 346 ? 11.109 -38.031 -34.156 1 95 346 SER B C 1
ATOM 8585 O O . SER B 1 346 ? 11.859 -37.844 -35.094 1 95 346 SER B O 1
ATOM 8587 N N . CYS B 1 347 ? 9.844 -37.812 -34.125 1 95.75 347 CYS B N 1
ATOM 8588 C CA . CYS B 1 347 ? 9.203 -37.312 -35.344 1 95.75 347 CYS B CA 1
ATOM 8589 C C . CYS B 1 347 ? 9.641 -35.906 -35.656 1 95.75 347 CYS B C 1
ATOM 8591 O O . CYS B 1 347 ? 9.883 -35.531 -36.812 1 95.75 347 CYS B O 1
ATOM 8593 N N . TYR B 1 348 ? 9.758 -35.094 -34.688 1 95.44 348 TYR B N 1
ATOM 8594 C CA . TYR B 1 348 ? 10.172 -33.719 -34.812 1 95.44 348 TYR B CA 1
ATOM 8595 C C . TYR B 1 348 ? 11.594 -33.625 -35.375 1 95.44 348 TYR B C 1
ATOM 8597 O O . TYR B 1 348 ? 11.867 -32.844 -36.281 1 95.44 348 TYR B O 1
ATOM 8605 N N . LYS B 1 349 ? 12.477 -34.406 -34.844 1 93.62 349 LYS B N 1
ATOM 8606 C CA . LYS B 1 349 ? 13.875 -34.406 -35.25 1 93.62 349 LYS B CA 1
ATOM 8607 C C . LYS B 1 349 ? 14.016 -34.875 -36.719 1 93.62 349 LYS B C 1
ATOM 8609 O O . LYS B 1 349 ? 14.922 -34.438 -37.438 1 93.62 349 LYS B O 1
ATOM 8614 N N . LYS B 1 350 ? 13.125 -35.688 -37.125 1 93.62 350 LYS B N 1
ATOM 8615 C CA . LYS B 1 350 ? 13.18 -36.25 -38.5 1 93.62 350 LYS B CA 1
ATOM 8616 C C . LYS B 1 350 ? 12.719 -35.219 -39.531 1 93.62 350 LYS B C 1
ATOM 8618 O O . LYS B 1 350 ? 13.055 -35.344 -40.719 1 93.62 350 LYS B O 1
ATOM 8623 N N . MET B 1 351 ? 11.992 -34.312 -39.062 1 93.56 351 MET B N 1
ATOM 8624 C CA . MET B 1 351 ? 11.492 -33.312 -40 1 93.56 351 MET B CA 1
ATOM 8625 C C . MET B 1 351 ? 12.641 -32.531 -40.625 1 93.56 351 MET B C 1
ATOM 8627 O O . MET B 1 351 ? 12.578 -32.156 -41.781 1 93.56 351 MET B O 1
ATOM 8631 N N . HIS B 1 352 ? 13.594 -32.156 -39.906 1 92.62 352 HIS B N 1
ATOM 8632 C CA . HIS B 1 352 ? 14.773 -31.438 -40.375 1 92.62 352 HIS B CA 1
ATOM 8633 C C . HIS B 1 352 ? 15.961 -31.656 -39.438 1 92.62 352 HIS B C 1
ATOM 8635 O O . HIS B 1 352 ? 15.805 -31.672 -38.219 1 92.62 352 HIS B O 1
ATOM 8641 N N . PRO B 1 353 ? 17.094 -31.75 -39.938 1 88.56 353 PRO B N 1
ATOM 8642 C CA . PRO B 1 353 ? 18.266 -32.062 -39.094 1 88.56 353 PRO B CA 1
ATOM 8643 C C . PRO B 1 353 ? 18.594 -30.938 -38.125 1 88.56 353 PRO B C 1
ATOM 8645 O O . PRO B 1 353 ? 19.156 -31.203 -37.031 1 88.56 353 PRO B O 1
ATOM 8648 N N . MET B 1 354 ? 18.266 -29.75 -38.406 1 89.44 354 MET B N 1
ATOM 8649 C CA . MET B 1 354 ? 18.594 -28.625 -37.531 1 89.44 354 MET B CA 1
ATOM 8650 C C . MET B 1 354 ? 17.688 -28.578 -36.312 1 89.44 354 MET B C 1
ATOM 8652 O O . MET B 1 354 ? 17.984 -27.906 -35.344 1 89.44 354 MET B O 1
ATOM 8656 N N . PHE B 1 355 ? 16.609 -29.281 -36.312 1 92.19 355 PHE B N 1
ATOM 8657 C CA . PHE B 1 355 ? 15.617 -29.188 -35.25 1 92.19 355 PHE B CA 1
ATOM 8658 C C . PHE B 1 355 ? 16.109 -29.891 -34 1 92.19 355 PHE B C 1
ATOM 8660 O O . PHE B 1 355 ? 15.656 -29.594 -32.906 1 92.19 355 PHE B O 1
ATOM 8667 N N . GLY B 1 356 ? 17.031 -30.719 -34.188 1 88 356 GLY B N 1
ATOM 8668 C CA . GLY B 1 356 ? 17.594 -31.438 -33.062 1 88 356 GLY B CA 1
ATOM 8669 C C . GLY B 1 356 ? 18.453 -30.547 -32.156 1 88 356 GLY B C 1
ATOM 8670 O O . GLY B 1 356 ? 18.672 -30.859 -30.984 1 88 356 GLY B O 1
ATOM 8671 N N . TYR B 1 357 ? 18.859 -29.422 -32.688 1 87 357 TYR B N 1
ATOM 8672 C CA . TYR B 1 357 ? 19.75 -28.547 -31.953 1 87 357 TYR B CA 1
ATOM 8673 C C . TYR B 1 357 ? 18.969 -27.422 -31.266 1 87 357 TYR B C 1
ATOM 8675 O O . TYR B 1 357 ? 19.531 -26.656 -30.484 1 87 357 TYR B O 1
ATOM 8683 N N . ARG B 1 358 ? 17.766 -27.422 -31.438 1 91.94 358 ARG B N 1
ATOM 8684 C CA . ARG B 1 358 ? 16.938 -26.391 -30.812 1 91.94 358 ARG B CA 1
ATOM 8685 C C . ARG B 1 358 ? 16.672 -26.719 -29.359 1 91.94 358 ARG B C 1
ATOM 8687 O O . ARG B 1 358 ? 16.703 -27.891 -28.953 1 91.94 358 ARG B O 1
ATOM 8694 N N . LEU B 1 359 ? 16.453 -25.672 -28.578 1 92.06 359 LEU B N 1
ATOM 8695 C CA . LEU B 1 359 ? 16.188 -25.828 -27.156 1 92.06 359 LEU B CA 1
ATOM 8696 C C . LEU B 1 359 ? 14.734 -26.172 -26.906 1 92.06 359 LEU B C 1
ATOM 8698 O O . LEU B 1 359 ? 13.906 -25.297 -26.656 1 92.06 359 LEU B O 1
ATOM 8702 N N . ILE B 1 360 ? 14.477 -27.453 -26.984 1 94.19 360 ILE B N 1
ATOM 8703 C CA . ILE B 1 360 ? 13.117 -27.938 -26.719 1 94.19 360 ILE B CA 1
ATOM 8704 C C . ILE B 1 360 ? 13.062 -28.625 -25.359 1 94.19 360 ILE B C 1
ATOM 8706 O O . ILE B 1 360 ? 13.656 -29.688 -25.172 1 94.19 360 ILE B O 1
ATOM 8710 N N . LYS B 1 361 ? 12.406 -28 -24.453 1 93.38 361 LYS B N 1
ATOM 8711 C CA . LYS B 1 361 ? 12.258 -28.547 -23.109 1 93.38 361 LYS B CA 1
ATOM 8712 C C . LYS B 1 361 ? 10.859 -29.109 -22.906 1 93.38 361 LYS B C 1
ATOM 8714 O O . LYS B 1 361 ? 9.891 -28.359 -22.797 1 93.38 361 LYS B O 1
ATOM 8719 N N . ILE B 1 362 ? 10.789 -30.406 -22.703 1 95.06 362 ILE B N 1
ATOM 8720 C CA . ILE B 1 362 ? 9.484 -31.047 -22.594 1 95.06 362 ILE B CA 1
ATOM 8721 C C . ILE B 1 362 ? 9.219 -31.406 -21.125 1 95.06 362 ILE B C 1
ATOM 8723 O O . ILE B 1 362 ? 8.086 -31.297 -20.656 1 95.06 362 ILE B O 1
ATOM 8727 N N . PHE B 1 363 ? 10.25 -31.844 -20.484 1 94.88 363 PHE B N 1
ATOM 8728 C CA . PHE B 1 363 ? 10.148 -32.219 -19.078 1 94.88 363 PHE B CA 1
ATOM 8729 C C . PHE B 1 363 ? 11.141 -31.406 -18.234 1 94.88 363 PHE B C 1
ATOM 8731 O O . PHE B 1 363 ? 12.219 -31.062 -18.719 1 94.88 363 PHE B O 1
ATOM 8738 N N . ALA B 1 364 ? 10.727 -31.062 -17.078 1 93.56 364 ALA B N 1
ATOM 8739 C CA . ALA B 1 364 ? 11.609 -30.406 -16.109 1 93.56 364 ALA B CA 1
ATOM 8740 C C . ALA B 1 364 ? 11.57 -31.109 -14.766 1 93.56 364 ALA B C 1
ATOM 8742 O O . ALA B 1 364 ? 10.57 -31.734 -14.406 1 93.56 364 ALA B O 1
ATOM 8743 N N . LYS B 1 365 ? 12.617 -30.984 -14.086 1 92.06 365 LYS B N 1
ATOM 8744 C CA . LYS B 1 365 ? 12.742 -31.609 -12.773 1 92.06 365 LYS B CA 1
ATOM 8745 C C . LYS B 1 365 ? 12.211 -30.688 -11.672 1 92.06 365 LYS B C 1
ATOM 8747 O O . LYS B 1 365 ? 12.508 -29.5 -11.664 1 92.06 365 LYS B O 1
ATOM 8752 N N . THR B 1 366 ? 11.438 -31.25 -10.797 1 91.56 366 THR B N 1
ATOM 8753 C CA . THR B 1 366 ? 10.922 -30.5 -9.656 1 91.56 366 THR B CA 1
ATOM 8754 C C . THR B 1 366 ? 11.891 -30.562 -8.484 1 91.56 366 THR B C 1
ATOM 8756 O O . THR B 1 366 ? 12.875 -31.297 -8.523 1 91.56 366 THR B O 1
ATOM 8759 N N . GLU B 1 367 ? 11.617 -29.844 -7.477 1 89.5 367 GLU B N 1
ATOM 8760 C CA . GLU B 1 367 ? 12.445 -29.844 -6.273 1 89.5 367 GLU B CA 1
ATOM 8761 C C . GLU B 1 367 ? 12.297 -31.156 -5.504 1 89.5 367 GLU B C 1
ATOM 8763 O O . GLU B 1 367 ? 13.117 -31.469 -4.645 1 89.5 367 GLU B O 1
ATOM 8768 N N . PHE B 1 368 ? 11.227 -31.891 -5.859 1 88 368 PHE B N 1
ATOM 8769 C CA . PHE B 1 368 ? 11.008 -33.188 -5.234 1 88 368 PHE B CA 1
ATOM 8770 C C . PHE B 1 368 ? 11.82 -34.281 -5.934 1 88 368 PHE B C 1
ATOM 8772 O O . PHE B 1 368 ? 11.859 -35.406 -5.477 1 88 368 PHE B O 1
ATOM 8779 N N . GLY B 1 369 ? 12.367 -33.969 -7.098 1 85.06 369 GLY B N 1
ATOM 8780 C CA . GLY B 1 369 ? 13.164 -34.938 -7.844 1 85.06 369 GLY B CA 1
ATOM 8781 C C . GLY B 1 369 ? 12.391 -35.594 -8.977 1 85.06 369 GLY B C 1
ATOM 8782 O O . GLY B 1 369 ? 12.969 -36.344 -9.773 1 85.06 369 GLY B O 1
ATOM 8783 N N . GLU B 1 370 ? 11.203 -35.312 -9.047 1 87.31 370 GLU B N 1
ATOM 8784 C CA . GLU B 1 370 ? 10.367 -35.875 -10.094 1 87.31 370 GLU B CA 1
ATOM 8785 C C . GLU B 1 370 ? 10.422 -35.062 -11.367 1 87.31 370 GLU B C 1
ATOM 8787 O O . GLU B 1 370 ? 10.547 -33.812 -11.305 1 87.31 370 GLU B O 1
ATOM 8792 N N . HIS B 1 371 ? 10.375 -35.75 -12.492 1 91.44 371 HIS B N 1
ATOM 8793 C CA . HIS B 1 371 ? 10.281 -35.062 -13.773 1 91.44 371 HIS B CA 1
ATOM 8794 C C . HIS B 1 371 ? 8.828 -34.938 -14.234 1 91.44 371 HIS B C 1
ATOM 8796 O O . HIS B 1 371 ? 8.117 -35.938 -14.289 1 91.44 371 HIS B O 1
ATOM 8802 N N . LEU B 1 372 ? 8.461 -33.812 -14.5 1 95.25 372 LEU B N 1
ATOM 8803 C CA . LEU B 1 372 ? 7.102 -33.531 -14.953 1 95.25 372 LEU B CA 1
ATOM 8804 C C . LEU B 1 372 ? 7.105 -32.75 -16.266 1 95.25 372 LEU B C 1
ATOM 8806 O O . LEU B 1 372 ? 8.086 -32.094 -16.578 1 95.25 372 LEU B O 1
ATOM 8810 N N . PRO B 1 373 ? 6.023 -33 -17.031 1 96.06 373 PRO B N 1
ATOM 8811 C CA . PRO B 1 373 ? 5.91 -32.125 -18.188 1 96.06 373 PRO B CA 1
ATOM 8812 C C . PRO B 1 373 ? 5.938 -30.641 -17.828 1 96.06 373 PRO B C 1
ATOM 8814 O O . PRO B 1 373 ? 5.367 -30.25 -16.797 1 96.06 373 PRO B O 1
ATOM 8817 N N . VAL B 1 374 ? 6.547 -29.812 -18.625 1 96.62 374 VAL B N 1
ATOM 8818 C CA . VAL B 1 374 ? 6.75 -28.406 -18.312 1 96.62 374 VAL B CA 1
ATOM 8819 C C . VAL B 1 374 ? 5.395 -27.703 -18.188 1 96.62 374 VAL B C 1
ATOM 8821 O O . VAL B 1 374 ? 5.27 -26.703 -17.469 1 96.62 374 VAL B O 1
ATOM 8824 N N . ASN B 1 375 ? 4.348 -28.188 -18.797 1 97.12 375 ASN B N 1
ATOM 8825 C CA . ASN B 1 375 ? 3 -27.625 -18.719 1 97.12 375 ASN B CA 1
ATOM 8826 C C . ASN B 1 375 ? 2.467 -27.656 -17.281 1 97.12 375 ASN B C 1
ATOM 8828 O O . ASN B 1 375 ? 1.574 -26.875 -16.938 1 97.12 375 ASN B O 1
ATOM 8832 N N . SER B 1 376 ? 3.047 -28.547 -16.516 1 95.62 376 SER B N 1
ATOM 8833 C CA . SER B 1 376 ? 2.574 -28.719 -15.141 1 95.62 376 SER B CA 1
ATOM 8834 C C . SER B 1 376 ? 3.014 -27.547 -14.258 1 95.62 376 SER B C 1
ATOM 8836 O O . SER B 1 376 ? 2.434 -27.312 -13.195 1 95.62 376 SER B O 1
ATOM 8838 N N . PHE B 1 377 ? 3.98 -26.859 -14.688 1 96.5 377 PHE B N 1
AT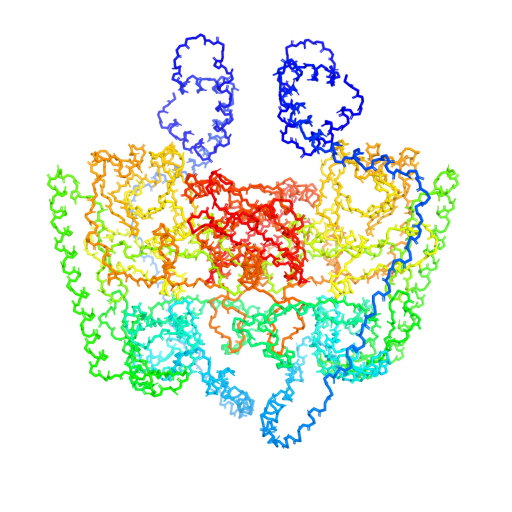OM 8839 C CA . PHE B 1 377 ? 4.539 -25.781 -13.875 1 96.5 377 PHE B CA 1
ATOM 8840 C C . PHE B 1 377 ? 3.781 -24.484 -14.102 1 96.5 377 PHE B C 1
ATOM 8842 O O . PHE B 1 377 ? 4.016 -23.484 -13.406 1 96.5 377 PHE B O 1
ATOM 8849 N N . VAL B 1 378 ? 2.855 -24.516 -15.062 1 96.94 378 VAL B N 1
ATOM 8850 C CA . VAL B 1 378 ? 2.086 -23.312 -15.398 1 96.94 378 VAL B CA 1
ATOM 8851 C C . VAL B 1 378 ? 0.596 -23.594 -15.219 1 96.94 378 VAL B C 1
ATOM 8853 O O . VAL B 1 378 ? 0.075 -24.578 -15.742 1 96.94 378 VAL B O 1
ATOM 8856 N N . CYS B 1 379 ? -0.032 -22.812 -14.5 1 95.12 379 CYS B N 1
ATOM 8857 C CA . CYS B 1 379 ? -1.48 -22.859 -14.336 1 95.12 379 CYS B CA 1
ATOM 8858 C C . CYS B 1 379 ? -2.029 -21.5 -13.914 1 95.12 379 CYS B C 1
ATOM 8860 O O . CYS B 1 379 ? -1.317 -20.703 -13.312 1 95.12 379 CYS B O 1
ATOM 8862 N N . PRO B 1 380 ? -3.25 -21.234 -14.281 1 95.44 380 PRO B N 1
ATOM 8863 C CA . PRO B 1 380 ? -3.811 -19.938 -13.891 1 95.44 380 PRO B CA 1
ATOM 8864 C C . PRO B 1 380 ? -3.754 -19.703 -12.383 1 95.44 380 PRO B C 1
ATOM 8866 O O . PRO B 1 380 ? -4.316 -20.484 -11.609 1 95.44 380 PRO B O 1
ATOM 8869 N N . LEU B 1 381 ? -3.08 -18.688 -12.008 1 96 381 LEU B N 1
ATOM 8870 C CA . LEU B 1 381 ? -2.936 -18.281 -10.609 1 96 381 LEU B CA 1
ATOM 8871 C C . LEU B 1 381 ? -3.674 -16.984 -10.352 1 96 381 LEU B C 1
ATOM 8873 O O . LEU B 1 381 ? -3.447 -15.984 -11.039 1 96 381 LEU B O 1
ATOM 8877 N N . SER B 1 382 ? -4.527 -17.031 -9.328 1 91.88 382 SER B N 1
ATOM 8878 C CA . SER B 1 382 ? -5.254 -15.812 -8.984 1 91.88 382 SER B CA 1
ATOM 8879 C C . SER B 1 382 ? -4.309 -14.727 -8.484 1 91.88 382 SER B C 1
ATOM 8881 O O . SER B 1 382 ? -3.492 -14.961 -7.594 1 91.88 382 SER B O 1
ATOM 8883 N N . PRO B 1 383 ? -4.465 -13.562 -9.07 1 92.81 383 PRO B N 1
ATOM 8884 C CA . PRO B 1 383 ? -3.59 -12.469 -8.633 1 92.81 383 PRO B CA 1
ATOM 8885 C C . PRO B 1 383 ? -4.043 -11.852 -7.312 1 92.81 383 PRO B C 1
ATOM 8887 O O . PRO B 1 383 ? -3.408 -10.914 -6.816 1 92.81 383 PRO B O 1
ATOM 8890 N N . ARG B 1 384 ? -5.027 -12.336 -6.684 1 88.62 384 ARG B N 1
ATOM 8891 C CA . ARG B 1 384 ? -5.52 -11.805 -5.414 1 88.62 384 ARG B CA 1
ATOM 8892 C C . ARG B 1 384 ? -4.535 -12.094 -4.285 1 88.62 384 ARG B C 1
ATOM 8894 O O . ARG B 1 384 ? -4.039 -13.211 -4.152 1 88.62 384 ARG B O 1
ATOM 8901 N N . VAL B 1 385 ? -4.27 -11.062 -3.613 1 88.5 385 VAL B N 1
ATOM 8902 C CA . VAL B 1 385 ? -3.346 -11.188 -2.492 1 88.5 385 VAL B CA 1
ATOM 8903 C C . VAL B 1 385 ? -4.125 -11.203 -1.179 1 88.5 385 VAL B C 1
ATOM 8905 O O . VAL B 1 385 ? -5.008 -10.375 -0.96 1 88.5 385 VAL B O 1
ATOM 8908 N N . GLU B 1 386 ? -3.777 -12.094 -0.385 1 78.19 386 GLU B N 1
ATOM 8909 C CA . GLU B 1 386 ? -4.48 -12.234 0.886 1 78.19 386 GLU B CA 1
ATOM 8910 C C . GLU B 1 386 ? -3.965 -11.234 1.917 1 78.19 386 GLU B C 1
ATOM 8912 O O . GLU B 1 386 ? -2.801 -10.828 1.868 1 78.19 386 GLU B O 1
ATOM 8917 N N . CYS B 1 387 ? -4.738 -10.742 2.934 1 62.69 387 CYS B N 1
ATOM 8918 C CA . CYS B 1 387 ? -4.484 -10.031 4.18 1 62.69 387 CYS B CA 1
ATOM 8919 C C . CYS B 1 387 ? -4.164 -8.562 3.91 1 62.69 387 CYS B C 1
ATOM 8921 O O . CYS B 1 387 ? -4.094 -7.758 4.84 1 62.69 387 CYS B O 1
ATOM 8923 N N . CYS B 1 388 ? -3.838 -8.18 2.754 1 63.09 388 CYS B N 1
ATOM 8924 C CA . CYS B 1 388 ? -3.588 -6.746 2.662 1 63.09 388 CYS B CA 1
ATOM 8925 C C . CYS B 1 388 ? -3.906 -6.223 1.266 1 63.09 388 CYS B C 1
ATOM 8927 O O . CYS B 1 388 ? -3.256 -6.609 0.292 1 63.09 388 CYS B O 1
ATOM 8929 N N . SER B 1 389 ? -4.895 -5.512 1.289 1 57.91 389 SER B N 1
ATOM 8930 C CA . SER B 1 389 ? -5.375 -4.91 0.048 1 57.91 389 SER B CA 1
ATOM 8931 C C . SER B 1 389 ? -4.324 -3.992 -0.565 1 57.91 389 SER B C 1
ATOM 8933 O O . SER B 1 389 ? -4.273 -3.826 -1.785 1 57.91 389 SER B O 1
ATOM 8935 N N . SER B 1 390 ? -3.377 -3.602 0.214 1 59.09 390 SER B N 1
ATOM 8936 C CA . SER B 1 390 ? -2.486 -2.551 -0.266 1 59.09 390 SER B CA 1
ATOM 8937 C C . SER B 1 390 ? -1.41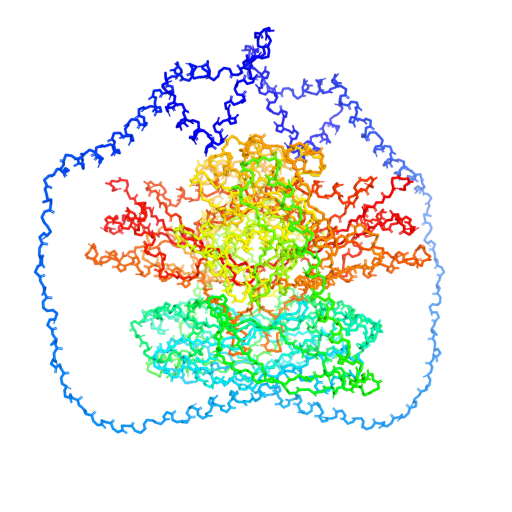8 -3.113 -1.198 1 59.09 390 SER B C 1
ATOM 8939 O O . SER B 1 390 ? -0.77 -2.365 -1.932 1 59.09 390 SER B O 1
ATOM 8941 N N . TYR B 1 391 ? -1.453 -4.438 -1.255 1 64.81 391 TYR B N 1
ATOM 8942 C CA . TYR B 1 391 ? -0.407 -5.043 -2.07 1 64.81 391 TYR B CA 1
ATOM 8943 C C . TYR B 1 391 ? -1.004 -5.777 -3.264 1 64.81 391 TYR B C 1
ATOM 8945 O O . TYR B 1 391 ? -0.375 -6.68 -3.822 1 64.81 391 TYR B O 1
ATOM 8953 N N . GLY B 1 392 ? -2.078 -5.324 -3.654 1 76.69 392 GLY B N 1
ATOM 8954 C CA . GLY B 1 392 ? -2.809 -6.09 -4.648 1 76.69 392 GLY B CA 1
ATOM 8955 C C . GLY B 1 392 ? -2.184 -6.027 -6.031 1 76.69 392 GLY B C 1
ATOM 8956 O O . GLY B 1 392 ? -1.516 -5.047 -6.371 1 76.69 392 GLY B O 1
ATOM 8957 N N . LEU B 1 393 ? -2.109 -7.129 -6.66 1 93.56 393 LEU B N 1
ATOM 8958 C CA . LEU B 1 393 ? -1.76 -7.227 -8.07 1 93.56 393 LEU B CA 1
ATOM 8959 C C . LEU B 1 393 ? -2.979 -6.969 -8.953 1 93.56 393 LEU B C 1
ATOM 8961 O O . LEU B 1 393 ? -3.621 -7.91 -9.422 1 93.56 393 LEU B O 1
ATOM 8965 N N . ASP B 1 394 ? -3.133 -5.715 -9.258 1 93.88 394 ASP B N 1
ATOM 8966 C CA . ASP B 1 394 ? -4.418 -5.27 -9.789 1 93.88 394 ASP B CA 1
ATOM 8967 C C . ASP B 1 394 ? -4.453 -5.383 -11.305 1 93.88 394 ASP B C 1
ATOM 8969 O O . ASP B 1 394 ? -5.523 -5.324 -11.914 1 93.88 394 ASP B O 1
ATOM 8973 N N . SER B 1 395 ? -3.352 -5.562 -11.977 1 95.81 395 SER B N 1
ATOM 8974 C CA . SER B 1 395 ? -3.266 -5.672 -13.43 1 95.81 395 SER B CA 1
ATOM 8975 C C . SER B 1 395 ? -2.082 -6.535 -13.852 1 95.81 395 SER B C 1
ATOM 8977 O O . SER B 1 395 ? -1.197 -6.824 -13.039 1 95.81 395 SER B O 1
ATOM 8979 N N . PRO B 1 396 ? -2.129 -6.953 -15.086 1 96.06 396 PRO B N 1
ATOM 8980 C CA . PRO B 1 396 ? -0.969 -7.699 -15.586 1 96.06 396 PRO B CA 1
ATOM 8981 C C . PRO B 1 396 ? 0.334 -6.914 -15.461 1 96.06 396 PRO B C 1
ATOM 8983 O O . PRO B 1 396 ? 1.401 -7.508 -15.281 1 96.06 396 PRO B O 1
ATOM 8986 N N . PHE B 1 397 ? 0.219 -5.652 -15.492 1 96.5 397 PHE B N 1
ATOM 8987 C CA . PHE B 1 397 ? 1.41 -4.824 -15.344 1 96.5 397 PHE B CA 1
ATOM 8988 C C . PHE B 1 397 ? 1.963 -4.918 -13.922 1 96.5 397 PHE B C 1
ATOM 8990 O O . PHE B 1 397 ? 3.178 -4.992 -13.727 1 96.5 397 PHE B O 1
ATOM 8997 N N . HIS B 1 398 ? 1.093 -4.879 -13.023 1 96.19 398 HIS B N 1
ATOM 8998 C CA . HIS B 1 398 ? 1.504 -5.027 -11.633 1 96.19 398 HIS B CA 1
ATOM 8999 C C . HIS B 1 398 ? 2.111 -6.402 -11.375 1 96.19 398 HIS B C 1
ATOM 9001 O O . HIS B 1 398 ? 3.037 -6.539 -10.57 1 96.19 398 HIS B O 1
ATOM 9007 N N . CYS B 1 399 ? 1.575 -7.371 -12.078 1 97.44 399 CYS B N 1
ATOM 9008 C CA . CYS B 1 399 ? 2.133 -8.711 -11.961 1 97.44 399 CYS B CA 1
ATOM 9009 C C . CYS B 1 399 ? 3.561 -8.758 -12.492 1 97.44 399 CYS B C 1
ATOM 9011 O O . CYS B 1 399 ? 4.441 -9.359 -11.867 1 97.44 399 CYS B O 1
ATOM 9013 N N . ALA B 1 400 ? 3.729 -8.156 -13.617 1 97.62 400 ALA B N 1
ATOM 9014 C CA . ALA B 1 400 ? 5.066 -8.125 -14.203 1 97.62 400 ALA B CA 1
ATOM 9015 C C . ALA B 1 400 ? 6.055 -7.418 -13.281 1 97.62 400 ALA B C 1
ATOM 9017 O O . ALA B 1 400 ? 7.199 -7.855 -13.133 1 97.62 400 ALA B O 1
ATOM 9018 N N . ARG B 1 401 ? 5.602 -6.355 -12.688 1 96.44 401 ARG B N 1
ATOM 9019 C CA . ARG B 1 401 ? 6.457 -5.621 -11.766 1 96.44 401 ARG B CA 1
ATOM 9020 C C . ARG B 1 401 ? 6.793 -6.465 -10.539 1 96.44 401 ARG B C 1
ATOM 9022 O O . ARG B 1 401 ? 7.938 -6.469 -10.078 1 96.44 401 ARG B O 1
ATOM 9029 N N . PHE B 1 402 ? 5.859 -7.164 -10.023 1 96.38 402 PHE B N 1
ATOM 9030 C CA . PHE B 1 402 ? 6.027 -8.031 -8.859 1 96.38 402 PHE B CA 1
ATOM 9031 C C . PHE B 1 402 ? 7.055 -9.117 -9.141 1 96.38 402 PHE B C 1
ATOM 9033 O O . PHE B 1 402 ? 7.992 -9.312 -8.367 1 96.38 402 PHE B O 1
ATOM 9040 N N . VAL B 1 403 ? 6.891 -9.758 -10.219 1 97.88 403 VAL B N 1
ATOM 9041 C CA . VAL B 1 403 ? 7.785 -10.859 -10.562 1 97.88 403 VAL B CA 1
ATOM 9042 C C . VAL B 1 403 ? 9.188 -10.32 -10.844 1 97.88 403 VAL B C 1
ATOM 9044 O O . VAL B 1 403 ? 10.18 -10.93 -10.461 1 97.88 403 VAL B O 1
ATOM 9047 N N . ALA B 1 404 ? 9.266 -9.18 -11.469 1 96.25 404 ALA B N 1
ATOM 9048 C CA . ALA B 1 404 ? 10.547 -8.57 -11.789 1 96.25 404 ALA B CA 1
ATOM 9049 C C . ALA B 1 404 ? 11.273 -8.117 -10.523 1 96.25 404 ALA B C 1
ATOM 9051 O O . ALA B 1 404 ? 12.5 -7.98 -10.523 1 96.25 404 ALA B O 1
ATOM 9052 N N . ALA B 1 405 ? 10.523 -7.895 -9.5 1 94.12 405 ALA B N 1
ATOM 9053 C CA . ALA B 1 405 ? 11.117 -7.418 -8.25 1 94.12 405 ALA B CA 1
ATOM 9054 C C . ALA B 1 405 ? 11.781 -8.562 -7.488 1 94.12 405 ALA B C 1
ATOM 9056 O O . ALA B 1 405 ? 12.633 -8.328 -6.621 1 94.12 405 ALA B O 1
ATOM 9057 N N . MET B 1 406 ? 11.445 -9.758 -7.801 1 93.75 406 MET B N 1
ATOM 9058 C CA . MET B 1 406 ? 12.086 -10.914 -7.168 1 93.75 406 MET B CA 1
ATOM 9059 C C . MET B 1 406 ? 13.531 -11.062 -7.648 1 93.75 406 MET B C 1
ATOM 9061 O O . MET B 1 406 ? 13.812 -10.914 -8.836 1 93.75 406 MET B O 1
ATOM 9065 N N . GLU B 1 407 ? 14.328 -11.359 -6.734 1 90.25 407 GLU B N 1
ATOM 9066 C CA . GLU B 1 407 ? 15.734 -11.547 -7.086 1 90.25 407 GLU B CA 1
ATOM 9067 C C . GLU B 1 407 ? 15.922 -12.758 -7.996 1 90.25 407 GLU B C 1
ATOM 9069 O O . GLU B 1 407 ? 15.273 -13.789 -7.805 1 90.25 407 GLU B O 1
ATOM 9074 N N . THR B 1 408 ? 16.75 -12.547 -9 1 89.56 408 THR B N 1
ATOM 9075 C CA . THR B 1 408 ? 17.047 -13.633 -9.93 1 89.56 408 THR B CA 1
ATOM 9076 C C . THR B 1 408 ? 18.375 -14.305 -9.57 1 89.56 408 THR B C 1
ATOM 9078 O O . THR B 1 408 ? 19.375 -13.633 -9.359 1 89.56 408 THR B O 1
ATOM 9081 N N . GLU B 1 409 ? 18.266 -15.484 -9.414 1 82.38 409 GLU B N 1
ATOM 9082 C CA . GLU B 1 409 ? 19.484 -16.25 -9.172 1 82.38 409 GLU B CA 1
ATOM 9083 C C . GLU B 1 409 ? 20.375 -16.266 -10.406 1 82.38 409 GLU B C 1
ATOM 9085 O O . GLU B 1 409 ? 19.906 -16.5 -11.523 1 82.38 409 GLU B O 1
ATOM 9090 N N . ARG B 1 410 ? 21.594 -15.547 -10.367 1 63.06 410 ARG B N 1
ATOM 9091 C CA . ARG B 1 410 ? 22.516 -15.516 -11.492 1 63.06 410 ARG B CA 1
ATOM 9092 C C . ARG B 1 410 ? 23.156 -16.891 -11.711 1 63.06 410 ARG B C 1
ATOM 9094 O O . ARG B 1 410 ? 23.688 -17.484 -10.781 1 63.06 410 ARG B O 1
ATOM 9101 N N . ARG B 1 411 ? 22.609 -17.531 -12.688 1 50.69 411 ARG B N 1
ATOM 9102 C CA . ARG B 1 411 ? 23.312 -18.766 -13.031 1 50.69 411 ARG B CA 1
ATOM 9103 C C . ARG B 1 411 ? 24.719 -18.469 -13.523 1 50.69 411 ARG B C 1
ATOM 9105 O O . ARG B 1 411 ? 24.938 -17.516 -14.281 1 50.69 411 ARG B O 1
ATOM 9112 N N . GLY B 1 412 ? 25.781 -18.516 -12.844 1 40.62 412 GLY B N 1
ATOM 9113 C CA . GLY B 1 412 ? 27.094 -18.469 -13.453 1 40.62 412 GLY B CA 1
ATOM 9114 C C . GLY B 1 412 ? 27.078 -18.766 -14.938 1 40.62 412 GLY B C 1
ATOM 9115 O O . GLY B 1 412 ? 26.141 -19.406 -15.438 1 40.62 412 GLY B O 1
ATOM 9116 N N . THR B 1 413 ? 27.672 -17.812 -15.883 1 34.38 413 THR B N 1
ATOM 9117 C CA . THR B 1 413 ? 27.781 -17.859 -17.344 1 34.38 413 THR B CA 1
ATOM 9118 C C . THR B 1 413 ? 27.672 -19.297 -17.844 1 34.38 413 THR B C 1
ATOM 9120 O O . THR B 1 413 ? 27.484 -19.531 -19.031 1 34.38 413 THR B O 1
ATOM 9123 N N . ALA B 1 414 ? 28.859 -20.172 -17.547 1 33.59 414 ALA B N 1
ATOM 9124 C CA . ALA B 1 414 ? 29.281 -21.188 -18.516 1 33.59 414 ALA B CA 1
ATOM 9125 C C . ALA B 1 414 ? 28.078 -21.984 -19.031 1 33.59 414 ALA B C 1
ATOM 9127 O O . ALA B 1 414 ? 27.516 -21.672 -20.078 1 33.59 414 ALA B O 1
ATOM 9128 N N . ASN B 1 415 ? 28.297 -23.484 -18.984 1 32.59 415 ASN B N 1
ATOM 9129 C CA . ASN B 1 415 ? 27.938 -24.734 -19.672 1 32.59 415 ASN B CA 1
ATOM 9130 C C . ASN B 1 415 ? 26.5 -25.156 -19.344 1 32.59 415 ASN B C 1
ATOM 9132 O O . ASN B 1 415 ? 26.109 -26.297 -19.609 1 32.59 415 ASN B O 1
ATOM 9136 N N . VAL B 1 416 ? 25.75 -24.344 -18.609 1 36.28 416 VAL B N 1
ATOM 9137 C CA . VAL B 1 416 ? 24.672 -25.078 -17.969 1 36.28 416 VAL B CA 1
ATOM 9138 C C . VAL B 1 416 ? 23.484 -25.219 -18.922 1 36.28 416 VAL B C 1
ATOM 9140 O O . VAL B 1 416 ? 22.688 -26.156 -18.781 1 36.28 416 VAL B O 1
ATOM 9143 N N . MET B 1 417 ? 23.109 -24.156 -19.547 1 36.72 417 MET B N 1
ATOM 9144 C CA . MET B 1 417 ? 21.859 -24.375 -20.281 1 36.72 417 MET B CA 1
ATOM 9145 C C . MET B 1 417 ? 22.016 -25.531 -21.281 1 36.72 417 MET B C 1
ATOM 9147 O O . MET B 1 417 ? 21.016 -26.125 -21.688 1 36.72 417 MET B O 1
ATOM 9151 N N . LEU B 1 418 ? 23.188 -25.453 -22.188 1 32.59 418 LEU B N 1
ATOM 9152 C CA . LEU B 1 418 ? 23.391 -26.359 -23.312 1 32.59 418 LEU B CA 1
ATOM 9153 C C . LEU B 1 418 ? 23.906 -27.719 -22.844 1 32.59 418 LEU B C 1
ATOM 9155 O O . LEU B 1 418 ? 23.938 -28.672 -23.609 1 32.59 418 LEU B O 1
ATOM 9159 N N . SER B 1 419 ? 25.156 -27.641 -22.141 1 32.22 419 SER B N 1
ATOM 9160 C CA . SER B 1 419 ? 25.875 -28.891 -21.906 1 32.22 419 SER B CA 1
ATOM 9161 C C . SER B 1 419 ? 25.016 -29.859 -21.109 1 32.22 419 SER B C 1
ATOM 9163 O O . SER B 1 419 ? 24.359 -29.484 -20.141 1 32.22 419 SER B O 1
ATOM 9165 N N . GLY B 1 420 ? 24.188 -30.656 -21.703 1 32.47 420 GLY B N 1
ATOM 9166 C CA . GLY B 1 420 ? 23.531 -31.859 -21.188 1 32.47 420 GLY B CA 1
ATOM 9167 C C . GLY B 1 420 ? 23.719 -32.031 -19.688 1 32.47 420 GLY B C 1
ATOM 9168 O O . GLY B 1 420 ? 23.25 -33 -19.109 1 32.47 420 GLY B O 1
ATOM 9169 N N . GLU B 1 421 ? 24.938 -31.797 -19.25 1 32.94 421 GLU B N 1
ATOM 9170 C CA . GLU B 1 421 ? 25.219 -31.953 -17.828 1 32.94 421 GLU B CA 1
ATOM 9171 C C . GLU B 1 421 ? 24.391 -31 -16.984 1 32.94 421 GLU B C 1
ATOM 9173 O O . GLU B 1 421 ? 24.438 -29.781 -17.172 1 32.94 421 GLU B O 1
ATOM 9178 N N . CYS B 1 422 ? 23.234 -31.328 -16.75 1 34.59 422 CYS B N 1
ATOM 9179 C CA . CYS B 1 422 ? 22.078 -30.984 -15.93 1 34.59 422 CYS B CA 1
ATOM 9180 C C . CYS B 1 422 ? 22.516 -30.266 -14.664 1 34.59 422 CYS B C 1
ATOM 9182 O O . CYS B 1 422 ? 22.797 -30.891 -13.648 1 34.59 422 CYS B O 1
ATOM 9184 N N . GLY B 1 423 ? 23.438 -29.562 -14.57 1 40.19 423 GLY B N 1
ATOM 9185 C CA . GLY B 1 423 ? 23.469 -28.859 -13.289 1 40.19 423 GLY B CA 1
ATOM 9186 C C . GLY B 1 423 ? 22.094 -28.516 -12.766 1 40.19 423 GLY B C 1
ATOM 9187 O O . GLY B 1 423 ? 21.094 -28.625 -13.5 1 40.19 423 GLY B O 1
ATOM 9188 N N . SER B 1 424 ? 21.734 -28.484 -11.289 1 51.88 424 SER B N 1
ATOM 9189 C CA . SER B 1 424 ? 20.484 -28.75 -10.602 1 51.88 424 SER B CA 1
ATOM 9190 C C . SER B 1 424 ? 19.359 -27.844 -11.109 1 51.88 424 SER B C 1
ATOM 9192 O O . SER B 1 424 ? 19.281 -26.688 -10.703 1 51.88 424 SER B O 1
ATOM 9194 N N . ASP B 1 425 ? 19.062 -27.922 -12.445 1 70.38 425 ASP B N 1
ATOM 9195 C CA . ASP B 1 425 ? 17.953 -27.281 -13.125 1 70.38 425 ASP B CA 1
ATOM 9196 C C . ASP B 1 425 ? 16.625 -27.625 -12.445 1 70.38 425 ASP B C 1
ATOM 9198 O O . ASP B 1 425 ? 15.898 -28.516 -12.906 1 70.38 425 ASP B O 1
ATOM 9202 N N . VAL B 1 426 ? 16.453 -27.328 -11.484 1 87.56 426 VAL B N 1
ATOM 9203 C CA . VAL B 1 426 ? 15.25 -27.578 -10.703 1 87.56 426 VAL B CA 1
ATOM 9204 C C . VAL B 1 426 ? 14.289 -26.406 -10.844 1 87.56 426 VAL B C 1
ATOM 9206 O O . VAL B 1 426 ? 14.695 -25.25 -10.703 1 87.56 426 VAL B O 1
ATOM 9209 N N . TRP B 1 427 ? 13.195 -26.766 -11.43 1 93.12 427 TRP B N 1
ATOM 9210 C CA . TRP B 1 427 ? 12.117 -25.781 -11.406 1 93.12 427 TRP B CA 1
ATOM 9211 C C . TRP B 1 427 ? 11.312 -25.875 -10.117 1 93.12 427 TRP B C 1
ATOM 9213 O O . TRP B 1 427 ? 10.828 -26.953 -9.758 1 93.12 427 TRP B O 1
ATOM 9223 N N . CYS B 1 428 ? 11.164 -24.75 -9.484 1 93.38 428 CYS B N 1
ATOM 9224 C CA . CYS B 1 428 ? 10.57 -24.766 -8.156 1 93.38 428 CYS B CA 1
ATOM 9225 C C . CYS B 1 428 ? 9.062 -24.562 -8.227 1 93.38 428 CYS B C 1
ATOM 9227 O O . CYS B 1 428 ? 8.578 -23.828 -9.102 1 93.38 428 CYS B O 1
ATOM 9229 N N . SER B 1 429 ? 8.398 -25.219 -7.273 1 95.56 429 SER B N 1
ATOM 9230 C CA . SER B 1 429 ? 6.996 -24.906 -7.039 1 95.56 429 SER B CA 1
ATOM 9231 C C . SER B 1 429 ? 6.848 -23.531 -6.371 1 95.56 429 SER B C 1
ATOM 9233 O O . SER B 1 429 ? 7.82 -22.984 -5.848 1 95.56 429 SER B O 1
ATOM 9235 N N . TRP B 1 430 ? 5.676 -23.016 -6.449 1 96.38 430 TRP B N 1
ATOM 9236 C CA . TRP B 1 430 ? 5.453 -21.688 -5.91 1 96.38 430 TRP B CA 1
ATOM 9237 C C . TRP B 1 430 ? 5.738 -21.641 -4.414 1 96.38 430 TRP B C 1
ATOM 9239 O O . TRP B 1 430 ? 6.379 -20.719 -3.922 1 96.38 430 TRP B O 1
ATOM 9249 N N . PRO B 1 431 ? 5.293 -22.609 -3.574 1 95.88 431 PRO B N 1
ATOM 9250 C CA . PRO B 1 431 ? 5.633 -22.578 -2.15 1 95.88 431 PRO B CA 1
ATOM 9251 C C . PRO B 1 431 ? 7.141 -22.516 -1.906 1 95.88 431 PRO B C 1
ATOM 9253 O O . PRO B 1 431 ? 7.598 -21.781 -1.033 1 95.88 431 PRO B O 1
ATOM 9256 N N . ALA B 1 432 ? 7.844 -23.281 -2.701 1 95.56 432 ALA B N 1
ATOM 9257 C CA . ALA B 1 432 ? 9.297 -23.281 -2.547 1 95.56 432 ALA B CA 1
ATOM 9258 C C . ALA B 1 432 ? 9.906 -21.953 -3.016 1 95.56 432 ALA B C 1
ATOM 9260 O O . ALA B 1 432 ? 10.812 -21.422 -2.379 1 95.56 432 ALA B O 1
ATOM 9261 N N . LEU B 1 433 ? 9.43 -21.516 -4.105 1 95.56 433 LEU B N 1
ATOM 9262 C CA . LEU B 1 433 ? 9.906 -20.25 -4.648 1 95.56 433 LEU B CA 1
ATOM 9263 C C . LEU B 1 433 ? 9.719 -19.109 -3.643 1 95.56 433 LEU B C 1
ATOM 9265 O O . LEU B 1 433 ? 10.648 -18.344 -3.391 1 95.56 433 LEU B O 1
ATOM 9269 N N . PHE B 1 434 ? 8.539 -19.047 -3.092 1 94.88 434 PHE B N 1
ATOM 9270 C CA . PHE B 1 434 ? 8.227 -17.938 -2.189 1 94.88 434 PHE B CA 1
ATOM 9271 C C . PHE B 1 434 ? 8.906 -18.141 -0.838 1 94.88 434 PHE B C 1
ATOM 9273 O O . PHE B 1 434 ? 9.195 -17.172 -0.135 1 94.88 434 PHE B O 1
ATOM 9280 N N . ALA B 1 435 ? 9.133 -19.344 -0.444 1 94.62 435 ALA B N 1
ATOM 9281 C CA . ALA B 1 435 ? 9.914 -19.594 0.769 1 94.62 435 ALA B CA 1
ATOM 9282 C C . ALA B 1 435 ? 11.344 -19.109 0.611 1 94.62 435 ALA B C 1
ATOM 9284 O O . ALA B 1 435 ? 11.93 -18.547 1.547 1 94.62 435 ALA B O 1
ATOM 9285 N N . ARG B 1 436 ? 11.836 -19.328 -0.533 1 91.75 436 ARG B N 1
ATOM 9286 C CA . ARG B 1 436 ? 13.203 -18.922 -0.821 1 91.75 436 ARG B CA 1
ATOM 9287 C C . ARG B 1 436 ? 13.281 -17.422 -1.091 1 91.75 436 ARG B C 1
ATOM 9289 O O . ARG B 1 436 ? 14.266 -16.766 -0.717 1 91.75 436 ARG B O 1
ATOM 9296 N N . GLY B 1 437 ? 12.344 -16.891 -1.815 1 90.69 437 GLY B N 1
ATOM 9297 C CA . GLY B 1 437 ? 12.297 -15.477 -2.145 1 90.69 437 GLY B CA 1
ATOM 9298 C C . GLY B 1 437 ? 13.148 -15.117 -3.35 1 90.69 437 GLY B C 1
ATOM 9299 O O . GLY B 1 437 ? 13.203 -13.953 -3.75 1 90.69 437 GLY B O 1
ATOM 9300 N N . VAL B 1 438 ? 13.859 -16.094 -3.883 1 90.69 438 VAL B N 1
ATOM 9301 C CA . VAL B 1 438 ? 14.703 -15.945 -5.062 1 90.69 438 VAL B CA 1
ATOM 9302 C C . VAL B 1 438 ? 14.359 -17.031 -6.086 1 90.69 438 VAL B C 1
ATOM 9304 O O . VAL B 1 438 ? 14.07 -18.172 -5.715 1 90.69 438 VAL B O 1
ATOM 9307 N N . GLY B 1 439 ? 14.32 -16.594 -7.344 1 91.44 439 GLY B N 1
ATOM 9308 C CA . GLY B 1 439 ? 13.977 -17.578 -8.367 1 91.44 439 GLY B CA 1
ATOM 9309 C C . GLY B 1 439 ? 14.914 -17.547 -9.555 1 91.44 439 GLY B C 1
ATOM 9310 O O . GLY B 1 439 ? 15.688 -16.594 -9.727 1 91.44 439 GLY B O 1
ATOM 9311 N N . THR B 1 440 ? 14.922 -18.609 -10.289 1 92.44 440 THR B N 1
ATOM 9312 C CA . THR B 1 440 ? 15.617 -18.672 -11.57 1 92.44 440 THR B CA 1
ATOM 9313 C C . THR B 1 440 ? 14.82 -17.953 -12.656 1 92.44 440 THR B C 1
ATOM 9315 O O . THR B 1 440 ? 13.695 -17.5 -12.414 1 92.44 440 THR B O 1
ATOM 9318 N N . VAL B 1 441 ? 15.43 -17.844 -13.805 1 94.25 441 VAL B N 1
ATOM 9319 C CA . VAL B 1 441 ? 14.758 -17.203 -14.93 1 94.25 441 VAL B CA 1
ATOM 9320 C C . VAL B 1 441 ? 13.484 -17.984 -15.273 1 94.25 441 VAL B C 1
ATOM 9322 O O . VAL B 1 441 ? 12.453 -17.391 -15.594 1 94.25 441 VAL B O 1
ATOM 9325 N N . GLU B 1 442 ? 13.562 -19.344 -15.203 1 95.31 442 GLU B N 1
ATOM 9326 C CA . GLU B 1 442 ? 12.414 -20.188 -15.5 1 95.31 442 GLU B CA 1
ATOM 9327 C C . GLU B 1 442 ? 11.305 -20 -14.469 1 95.31 442 GLU B C 1
ATOM 9329 O O . GLU B 1 442 ? 10.125 -19.906 -14.828 1 95.31 442 GLU B O 1
ATOM 9334 N N . ASP B 1 443 ? 11.695 -19.906 -13.227 1 95.81 443 ASP B N 1
ATOM 9335 C CA . ASP B 1 443 ? 10.711 -19.688 -12.164 1 95.81 443 ASP B CA 1
ATOM 9336 C C . ASP B 1 443 ? 9.945 -18.391 -12.383 1 95.81 443 ASP B C 1
ATOM 9338 O O . ASP B 1 443 ? 8.727 -18.344 -12.195 1 95.81 443 ASP B O 1
ATOM 9342 N N . HIS B 1 444 ? 10.68 -17.406 -12.75 1 97.31 444 HIS B N 1
ATOM 9343 C CA . HIS B 1 444 ? 10.062 -16.109 -13.016 1 97.31 444 HIS B CA 1
ATOM 9344 C C . HIS B 1 444 ? 9.062 -16.188 -14.156 1 97.31 444 HIS B C 1
ATOM 9346 O O . HIS B 1 444 ? 7.941 -15.688 -14.047 1 97.31 444 HIS B O 1
ATOM 9352 N N . ALA B 1 445 ? 9.5 -16.812 -15.172 1 98.12 445 ALA B N 1
ATOM 9353 C CA . ALA B 1 445 ? 8.648 -16.906 -16.359 1 98.12 445 ALA B CA 1
ATOM 9354 C C . ALA B 1 445 ? 7.383 -17.719 -16.062 1 98.12 445 ALA B C 1
ATOM 9356 O O . ALA B 1 445 ? 6.285 -17.328 -16.469 1 98.12 445 ALA B O 1
ATOM 9357 N N . MET B 1 446 ? 7.531 -18.797 -15.367 1 98 446 MET B N 1
ATOM 9358 C CA . MET B 1 446 ? 6.383 -19.641 -15.039 1 98 446 MET B CA 1
ATOM 9359 C C . MET B 1 446 ? 5.398 -18.875 -14.148 1 98 446 MET B C 1
ATOM 9361 O O . MET B 1 446 ? 4.188 -18.953 -14.352 1 98 446 MET B O 1
ATOM 9365 N N . LEU B 1 447 ? 5.953 -18.219 -13.219 1 98.25 447 LEU B N 1
ATOM 9366 C CA . LEU B 1 447 ? 5.102 -17.453 -12.305 1 98.25 447 LEU B CA 1
ATOM 9367 C C . LEU B 1 447 ? 4.355 -16.359 -13.047 1 98.25 447 LEU B C 1
ATOM 9369 O O . LEU B 1 447 ? 3.146 -16.188 -12.875 1 98.25 447 LEU B O 1
ATOM 9373 N N . LEU B 1 448 ? 5.059 -15.602 -13.836 1 98.69 448 LEU B N 1
ATOM 9374 C CA . LEU B 1 448 ? 4.438 -14.5 -14.555 1 98.69 448 LEU B CA 1
ATOM 9375 C C . LEU B 1 448 ? 3.359 -15.016 -15.508 1 98.69 448 LEU B C 1
ATOM 9377 O O . LEU B 1 448 ? 2.266 -14.445 -15.57 1 98.69 448 LEU B O 1
ATOM 9381 N N . CYS B 1 449 ? 3.689 -16.031 -16.219 1 98.75 449 CYS B N 1
ATOM 9382 C CA . CYS B 1 449 ? 2.711 -16.609 -17.125 1 98.75 449 CYS B CA 1
ATOM 9383 C C . CYS B 1 449 ? 1.461 -17.062 -16.375 1 98.75 449 CYS B C 1
ATOM 9385 O O . CYS B 1 449 ? 0.34 -16.812 -16.828 1 98.75 449 CYS B O 1
ATOM 9387 N N . SER B 1 450 ? 1.675 -17.703 -15.258 1 98.38 450 SER B N 1
ATOM 9388 C CA . SER B 1 450 ? 0.549 -18.188 -14.461 1 98.38 450 SER B CA 1
ATOM 9389 C C . SER B 1 450 ? -0.312 -17.031 -13.977 1 98.38 450 SER B C 1
ATOM 9391 O O . SER B 1 450 ? -1.54 -17.125 -13.938 1 98.38 450 SER B O 1
ATOM 9393 N N . LEU B 1 451 ? 0.296 -15.984 -13.602 1 97.81 451 LEU B N 1
ATOM 9394 C CA . LEU B 1 451 ? -0.435 -14.797 -13.164 1 97.81 451 LEU B CA 1
ATOM 9395 C C . LEU B 1 451 ? -1.209 -14.172 -14.32 1 97.81 451 LEU B C 1
ATOM 9397 O O . LEU B 1 451 ? -2.346 -13.734 -14.148 1 97.81 451 LEU B O 1
ATOM 9401 N N . PHE B 1 452 ? -0.573 -14.125 -15.484 1 97.5 452 PHE B N 1
ATOM 9402 C CA . PHE B 1 452 ? -1.253 -13.609 -16.656 1 97.5 452 PHE B CA 1
ATOM 9403 C C . PHE B 1 452 ? -2.477 -14.453 -17 1 97.5 452 PHE B C 1
ATOM 9405 O O . PHE B 1 452 ? -3.543 -13.914 -17.297 1 97.5 452 PHE B O 1
ATOM 9412 N N . LEU B 1 453 ? -2.273 -15.711 -16.891 1 96.62 453 LEU B N 1
ATOM 9413 C CA . LEU B 1 453 ? -3.4 -16.609 -17.109 1 96.62 453 LEU B CA 1
ATOM 9414 C C . LEU B 1 453 ? -4.504 -16.359 -16.094 1 96.62 453 LEU B C 1
ATOM 9416 O O . LEU B 1 453 ? -5.688 -16.5 -16.406 1 96.62 453 LEU B O 1
ATOM 9420 N N . GLY B 1 454 ? -4.09 -16.047 -14.914 1 95 454 GLY B N 1
ATOM 9421 C CA . GLY B 1 454 ? -5.055 -15.695 -13.883 1 95 454 GLY B CA 1
ATOM 9422 C C . GLY B 1 454 ? -5.902 -14.492 -14.25 1 95 454 GLY B C 1
ATOM 9423 O O . GLY B 1 454 ? -7.047 -14.367 -13.805 1 95 454 GLY B O 1
ATOM 9424 N N . PHE B 1 455 ? -5.414 -13.656 -15.078 1 95 455 PHE B N 1
ATOM 9425 C CA . PHE B 1 455 ? -6.141 -12.492 -15.586 1 95 455 PHE B CA 1
ATOM 9426 C C . PHE B 1 455 ? -6.863 -12.828 -16.891 1 95 455 PHE B C 1
ATOM 9428 O O . PHE B 1 455 ? -7.422 -11.945 -17.531 1 95 455 PHE B O 1
ATOM 9435 N N . SER B 1 456 ? -6.75 -14.055 -17.281 1 92.75 456 SER B N 1
ATOM 9436 C CA . SER B 1 456 ? -7.355 -14.547 -18.516 1 92.75 456 SER B CA 1
ATOM 9437 C C . SER B 1 456 ? -6.664 -13.969 -19.75 1 92.75 456 SER B C 1
ATOM 9439 O O . SER B 1 456 ? -7.309 -13.703 -20.766 1 92.75 456 SER B O 1
ATOM 9441 N N . VAL B 1 457 ? -5.41 -13.641 -19.578 1 95.06 457 VAL B N 1
ATOM 9442 C CA . VAL B 1 457 ? -4.578 -13.242 -20.703 1 95.06 457 VAL B CA 1
ATOM 9443 C C . VAL B 1 457 ? -4.074 -14.477 -21.438 1 95.06 457 VAL B C 1
ATOM 9445 O O . VAL B 1 457 ? -3.756 -15.492 -20.812 1 95.06 457 VAL B O 1
ATOM 9448 N N . ASP B 1 458 ? -4.102 -14.375 -22.734 1 95.25 458 ASP B N 1
ATOM 9449 C CA . ASP B 1 458 ? -3.496 -15.445 -23.516 1 95.25 458 ASP B CA 1
ATOM 9450 C C . ASP B 1 458 ? -1.974 -15.414 -23.422 1 95.25 458 ASP B C 1
ATOM 9452 O O . ASP B 1 458 ? -1.309 -14.773 -24.234 1 95.25 458 ASP B O 1
ATOM 9456 N N . ALA B 1 459 ? -1.48 -16.188 -22.453 1 97.38 459 ALA B N 1
ATOM 9457 C CA . ALA B 1 459 ? -0.06 -16.109 -22.125 1 97.38 459 ALA B CA 1
ATOM 9458 C C . ALA B 1 459 ? 0.626 -17.453 -22.344 1 97.38 459 ALA B C 1
ATOM 9460 O O . ALA B 1 459 ? 0.038 -18.5 -22.094 1 97.38 459 ALA B O 1
ATOM 9461 N N . TRP B 1 460 ? 1.925 -17.375 -22.781 1 98.31 460 TRP B N 1
ATOM 9462 C CA . TRP B 1 460 ? 2.756 -18.531 -23.078 1 98.31 460 TRP B CA 1
ATOM 9463 C C . TRP B 1 460 ? 4.176 -18.344 -22.562 1 98.31 460 TRP B C 1
ATOM 9465 O O . TRP B 1 460 ? 4.707 -17.219 -22.594 1 98.31 460 TRP B O 1
ATOM 9475 N N . VAL B 1 461 ? 4.73 -19.391 -22.094 1 98.69 461 VAL B N 1
ATOM 9476 C CA . VAL B 1 461 ? 6.156 -19.375 -21.781 1 98.69 461 VAL B CA 1
ATOM 9477 C C . VAL B 1 461 ? 6.961 -19.719 -23.031 1 98.69 461 VAL B C 1
ATOM 9479 O O . VAL B 1 461 ? 6.656 -20.703 -23.719 1 98.69 461 VAL B O 1
ATOM 9482 N N . ALA B 1 462 ? 7.949 -18.953 -23.312 1 98.19 462 ALA B N 1
ATOM 9483 C CA . ALA B 1 462 ? 8.812 -19.188 -24.469 1 98.19 462 ALA B CA 1
ATOM 9484 C C . ALA B 1 462 ? 10.234 -19.531 -24.031 1 98.19 462 ALA B C 1
ATOM 9486 O O . ALA B 1 462 ? 10.75 -18.953 -23.062 1 98.19 462 ALA B O 1
ATOM 9487 N N . ILE B 1 463 ? 10.797 -20.453 -24.688 1 97 463 ILE B N 1
ATOM 9488 C CA . ILE B 1 463 ? 12.203 -20.812 -24.516 1 97 463 ILE B CA 1
ATOM 9489 C C . ILE B 1 463 ? 12.961 -20.562 -25.828 1 97 463 ILE B C 1
ATOM 9491 O O . ILE B 1 463 ? 12.477 -20.938 -26.906 1 97 463 ILE B O 1
ATOM 9495 N N . GLY B 1 464 ? 14.039 -19.922 -25.766 1 95.88 464 GLY B N 1
ATOM 9496 C CA . GLY B 1 464 ? 14.875 -19.625 -26.922 1 95.88 464 GLY B CA 1
ATOM 9497 C C . GLY B 1 464 ? 16.219 -19.031 -26.547 1 95.88 464 GLY B C 1
ATOM 9498 O O . GLY B 1 464 ? 16.828 -19.438 -25.547 1 95.88 464 GLY B O 1
ATOM 9499 N N . LEU B 1 465 ? 16.656 -18.25 -27.484 1 93.75 465 LEU B N 1
ATOM 9500 C CA . LEU B 1 465 ? 17.969 -17.641 -27.281 1 93.75 465 LEU B CA 1
ATOM 9501 C C . LEU B 1 465 ? 17.859 -16.125 -27.234 1 93.75 465 LEU B C 1
ATOM 9503 O O . LEU B 1 465 ? 17.062 -15.523 -27.969 1 93.75 465 LEU B O 1
ATOM 9507 N N . LEU B 1 466 ? 18.688 -15.562 -26.359 1 92.38 466 LEU B N 1
ATOM 9508 C CA . LEU B 1 466 ? 18.891 -14.117 -26.391 1 92.38 466 LEU B CA 1
ATOM 9509 C C . LEU B 1 466 ? 19.891 -13.742 -27.469 1 92.38 466 LEU B C 1
ATOM 9511 O O . LEU B 1 466 ? 20.453 -14.609 -28.141 1 92.38 466 LEU B O 1
ATOM 9515 N N . ALA B 1 467 ? 20.078 -12.422 -27.75 1 86.06 467 ALA B N 1
ATOM 9516 C CA . ALA B 1 467 ? 20.984 -11.938 -28.797 1 86.06 467 ALA B CA 1
ATOM 9517 C C . ALA B 1 467 ? 22.391 -12.516 -28.625 1 86.06 467 ALA B C 1
ATOM 9519 O O . ALA B 1 467 ? 23.062 -12.805 -29.609 1 86.06 467 ALA B O 1
ATOM 9520 N N . GLU B 1 468 ? 22.969 -12.828 -27.562 1 82.94 468 GLU B N 1
ATOM 9521 C CA . GLU B 1 468 ? 24.297 -13.398 -27.344 1 82.94 468 GLU B CA 1
ATOM 9522 C C . GLU B 1 468 ? 24.234 -14.922 -27.281 1 82.94 468 GLU B C 1
ATOM 9524 O O . GLU B 1 468 ? 25.109 -15.555 -26.688 1 82.94 468 GLU B O 1
ATOM 9529 N N . ASP B 1 469 ? 23.219 -15.477 -27.797 1 83.88 469 ASP B N 1
ATOM 9530 C CA . ASP B 1 469 ? 23.016 -16.922 -27.859 1 83.88 469 ASP B CA 1
ATOM 9531 C C . ASP B 1 469 ? 22.938 -17.531 -26.469 1 83.88 469 ASP B C 1
ATOM 9533 O O . ASP B 1 469 ? 23.453 -18.625 -26.234 1 83.88 469 ASP B O 1
ATOM 9537 N N . LEU B 1 470 ? 22.453 -16.781 -25.656 1 87.06 470 LEU B N 1
ATOM 9538 C CA . LEU B 1 470 ? 22.234 -17.266 -24.297 1 87.06 470 LEU B CA 1
ATOM 9539 C C . LEU B 1 470 ? 20.828 -17.844 -24.141 1 87.06 470 LEU B C 1
ATOM 9541 O O . LEU B 1 470 ? 19.844 -17.188 -24.484 1 87.06 470 LEU B O 1
ATOM 9545 N N . PRO B 1 471 ? 20.766 -19.094 -23.703 1 91.06 471 PRO B N 1
ATOM 9546 C CA . PRO B 1 471 ? 19.438 -19.656 -23.438 1 91.06 471 PRO B CA 1
ATOM 9547 C C . PRO B 1 471 ? 18.641 -18.844 -22.438 1 91.06 471 PRO B C 1
ATOM 9549 O O . PRO B 1 471 ? 19.203 -18.359 -21.438 1 91.06 471 PRO B O 1
ATOM 9552 N N . TYR B 1 472 ? 17.406 -18.688 -22.719 1 93.12 472 TYR B N 1
ATOM 9553 C CA . TYR B 1 472 ? 16.578 -17.812 -21.875 1 93.12 472 TYR B CA 1
ATOM 9554 C C . TYR B 1 472 ? 15.117 -18.234 -21.938 1 93.12 472 TYR B C 1
ATOM 9556 O O . TYR B 1 472 ? 14.711 -18.953 -22.859 1 93.12 472 TYR B O 1
ATOM 9564 N N . CYS B 1 473 ? 14.414 -17.875 -20.875 1 95.5 473 CYS B N 1
ATOM 9565 C CA . CYS B 1 473 ? 12.977 -18.109 -20.766 1 95.5 473 CYS B CA 1
ATOM 9566 C C . CYS B 1 473 ? 12.227 -16.797 -20.531 1 95.5 473 CYS B C 1
ATOM 9568 O O . CYS B 1 473 ? 12.641 -15.984 -19.703 1 95.5 473 CYS B O 1
ATOM 9570 N N . TRP B 1 474 ? 11.164 -16.531 -21.328 1 97.25 474 TRP B N 1
ATOM 9571 C CA . TRP B 1 474 ? 10.352 -15.336 -21.141 1 97.25 474 TRP B CA 1
ATOM 9572 C C . TRP B 1 474 ? 8.883 -15.633 -21.438 1 97.25 474 TRP B C 1
ATOM 9574 O O . TRP B 1 474 ? 8.492 -16.781 -21.594 1 97.25 474 TRP B O 1
ATOM 9584 N N . VAL B 1 475 ? 8.016 -14.641 -21.312 1 98.69 475 VAL B N 1
ATOM 9585 C CA . VAL B 1 475 ? 6.578 -14.844 -21.5 1 98.69 475 VAL B CA 1
ATOM 9586 C C . VAL B 1 475 ? 6.105 -14.102 -22.75 1 98.69 475 VAL B C 1
ATOM 9588 O O . VAL B 1 475 ? 6.547 -12.977 -23.016 1 98.69 475 VAL B O 1
ATOM 9591 N N . ILE B 1 476 ? 5.281 -14.773 -23.516 1 98.19 476 ILE B N 1
ATOM 9592 C CA . ILE B 1 476 ? 4.652 -14.188 -24.688 1 98.19 476 ILE B CA 1
ATOM 9593 C C . ILE B 1 476 ? 3.145 -14.094 -24.484 1 98.19 476 ILE B C 1
ATOM 9595 O O . ILE B 1 476 ? 2.512 -15.055 -24.031 1 98.19 476 ILE B O 1
ATOM 9599 N N . THR B 1 477 ? 2.609 -12.961 -24.719 1 97.06 477 THR B N 1
ATOM 9600 C CA . THR B 1 477 ? 1.16 -12.797 -24.656 1 97.06 477 THR B CA 1
ATOM 9601 C C . THR B 1 477 ? 0.604 -12.406 -26.031 1 97.06 477 THR B C 1
ATOM 9603 O O . THR B 1 477 ? 1.297 -11.773 -26.828 1 97.06 477 THR B O 1
ATOM 9606 N N . ARG B 1 478 ? -0.622 -12.812 -26.266 1 94.94 478 ARG B N 1
ATOM 9607 C CA . ARG B 1 478 ? -1.321 -12.469 -27.5 1 94.94 478 ARG B CA 1
ATOM 9608 C C . ARG B 1 478 ? -2.629 -11.742 -27.203 1 94.94 478 ARG B C 1
ATOM 9610 O O . ARG B 1 478 ? -3.281 -12.016 -26.203 1 94.94 478 ARG B O 1
ATOM 9617 N N . ASP B 1 479 ? -2.92 -10.883 -28.141 1 88.62 479 ASP B N 1
ATOM 9618 C CA . ASP B 1 479 ? -4.195 -10.18 -28 1 88.62 479 ASP B CA 1
ATOM 9619 C C . ASP B 1 479 ? -5.352 -11.047 -28.5 1 88.62 479 ASP B C 1
ATOM 9621 O O . ASP B 1 479 ? -5.246 -11.688 -29.547 1 88.62 479 ASP B O 1
ATOM 9625 N N . GLN B 1 480 ? -6.344 -11.086 -27.828 1 81.12 480 GLN B N 1
ATOM 9626 C CA . GLN B 1 480 ? -7.5 -11.906 -28.172 1 81.12 480 GLN B CA 1
ATOM 9627 C C . GLN B 1 480 ? -8.266 -11.305 -29.359 1 81.12 480 GLN B C 1
ATOM 9629 O O . GLN B 1 480 ? -8.859 -12.031 -30.156 1 81.12 480 GLN B O 1
ATOM 9634 N N . CYS B 1 481 ? -8.242 -9.961 -29.438 1 77.31 481 CYS B N 1
ATOM 9635 C CA . CYS B 1 481 ? -9.023 -9.305 -30.484 1 77.31 481 CYS B CA 1
ATOM 9636 C C . CYS B 1 481 ? -8.117 -8.742 -31.562 1 77.31 481 CYS B C 1
ATOM 9638 O O . CYS B 1 481 ? -8.594 -8.148 -32.531 1 77.31 481 CYS B O 1
ATOM 9640 N N . GLY B 1 482 ? -6.938 -8.906 -31.438 1 78.25 482 GLY B N 1
ATOM 9641 C CA . GLY B 1 482 ? -6.012 -8.375 -32.438 1 78.25 482 GLY B CA 1
ATOM 9642 C C . GLY B 1 482 ? -5.539 -9.414 -33.438 1 78.25 482 GLY B C 1
ATOM 9643 O O . GLY B 1 482 ? -6.164 -10.469 -33.562 1 78.25 482 GLY B O 1
ATOM 9644 N N . ASP B 1 483 ? -4.586 -9 -34.219 1 85.5 483 ASP B N 1
ATOM 9645 C CA . ASP B 1 483 ? -3.939 -9.922 -35.156 1 85.5 483 ASP B CA 1
ATOM 9646 C C . ASP B 1 483 ? -3.232 -11.055 -34.406 1 85.5 483 ASP B C 1
ATOM 9648 O O . ASP B 1 483 ? -2.299 -10.805 -33.625 1 85.5 483 ASP B O 1
ATOM 9652 N N . PRO B 1 484 ? -3.693 -12.219 -34.562 1 85.75 484 PRO B N 1
ATOM 9653 C CA . PRO B 1 484 ? -3.115 -13.344 -33.844 1 85.75 484 PRO B CA 1
ATOM 9654 C C . PRO B 1 484 ? -1.644 -13.578 -34.156 1 85.75 484 PRO B C 1
ATOM 9656 O O . PRO B 1 484 ? -0.956 -14.32 -33.469 1 85.75 484 PRO B O 1
ATOM 9659 N N . LYS B 1 485 ? -1.214 -12.992 -35.188 1 90.25 485 LYS B N 1
ATOM 9660 C CA . LYS B 1 485 ? 0.177 -13.172 -35.594 1 90.25 485 LYS B CA 1
ATOM 9661 C C . LYS B 1 485 ? 1.114 -12.328 -34.719 1 90.25 485 LYS B C 1
ATOM 9663 O O . LYS B 1 485 ? 2.316 -12.602 -34.656 1 90.25 485 LYS B O 1
ATOM 9668 N N . ASN B 1 486 ? 0.508 -11.383 -34.125 1 91.56 486 ASN B N 1
ATOM 9669 C CA . ASN B 1 486 ? 1.312 -10.484 -33.312 1 91.56 486 ASN B CA 1
ATOM 9670 C C . ASN B 1 486 ? 1.276 -10.883 -31.844 1 91.56 486 ASN B C 1
ATOM 9672 O O . ASN B 1 486 ? 0.29 -11.445 -31.375 1 91.56 486 ASN B O 1
ATOM 9676 N N . ALA B 1 487 ? 2.459 -10.68 -31.219 1 95.56 487 ALA B N 1
ATOM 9677 C CA . ALA B 1 487 ? 2.561 -11.016 -29.812 1 95.56 487 ALA B CA 1
ATOM 9678 C C . ALA B 1 487 ? 3.373 -9.969 -29.047 1 95.56 487 ALA B C 1
ATOM 9680 O O . ALA B 1 487 ? 4.004 -9.109 -29.656 1 95.56 487 ALA B O 1
ATOM 9681 N N . THR B 1 488 ? 3.18 -9.945 -27.766 1 95.75 488 THR B N 1
ATOM 9682 C CA . THR B 1 488 ? 3.988 -9.117 -26.875 1 95.75 488 THR B CA 1
ATOM 9683 C C . THR B 1 488 ? 4.914 -9.984 -26.031 1 95.75 488 THR B C 1
ATOM 9685 O O . THR B 1 488 ? 4.465 -10.938 -25.375 1 95.75 488 THR B O 1
ATOM 9688 N N . PHE B 1 489 ? 6.219 -9.672 -26.094 1 97.62 489 PHE B N 1
ATOM 9689 C CA . PHE B 1 489 ? 7.215 -10.375 -25.297 1 97.62 489 PHE B CA 1
ATOM 9690 C C . PHE B 1 489 ? 7.422 -9.688 -23.953 1 97.62 489 PHE B C 1
ATOM 9692 O O . PHE B 1 489 ? 7.586 -8.469 -23.891 1 97.62 489 PHE B O 1
ATOM 9699 N N . TRP B 1 490 ? 7.336 -10.5 -22.891 1 97.69 490 TRP B N 1
ATOM 9700 C CA . TRP B 1 490 ? 7.547 -10 -21.547 1 97.69 490 TRP B CA 1
ATOM 9701 C C . TRP B 1 490 ? 8.781 -10.633 -20.906 1 97.69 490 TRP B C 1
ATOM 9703 O O . TRP B 1 490 ? 8.852 -11.852 -20.75 1 97.69 490 TRP B O 1
ATOM 9713 N N . ASP B 1 491 ? 9.742 -9.805 -20.594 1 96.5 491 ASP B N 1
ATOM 9714 C CA . ASP B 1 491 ? 10.852 -10.305 -19.781 1 96.5 491 ASP B CA 1
ATOM 9715 C C . ASP B 1 491 ? 10.469 -10.391 -18.312 1 96.5 491 ASP B C 1
ATOM 9717 O O . ASP B 1 491 ? 10.383 -9.367 -17.625 1 96.5 491 ASP B O 1
ATOM 9721 N N . ALA B 1 492 ? 10.391 -11.562 -17.797 1 97.06 492 ALA B N 1
ATOM 9722 C CA . ALA B 1 492 ? 9.883 -11.789 -16.438 1 97.06 492 ALA B CA 1
ATOM 9723 C C . ALA B 1 492 ? 10.867 -11.281 -15.398 1 97.06 492 ALA B C 1
ATOM 9725 O O . ALA B 1 492 ? 10.477 -10.953 -14.273 1 97.06 492 ALA B O 1
ATOM 9726 N N . CYS B 1 493 ? 12.102 -11.117 -15.727 1 94.38 493 CYS B N 1
ATOM 9727 C CA . CYS B 1 493 ? 13.133 -10.75 -14.766 1 94.38 493 CYS B CA 1
ATOM 9728 C C . CYS B 1 493 ? 13.297 -9.234 -14.695 1 94.38 493 CYS B C 1
ATOM 9730 O O . CYS B 1 493 ? 13.75 -8.703 -13.68 1 94.38 493 CYS B O 1
ATOM 9732 N N . THR B 1 494 ? 12.922 -8.555 -15.711 1 91.5 494 THR B N 1
ATOM 9733 C CA . THR B 1 494 ? 13.148 -7.109 -15.727 1 91.5 494 THR B CA 1
ATOM 9734 C C . THR B 1 494 ? 11.82 -6.355 -15.781 1 91.5 494 THR B C 1
ATOM 9736 O O . THR B 1 494 ? 11.766 -5.164 -15.461 1 91.5 494 THR B O 1
ATOM 9739 N N . GLY B 1 495 ? 10.828 -7.039 -16.219 1 92.38 495 GLY B N 1
ATOM 9740 C CA . GLY B 1 495 ? 9.539 -6.375 -16.359 1 92.38 495 GLY B CA 1
ATOM 9741 C C . GLY B 1 495 ? 9.391 -5.656 -17.688 1 92.38 495 GLY B C 1
ATOM 9742 O O . GLY B 1 495 ? 8.328 -5.086 -17.969 1 92.38 495 GLY B O 1
ATOM 9743 N N . GLN B 1 496 ? 10.305 -5.77 -18.562 1 91.19 496 GLN B N 1
ATOM 9744 C CA . GLN B 1 496 ? 10.25 -5.105 -19.859 1 91.19 496 GLN B CA 1
ATOM 9745 C C . GLN B 1 496 ? 9.328 -5.848 -20.828 1 91.19 496 GLN B C 1
ATOM 9747 O O . GLN B 1 496 ? 9.219 -7.074 -20.766 1 91.19 496 GLN B O 1
ATOM 9752 N N . ARG B 1 497 ? 8.711 -5.066 -21.641 1 93.75 497 ARG B N 1
ATOM 9753 C CA . ARG B 1 497 ? 7.805 -5.637 -22.625 1 93.75 497 ARG B CA 1
ATOM 9754 C C . ARG B 1 497 ? 8.102 -5.098 -24.016 1 93.75 497 ARG B C 1
ATOM 9756 O O . ARG B 1 497 ? 8.398 -3.91 -24.172 1 93.75 497 ARG B O 1
ATOM 9763 N N . LEU B 1 498 ? 8.078 -6.004 -25 1 94.31 498 LEU B N 1
ATOM 9764 C CA . LEU B 1 498 ? 8.344 -5.66 -26.406 1 94.31 498 LEU B CA 1
ATOM 9765 C C . LEU B 1 498 ? 7.332 -6.332 -27.328 1 94.31 498 LEU B C 1
ATOM 9767 O O . LEU B 1 498 ? 7.039 -7.52 -27.172 1 94.31 498 LEU B O 1
ATOM 9771 N N . ALA B 1 499 ? 6.84 -5.527 -28.203 1 93.25 499 ALA B N 1
ATOM 9772 C CA . ALA B 1 499 ? 5.961 -6.109 -29.219 1 93.25 499 ALA B CA 1
ATOM 9773 C C . ALA B 1 499 ? 6.758 -6.91 -30.234 1 93.25 499 ALA B C 1
ATOM 9775 O O . ALA B 1 499 ? 7.906 -6.574 -30.547 1 93.25 499 ALA B O 1
ATOM 9776 N N . SER B 1 500 ? 6.137 -7.883 -30.797 1 91.75 500 SER B N 1
ATOM 9777 C CA . SER B 1 500 ? 6.812 -8.766 -31.734 1 91.75 500 SER B CA 1
ATOM 9778 C C . SER B 1 500 ? 7.207 -8.016 -33 1 91.75 500 SER B C 1
ATOM 9780 O O . SER B 1 500 ? 8.156 -8.406 -33.688 1 91.75 500 SER B O 1
ATOM 9782 N N . PHE B 1 501 ? 6.484 -6.965 -33.312 1 89.38 501 PHE B N 1
ATOM 9783 C CA . PHE B 1 501 ? 6.773 -6.223 -34.531 1 89.38 501 PHE B CA 1
ATOM 9784 C C . PHE B 1 501 ? 7.77 -5.102 -34.281 1 89.38 501 PHE B C 1
ATOM 9786 O O . PHE B 1 501 ? 8.164 -4.379 -35.188 1 89.38 501 PHE B O 1
ATOM 9793 N N . ASP B 1 502 ? 8.133 -4.977 -32.969 1 90.94 502 ASP B N 1
ATOM 9794 C CA . ASP B 1 502 ? 9.156 -4 -32.625 1 90.94 502 ASP B CA 1
ATOM 9795 C C . ASP B 1 502 ? 10.5 -4.375 -33.25 1 90.94 502 ASP B C 1
ATOM 9797 O O . ASP B 1 502 ? 10.969 -5.504 -33.125 1 90.94 502 ASP B O 1
ATOM 9801 N N . PRO B 1 503 ? 11.094 -3.459 -33.875 1 87.5 503 PRO B N 1
ATOM 9802 C CA . PRO B 1 503 ? 12.359 -3.764 -34.531 1 87.5 503 PRO B CA 1
ATOM 9803 C C . PRO B 1 503 ? 13.477 -4.145 -33.562 1 87.5 503 PRO B C 1
ATOM 9805 O O . PRO B 1 503 ? 14.445 -4.797 -33.969 1 87.5 503 PRO B O 1
ATOM 9808 N N . THR B 1 504 ? 13.328 -3.803 -32.344 1 88.81 504 THR B N 1
ATOM 9809 C CA . THR B 1 504 ? 14.375 -4.043 -31.359 1 88.81 504 THR B CA 1
ATOM 9810 C C . THR B 1 504 ? 14.227 -5.43 -30.734 1 88.81 504 THR B C 1
ATOM 9812 O O . THR B 1 504 ? 15.047 -5.832 -29.906 1 88.81 504 THR B O 1
ATOM 9815 N N . ILE B 1 505 ? 13.273 -6.172 -31.156 1 91.06 505 ILE B N 1
ATOM 9816 C CA . ILE B 1 505 ? 12.984 -7.449 -30.516 1 91.06 505 ILE B CA 1
ATOM 9817 C C . ILE B 1 505 ? 14.156 -8.406 -30.734 1 91.06 505 ILE B C 1
ATOM 9819 O O . ILE B 1 505 ? 14.523 -9.156 -29.828 1 91.06 505 ILE B O 1
ATOM 9823 N N . GLY B 1 506 ? 14.766 -8.352 -31.969 1 88.44 506 GLY B N 1
ATOM 9824 C CA . GLY B 1 506 ? 15.867 -9.234 -32.281 1 88.44 506 GLY B CA 1
ATOM 9825 C C . GLY B 1 506 ? 17.125 -8.945 -31.5 1 88.44 506 GLY B C 1
ATOM 9826 O O . GLY B 1 506 ? 17.969 -9.82 -31.328 1 88.44 506 GLY B O 1
ATOM 9827 N N . ALA B 1 507 ? 17.172 -7.734 -31.062 1 88 507 ALA B N 1
ATOM 9828 C CA . ALA B 1 507 ? 18.359 -7.328 -30.297 1 88 507 ALA B CA 1
ATOM 9829 C C . ALA B 1 507 ? 18.312 -7.898 -28.875 1 88 507 ALA B C 1
ATOM 9831 O O . ALA B 1 507 ? 19.344 -8.078 -28.234 1 88 507 ALA B O 1
ATOM 9832 N N . ARG B 1 508 ? 17.203 -8.281 -28.469 1 90.88 508 ARG B N 1
ATOM 9833 C CA . ARG B 1 508 ? 17.078 -8.82 -27.125 1 90.88 508 ARG B CA 1
ATOM 9834 C C . ARG B 1 508 ? 16.75 -10.305 -27.156 1 90.88 508 ARG B C 1
ATOM 9836 O O . ARG B 1 508 ? 17.406 -11.109 -26.5 1 90.88 508 ARG B O 1
ATOM 9843 N N . PHE B 1 509 ? 15.68 -10.562 -27.891 1 94.69 509 PHE B N 1
ATOM 9844 C CA . PHE B 1 509 ? 15.227 -11.938 -28.062 1 94.69 509 PHE B CA 1
ATOM 9845 C C . PHE B 1 509 ? 15.555 -12.445 -29.469 1 94.69 509 PHE B C 1
ATOM 9847 O O . PHE B 1 509 ? 14.805 -12.18 -30.406 1 94.69 509 PHE B O 1
ATOM 9854 N N . ALA B 1 510 ? 16.5 -13.273 -29.609 1 93.5 510 ALA B N 1
ATOM 9855 C CA . ALA B 1 510 ? 17.031 -13.641 -30.922 1 93.5 510 ALA B CA 1
ATOM 9856 C C . ALA B 1 510 ? 16.172 -14.695 -31.594 1 93.5 510 ALA B C 1
ATOM 9858 O O . ALA B 1 510 ? 15.898 -14.609 -32.812 1 93.5 510 ALA B O 1
ATOM 9859 N N . SER B 1 511 ? 15.805 -15.711 -30.781 1 94.81 511 SER B N 1
ATOM 9860 C CA . SER B 1 511 ? 15.062 -16.812 -31.391 1 94.81 511 SER B CA 1
ATOM 9861 C C . SER B 1 511 ? 14.109 -17.453 -30.406 1 94.81 511 SER B C 1
ATOM 9863 O O . SER B 1 511 ? 14.312 -17.375 -29.188 1 94.81 511 SER B O 1
ATOM 9865 N N . VAL B 1 512 ? 13.047 -18.047 -30.953 1 96.5 512 VAL B N 1
ATOM 9866 C CA . VAL B 1 512 ? 12.078 -18.812 -30.172 1 96.5 512 VAL B CA 1
ATOM 9867 C C . VAL B 1 512 ? 12.07 -20.266 -30.625 1 96.5 512 VAL B C 1
ATOM 9869 O O . VAL B 1 512 ? 11.859 -20.547 -31.812 1 96.5 512 VAL B O 1
ATOM 9872 N N . HIS B 1 513 ? 12.25 -21.156 -29.703 1 96.75 513 HIS B N 1
ATOM 9873 C CA . HIS B 1 513 ? 12.375 -22.562 -30.078 1 96.75 513 HIS B CA 1
ATOM 9874 C C . HIS B 1 513 ? 11.109 -23.344 -29.703 1 96.75 513 HIS B C 1
ATOM 9876 O O . HIS B 1 513 ? 10.688 -24.219 -30.453 1 96.75 513 HIS B O 1
ATOM 9882 N N . CYS B 1 514 ? 10.57 -23.031 -28.578 1 97.5 514 CYS B N 1
ATOM 9883 C CA . CYS B 1 514 ? 9.32 -23.672 -28.188 1 97.5 514 CYS B CA 1
ATOM 9884 C C . CYS B 1 514 ? 8.5 -22.766 -27.281 1 97.5 514 CYS B C 1
ATOM 9886 O O . CYS B 1 514 ? 9.031 -21.812 -26.703 1 97.5 514 CYS B O 1
ATOM 9888 N N . VAL B 1 515 ? 7.238 -23 -27.234 1 98 515 VAL B N 1
ATOM 9889 C CA . VAL B 1 515 ? 6.301 -22.266 -26.391 1 98 515 VAL B CA 1
ATOM 9890 C C . VAL B 1 515 ? 5.312 -23.234 -25.75 1 98 515 VAL B C 1
ATOM 9892 O O . VAL B 1 515 ? 4.969 -24.266 -26.344 1 98 515 VAL B O 1
ATOM 9895 N N . PHE B 1 516 ? 4.895 -22.906 -24.5 1 98.25 516 PHE B N 1
ATOM 9896 C CA . PHE B 1 516 ? 3.928 -23.781 -23.844 1 98.25 516 PHE B CA 1
ATOM 9897 C C . PHE B 1 516 ? 3.135 -23.016 -22.781 1 98.25 516 PHE B C 1
ATOM 9899 O O . PHE B 1 516 ? 3.545 -21.938 -22.344 1 98.25 516 PHE B O 1
ATOM 9906 N N . ASN B 1 517 ? 2.033 -23.406 -22.453 1 97.12 517 ASN B N 1
ATOM 9907 C CA . ASN B 1 517 ? 1.251 -23.047 -21.281 1 97.12 517 ASN B CA 1
ATOM 9908 C C . ASN B 1 517 ? 0.588 -24.266 -20.641 1 97.12 517 ASN B C 1
ATOM 9910 O O . ASN B 1 517 ? 1.048 -25.391 -20.828 1 97.12 517 ASN B O 1
ATOM 9914 N N . HIS B 1 518 ? -0.427 -24.078 -19.891 1 94.88 518 HIS B N 1
ATOM 9915 C CA . HIS B 1 518 ? -1.009 -25.188 -19.156 1 94.88 518 HIS B CA 1
ATOM 9916 C C . HIS B 1 518 ? -1.846 -26.078 -20.062 1 94.88 518 HIS B C 1
ATOM 9918 O O . HIS B 1 518 ? -2.18 -27.219 -19.688 1 94.88 518 HIS B O 1
ATOM 9924 N N . LYS B 1 519 ? -2.033 -25.625 -21.328 1 93.5 519 LYS B N 1
ATOM 9925 C CA . LYS B 1 519 ? -2.969 -26.344 -22.188 1 93.5 519 LYS B CA 1
ATOM 9926 C C . LYS B 1 519 ? -2.248 -27 -23.359 1 93.5 519 LYS B C 1
ATOM 9928 O O . LYS B 1 519 ? -2.709 -28 -23.906 1 93.5 519 LYS B O 1
ATOM 9933 N N . ALA B 1 520 ? -1.183 -26.375 -23.766 1 97 520 ALA B N 1
ATOM 9934 C CA . ALA B 1 520 ? -0.59 -26.844 -25.016 1 97 520 ALA B CA 1
ATOM 9935 C C . ALA B 1 520 ? 0.916 -26.594 -25.031 1 97 520 ALA B C 1
ATOM 9937 O O . ALA B 1 520 ? 1.435 -25.828 -24.219 1 97 520 ALA B O 1
ATOM 9938 N N . PHE B 1 521 ? 1.579 -27.297 -25.922 1 98.12 521 PHE B N 1
ATOM 9939 C CA . PHE B 1 521 ? 3.008 -27.188 -26.203 1 98.12 521 PHE B CA 1
ATOM 9940 C C . PHE B 1 521 ? 3.275 -27.156 -27.703 1 98.12 521 PHE B C 1
ATOM 9942 O O . PHE B 1 521 ? 2.787 -28.016 -28.438 1 98.12 521 PHE B O 1
ATOM 9949 N N . TYR B 1 522 ? 4.031 -26.172 -28.188 1 98 522 TYR B N 1
ATOM 9950 C CA . TYR B 1 522 ? 4.387 -26.047 -29.594 1 98 522 TYR B CA 1
ATOM 9951 C C . TYR B 1 522 ? 5.895 -25.922 -29.766 1 98 522 TYR B C 1
ATOM 9953 O O . TYR B 1 522 ? 6.562 -25.234 -28.984 1 98 522 TYR B O 1
ATOM 9961 N N . ALA B 1 523 ? 6.438 -26.562 -30.625 1 97.38 523 ALA B N 1
ATOM 9962 C CA . ALA B 1 523 ? 7.832 -26.406 -31.047 1 97.38 523 ALA B CA 1
ATOM 9963 C C . ALA B 1 523 ? 7.938 -25.719 -32.406 1 97.38 523 ALA B C 1
ATOM 9965 O O . ALA B 1 523 ? 7.125 -25.969 -33.281 1 97.38 523 ALA B O 1
ATOM 9966 N N . CYS B 1 524 ? 8.891 -24.891 -32.5 1 96.88 524 CYS B N 1
ATOM 9967 C CA . CYS B 1 524 ? 9.094 -24.172 -33.75 1 96.88 524 CYS B CA 1
ATOM 9968 C C . CYS B 1 524 ? 9.602 -25.109 -34.844 1 96.88 524 CYS B C 1
ATOM 9970 O O . CYS B 1 524 ? 10.625 -25.781 -34.656 1 96.88 524 CYS B O 1
ATOM 9972 N N . CYS B 1 525 ? 8.883 -25.141 -36 1 94.62 525 CYS B N 1
ATOM 9973 C CA . CYS B 1 525 ? 9.32 -26 -37.094 1 94.62 525 CYS B CA 1
ATOM 9974 C C . CYS B 1 525 ? 9.641 -25.188 -38.344 1 94.62 525 CYS B C 1
ATOM 9976 O O . CYS B 1 525 ? 9.664 -25.719 -39.438 1 94.62 525 CYS B O 1
ATOM 9978 N N . SER B 1 526 ? 9.789 -23.938 -38.125 1 93.38 526 SER B N 1
ATOM 9979 C CA . SER B 1 526 ? 10.25 -23.062 -39.188 1 93.38 526 SER B CA 1
ATOM 9980 C C . SER B 1 526 ? 11.773 -23.094 -39.312 1 93.38 526 SER B C 1
ATOM 9982 O O . SER B 1 526 ? 12.477 -23.141 -38.281 1 93.38 526 SER B O 1
ATOM 9984 N N . ILE B 1 527 ? 12.234 -22.984 -40.531 1 90.25 527 ILE B N 1
ATOM 9985 C CA . ILE B 1 527 ? 13.68 -22.969 -40.719 1 90.25 527 ILE B CA 1
ATOM 9986 C C . ILE B 1 527 ? 14.273 -21.672 -40.188 1 90.25 527 ILE B C 1
ATOM 9988 O O . ILE B 1 527 ? 15.312 -21.688 -39.531 1 90.25 527 ILE B O 1
ATOM 9992 N N . VAL B 1 528 ? 13.547 -20.562 -40.469 1 88.81 528 VAL B N 1
ATOM 9993 C CA . VAL B 1 528 ? 13.93 -19.281 -39.875 1 88.81 528 VAL B CA 1
ATOM 9994 C C . VAL B 1 528 ? 13.25 -19.125 -38.531 1 88.81 528 VAL B C 1
ATOM 9996 O O . VAL B 1 528 ? 12.023 -18.984 -38.438 1 88.81 528 VAL B O 1
ATOM 9999 N N . HIS B 1 529 ? 14.07 -19.172 -37.5 1 88.19 529 HIS B N 1
ATOM 10000 C CA . HIS B 1 529 ? 13.469 -19.172 -36.156 1 88.19 529 HIS B CA 1
ATOM 10001 C C . HIS B 1 529 ? 13.766 -17.875 -35.438 1 88.19 529 HIS B C 1
ATOM 10003 O O . HIS B 1 529 ? 13.766 -17.859 -34.188 1 88.19 529 HIS B O 1
ATOM 10009 N N . ALA B 1 530 ? 14.094 -16.859 -36.219 1 90.81 530 ALA B N 1
ATOM 10010 C CA . ALA B 1 530 ? 14.305 -15.539 -35.625 1 90.81 530 ALA B CA 1
ATOM 10011 C C . ALA B 1 530 ? 12.992 -14.969 -35.094 1 90.81 530 ALA B C 1
ATOM 10013 O O . ALA B 1 530 ? 11.945 -15.078 -35.75 1 90.81 530 ALA B O 1
ATOM 10014 N N . ALA B 1 531 ? 13.055 -14.406 -33.906 1 93.81 531 ALA B N 1
ATOM 10015 C CA . ALA B 1 531 ? 11.867 -13.945 -33.219 1 93.81 531 ALA B CA 1
ATOM 10016 C C . ALA B 1 531 ? 11.109 -12.906 -34.031 1 93.81 531 ALA B C 1
ATOM 10018 O O . ALA B 1 531 ? 9.875 -12.82 -33.969 1 93.81 531 ALA B O 1
ATOM 10019 N N . ASP B 1 532 ? 11.797 -12.086 -34.812 1 90.25 532 ASP B N 1
ATOM 10020 C CA . ASP B 1 532 ? 11.18 -11 -35.594 1 90.25 532 ASP B CA 1
ATOM 10021 C C . ASP B 1 532 ? 10.547 -11.516 -36.875 1 90.25 532 ASP B C 1
ATOM 10023 O O . ASP B 1 532 ? 9.758 -10.812 -37.5 1 90.25 532 ASP B O 1
ATOM 10027 N N . LYS B 1 533 ? 10.797 -12.766 -37.219 1 91 533 LYS B N 1
ATOM 10028 C CA . LYS B 1 533 ? 10.305 -13.305 -38.469 1 91 533 LYS B CA 1
ATOM 10029 C C . LYS B 1 533 ? 9.203 -14.328 -38.25 1 91 533 LYS B C 1
ATOM 10031 O O . LYS B 1 533 ? 8.539 -14.758 -39.188 1 91 533 LYS B O 1
ATOM 10036 N N . LEU B 1 534 ? 9.016 -14.648 -37.094 1 92.88 534 LEU B N 1
ATOM 10037 C CA . LEU B 1 534 ? 8.016 -15.656 -36.781 1 92.88 534 LEU B CA 1
ATOM 10038 C C . LEU B 1 534 ? 6.645 -15.023 -36.562 1 92.88 534 LEU B C 1
ATOM 10040 O O . LEU B 1 534 ? 6.547 -13.859 -36.188 1 92.88 534 LEU B O 1
ATOM 10044 N N . HIS B 1 535 ? 5.641 -15.875 -36.938 1 92.75 535 HIS B N 1
ATOM 10045 C CA . HIS B 1 535 ? 4.27 -15.578 -36.562 1 92.75 535 HIS B CA 1
ATOM 10046 C C . HIS B 1 535 ? 3.869 -16.344 -35.281 1 92.75 535 HIS B C 1
ATOM 10048 O O . HIS B 1 535 ? 4.297 -17.484 -35.094 1 92.75 535 HIS B O 1
ATOM 10054 N N . TYR B 1 536 ? 3.025 -15.805 -34.5 1 95.62 536 TYR B N 1
ATOM 10055 C CA . TYR B 1 536 ? 2.771 -16.406 -33.219 1 95.62 536 TYR B CA 1
ATOM 10056 C C . TYR B 1 536 ? 1.335 -16.906 -33.125 1 95.62 536 TYR B C 1
ATOM 10058 O O . TYR B 1 536 ? 0.728 -16.875 -32.031 1 95.62 536 TYR B O 1
ATOM 10066 N N . HIS B 1 537 ? 0.822 -17.156 -34.25 1 95 537 HIS B N 1
ATOM 10067 C CA . HIS B 1 537 ? -0.432 -17.891 -34.312 1 95 537 HIS B CA 1
ATOM 10068 C C . HIS B 1 537 ? -0.191 -19.391 -34.188 1 95 537 HIS B C 1
ATOM 10070 O O . HIS B 1 537 ? -0.351 -20.141 -35.156 1 95 537 HIS B O 1
ATOM 10076 N N . PHE B 1 538 ? -0.05 -19.844 -33.062 1 95.25 538 PHE B N 1
ATOM 10077 C CA . PHE B 1 538 ? 0.429 -21.188 -32.781 1 95.25 538 PHE B CA 1
ATOM 10078 C C . PHE B 1 538 ? -0.549 -22.234 -33.312 1 95.25 538 PHE B C 1
ATOM 10080 O O . PHE B 1 538 ? -0.142 -23.203 -33.969 1 95.25 538 PHE B O 1
ATOM 10087 N N . GLU B 1 539 ? -1.788 -22 -33.094 1 92.62 539 GLU B N 1
ATOM 10088 C CA . GLU B 1 539 ? -2.824 -22.953 -33.469 1 92.62 539 GLU B CA 1
ATOM 10089 C C . GLU B 1 539 ? -3.084 -22.938 -34.969 1 92.62 539 GLU B C 1
ATOM 10091 O O . GLU B 1 539 ? -3.396 -23.969 -35.562 1 92.62 539 GLU B O 1
ATOM 10096 N N . GLY B 1 540 ? -2.947 -21.797 -35.531 1 90.19 540 GLY B N 1
ATOM 10097 C CA . GLY B 1 540 ? -3.389 -21.625 -36.906 1 90.19 540 GLY B CA 1
ATOM 10098 C C . GLY B 1 540 ? -2.277 -21.844 -37.906 1 90.19 540 GLY B C 1
ATOM 10099 O O . GLY B 1 540 ? -2.541 -22.125 -39.094 1 90.19 540 GLY B O 1
ATOM 10100 N N . ASP B 1 541 ? -1.103 -21.703 -37.5 1 90.75 541 ASP B N 1
ATOM 10101 C CA . ASP B 1 541 ? -0.012 -21.797 -38.469 1 90.75 541 ASP B CA 1
ATOM 10102 C C . ASP B 1 541 ? 0.81 -23.062 -38.25 1 90.75 541 ASP B C 1
ATOM 10104 O O . ASP B 1 541 ? 1.889 -23.016 -37.656 1 90.75 541 ASP B O 1
ATOM 10108 N N . THR B 1 542 ? 0.542 -24.109 -38.906 1 91 542 THR B N 1
ATOM 10109 C CA . THR B 1 542 ? 1.183 -25.406 -38.75 1 91 542 THR B CA 1
ATOM 10110 C C . THR B 1 542 ? 2.523 -25.453 -39.469 1 91 542 THR B C 1
ATOM 10112 O O . THR B 1 542 ? 3.328 -26.359 -39.25 1 91 542 THR B O 1
ATOM 10115 N N . SER B 1 543 ? 2.719 -24.484 -40.312 1 90.94 543 SER B N 1
ATOM 10116 C CA . SER B 1 543 ? 3.992 -24.453 -41 1 90.94 543 SER B CA 1
ATOM 10117 C C . SER B 1 543 ? 5.117 -23.953 -40.125 1 90.94 543 SER B C 1
ATOM 10119 O O . SER B 1 543 ? 6.289 -24.25 -40.344 1 90.94 543 SER B O 1
ATOM 10121 N N . MET B 1 544 ? 4.715 -23.297 -39.094 1 94.62 544 MET B N 1
ATOM 10122 C CA . MET B 1 544 ? 5.742 -22.719 -38.219 1 94.62 544 MET B CA 1
ATOM 10123 C C . MET B 1 544 ? 5.77 -23.406 -36.875 1 94.62 544 MET B C 1
ATOM 10125 O O . MET B 1 544 ? 6.801 -23.422 -36.188 1 94.62 544 MET B O 1
ATOM 10129 N N . TRP B 1 545 ? 4.66 -23.969 -36.469 1 96.62 545 TRP B N 1
ATOM 10130 C CA . TRP B 1 545 ? 4.547 -24.5 -35.125 1 96.62 545 TRP B CA 1
ATOM 10131 C C . TRP B 1 545 ? 3.992 -25.922 -35.156 1 96.62 545 TRP B C 1
ATOM 10133 O O . TRP B 1 545 ? 2.947 -26.188 -35.75 1 96.62 545 TRP B O 1
ATOM 10143 N N . TRP B 1 546 ? 4.707 -26.781 -34.5 1 96.44 546 TRP B N 1
ATOM 10144 C CA . TRP B 1 546 ? 4.305 -28.188 -34.406 1 96.44 546 TRP B CA 1
ATOM 10145 C C . TRP B 1 546 ? 3.75 -28.484 -33 1 96.44 546 TRP B C 1
ATOM 10147 O O . TRP B 1 546 ? 4.461 -28.359 -32 1 96.44 546 TRP B O 1
ATOM 10157 N N . LYS B 1 547 ? 2.562 -28.969 -32.906 1 97.25 547 LYS B N 1
ATOM 10158 C CA . LYS B 1 547 ? 1.856 -29.156 -31.656 1 97.25 547 LYS B CA 1
ATOM 10159 C C . LYS B 1 547 ? 2.154 -30.531 -31.062 1 97.25 547 LYS B C 1
ATOM 10161 O O . LYS B 1 547 ? 2.146 -31.531 -31.766 1 97.25 547 LYS B O 1
ATOM 10166 N N . MET B 1 548 ? 2.451 -30.531 -29.828 1 97.06 548 MET B N 1
ATOM 10167 C CA . MET B 1 548 ? 2.584 -31.797 -29.094 1 97.06 548 MET B CA 1
ATOM 10168 C C . MET B 1 548 ? 1.217 -32.344 -28.688 1 97.06 548 MET B C 1
ATOM 10170 O O . MET B 1 548 ? 0.324 -31.578 -28.312 1 97.06 548 MET B O 1
ATOM 10174 N N . PRO B 1 549 ? 1.098 -33.656 -28.703 1 96.25 549 PRO B N 1
ATOM 10175 C CA . PRO B 1 549 ? -0.174 -34.25 -28.266 1 96.25 549 PRO B CA 1
ATOM 10176 C C . PRO B 1 549 ? -0.52 -33.906 -26.828 1 96.25 549 PRO B C 1
ATOM 10178 O O . PRO B 1 549 ? 0.352 -33.938 -25.953 1 96.25 549 PRO B O 1
ATOM 10181 N N . GLU B 1 550 ? -1.749 -33.656 -26.594 1 94.81 550 GLU B N 1
ATOM 10182 C CA . GLU B 1 550 ? -2.217 -33.188 -25.281 1 94.81 550 GLU B CA 1
ATOM 10183 C C . GLU B 1 550 ? -2.139 -34.312 -24.25 1 94.81 550 GLU B C 1
ATOM 10185 O O . GLU B 1 550 ? -2.152 -34.031 -23.047 1 94.81 550 GLU B O 1
ATOM 10190 N N . ASP B 1 551 ? -2.045 -35.5 -24.656 1 92.62 551 ASP B N 1
ATOM 10191 C CA . ASP B 1 551 ? -2.008 -36.625 -23.766 1 92.62 551 ASP B CA 1
ATOM 10192 C C . ASP B 1 551 ? -0.761 -36.625 -22.875 1 92.62 551 ASP B C 1
ATOM 10194 O O . ASP B 1 551 ? -0.709 -37.281 -21.844 1 92.62 551 ASP B O 1
ATOM 10198 N N . VAL B 1 552 ? 0.171 -35.875 -23.312 1 93.69 552 VAL B N 1
ATOM 10199 C CA . VAL B 1 552 ? 1.413 -35.781 -22.547 1 93.69 552 VAL B CA 1
ATOM 10200 C C . VAL B 1 552 ? 1.164 -35.031 -21.25 1 93.69 552 VAL B C 1
ATOM 10202 O O . VAL B 1 552 ? 1.793 -35.312 -20.219 1 93.69 552 VAL B O 1
ATOM 10205 N N . PHE B 1 553 ? 0.266 -34.031 -21.25 1 91.5 553 PHE B N 1
ATOM 10206 C CA . PHE B 1 553 ? 0.164 -33.156 -20.078 1 91.5 553 PHE B CA 1
ATOM 10207 C C . PHE B 1 553 ? -1.286 -33.031 -19.625 1 91.5 553 PHE B C 1
ATOM 10209 O O . PHE B 1 553 ? -1.588 -32.281 -18.703 1 91.5 553 PHE B O 1
ATOM 10216 N N . LYS B 1 554 ? -2.213 -33.719 -20.109 1 88.31 554 LYS B N 1
ATOM 10217 C CA . LYS B 1 554 ? -3.635 -33.562 -19.828 1 88.31 554 LYS B CA 1
ATOM 10218 C C . LYS B 1 554 ? -4.004 -34.25 -18.516 1 88.31 554 LYS B C 1
ATOM 10220 O O . LYS B 1 554 ? -4.953 -33.844 -17.844 1 88.31 554 LYS B O 1
ATOM 10225 N N . SER B 1 555 ? -3.254 -35.219 -18.125 1 88.94 555 SER B N 1
ATOM 10226 C CA . SER B 1 555 ? -3.59 -35.969 -16.922 1 88.94 555 SER B CA 1
ATOM 10227 C C . SER B 1 555 ? -3.539 -35.094 -15.688 1 88.94 555 SER B C 1
ATOM 10229 O O . SER B 1 555 ? -2.531 -34.438 -15.438 1 88.94 555 SER B O 1
ATOM 10231 N N . PRO B 1 556 ? -4.574 -35.094 -14.875 1 86.88 556 PRO B N 1
ATOM 10232 C CA . PRO B 1 556 ? -4.574 -34.281 -13.648 1 86.88 556 PRO B CA 1
ATOM 10233 C C . PRO B 1 556 ? -3.551 -34.781 -12.625 1 86.88 556 PRO B C 1
ATOM 10235 O O . PRO B 1 556 ? -3.145 -34 -11.742 1 86.88 556 PRO B O 1
ATOM 10238 N N . LEU B 1 557 ? -3.129 -36 -12.773 1 88.56 557 LEU B N 1
ATOM 10239 C CA . LEU B 1 557 ? -2.199 -36.594 -11.82 1 88.56 557 LEU B CA 1
ATOM 10240 C C . LEU B 1 557 ? -0.792 -36.031 -12.008 1 88.56 557 LEU B C 1
ATOM 10242 O O . LEU B 1 557 ? 0.058 -36.156 -11.125 1 88.56 557 LEU B O 1
ATOM 10246 N N . LEU B 1 558 ? -0.628 -35.469 -13.102 1 91.62 558 LEU B N 1
ATOM 10247 C CA . LEU B 1 558 ? 0.708 -34.938 -13.391 1 91.62 558 LEU B CA 1
ATOM 10248 C C . LEU B 1 558 ? 0.787 -33.438 -13.117 1 91.62 558 LEU B C 1
ATOM 10250 O O . LEU B 1 558 ? 1.834 -32.844 -13.32 1 91.62 558 LEU B O 1
ATOM 10254 N N . LYS B 1 559 ? -0.278 -32.906 -12.625 1 90.56 559 LYS B N 1
ATOM 10255 C CA . LYS B 1 559 ? -0.277 -31.5 -12.312 1 90.56 559 LYS B CA 1
ATOM 10256 C C . LYS B 1 559 ? 0.444 -31.219 -10.992 1 90.56 559 LYS B C 1
ATOM 10258 O O . LYS B 1 559 ? 0.3 -31.984 -10.031 1 90.56 559 LYS B O 1
ATOM 10263 N N . LEU B 1 560 ? 1.171 -30.219 -11.023 1 92.19 560 LEU B N 1
ATOM 10264 C CA . LEU B 1 560 ? 1.971 -29.859 -9.859 1 92.19 560 LEU B CA 1
ATOM 10265 C C . LEU B 1 560 ? 1.103 -29.234 -8.773 1 92.19 560 LEU B C 1
ATOM 10267 O O . LEU B 1 560 ? 1.394 -29.375 -7.582 1 92.19 560 LEU B O 1
ATOM 10271 N N . TYR B 1 561 ? 0.012 -28.531 -9.211 1 92.38 561 TYR B N 1
ATOM 10272 C CA . TYR B 1 561 ? -0.83 -27.812 -8.266 1 92.38 561 TYR B CA 1
ATOM 10273 C C . TYR B 1 561 ? -2.252 -28.359 -8.273 1 92.38 561 TYR B C 1
ATOM 10275 O O . TYR B 1 561 ? -2.76 -28.781 -9.312 1 92.38 561 TYR B O 1
ATOM 10283 N N . ALA B 1 562 ? -2.822 -28.281 -7.07 1 88.44 562 ALA B N 1
ATOM 10284 C CA . ALA B 1 562 ? -4.238 -28.625 -6.992 1 88.44 562 ALA B CA 1
ATOM 10285 C C . ALA B 1 562 ? -5.102 -27.547 -7.652 1 88.44 562 ALA B C 1
ATOM 10287 O O . ALA B 1 562 ? -4.797 -26.359 -7.574 1 88.44 562 ALA B O 1
ATOM 10288 N N . MET B 1 563 ? -6.102 -28.031 -8.297 1 86.38 563 MET B N 1
ATOM 10289 C CA . MET B 1 563 ? -6.945 -27.109 -9.055 1 86.38 563 MET B CA 1
ATOM 10290 C C . MET B 1 563 ? -8.328 -27 -8.422 1 86.38 563 MET B C 1
ATOM 10292 O O . MET B 1 563 ? -8.805 -27.938 -7.777 1 86.38 563 MET B O 1
ATOM 10296 N N . VAL B 1 564 ? -8.766 -25.703 -8.43 1 75.12 564 VAL B N 1
ATOM 10297 C CA . VAL B 1 564 ? -10.141 -25.469 -8.016 1 75.12 564 VAL B CA 1
ATOM 10298 C C . VAL B 1 564 ? -10.977 -25.031 -9.219 1 75.12 564 VAL B C 1
ATOM 10300 O O . VAL B 1 564 ? -10.531 -24.203 -10.016 1 75.12 564 VAL B O 1
ATOM 10303 N N . GLY B 1 565 ? -11.953 -25.625 -9.555 1 62.28 565 GLY B N 1
ATOM 10304 C CA . GLY B 1 565 ? -12.82 -25.234 -10.648 1 62.28 565 GLY B CA 1
ATOM 10305 C C . GLY B 1 565 ? -14.297 -25.359 -10.32 1 62.28 565 GLY B C 1
ATOM 10306 O O . GLY B 1 565 ? -14.68 -26.156 -9.469 1 62.28 565 GLY B O 1
ATOM 10307 N N . ASP B 1 566 ? -15.062 -24.25 -10.211 1 52.09 566 ASP B N 1
ATOM 10308 C CA . ASP B 1 566 ? -16.5 -24.219 -9.984 1 52.09 566 ASP B CA 1
ATOM 10309 C C . ASP B 1 566 ? -17.25 -25 -11.062 1 52.09 566 ASP B C 1
ATOM 10311 O O . ASP B 1 566 ? -17.188 -24.656 -12.242 1 52.09 566 ASP B O 1
ATOM 10315 N N . SER B 1 567 ? -17.562 -26.281 -10.719 1 46.66 567 SER B N 1
ATOM 10316 C CA . SER B 1 567 ? -18.375 -27.141 -11.586 1 46.66 567 SER B CA 1
ATOM 10317 C C . SER B 1 567 ? -19.562 -26.359 -12.164 1 46.66 567 SER B C 1
ATOM 10319 O O . SER B 1 567 ? -20.219 -26.844 -13.094 1 46.66 567 SER B O 1
ATOM 10321 N N . ARG B 1 568 ? -20.047 -25.297 -11.492 1 46.97 568 ARG B N 1
ATOM 10322 C CA . ARG B 1 568 ? -21.281 -24.656 -11.914 1 46.97 568 ARG B CA 1
ATOM 10323 C C . ARG B 1 568 ? -21.031 -23.688 -13.07 1 46.97 568 ARG B C 1
ATOM 10325 O O . ARG B 1 568 ? -21.984 -23.141 -13.633 1 46.97 568 ARG B O 1
ATOM 10332 N N . LEU B 1 569 ? -19.844 -23.266 -13.141 1 50.16 569 LEU B N 1
ATOM 10333 C CA . LEU B 1 569 ? -19.578 -22.312 -14.211 1 50.16 569 LEU B CA 1
ATOM 10334 C C . LEU B 1 569 ? -19.484 -23.016 -15.562 1 50.16 569 LEU B C 1
ATOM 10336 O O . LEU B 1 569 ? -19.094 -24.188 -15.633 1 50.16 569 LEU B O 1
ATOM 10340 N N . PRO B 1 570 ? -20.109 -22.406 -16.5 1 47 570 PRO B N 1
ATOM 10341 C CA . PRO B 1 570 ? -20 -23.016 -17.812 1 47 570 PRO B CA 1
ATOM 10342 C C . PRO B 1 570 ? -18.578 -23.5 -18.125 1 47 570 PRO B C 1
ATOM 10344 O O . PRO B 1 570 ? -17.609 -22.984 -17.562 1 47 570 PRO B O 1
ATOM 10347 N N . ALA B 1 571 ? -18.453 -24.719 -18.656 1 43.91 571 ALA B N 1
ATOM 10348 C CA . ALA B 1 571 ? -17.297 -25.469 -19.141 1 43.91 571 ALA B CA 1
ATOM 10349 C C . ALA B 1 571 ? -16.141 -24.516 -19.469 1 43.91 571 ALA B C 1
ATOM 10351 O O . ALA B 1 571 ? -14.992 -24.953 -19.594 1 43.91 571 ALA B O 1
ATOM 10352 N N . SER B 1 572 ? -16.359 -23.25 -19.656 1 46.91 572 SER B N 1
ATOM 10353 C CA . SER B 1 572 ? -15.383 -22.391 -20.312 1 46.91 572 SER B CA 1
ATOM 10354 C C . SER B 1 572 ? -14.398 -21.797 -19.312 1 46.91 572 SER B C 1
ATOM 10356 O O . SER B 1 572 ? -13.375 -21.234 -19.688 1 46.91 572 SER B O 1
ATOM 10358 N N . ALA B 1 573 ? -14.664 -21.859 -17.906 1 57.91 573 ALA B N 1
ATOM 10359 C CA . ALA B 1 573 ? -13.711 -21.156 -17.062 1 57.91 573 ALA B CA 1
ATOM 10360 C C . ALA B 1 573 ? -12.562 -22.062 -16.641 1 57.91 573 ALA B C 1
ATOM 10362 O O . ALA B 1 573 ? -12.789 -23.188 -16.188 1 57.91 573 ALA B O 1
ATOM 10363 N N . ASP B 1 574 ? -11.406 -21.734 -17.141 1 73.44 574 ASP B N 1
ATOM 10364 C CA . ASP B 1 574 ? -10.195 -22.484 -16.797 1 73.44 574 ASP B CA 1
ATOM 10365 C C . ASP B 1 574 ? -10.039 -22.609 -15.289 1 73.44 574 ASP B C 1
ATOM 10367 O O . ASP B 1 574 ? -10.195 -21.625 -14.562 1 73.44 574 ASP B O 1
ATOM 10371 N N . PRO B 1 575 ? -9.945 -23.797 -14.828 1 84.5 575 PRO B N 1
ATOM 10372 C CA . PRO B 1 575 ? -9.68 -23.984 -13.398 1 84.5 575 PRO B CA 1
ATOM 10373 C C . PRO B 1 575 ? -8.453 -23.203 -12.93 1 84.5 575 PRO B C 1
ATOM 10375 O O . PRO B 1 575 ? -7.547 -22.938 -13.719 1 84.5 575 PRO B O 1
ATOM 10378 N N . ARG B 1 576 ? -8.531 -22.875 -11.734 1 89.75 576 ARG B N 1
ATOM 10379 C CA . ARG B 1 576 ? -7.43 -22.125 -11.148 1 89.75 576 ARG B CA 1
ATOM 10380 C C . ARG B 1 576 ? -6.723 -22.938 -10.07 1 89.75 576 ARG B C 1
ATOM 10382 O O . ARG B 1 576 ? -7.32 -23.844 -9.469 1 89.75 576 ARG B O 1
ATOM 10389 N N . ALA B 1 577 ? -5.516 -22.547 -9.945 1 92.5 577 ALA B N 1
ATOM 10390 C CA . ALA B 1 577 ? -4.734 -23.219 -8.914 1 92.5 577 ALA B CA 1
ATOM 10391 C C . ALA B 1 577 ? -5.242 -22.859 -7.516 1 92.5 577 ALA B C 1
ATOM 10393 O O . ALA B 1 577 ? -5.602 -21.719 -7.258 1 92.5 577 ALA B O 1
ATOM 10394 N N . LEU B 1 578 ? -5.332 -23.859 -6.676 1 90.94 578 LEU B N 1
ATOM 10395 C CA . LEU B 1 578 ? -5.656 -23.641 -5.27 1 90.94 578 LEU B CA 1
ATOM 10396 C C . LEU B 1 578 ? -4.43 -23.141 -4.508 1 90.94 578 LEU B C 1
ATOM 10398 O O . LEU B 1 578 ? -3.816 -23.906 -3.754 1 90.94 578 LEU B O 1
ATOM 10402 N N . PHE B 1 579 ? -4.145 -21.938 -4.719 1 92.31 579 PHE B N 1
ATOM 10403 C CA . PHE B 1 579 ? -2.99 -21.281 -4.121 1 92.31 579 PHE B CA 1
ATOM 10404 C C . PHE B 1 579 ? -3.254 -19.781 -3.926 1 92.31 579 PHE B C 1
ATOM 10406 O O . PHE B 1 579 ? -3.891 -19.156 -4.77 1 92.31 579 PHE B O 1
ATOM 10413 N N . ALA B 1 580 ? -2.805 -19.297 -2.785 1 89.62 580 ALA B N 1
ATOM 10414 C CA . ALA B 1 580 ? -3.035 -17.875 -2.527 1 89.62 580 ALA B CA 1
ATOM 10415 C C . ALA B 1 580 ? -1.721 -17.141 -2.273 1 89.62 580 ALA B C 1
ATOM 10417 O O . ALA B 1 580 ? -0.853 -17.641 -1.555 1 89.62 580 ALA B O 1
ATOM 10418 N N . LEU B 1 581 ? -1.649 -16.062 -2.959 1 92.44 581 LEU B N 1
ATOM 10419 C CA . LEU B 1 581 ? -0.535 -15.172 -2.648 1 92.44 581 LEU B CA 1
ATOM 10420 C C . LEU B 1 581 ? -0.762 -14.461 -1.319 1 92.44 581 LEU B C 1
ATOM 10422 O O . LEU B 1 581 ? -1.903 -14.188 -0.945 1 92.44 581 LEU B O 1
ATOM 10426 N N . ARG B 1 582 ? 0.36 -14.203 -0.711 1 88.25 582 ARG B N 1
ATOM 10427 C CA . ARG B 1 582 ? 0.272 -13.5 0.562 1 88.25 582 ARG B CA 1
ATOM 10428 C C . ARG B 1 582 ? 0.893 -12.109 0.46 1 88.25 582 ARG B C 1
ATOM 10430 O O . ARG B 1 582 ? 1.836 -11.898 -0.304 1 88.25 582 ARG B O 1
ATOM 10437 N N . GLY B 1 583 ? 0.246 -11.289 1.236 1 82.62 583 GLY B N 1
ATOM 10438 C CA . GLY B 1 583 ? 0.83 -9.961 1.287 1 82.62 583 GLY B CA 1
ATOM 10439 C C . GLY B 1 583 ? 2.123 -9.906 2.08 1 82.62 583 GLY B C 1
ATOM 10440 O O . GLY B 1 583 ? 2.994 -10.758 1.913 1 82.62 583 GLY B O 1
ATOM 10441 N N . TRP B 1 584 ? 2.172 -8.977 2.986 1 78.38 584 TRP B N 1
ATOM 10442 C CA . TRP B 1 584 ? 3.346 -8.812 3.838 1 78.38 584 TRP B CA 1
ATOM 10443 C C . TRP B 1 584 ? 3.186 -9.578 5.145 1 78.38 584 TRP B C 1
ATOM 10445 O O . TRP B 1 584 ? 2.137 -9.508 5.789 1 78.38 584 TRP B O 1
ATOM 10455 N N . TRP B 1 585 ? 3.988 -10.648 5.473 1 72.25 585 TRP B N 1
ATOM 10456 C CA . TRP B 1 585 ? 3.859 -11.523 6.637 1 72.25 585 TRP B CA 1
ATOM 10457 C C . TRP B 1 585 ? 3.992 -10.727 7.93 1 72.25 585 TRP B C 1
ATOM 10459 O O . TRP B 1 585 ? 3.465 -11.125 8.969 1 72.25 585 TRP B O 1
ATOM 10469 N N . GLY B 1 586 ? 4.137 -9.375 8.078 1 61.53 586 GLY B N 1
ATOM 10470 C CA . GLY B 1 586 ? 3.854 -8.594 9.273 1 61.53 586 GLY B CA 1
ATOM 10471 C C . GLY B 1 586 ? 5.102 -8.039 9.938 1 61.53 586 GLY B C 1
ATOM 10472 O O . GLY B 1 586 ? 6.219 -8.352 9.523 1 61.53 586 GLY B O 1
ATOM 10473 N N . ARG B 1 587 ? 4.691 -7.238 10.945 1 55.5 587 ARG B N 1
ATOM 10474 C CA . ARG B 1 587 ? 5.645 -6.625 11.867 1 55.5 587 ARG B CA 1
ATOM 10475 C C . ARG B 1 587 ? 6.176 -7.648 12.867 1 55.5 587 ARG B C 1
ATOM 10477 O O . ARG B 1 587 ? 5.406 -8.422 13.43 1 55.5 587 ARG B O 1
ATOM 10484 N N . PRO B 1 588 ? 7.414 -7.832 12.773 1 46.53 588 PRO B N 1
ATOM 10485 C CA . PRO B 1 588 ? 8.062 -8.789 13.672 1 46.53 588 PRO B CA 1
ATOM 10486 C C . PRO B 1 588 ? 7.723 -8.539 15.141 1 46.53 588 PRO B C 1
ATOM 10488 O O . PRO B 1 588 ? 7.98 -7.453 15.664 1 46.53 588 PRO B O 1
ATOM 10491 N N . THR B 1 589 ? 6.598 -9 15.578 1 49.06 589 THR B N 1
ATOM 10492 C CA . THR B 1 589 ? 6.504 -9.109 17.031 1 49.06 589 THR B CA 1
ATOM 10493 C C . THR B 1 589 ? 7.09 -10.438 17.516 1 49.06 589 THR B C 1
ATOM 10495 O O . THR B 1 589 ? 7.391 -11.312 16.703 1 49.06 589 THR B O 1
ATOM 10498 N N . ARG B 1 590 ? 7.484 -10.516 18.625 1 44.59 590 ARG B N 1
ATOM 10499 C CA . ARG B 1 590 ? 8.07 -11.719 19.203 1 44.59 590 ARG B CA 1
ATOM 10500 C C . ARG B 1 590 ? 7.273 -12.961 18.828 1 44.59 590 ARG B C 1
ATOM 10502 O O . ARG B 1 590 ? 7.844 -14.039 18.641 1 44.59 590 ARG B O 1
ATOM 10509 N N . MET B 1 591 ? 6.156 -12.68 18.547 1 51.25 591 MET B N 1
ATOM 10510 C CA . MET B 1 591 ? 5.301 -13.836 18.281 1 51.25 591 MET B CA 1
ATOM 10511 C C . MET B 1 591 ? 4.855 -13.859 16.812 1 51.25 591 MET B C 1
ATOM 10513 O O . MET B 1 591 ? 4.02 -14.672 16.438 1 51.25 591 MET B O 1
ATOM 10517 N N . ALA B 1 592 ? 5.719 -13.109 16.188 1 63.72 592 ALA B N 1
ATOM 10518 C CA . ALA B 1 592 ? 5.227 -12.992 14.812 1 63.72 592 ALA B CA 1
ATOM 10519 C C . ALA B 1 592 ? 5.965 -13.953 13.883 1 63.72 592 ALA B C 1
ATOM 10521 O O . ALA B 1 592 ? 7.109 -14.328 14.148 1 63.72 592 ALA B O 1
ATOM 10522 N N . PRO B 1 593 ? 5.277 -14.461 12.953 1 76.19 593 PRO B N 1
ATOM 10523 C CA . PRO B 1 593 ? 5.914 -15.305 11.938 1 76.19 593 PRO B CA 1
ATOM 10524 C C . PRO B 1 593 ? 7.109 -14.617 11.281 1 76.19 593 PRO B C 1
ATOM 10526 O O . PRO B 1 593 ? 7.281 -13.406 11.406 1 76.19 593 PRO B O 1
ATOM 10529 N N . PHE B 1 594 ? 7.977 -15.445 10.766 1 82.44 594 PHE B N 1
ATOM 10530 C CA . PHE B 1 594 ? 9.195 -15 10.094 1 82.44 594 PHE B CA 1
ATOM 10531 C C . PHE B 1 594 ? 8.867 -14.008 8.984 1 82.44 594 PHE B C 1
ATOM 10533 O O . PHE B 1 594 ? 7.918 -14.203 8.227 1 82.44 594 PHE B O 1
ATOM 10540 N N . CYS B 1 595 ? 9.57 -12.883 9.094 1 80.75 595 CYS B N 1
ATOM 10541 C CA . CYS B 1 595 ? 9.539 -11.898 8.016 1 80.75 595 CYS B CA 1
ATOM 10542 C C . CYS B 1 595 ? 10.938 -11.648 7.465 1 80.75 595 CYS B C 1
ATOM 10544 O O . CYS B 1 595 ? 11.875 -11.383 8.227 1 80.75 595 CYS B O 1
ATOM 10546 N N . ARG B 1 596 ? 11.094 -11.719 6.207 1 82.56 596 ARG B N 1
ATOM 10547 C CA . ARG B 1 596 ? 12.398 -11.688 5.566 1 82.56 596 ARG B CA 1
ATOM 10548 C C . ARG B 1 596 ? 13.023 -10.297 5.66 1 82.56 596 ARG B C 1
ATOM 10550 O O . ARG B 1 596 ? 14.242 -10.156 5.691 1 82.56 596 ARG B O 1
ATOM 10557 N N . LEU B 1 597 ? 12.172 -9.383 5.605 1 77.88 597 LEU B N 1
ATOM 10558 C CA . LEU B 1 597 ? 12.695 -8.023 5.609 1 77.88 597 LEU B CA 1
ATOM 10559 C C . LEU B 1 597 ? 11.883 -7.129 6.543 1 77.88 597 LEU B C 1
ATOM 10561 O O . LEU B 1 597 ? 10.648 -7.152 6.512 1 77.88 597 LEU B O 1
ATOM 10565 N N . TRP B 1 598 ? 12.68 -6.461 7.383 1 74.19 598 TRP B N 1
ATOM 10566 C CA . TRP B 1 598 ? 12.055 -5.422 8.195 1 74.19 598 TRP B CA 1
ATOM 10567 C C . TRP B 1 598 ? 12.891 -4.148 8.188 1 74.19 598 TRP B C 1
ATOM 10569 O O . TRP B 1 598 ? 14.031 -4.145 8.664 1 74.19 598 TRP B O 1
ATOM 10579 N N . THR B 1 599 ? 12.398 -3.217 7.477 1 74.12 599 THR B N 1
ATOM 10580 C CA . THR B 1 599 ? 13.07 -1.924 7.395 1 74.12 599 THR B CA 1
ATOM 10581 C C . THR B 1 599 ? 12.062 -0.809 7.133 1 74.12 599 THR B C 1
ATOM 10583 O O . THR B 1 599 ? 10.914 -1.074 6.77 1 74.12 599 THR B O 1
ATOM 10586 N N . SER B 1 600 ? 12.5 0.383 7.594 1 79.56 600 SER B N 1
ATOM 10587 C CA . SER B 1 600 ? 11.719 1.577 7.293 1 79.56 600 SER B CA 1
ATOM 10588 C C . SER B 1 600 ? 12.508 2.553 6.426 1 79.56 600 SER B C 1
ATOM 10590 O O . SER B 1 600 ? 13.734 2.492 6.375 1 79.56 600 SER B O 1
ATOM 10592 N N . GLU B 1 601 ? 11.766 3.316 5.695 1 87.69 601 GLU B N 1
ATOM 10593 C CA . GLU B 1 601 ? 12.375 4.328 4.84 1 87.69 601 GLU B CA 1
ATOM 10594 C C . GLU B 1 601 ? 13.258 5.277 5.652 1 87.69 601 GLU B C 1
ATOM 10596 O O . GLU B 1 601 ? 14.359 5.625 5.227 1 87.69 601 GLU B O 1
ATOM 10601 N N . ARG B 1 602 ? 12.828 5.688 6.77 1 84.06 602 ARG B N 1
ATOM 10602 C CA . ARG B 1 602 ? 13.562 6.621 7.613 1 84.06 602 ARG B CA 1
ATOM 10603 C C . ARG B 1 602 ? 14.883 6.016 8.07 1 84.06 602 ARG B C 1
ATOM 10605 O O . ARG B 1 602 ? 15.914 6.699 8.094 1 84.06 602 ARG B O 1
ATOM 10612 N N . GLN B 1 603 ? 14.852 4.801 8.375 1 82.06 603 GLN B N 1
ATOM 10613 C CA . GLN B 1 603 ? 16.062 4.137 8.844 1 82.06 603 GLN B CA 1
ATOM 10614 C C . GLN B 1 603 ? 17.109 4.031 7.73 1 82.06 603 GLN B C 1
ATOM 10616 O O . GLN B 1 603 ? 18.297 4.227 7.965 1 82.06 603 GLN B O 1
ATOM 10621 N N . ILE B 1 604 ? 16.625 3.686 6.648 1 88.06 604 ILE B N 1
ATOM 10622 C CA . ILE B 1 604 ? 17.531 3.582 5.512 1 88.06 604 ILE B CA 1
ATOM 10623 C C . ILE B 1 604 ? 18.109 4.957 5.195 1 88.06 604 ILE B C 1
ATOM 10625 O O . ILE B 1 604 ? 19.312 5.082 4.926 1 88.06 604 ILE B O 1
ATOM 10629 N N . GLU B 1 605 ? 17.281 5.949 5.242 1 91.5 605 GLU B N 1
ATOM 10630 C CA . GLU B 1 605 ? 17.75 7.305 4.969 1 91.5 605 GLU B CA 1
ATOM 10631 C C . GLU B 1 605 ? 18.812 7.738 5.973 1 91.5 605 GLU B C 1
ATOM 10633 O O . GLU B 1 605 ? 19.844 8.305 5.598 1 91.5 605 GLU B O 1
ATOM 10638 N N . GLU B 1 606 ? 18.562 7.477 7.191 1 87.75 606 GLU B N 1
ATOM 10639 C CA . GLU B 1 606 ? 19.516 7.848 8.227 1 87.75 606 GLU B CA 1
ATOM 10640 C C . GLU B 1 606 ? 20.844 7.102 8.047 1 87.75 606 GLU B C 1
ATOM 10642 O O . GLU B 1 606 ? 21.922 7.684 8.211 1 87.75 606 GLU B O 1
ATOM 10647 N N . TYR B 1 607 ? 20.734 5.895 7.684 1 88.12 607 TYR B N 1
ATOM 10648 C CA . TYR B 1 607 ? 21.938 5.09 7.461 1 88.12 607 TYR B CA 1
ATOM 10649 C C . TYR B 1 607 ? 22.75 5.637 6.297 1 88.12 607 TYR B C 1
ATOM 10651 O O . TYR B 1 607 ? 23.969 5.816 6.418 1 88.12 607 TYR B O 1
ATOM 10659 N N . VAL B 1 608 ? 22.125 5.871 5.25 1 93.25 608 VAL B N 1
ATOM 10660 C CA . VAL B 1 608 ? 22.828 6.34 4.062 1 93.25 608 VAL B CA 1
ATOM 10661 C C . VAL B 1 608 ? 23.375 7.742 4.309 1 93.25 608 VAL B C 1
ATOM 10663 O O . VAL B 1 608 ? 24.484 8.062 3.879 1 93.25 608 VAL B O 1
ATOM 10666 N N . LYS B 1 609 ? 22.609 8.602 4.992 1 93.12 609 LYS B N 1
ATOM 10667 C CA . LYS B 1 609 ? 23.094 9.93 5.344 1 93.12 609 LYS B CA 1
ATOM 10668 C C . LYS B 1 609 ? 24.375 9.844 6.176 1 93.12 609 LYS B C 1
ATOM 10670 O O . LYS B 1 609 ? 25.328 10.594 5.945 1 93.12 609 LYS B O 1
ATOM 10675 N N . HIS B 1 610 ? 24.328 8.93 7.074 1 90.38 610 HIS B N 1
ATOM 10676 C CA . HIS B 1 610 ? 25.5 8.742 7.922 1 90.38 610 HIS B CA 1
ATOM 10677 C C . HIS B 1 610 ? 26.719 8.305 7.105 1 90.38 610 HIS B C 1
ATOM 10679 O O . HIS B 1 610 ? 27.828 8.773 7.344 1 90.38 610 HIS B O 1
ATOM 10685 N N . LYS B 1 611 ? 26.516 7.43 6.219 1 91.94 611 LYS B N 1
ATOM 10686 C CA . LYS B 1 611 ? 27.594 6.977 5.355 1 91.94 611 LYS B CA 1
ATOM 10687 C C . LYS B 1 611 ? 28.125 8.109 4.484 1 91.94 611 LYS B C 1
ATOM 10689 O O . LYS B 1 611 ? 29.328 8.227 4.262 1 91.94 611 LYS B O 1
ATOM 10694 N N . VAL B 1 612 ? 27.25 8.906 4.031 1 92.31 612 VAL B N 1
ATOM 10695 C CA . VAL B 1 612 ? 27.625 10.055 3.213 1 92.31 612 VAL B CA 1
ATOM 10696 C C . VAL B 1 612 ? 28.422 11.055 4.059 1 92.31 612 VAL B C 1
ATOM 10698 O O . VAL B 1 612 ? 29.453 11.57 3.621 1 92.31 612 VAL B O 1
ATOM 10701 N N . ASP B 1 613 ? 27.922 11.305 5.262 1 90.81 613 ASP B N 1
ATOM 10702 C CA . ASP B 1 613 ? 28.594 12.227 6.168 1 90.81 613 ASP B CA 1
ATOM 10703 C C . ASP B 1 613 ? 30.031 11.766 6.449 1 90.81 613 ASP B C 1
ATOM 10705 O O . ASP B 1 613 ? 30.953 12.57 6.414 1 90.81 613 ASP B O 1
ATOM 10709 N N . ASN B 1 614 ? 30.156 10.523 6.742 1 88.88 614 ASN B N 1
ATOM 10710 C CA . ASN B 1 614 ? 31.469 9.953 7.055 1 88.88 614 ASN B CA 1
ATOM 10711 C C . ASN B 1 614 ? 32.406 10.031 5.852 1 88.88 614 ASN B C 1
ATOM 10713 O O . ASN B 1 614 ? 33.594 10.336 6.004 1 88.88 614 ASN B O 1
ATOM 10717 N N . TYR B 1 615 ? 31.922 9.742 4.777 1 90.44 615 TYR B N 1
ATOM 10718 C CA . TYR B 1 615 ? 32.719 9.781 3.561 1 90.44 615 TYR B CA 1
ATOM 10719 C C . TYR B 1 615 ? 33.219 11.203 3.285 1 90.44 615 TYR B C 1
ATOM 10721 O O . TYR B 1 615 ? 34.406 11.406 3 1 90.44 615 TYR B O 1
ATOM 10729 N N . ARG B 1 616 ? 32.344 12.078 3.387 1 88.81 616 ARG B N 1
ATOM 10730 C CA . ARG B 1 616 ? 32.688 13.461 3.082 1 88.81 616 ARG B CA 1
ATOM 10731 C C . ARG B 1 616 ? 33.594 14.047 4.152 1 88.81 616 ARG B C 1
ATOM 10733 O O . ARG B 1 616 ? 34.5 14.836 3.846 1 88.81 616 ARG B O 1
ATOM 10740 N N . ARG B 1 617 ? 33.375 13.672 5.41 1 85.44 617 ARG B N 1
ATOM 10741 C CA . ARG B 1 617 ? 34.25 14.109 6.488 1 85.44 617 ARG B CA 1
ATOM 10742 C C . ARG B 1 617 ? 35.688 13.586 6.289 1 85.44 617 ARG B C 1
ATOM 10744 O O . ARG B 1 617 ? 36.656 14.289 6.555 1 85.44 617 ARG B O 1
ATOM 10751 N N . SER B 1 618 ? 35.719 12.406 5.934 1 83.75 618 SER B N 1
ATOM 10752 C CA . SER B 1 618 ? 37.031 11.766 5.742 1 83.75 618 SER B CA 1
ATOM 10753 C C . SER B 1 618 ? 37.781 12.359 4.555 1 83.75 618 SER B C 1
ATOM 10755 O O . SER B 1 618 ? 39 12.539 4.602 1 83.75 618 SER B O 1
ATOM 10757 N N . LYS B 1 619 ? 37.094 12.656 3.594 1 77.94 619 LYS B N 1
ATOM 10758 C CA . LYS B 1 619 ? 37.719 13.125 2.373 1 77.94 619 LYS B CA 1
ATOM 10759 C C . LYS B 1 619 ? 38 14.625 2.432 1 77.94 619 LYS B C 1
ATOM 10761 O O . LYS B 1 619 ? 38.969 15.109 1.869 1 77.94 619 LYS B O 1
ATOM 10766 N N . ARG B 1 620 ? 37.094 15.297 2.98 1 67.44 620 ARG B N 1
ATOM 10767 C CA . ARG B 1 620 ? 37.188 16.734 2.754 1 67.44 620 ARG B CA 1
ATOM 10768 C C . ARG B 1 620 ? 37.438 17.484 4.062 1 67.44 620 ARG B C 1
ATOM 10770 O O . ARG B 1 620 ? 37.188 18.688 4.141 1 67.44 620 ARG B O 1
ATOM 10777 N N . GLY B 1 621 ? 38.125 16.922 5.039 1 60.19 621 GLY B N 1
ATOM 10778 C CA . GLY B 1 621 ? 38.719 17.656 6.133 1 60.19 621 GLY B CA 1
ATOM 10779 C C . GLY B 1 621 ? 37.719 18.109 7.188 1 60.19 621 GLY B C 1
ATOM 10780 O O . GLY B 1 621 ? 37.938 19.141 7.832 1 60.19 621 GLY B O 1
ATOM 10781 N N . GLY B 1 622 ? 36.562 17.516 7.387 1 61.44 622 GLY B N 1
ATOM 10782 C CA . GLY B 1 622 ? 35.938 17.656 8.695 1 61.44 622 GLY B CA 1
ATOM 10783 C C . GLY B 1 622 ? 34.625 18.406 8.648 1 61.44 622 GLY B C 1
ATOM 10784 O O . GLY B 1 622 ? 34.031 18.672 9.688 1 61.44 622 GLY B O 1
ATOM 10785 N N . PHE B 1 623 ? 34.219 19.031 7.602 1 66.31 623 PHE B N 1
ATOM 10786 C CA . PHE B 1 623 ? 32.969 19.781 7.668 1 66.31 623 PHE B CA 1
ATOM 10787 C C . PHE B 1 623 ? 31.781 18.844 7.582 1 66.31 623 PHE B C 1
ATOM 10789 O O . PHE B 1 623 ? 31.844 17.797 6.938 1 66.31 623 PHE B O 1
ATOM 10796 N N . ASP B 1 624 ? 30.688 19.344 8.289 1 77.5 624 ASP B N 1
ATOM 10797 C CA . ASP B 1 624 ? 29.453 18.547 8.32 1 77.5 624 ASP B CA 1
ATOM 10798 C C . ASP B 1 624 ? 28.625 18.781 7.07 1 77.5 624 ASP B C 1
ATOM 10800 O O . ASP B 1 624 ? 28.562 19.891 6.547 1 77.5 624 ASP B O 1
ATOM 10804 N N . THR B 1 625 ? 28.188 17.75 6.484 1 87 625 THR B N 1
ATOM 10805 C CA . THR B 1 625 ? 27.266 17.812 5.352 1 87 625 THR B CA 1
ATOM 10806 C C . THR B 1 625 ? 25.922 18.422 5.766 1 87 625 THR B C 1
ATOM 10808 O O . THR B 1 625 ? 25.406 18.109 6.836 1 87 625 THR B O 1
ATOM 10811 N N . GLN B 1 626 ? 25.469 19.375 4.965 1 86.06 626 GLN B N 1
ATOM 10812 C CA . GLN B 1 626 ? 24.172 20 5.254 1 86.06 626 GLN B CA 1
ATOM 10813 C C . GLN B 1 626 ? 23.047 19.312 4.508 1 86.06 626 GLN B C 1
ATOM 10815 O O . GLN B 1 626 ? 23.141 19.047 3.307 1 86.06 626 GLN B O 1
ATOM 10820 N N . TRP B 1 627 ? 22.047 19 5.258 1 89.31 627 TRP B N 1
ATOM 10821 C CA . TRP B 1 627 ? 20.906 18.297 4.688 1 89.31 627 TRP B CA 1
ATOM 10822 C C . TRP B 1 627 ? 19.672 19.203 4.688 1 89.31 627 TRP B C 1
ATOM 10824 O O . TRP B 1 627 ? 19.422 19.938 5.648 1 89.31 627 TRP B O 1
ATOM 10834 N N . ASP B 1 628 ? 18.922 19.203 3.596 1 88.88 628 ASP B N 1
ATOM 10835 C CA . ASP B 1 628 ? 17.672 19.938 3.467 1 88.88 628 ASP B CA 1
ATOM 10836 C C . ASP B 1 628 ? 16.484 18.984 3.402 1 88.88 628 ASP B C 1
ATOM 10838 O O . ASP B 1 628 ? 16.281 18.297 2.398 1 88.88 628 ASP B O 1
ATOM 10842 N N . ASP B 1 629 ? 15.594 19.016 4.332 1 87.88 629 ASP B N 1
ATOM 10843 C CA . ASP B 1 629 ? 14.445 18.125 4.422 1 87.88 629 ASP B CA 1
ATOM 10844 C C . ASP B 1 629 ? 13.406 18.453 3.354 1 87.88 629 ASP B C 1
ATOM 10846 O O . ASP B 1 629 ? 12.703 17.562 2.871 1 87.88 629 ASP B O 1
ATOM 10850 N N . ALA B 1 630 ? 13.312 19.703 3.084 1 89.44 630 ALA B N 1
ATOM 10851 C CA . ALA B 1 630 ? 12.359 20.094 2.047 1 89.44 630 ALA B CA 1
ATOM 10852 C C . ALA B 1 630 ? 12.734 19.484 0.7 1 89.44 630 ALA B C 1
ATOM 10854 O O . ALA B 1 630 ? 11.867 19.016 -0.044 1 89.44 630 ALA B O 1
ATOM 10855 N N . MET B 1 631 ? 13.992 19.531 0.466 1 92.06 631 MET B N 1
ATOM 10856 C CA . MET B 1 631 ? 14.469 18.922 -0.771 1 92.06 631 MET B CA 1
ATOM 10857 C C . MET B 1 631 ? 14.258 17.406 -0.746 1 92.06 631 MET B C 1
ATOM 10859 O O . MET B 1 631 ? 13.859 16.812 -1.751 1 92.06 631 MET B O 1
ATOM 10863 N N . SER B 1 632 ? 14.484 16.797 0.365 1 93.75 632 SER B N 1
ATOM 10864 C CA . SER B 1 632 ? 14.281 15.359 0.506 1 93.75 632 SER B CA 1
ATOM 10865 C C . SER B 1 632 ? 12.828 14.977 0.24 1 93.75 632 SER B C 1
ATOM 10867 O O . SER B 1 632 ? 12.555 13.984 -0.441 1 93.75 632 SER B O 1
ATOM 10869 N N . VAL B 1 633 ? 11.969 15.781 0.705 1 92.75 633 VAL B N 1
ATOM 10870 C CA . VAL B 1 633 ? 10.547 15.516 0.526 1 92.75 633 VAL B CA 1
ATOM 10871 C C . VAL B 1 633 ? 10.172 15.68 -0.945 1 92.75 633 VAL B C 1
ATOM 10873 O O . VAL B 1 633 ? 9.398 14.883 -1.486 1 92.75 633 VAL B O 1
ATOM 10876 N N . ALA B 1 634 ? 10.727 16.656 -1.551 1 94.69 634 ALA B N 1
ATOM 10877 C CA . ALA B 1 634 ? 10.414 16.922 -2.955 1 94.69 634 ALA B CA 1
ATOM 10878 C C . ALA B 1 634 ? 10.859 15.758 -3.84 1 94.69 634 ALA B C 1
ATOM 10880 O O . ALA B 1 634 ? 10.234 15.477 -4.863 1 94.69 634 ALA B O 1
ATOM 10881 N N . LEU B 1 635 ? 11.914 15.109 -3.418 1 96.5 635 LEU B N 1
ATOM 10882 C CA . LEU B 1 635 ? 12.469 14.016 -4.207 1 96.5 635 LEU B CA 1
ATOM 10883 C C . LEU B 1 635 ? 11.508 12.836 -4.254 1 96.5 635 LEU B C 1
ATOM 10885 O O . LEU B 1 635 ? 11.625 11.969 -5.117 1 96.5 635 LEU B O 1
ATOM 10889 N N . SER B 1 636 ? 10.547 12.773 -3.338 1 95.44 636 SER B N 1
ATOM 10890 C CA . SER B 1 636 ? 9.562 11.688 -3.314 1 95.44 636 SER B CA 1
ATOM 10891 C C . SER B 1 636 ? 8.734 11.672 -4.59 1 95.44 636 SER B C 1
ATOM 10893 O O . SER B 1 636 ? 8.305 10.609 -5.043 1 95.44 636 SER B O 1
ATOM 10895 N N . ILE B 1 637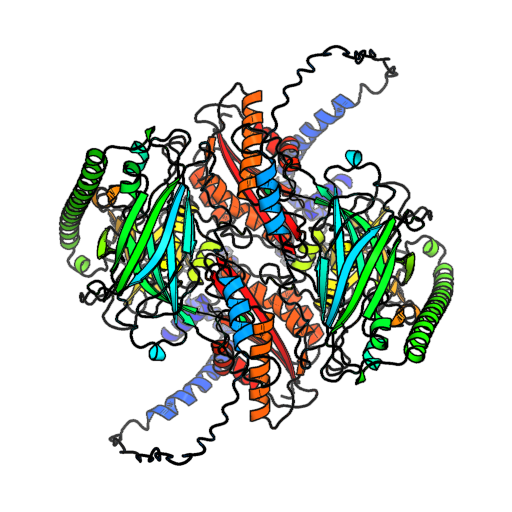 ? 8.531 12.852 -5.168 1 96.25 637 ILE B N 1
ATOM 10896 C CA . ILE B 1 637 ? 7.734 12.961 -6.387 1 96.25 637 ILE B CA 1
ATOM 10897 C C . ILE B 1 637 ? 8.422 12.203 -7.52 1 96.25 637 ILE B C 1
ATOM 10899 O O . ILE B 1 637 ? 7.781 11.438 -8.242 1 96.25 637 ILE B O 1
ATOM 10903 N N . ALA B 1 638 ? 9.695 12.406 -7.605 1 96.75 638 ALA B N 1
ATOM 10904 C CA . ALA B 1 638 ? 10.469 11.75 -8.656 1 96.75 638 ALA B CA 1
ATOM 10905 C C . ALA B 1 638 ? 10.484 10.242 -8.469 1 96.75 638 ALA B C 1
ATOM 10907 O O . ALA B 1 638 ? 10.328 9.484 -9.43 1 96.75 638 ALA B O 1
ATOM 10908 N N . LEU B 1 639 ? 10.688 9.828 -7.277 1 95.88 639 LEU B N 1
ATOM 10909 C CA . LEU B 1 639 ? 10.75 8.398 -7.004 1 95.88 639 LEU B CA 1
ATOM 10910 C C . LEU B 1 639 ? 9.414 7.73 -7.305 1 95.88 639 LEU B C 1
ATOM 10912 O O . LEU B 1 639 ? 9.375 6.633 -7.863 1 95.88 639 LEU B O 1
ATOM 10916 N N . ALA B 1 640 ? 8.336 8.375 -6.895 1 94.69 640 ALA B N 1
ATOM 10917 C CA . ALA B 1 640 ? 7.012 7.844 -7.199 1 94.69 640 ALA B CA 1
ATOM 10918 C C . ALA B 1 640 ? 6.785 7.758 -8.703 1 94.69 640 ALA B C 1
ATOM 10920 O O . ALA B 1 640 ? 6.16 6.812 -9.195 1 94.69 640 ALA B O 1
ATOM 10921 N N . ASN B 1 641 ? 7.266 8.742 -9.375 1 95.88 641 ASN B N 1
ATOM 10922 C CA . ASN B 1 641 ? 7.148 8.742 -10.828 1 95.88 641 ASN B CA 1
ATOM 10923 C C . ASN B 1 641 ? 7.938 7.605 -11.461 1 95.88 641 ASN B C 1
ATOM 10925 O O . ASN B 1 641 ? 7.449 6.938 -12.375 1 95.88 641 ASN B O 1
ATOM 10929 N N . TYR B 1 642 ? 9.164 7.434 -10.953 1 96.19 642 TYR B N 1
ATOM 10930 C CA . TYR B 1 642 ? 9.984 6.348 -11.477 1 96.19 642 TYR B CA 1
ATOM 10931 C C . TYR B 1 642 ? 9.297 5 -11.281 1 96.19 642 TYR B C 1
ATOM 10933 O O . TYR B 1 642 ? 9.289 4.164 -12.195 1 96.19 642 TYR B O 1
ATOM 10941 N N . GLU B 1 643 ? 8.719 4.781 -10.172 1 94.06 643 GLU B N 1
ATOM 10942 C CA . GLU B 1 643 ? 8.039 3.518 -9.898 1 94.06 643 GLU B CA 1
ATOM 10943 C C . GLU B 1 643 ? 6.789 3.361 -10.766 1 94.06 643 GLU B C 1
ATOM 10945 O O . GLU B 1 643 ? 6.512 2.271 -11.273 1 94.06 643 GLU B O 1
ATOM 10950 N N . THR B 1 644 ? 6.086 4.422 -10.914 1 94.06 644 THR B N 1
ATOM 10951 C CA . THR B 1 644 ? 4.887 4.387 -11.742 1 94.06 644 THR B CA 1
ATOM 10952 C C . THR B 1 644 ? 5.242 4.062 -13.188 1 94.06 644 THR B C 1
ATOM 10954 O O . THR B 1 644 ? 4.566 3.262 -13.836 1 94.06 644 THR B O 1
ATOM 10957 N N . GLU B 1 645 ? 6.262 4.664 -13.609 1 94.19 645 GLU B N 1
ATOM 10958 C CA . GLU B 1 645 ? 6.707 4.418 -14.977 1 94.19 645 GLU B CA 1
ATOM 10959 C C . GLU B 1 645 ? 7.141 2.967 -15.164 1 94.19 645 GLU B C 1
ATOM 10961 O O . GLU B 1 645 ? 6.812 2.34 -16.172 1 94.19 645 GLU B O 1
ATOM 10966 N N . ARG B 1 646 ? 7.809 2.475 -14.234 1 93.62 646 ARG B N 1
ATOM 10967 C CA . ARG B 1 646 ? 8.289 1.1 -14.32 1 93.62 646 ARG B CA 1
ATOM 10968 C C . ARG B 1 646 ? 7.133 0.109 -14.234 1 93.62 646 ARG B C 1
ATOM 10970 O O . ARG B 1 646 ? 7.18 -0.96 -14.852 1 93.62 646 ARG B O 1
ATOM 10977 N N . THR B 1 647 ? 6.086 0.421 -13.531 1 93.38 647 THR B N 1
ATOM 10978 C CA . THR B 1 647 ? 4.984 -0.504 -13.289 1 93.38 647 THR B CA 1
ATOM 10979 C C . THR B 1 647 ? 3.975 -0.457 -14.438 1 93.38 647 THR B C 1
ATOM 10981 O O . THR B 1 647 ? 3.654 -1.488 -15.031 1 93.38 647 THR B O 1
ATOM 10984 N N . ILE B 1 648 ? 3.5 0.738 -14.766 1 92.75 648 ILE B N 1
ATOM 10985 C CA . ILE B 1 648 ? 2.396 0.794 -15.719 1 92.75 648 ILE B CA 1
ATOM 10986 C C . ILE B 1 648 ? 2.84 1.536 -16.984 1 92.75 648 ILE B C 1
ATOM 10988 O O . ILE B 1 648 ? 2.059 1.697 -17.922 1 92.75 648 ILE B O 1
ATOM 10992 N N . GLY B 1 649 ? 4.012 2.096 -17.047 1 89.44 649 GLY B N 1
ATOM 10993 C CA . GLY B 1 649 ? 4.574 2.637 -18.281 1 89.44 649 GLY B CA 1
ATOM 10994 C C . GLY B 1 649 ? 4.184 4.082 -18.531 1 89.44 649 GLY B C 1
ATOM 10995 O O . GLY B 1 649 ? 4.281 4.57 -19.656 1 89.44 649 GLY B O 1
ATOM 10996 N N . VAL B 1 650 ? 3.652 4.707 -17.531 1 91.56 650 VAL B N 1
ATOM 10997 C CA . VAL B 1 650 ? 3.236 6.098 -17.688 1 91.56 650 VAL B CA 1
ATOM 10998 C C . VAL B 1 650 ? 4.004 6.98 -16.703 1 91.56 650 VAL B C 1
ATOM 11000 O O . VAL B 1 650 ? 4.426 6.52 -15.648 1 91.56 650 VAL B O 1
ATOM 11003 N N . THR B 1 651 ? 4.258 8.227 -17.078 1 92.69 651 THR B N 1
ATOM 11004 C CA . THR B 1 651 ? 4.926 9.203 -16.219 1 92.69 651 THR B CA 1
ATOM 11005 C C . THR B 1 651 ? 3.93 10.227 -15.688 1 92.69 651 THR B C 1
ATOM 11007 O O . THR B 1 651 ? 2.854 10.414 -16.266 1 92.69 651 THR B O 1
ATOM 11010 N N . PHE B 1 652 ? 4.301 10.773 -14.516 1 92.75 652 PHE B N 1
ATOM 11011 C CA . PHE B 1 652 ? 3.445 11.812 -13.953 1 92.75 652 PHE B CA 1
ATOM 11012 C C . PHE B 1 652 ? 4.258 12.781 -13.102 1 92.75 652 PHE B C 1
ATOM 11014 O O . PHE B 1 652 ? 5.395 12.477 -12.719 1 92.75 652 PHE B O 1
ATOM 11021 N N . GLY B 1 653 ? 3.811 14 -12.836 1 90.88 653 GLY B N 1
ATOM 11022 C CA . GLY B 1 653 ? 4.305 14.922 -11.828 1 90.88 653 GLY B CA 1
ATOM 11023 C C . GLY B 1 653 ? 5.602 15.609 -12.219 1 90.88 653 GLY B C 1
ATOM 11024 O O . GLY B 1 653 ? 6.211 16.312 -11.414 1 90.88 653 GLY B O 1
ATOM 11025 N N . ASP B 1 654 ? 6.047 15.438 -13.461 1 90.44 654 ASP B N 1
ATOM 11026 C CA . ASP B 1 654 ? 7.324 16 -13.883 1 90.44 654 ASP B CA 1
ATOM 11027 C C . ASP B 1 654 ? 7.309 17.516 -13.797 1 90.44 654 ASP B C 1
ATOM 11029 O O . ASP B 1 654 ? 8.273 18.141 -13.336 1 90.44 654 ASP B O 1
ATOM 11033 N N . ARG B 1 655 ? 6.25 18.047 -14.227 1 89.12 655 ARG B N 1
ATOM 11034 C CA . ARG B 1 655 ? 6.145 19.516 -14.195 1 89.12 655 ARG B CA 1
ATOM 11035 C C . ARG B 1 655 ? 6.141 20.031 -12.758 1 89.12 655 ARG B C 1
ATOM 11037 O O . ARG B 1 655 ? 6.82 21 -12.445 1 89.12 655 ARG B O 1
ATOM 11044 N N . ALA B 1 656 ? 5.363 19.453 -11.969 1 90.81 656 ALA B N 1
ATOM 11045 C CA . ALA B 1 656 ? 5.293 19.844 -10.562 1 90.81 656 ALA B CA 1
ATOM 11046 C C . ALA B 1 656 ? 6.648 19.672 -9.875 1 90.81 656 ALA B C 1
ATOM 11048 O O . ALA B 1 656 ? 7.07 20.531 -9.102 1 90.81 656 ALA B O 1
ATOM 11049 N N . PHE B 1 657 ? 7.336 18.609 -10.203 1 94.88 657 PHE B N 1
ATOM 11050 C CA . PHE B 1 657 ? 8.648 18.344 -9.625 1 94.88 657 PHE B CA 1
ATOM 11051 C C . PHE B 1 657 ? 9.641 19.422 -10.016 1 94.88 657 PHE B C 1
ATOM 11053 O O . PHE B 1 657 ? 10.352 19.969 -9.164 1 94.88 657 PHE B O 1
ATOM 11060 N N . ARG B 1 658 ? 9.688 19.719 -11.25 1 92.44 658 ARG B N 1
ATOM 11061 C CA . ARG B 1 658 ? 10.609 20.734 -11.75 1 92.44 658 ARG B CA 1
ATOM 11062 C C . ARG B 1 658 ? 10.328 22.094 -11.133 1 92.44 658 ARG B C 1
ATOM 11064 O O . ARG B 1 658 ? 11.258 22.828 -10.781 1 92.44 658 ARG B O 1
ATOM 11071 N N . ASP B 1 659 ? 9.117 22.344 -11.008 1 92.62 659 ASP B N 1
ATOM 11072 C CA . ASP B 1 659 ? 8.727 23.625 -10.438 1 92.62 659 ASP B CA 1
ATOM 11073 C C . ASP B 1 659 ? 9.172 23.734 -8.977 1 92.62 659 ASP B C 1
ATOM 11075 O O . ASP B 1 659 ? 9.711 24.766 -8.562 1 92.62 659 ASP B O 1
ATOM 11079 N N . ILE B 1 660 ? 8.992 22.734 -8.219 1 93.06 660 ILE B N 1
ATOM 11080 C CA . ILE B 1 660 ? 9.344 22.719 -6.801 1 93.06 660 ILE B CA 1
ATOM 11081 C C . ILE B 1 660 ? 10.859 22.812 -6.648 1 93.06 660 ILE B C 1
ATOM 11083 O O . ILE B 1 660 ? 11.367 23.578 -5.832 1 93.06 660 ILE B O 1
ATOM 11087 N N . ILE B 1 661 ? 11.547 22.047 -7.473 1 93.06 661 ILE B N 1
ATOM 11088 C CA . ILE B 1 661 ? 13 22.016 -7.375 1 93.06 661 ILE B CA 1
ATOM 11089 C C . ILE B 1 661 ? 13.578 23.375 -7.777 1 93.06 661 ILE B C 1
ATOM 11091 O O . ILE B 1 661 ? 14.539 23.859 -7.176 1 93.06 661 ILE B O 1
ATOM 11095 N N . LYS B 1 662 ? 13.023 23.953 -8.789 1 90.38 662 LYS B N 1
ATOM 11096 C CA . LYS B 1 662 ? 13.477 25.281 -9.188 1 90.38 662 LYS B CA 1
ATOM 11097 C C . LYS B 1 662 ? 13.258 26.297 -8.07 1 90.38 662 LYS B C 1
ATOM 11099 O O . LYS B 1 662 ? 14.086 27.188 -7.871 1 90.38 662 LYS B O 1
ATOM 11104 N N . GLY B 1 663 ? 12.164 26.141 -7.434 1 87.62 663 GLY B N 1
ATOM 11105 C CA . GLY B 1 663 ? 11.906 27.016 -6.301 1 87.62 663 GLY B CA 1
ATOM 11106 C C . GLY B 1 663 ? 12.875 26.812 -5.152 1 87.62 663 GLY B C 1
ATOM 11107 O O . GLY B 1 663 ? 13.266 27.766 -4.477 1 87.62 663 GLY B O 1
ATOM 11108 N N . LEU B 1 664 ? 13.266 25.609 -4.941 1 88.25 664 LEU B N 1
ATOM 11109 C CA . LEU B 1 664 ? 14.18 25.281 -3.852 1 88.25 664 LEU B CA 1
ATOM 11110 C C . LEU B 1 664 ? 15.617 25.609 -4.219 1 88.25 664 LEU B C 1
ATOM 11112 O O . LEU B 1 664 ? 16.406 26.016 -3.361 1 88.25 664 LEU B O 1
ATOM 11116 N N . ALA B 1 665 ? 15.945 25.375 -5.469 1 85.38 665 ALA B N 1
ATOM 11117 C CA . ALA B 1 665 ? 17.328 25.562 -5.902 1 85.38 665 ALA B CA 1
ATOM 11118 C C . ALA B 1 665 ? 17.578 27.016 -6.285 1 85.38 665 ALA B C 1
ATOM 11120 O O . ALA B 1 665 ? 18.703 27.516 -6.133 1 85.38 665 ALA B O 1
ATOM 11121 N N . LYS B 1 666 ? 16.609 27.703 -6.805 1 83.5 666 LYS B N 1
ATOM 11122 C CA . LYS B 1 666 ? 16.766 29.078 -7.25 1 83.5 666 LYS B CA 1
ATOM 11123 C C . LYS B 1 666 ? 17.922 29.219 -8.227 1 83.5 666 LYS B C 1
ATOM 11125 O O . LYS B 1 666 ? 17.953 28.562 -9.266 1 83.5 666 LYS B O 1
ATOM 11130 N N . ASN B 1 667 ? 19.109 29.828 -7.754 1 81.75 667 ASN B N 1
ATOM 11131 C CA . ASN B 1 667 ? 20.25 30.062 -8.648 1 81.75 667 ASN B CA 1
ATOM 11132 C C . ASN B 1 667 ? 21.297 28.969 -8.516 1 81.75 667 ASN B C 1
ATOM 11134 O O . ASN B 1 667 ? 22.375 29.062 -9.125 1 81.75 667 ASN B O 1
ATOM 11138 N N . TYR B 1 668 ? 20.953 27.984 -7.82 1 86.88 668 TYR B N 1
ATOM 11139 C CA . TYR B 1 668 ? 21.891 26.875 -7.637 1 86.88 668 TYR B CA 1
ATOM 11140 C C . TYR B 1 668 ? 21.641 25.781 -8.672 1 86.88 668 TYR B C 1
ATOM 11142 O O . TYR B 1 668 ? 20.578 25.703 -9.273 1 86.88 668 TYR B O 1
ATOM 11150 N N . ILE B 1 669 ? 22.703 25 -8.883 1 89.75 669 ILE B N 1
ATOM 11151 C CA . ILE B 1 669 ? 22.594 23.859 -9.781 1 89.75 669 ILE B CA 1
ATOM 11152 C C . ILE B 1 669 ? 22.125 22.641 -9 1 89.75 669 ILE B C 1
ATOM 11154 O O . ILE B 1 669 ? 22.641 22.344 -7.922 1 89.75 669 ILE B O 1
ATOM 11158 N N . PHE B 1 670 ? 21.125 22.062 -9.562 1 93.88 670 PHE B N 1
ATOM 11159 C CA . PHE B 1 670 ? 20.562 20.875 -8.938 1 93.88 670 PHE B CA 1
ATOM 11160 C C . PHE B 1 670 ? 21 19.609 -9.656 1 93.88 670 PHE B C 1
ATOM 11162 O O . PHE B 1 670 ? 20.906 19.531 -10.883 1 93.88 670 PHE B O 1
ATOM 11169 N N . LYS B 1 671 ? 21.547 18.672 -8.969 1 93.31 671 LYS B N 1
ATOM 11170 C CA . LYS B 1 671 ? 21.906 17.344 -9.492 1 93.31 671 LYS B CA 1
ATOM 11171 C C . LYS B 1 671 ? 21.359 16.234 -8.602 1 93.31 671 LYS B C 1
ATOM 11173 O O . LYS B 1 671 ? 21.312 16.391 -7.375 1 93.31 671 LYS B O 1
ATOM 11178 N N . ALA B 1 672 ? 20.906 15.203 -9.195 1 96.62 672 ALA B N 1
ATOM 11179 C CA . ALA B 1 672 ? 20.375 14.07 -8.438 1 96.62 672 ALA B CA 1
ATOM 11180 C C . ALA B 1 672 ? 20.797 12.742 -9.062 1 96.62 672 ALA B C 1
ATOM 11182 O O . ALA B 1 672 ? 21.016 12.664 -10.273 1 96.62 672 ALA B O 1
ATOM 11183 N N . CYS B 1 673 ? 20.984 11.75 -8.273 1 97.62 673 CYS B N 1
ATOM 11184 C CA . CYS B 1 673 ? 21.344 10.406 -8.695 1 97.62 673 CYS B CA 1
ATOM 11185 C C . CYS B 1 673 ? 20.359 9.375 -8.148 1 97.62 673 CYS B C 1
ATOM 11187 O O . CYS B 1 673 ? 20.547 8.852 -7.047 1 97.62 673 CYS B O 1
ATOM 11189 N N . PRO B 1 674 ? 19.359 9.023 -8.93 1 97.31 674 PRO B N 1
ATOM 11190 C CA . PRO B 1 674 ? 18.422 7.977 -8.508 1 97.31 674 PRO B CA 1
ATOM 11191 C C . PRO B 1 674 ? 18.984 6.57 -8.727 1 97.31 674 PRO B C 1
ATOM 11193 O O . PRO B 1 674 ? 19.609 6.305 -9.75 1 97.31 674 PRO B O 1
ATOM 11196 N N . LEU B 1 675 ? 18.781 5.711 -7.801 1 96.88 675 LEU B N 1
ATOM 11197 C CA . LEU B 1 675 ? 19.156 4.305 -7.883 1 96.88 675 LEU B CA 1
ATOM 11198 C C . LEU B 1 675 ? 18 3.402 -7.496 1 96.88 675 LEU B C 1
ATOM 11200 O O . LEU B 1 675 ? 17.125 3.807 -6.719 1 96.88 675 LEU B O 1
ATOM 11204 N N . HIS B 1 676 ? 17.984 2.244 -8.062 1 95.44 676 HIS B N 1
ATOM 11205 C CA . HIS B 1 676 ? 16.922 1.279 -7.797 1 95.44 676 HIS B CA 1
ATOM 11206 C C . HIS B 1 676 ? 17.5 -0.071 -7.383 1 95.44 676 HIS B C 1
ATOM 11208 O O . HIS B 1 676 ? 18.484 -0.536 -7.961 1 95.44 676 HIS B O 1
ATOM 11214 N N . PHE B 1 677 ? 16.859 -0.648 -6.348 1 92.38 677 PHE B N 1
ATOM 11215 C CA . PHE B 1 677 ? 17.312 -1.935 -5.832 1 92.38 677 PHE B CA 1
ATOM 11216 C C . PHE B 1 677 ? 16.125 -2.863 -5.582 1 92.38 677 PHE B C 1
ATOM 11218 O O . PHE B 1 677 ? 15.016 -2.402 -5.289 1 92.38 677 PHE B O 1
ATOM 11225 N N . HIS B 1 678 ? 16.375 -4.152 -5.617 1 88.75 678 HIS B N 1
ATOM 11226 C CA . HIS B 1 678 ? 15.375 -5.164 -5.277 1 88.75 678 HIS B CA 1
ATOM 11227 C C . HIS B 1 678 ? 15.688 -5.816 -3.938 1 88.75 678 HIS B C 1
ATOM 11229 O O . HIS B 1 678 ? 15.266 -6.949 -3.682 1 88.75 678 HIS B O 1
ATOM 11235 N N . THR B 1 679 ? 16.469 -5.086 -3.193 1 84.69 679 THR B N 1
ATOM 11236 C CA . THR B 1 679 ? 16.844 -5.598 -1.878 1 84.69 679 THR B CA 1
ATOM 11237 C C . THR B 1 679 ? 16.719 -4.512 -0.817 1 84.69 679 THR B C 1
ATOM 11239 O O . THR B 1 679 ? 16.875 -3.324 -1.113 1 84.69 679 THR B O 1
ATOM 11242 N N . GLY B 1 680 ? 16.406 -4.945 0.362 1 81.56 680 GLY B N 1
ATOM 11243 C CA . GLY B 1 680 ? 16.328 -4.02 1.482 1 81.56 680 GLY B CA 1
ATOM 11244 C C . GLY B 1 680 ? 17.641 -3.875 2.227 1 81.56 680 GLY B C 1
ATOM 11245 O O . GLY B 1 680 ? 17.719 -3.182 3.242 1 81.56 680 GLY B O 1
ATOM 11246 N N . ASP B 1 681 ? 18.641 -4.477 1.627 1 82.38 681 ASP B N 1
ATOM 11247 C CA . ASP B 1 681 ? 19.969 -4.383 2.242 1 82.38 681 ASP B CA 1
ATOM 11248 C C . ASP B 1 681 ? 20.594 -3.018 1.981 1 82.38 681 ASP B C 1
ATOM 11250 O O . ASP B 1 681 ? 21.156 -2.779 0.908 1 82.38 681 ASP B O 1
ATOM 11254 N N . ALA B 1 682 ? 20.672 -2.26 3.039 1 85.25 682 ALA B N 1
ATOM 11255 C CA . ALA B 1 682 ? 21.141 -0.881 2.906 1 85.25 682 ALA B CA 1
ATOM 11256 C C . ALA B 1 682 ? 22.641 -0.828 2.678 1 85.25 682 ALA B C 1
ATOM 11258 O O . ALA B 1 682 ? 23.172 0.196 2.242 1 85.25 682 ALA B O 1
ATOM 11259 N N . SER B 1 683 ? 23.359 -1.873 2.922 1 83 683 SER B N 1
ATOM 11260 C CA . SER B 1 683 ? 24.812 -1.875 2.818 1 83 683 SER B CA 1
ATOM 11261 C C . SER B 1 683 ? 25.266 -1.699 1.371 1 83 683 SER B C 1
ATOM 11263 O O . SER B 1 683 ? 26.359 -1.213 1.114 1 83 683 SER B O 1
ATOM 11265 N N . VAL B 1 684 ? 24.375 -2.064 0.531 1 88.81 684 VAL B N 1
ATOM 11266 C CA . VAL B 1 684 ? 24.766 -2.039 -0.875 1 88.81 684 VAL B CA 1
ATOM 11267 C C . VAL B 1 684 ? 24.5 -0.657 -1.463 1 88.81 684 VAL B C 1
ATOM 11269 O O . VAL B 1 684 ? 25.062 -0.291 -2.494 1 88.81 684 VAL B O 1
ATOM 11272 N N . TYR B 1 685 ? 23.766 0.186 -0.796 1 92.44 685 TYR B N 1
ATOM 11273 C CA . TYR B 1 685 ? 23.281 1.427 -1.387 1 92.44 685 TYR B CA 1
ATOM 11274 C C . TYR B 1 685 ? 24.406 2.438 -1.544 1 92.44 685 TYR B C 1
ATOM 11276 O O . TYR B 1 685 ? 24.562 3.049 -2.604 1 92.44 685 TYR B O 1
ATOM 11284 N N . PHE B 1 686 ? 25.219 2.602 -0.503 1 93.81 686 PHE B N 1
ATOM 11285 C CA . PHE B 1 686 ? 26.281 3.586 -0.556 1 93.81 686 PHE B CA 1
ATOM 11286 C C . PHE B 1 686 ? 27.344 3.178 -1.57 1 93.81 686 PHE B C 1
ATOM 11288 O O . PHE B 1 686 ? 27.875 4.023 -2.295 1 93.81 686 PHE B O 1
ATOM 11295 N N . GLY B 1 687 ? 27.578 1.836 -1.582 1 93.19 687 GLY B N 1
ATOM 11296 C CA . GLY B 1 687 ? 28.516 1.347 -2.578 1 93.19 687 GLY B CA 1
ATOM 11297 C C . GLY B 1 687 ? 28.078 1.605 -4.004 1 93.19 687 GLY B C 1
ATOM 11298 O O . GLY B 1 687 ? 28.891 1.938 -4.867 1 93.19 687 GLY B O 1
ATOM 11299 N N . ALA B 1 688 ? 26.828 1.476 -4.184 1 94.81 688 ALA B N 1
ATOM 11300 C CA . ALA B 1 688 ? 26.266 1.724 -5.508 1 94.81 688 ALA B CA 1
ATOM 11301 C C . ALA B 1 688 ? 26.359 3.203 -5.875 1 94.81 688 ALA B C 1
ATOM 11303 O O . ALA B 1 688 ? 26.594 3.551 -7.035 1 94.81 688 ALA B O 1
ATOM 11304 N N . LEU B 1 689 ? 26.188 4.113 -4.906 1 95.19 689 LEU B N 1
ATOM 11305 C CA . LEU B 1 689 ? 26.328 5.547 -5.129 1 95.19 689 LEU B CA 1
ATOM 11306 C C . LEU B 1 689 ? 27.766 5.898 -5.527 1 95.19 689 LEU B C 1
ATOM 11308 O O . LEU B 1 689 ? 27.969 6.715 -6.426 1 95.19 689 LEU B O 1
ATOM 11312 N N . LEU B 1 690 ? 28.703 5.266 -4.977 1 93.94 690 LEU B N 1
ATOM 11313 C CA . LEU B 1 690 ? 30.125 5.516 -5.242 1 93.94 690 LEU B CA 1
ATOM 11314 C C . LEU B 1 690 ? 30.516 4.984 -6.617 1 93.94 690 LEU B C 1
ATOM 11316 O O . LEU B 1 690 ? 31.391 5.547 -7.273 1 93.94 690 LEU B O 1
ATOM 11320 N N . SER B 1 691 ? 29.875 3.91 -6.965 1 94.5 691 SER B N 1
ATOM 11321 C CA . SER B 1 691 ? 30.219 3.283 -8.242 1 94.5 691 SER B CA 1
ATOM 11322 C C . SER B 1 691 ? 29.578 4.035 -9.406 1 94.5 691 SER B C 1
ATOM 11324 O O . SER B 1 691 ? 30.062 3.945 -10.539 1 94.5 691 SER B O 1
ATOM 11326 N N . ASN B 1 692 ? 28.547 4.746 -9.102 1 95.38 692 ASN B N 1
ATOM 11327 C CA . ASN B 1 692 ? 27.891 5.543 -10.125 1 95.38 692 ASN B CA 1
ATOM 11328 C C . ASN B 1 692 ? 28.625 6.848 -10.391 1 95.38 692 ASN B C 1
ATOM 11330 O O . ASN B 1 692 ? 29.031 7.539 -9.453 1 95.38 692 ASN B O 1
ATOM 11334 N N . THR B 1 693 ? 28.75 7.223 -11.648 1 94.25 693 THR B N 1
ATOM 11335 C CA . THR B 1 693 ? 29.516 8.398 -12.031 1 94.25 693 THR B CA 1
ATOM 11336 C C . THR B 1 693 ? 28.891 9.664 -11.469 1 94.25 693 THR B C 1
ATOM 11338 O O . THR B 1 693 ? 29.594 10.531 -10.938 1 94.25 693 THR B O 1
ATOM 11341 N N . ILE B 1 694 ? 27.625 9.773 -11.555 1 94.56 694 ILE B N 1
ATOM 11342 C CA . ILE B 1 694 ? 26.922 10.961 -11.062 1 94.56 694 ILE B CA 1
ATOM 11343 C C . ILE B 1 694 ? 26.969 10.984 -9.531 1 94.56 694 ILE B C 1
ATOM 11345 O O . ILE B 1 694 ? 27.188 12.031 -8.93 1 94.56 694 ILE B O 1
ATOM 11349 N N . GLY B 1 695 ? 26.75 9.852 -8.945 1 95.25 695 GLY B N 1
ATOM 11350 C CA . GLY B 1 695 ? 26.797 9.75 -7.492 1 95.25 695 GLY B CA 1
ATOM 11351 C C . GLY B 1 695 ? 28.141 10.141 -6.906 1 95.25 695 GLY B C 1
ATOM 11352 O O . GLY B 1 695 ? 28.203 10.883 -5.922 1 95.25 695 GLY B O 1
ATOM 11353 N N . ARG B 1 696 ? 29.141 9.719 -7.594 1 93.38 696 ARG B N 1
ATOM 11354 C CA . ARG B 1 696 ? 30.5 10.047 -7.137 1 93.38 696 ARG B CA 1
ATOM 11355 C C . ARG B 1 696 ? 30.766 11.539 -7.246 1 93.38 696 ARG B C 1
ATOM 11357 O O . ARG B 1 696 ? 31.375 12.133 -6.359 1 93.38 696 ARG B O 1
ATOM 11364 N N . HIS B 1 697 ? 30.328 12.055 -8.312 1 91.31 697 HIS B N 1
ATOM 11365 C CA . HIS B 1 697 ? 30.5 13.492 -8.508 1 91.31 697 HIS B CA 1
ATOM 11366 C C . HIS B 1 697 ? 29.812 14.281 -7.395 1 91.31 697 HIS B C 1
ATOM 11368 O O . HIS B 1 697 ? 30.375 15.25 -6.879 1 91.31 697 HIS B O 1
ATOM 11374 N N . ILE B 1 698 ? 28.609 13.891 -6.996 1 92.31 698 ILE B N 1
ATOM 11375 C CA . ILE B 1 698 ? 27.844 14.562 -5.953 1 92.31 698 ILE B CA 1
ATOM 11376 C C . ILE B 1 698 ? 28.578 14.43 -4.613 1 92.31 698 ILE B C 1
ATOM 11378 O O . ILE B 1 698 ? 28.672 15.391 -3.852 1 92.31 698 ILE B O 1
ATOM 11382 N N . LEU B 1 699 ? 29.094 13.305 -4.414 1 91.38 699 LEU B N 1
ATOM 11383 C CA . LEU B 1 699 ? 29.75 13.023 -3.139 1 91.38 699 LEU B CA 1
ATOM 11384 C C . LEU B 1 699 ? 31.078 13.773 -3.033 1 91.38 699 LEU B C 1
ATOM 11386 O O . LEU B 1 699 ? 31.516 14.125 -1.935 1 91.38 699 LEU B O 1
ATOM 11390 N N . ASP B 1 700 ? 31.672 14.102 -4.18 1 88.75 700 ASP B N 1
ATOM 11391 C CA . ASP B 1 700 ? 33.031 14.68 -4.176 1 88.75 700 ASP B CA 1
ATOM 11392 C C . ASP B 1 700 ? 32.969 16.203 -4.262 1 88.75 700 ASP B C 1
ATOM 11394 O O . ASP B 1 700 ? 34 16.875 -4.328 1 88.75 700 ASP B O 1
ATOM 11398 N N . LEU B 1 701 ? 31.812 16.688 -4.289 1 87.06 701 LEU B N 1
ATOM 11399 C CA . LEU B 1 701 ? 31.703 18.141 -4.344 1 87.06 701 LEU B CA 1
ATOM 11400 C C . LEU B 1 701 ? 32.344 18.781 -3.121 1 87.06 701 LEU B C 1
ATOM 11402 O O . LEU B 1 701 ? 32.312 18.203 -2.029 1 87.06 701 LEU B O 1
ATOM 11406 N N . PRO B 1 702 ? 33.062 19.906 -3.428 1 76 702 PRO B N 1
ATOM 11407 C CA . PRO B 1 702 ? 33.812 20.531 -2.336 1 76 702 PRO B CA 1
ATOM 11408 C C . PRO B 1 702 ? 32.906 20.953 -1.177 1 76 702 PRO B C 1
ATOM 11410 O O . PRO B 1 702 ? 31.703 21.188 -1.367 1 76 702 PRO B O 1
ATOM 11413 N N . LEU B 1 703 ? 33.594 20.781 -0.04 1 62.19 703 LEU B N 1
ATOM 11414 C CA . LEU B 1 703 ? 32.938 21.141 1.224 1 62.19 703 LEU B CA 1
ATOM 11415 C C . LEU B 1 703 ? 33.094 22.625 1.506 1 62.19 703 LEU B C 1
ATOM 11417 O O . LEU B 1 703 ? 34.125 23.234 1.143 1 62.19 703 LEU B O 1
ATOM 11421 N N . GLY B 1 704 ? 32.156 23.625 1.351 1 54.34 704 GLY B N 1
ATOM 11422 C CA . GLY B 1 704 ? 32.094 24.969 1.91 1 54.34 704 GLY B CA 1
ATOM 11423 C C . GLY B 1 704 ? 30.719 25.312 2.465 1 54.34 704 GLY B C 1
ATOM 11424 O O . GLY B 1 704 ? 29.734 24.609 2.203 1 54.34 704 GLY B O 1
ATOM 11425 N N . PRO B 1 705 ? 30.781 26.047 3.586 1 51.53 705 PRO B N 1
ATOM 11426 C CA . PRO B 1 705 ? 29.594 26.328 4.41 1 51.53 705 PRO B CA 1
ATOM 11427 C C . PRO B 1 705 ? 28.297 26.359 3.604 1 51.53 705 PRO B C 1
ATOM 11429 O O . PRO B 1 705 ? 27.266 25.875 4.074 1 51.53 705 PRO B O 1
ATOM 11432 N N . VAL B 1 706 ? 28.156 27.297 2.746 1 55.16 706 VAL B N 1
ATOM 11433 C CA . VAL B 1 706 ? 26.891 27.672 2.141 1 55.16 706 VAL B CA 1
ATOM 11434 C C . VAL B 1 706 ? 26.797 27.125 0.72 1 55.16 706 VAL B C 1
ATOM 11436 O O . VAL B 1 706 ? 25.828 27.375 0.003 1 55.16 706 VAL B O 1
ATOM 11439 N N . LYS B 1 707 ? 27.688 25.938 0.432 1 69.38 707 LYS B N 1
ATOM 11440 C CA . LYS B 1 707 ? 27.828 25.812 -1.015 1 69.38 707 LYS B CA 1
ATOM 11441 C C . LYS B 1 707 ? 27.125 24.562 -1.535 1 69.38 707 LYS B C 1
ATOM 11443 O O . LYS B 1 707 ? 26.562 24.578 -2.625 1 69.38 707 LYS B O 1
ATOM 11448 N N . CYS B 1 708 ? 27.047 23.578 -0.649 1 83.94 708 CYS B N 1
ATOM 11449 C CA . CYS B 1 708 ? 26.391 22.359 -1.108 1 83.94 708 CYS B CA 1
ATOM 11450 C C . CYS B 1 708 ? 25.359 21.875 -0.086 1 83.94 708 CYS B C 1
ATOM 11452 O O . CYS B 1 708 ? 25.688 21.75 1.099 1 83.94 708 CYS B O 1
ATOM 11454 N N . VAL B 1 709 ? 24.156 21.859 -0.488 1 89.06 709 VAL B N 1
ATOM 11455 C CA . VAL B 1 709 ? 23.094 21.344 0.368 1 89.06 709 VAL B CA 1
ATOM 11456 C C . VAL B 1 709 ? 22.547 20.047 -0.22 1 89.06 709 VAL B C 1
ATOM 11458 O O . VAL B 1 709 ? 22.219 19.984 -1.405 1 89.06 709 VAL B O 1
ATOM 11461 N N . TYR B 1 710 ? 22.453 19.078 0.639 1 92.5 710 TYR B N 1
ATOM 11462 C CA . TYR B 1 710 ? 22.109 17.734 0.159 1 92.5 710 TYR B CA 1
ATOM 11463 C C . TYR B 1 710 ? 20.688 17.359 0.541 1 92.5 710 TYR B C 1
ATOM 11465 O O . TYR B 1 710 ? 20.125 17.922 1.483 1 92.5 710 TYR B O 1
ATOM 11473 N N . GLY B 1 711 ? 20.078 16.547 -0.312 1 94.56 711 GLY B N 1
ATOM 11474 C CA . GLY B 1 711 ? 18.812 15.883 -0.038 1 94.56 711 GLY B CA 1
ATOM 11475 C C . GLY B 1 711 ? 18.844 14.391 -0.324 1 94.56 711 GLY B C 1
ATOM 11476 O O . GLY B 1 711 ? 19.516 13.953 -1.266 1 94.56 711 GLY B O 1
ATOM 11477 N N . LEU B 1 712 ? 18.219 13.641 0.574 1 96.44 712 LEU B N 1
ATOM 11478 C CA . LEU B 1 712 ? 18.156 12.195 0.408 1 96.44 712 LEU B CA 1
ATOM 11479 C C . LEU B 1 712 ? 16.75 11.68 0.669 1 96.44 712 LEU B C 1
ATOM 11481 O O . LEU B 1 712 ? 16.078 12.117 1.608 1 96.44 712 LEU B O 1
ATOM 11485 N N . ARG B 1 713 ? 16.297 10.828 -0.241 1 96 713 ARG B N 1
ATOM 11486 C CA . ARG B 1 713 ? 14.984 10.219 -0.066 1 96 713 ARG B CA 1
ATOM 11487 C C . ARG B 1 713 ? 15.008 8.742 -0.455 1 96 713 ARG B C 1
ATOM 11489 O O . ARG B 1 713 ? 15.672 8.367 -1.421 1 96 713 ARG B O 1
ATOM 11496 N N . CYS B 1 714 ? 14.352 7.984 0.373 1 93.94 714 CYS B N 1
ATOM 11497 C CA . CYS B 1 714 ? 14.188 6.559 0.109 1 93.94 714 CYS B CA 1
ATOM 11498 C C . CYS B 1 714 ? 12.711 6.18 0.034 1 93.94 714 CYS B C 1
ATOM 11500 O O . CYS B 1 714 ? 11.898 6.699 0.796 1 93.94 714 CYS B O 1
ATOM 11502 N N . LYS B 1 715 ? 12.398 5.434 -0.943 1 93.62 715 LYS B N 1
ATOM 11503 C CA . LYS B 1 715 ? 11.047 4.891 -1.063 1 93.62 715 LYS B CA 1
ATOM 11504 C C . LYS B 1 715 ? 11.07 3.369 -1.17 1 93.62 715 LYS B C 1
ATOM 11506 O O . LYS B 1 715 ? 11.734 2.814 -2.049 1 93.62 715 LYS B O 1
ATOM 11511 N N . ILE B 1 716 ? 10.367 2.75 -0.241 1 90.75 716 ILE B N 1
ATOM 11512 C CA . ILE B 1 716 ? 10.258 1.295 -0.263 1 90.75 716 ILE B CA 1
ATOM 11513 C C . ILE B 1 716 ? 8.844 0.895 -0.696 1 90.75 716 ILE B C 1
ATOM 11515 O O . ILE B 1 716 ? 7.863 1.257 -0.045 1 90.75 716 ILE B O 1
ATOM 11519 N N . LEU B 1 717 ? 8.758 0.264 -1.781 1 90 717 LEU B N 1
ATOM 11520 C CA . LEU B 1 717 ? 7.496 -0.34 -2.191 1 90 717 LEU B CA 1
ATOM 11521 C C . LEU B 1 717 ? 7.43 -1.803 -1.765 1 90 717 LEU B C 1
ATOM 11523 O O . LEU B 1 717 ? 8.227 -2.625 -2.223 1 90 717 LEU B O 1
ATOM 11527 N N . LYS B 1 718 ? 6.523 -2.014 -0.936 1 87.06 718 LYS B N 1
ATOM 11528 C CA . LYS B 1 718 ? 6.316 -3.387 -0.486 1 87.06 718 LYS B CA 1
ATOM 11529 C C . LYS B 1 718 ? 5.406 -4.148 -1.444 1 87.06 718 LYS B C 1
ATOM 11531 O O . LYS B 1 718 ? 4.336 -3.66 -1.809 1 87.06 718 LYS B O 1
ATOM 11536 N N . LEU B 1 719 ? 5.844 -5.227 -1.868 1 90.5 719 LEU B N 1
ATOM 11537 C CA . LEU B 1 719 ? 5.109 -6.105 -2.771 1 90.5 719 LEU B CA 1
ATOM 11538 C C . LEU B 1 719 ? 4.754 -7.418 -2.08 1 90.5 719 LEU B C 1
ATOM 11540 O O . LEU B 1 719 ? 5.242 -7.699 -0.983 1 90.5 719 LEU B O 1
ATOM 11544 N N . PRO B 1 720 ? 3.885 -8.188 -2.705 1 91.12 720 PRO B N 1
ATOM 11545 C CA . PRO B 1 720 ? 3.512 -9.453 -2.07 1 91.12 720 PRO B CA 1
ATOM 11546 C C . PRO B 1 720 ? 4.715 -10.359 -1.806 1 91.12 720 PRO B C 1
ATOM 11548 O O . PRO B 1 720 ? 5.754 -10.219 -2.457 1 91.12 720 PRO B O 1
ATOM 11551 N N . GLU B 1 721 ? 4.551 -11.227 -0.835 1 91.19 721 GLU B N 1
ATOM 11552 C CA . GLU B 1 721 ? 5.508 -12.281 -0.535 1 91.19 721 GLU B CA 1
ATOM 11553 C C . GLU B 1 721 ? 6.844 -11.703 -0.077 1 91.19 721 GLU B C 1
ATOM 11555 O O . GLU B 1 721 ? 7.906 -12.227 -0.421 1 91.19 721 GLU B O 1
ATOM 11560 N N . ASP B 1 722 ? 6.867 -10.547 0.572 1 86.94 722 ASP B N 1
ATOM 11561 C CA . ASP B 1 722 ? 8.008 -9.883 1.208 1 86.94 722 ASP B CA 1
ATOM 11562 C C . ASP B 1 722 ? 9.008 -9.398 0.167 1 86.94 722 ASP B C 1
ATOM 11564 O O . ASP B 1 722 ? 10.211 -9.344 0.433 1 86.94 722 ASP B O 1
ATOM 11568 N N . GLN B 1 723 ? 8.547 -9.219 -1.028 1 90.12 723 GLN B N 1
ATOM 11569 C CA . GLN B 1 723 ? 9.414 -8.617 -2.037 1 90.12 723 GLN B CA 1
ATOM 11570 C C . GLN B 1 723 ? 9.383 -7.094 -1.955 1 90.12 723 GLN B C 1
ATOM 11572 O O . GLN B 1 723 ? 8.383 -6.512 -1.523 1 90.12 723 GLN B O 1
ATOM 11577 N N . VAL B 1 724 ? 10.516 -6.477 -2.318 1 89.75 724 VAL B N 1
ATOM 11578 C CA . VAL B 1 724 ? 10.562 -5.027 -2.174 1 89.75 724 VAL B CA 1
ATOM 11579 C C . VAL B 1 724 ? 11.18 -4.402 -3.426 1 89.75 724 VAL B C 1
ATOM 11581 O O . VAL B 1 724 ? 11.984 -5.035 -4.105 1 89.75 724 VAL B O 1
ATOM 11584 N N . SER B 1 725 ? 10.688 -3.354 -3.764 1 91.69 725 SER B N 1
ATOM 11585 C CA . SER B 1 725 ? 11.305 -2.416 -4.695 1 91.69 725 SER B CA 1
ATOM 11586 C C . SER B 1 725 ? 11.742 -1.14 -3.982 1 91.69 725 SER B C 1
ATOM 11588 O O . SER B 1 725 ? 10.906 -0.409 -3.441 1 91.69 725 SER B O 1
ATOM 11590 N N . VAL B 1 726 ? 13.078 -0.897 -3.971 1 93.25 726 VAL B N 1
ATOM 11591 C CA . VAL B 1 726 ? 13.602 0.216 -3.189 1 93.25 726 VAL B CA 1
ATOM 11592 C C . VAL B 1 726 ? 14.234 1.25 -4.117 1 93.25 726 VAL B C 1
ATOM 11594 O O . VAL B 1 726 ? 15.102 0.918 -4.926 1 93.25 726 VAL B O 1
ATOM 11597 N N . TRP B 1 727 ? 13.766 2.42 -3.982 1 95.31 727 TRP B N 1
ATOM 11598 C CA . TRP B 1 727 ? 14.359 3.557 -4.68 1 95.31 727 TRP B CA 1
ATOM 11599 C C . TRP B 1 727 ? 15.102 4.465 -3.707 1 95.31 727 TRP B C 1
ATOM 11601 O O . TRP B 1 727 ? 14.625 4.727 -2.602 1 95.31 727 TRP B O 1
ATOM 11611 N N . ILE B 1 728 ? 16.281 4.891 -4.09 1 96.38 728 ILE B N 1
ATOM 11612 C CA . ILE B 1 728 ? 17.047 5.883 -3.344 1 96.38 728 ILE B CA 1
ATOM 11613 C C . ILE B 1 728 ? 17.547 6.98 -4.289 1 96.38 728 ILE B C 1
ATOM 11615 O O . ILE B 1 728 ? 17.938 6.699 -5.422 1 96.38 728 ILE B O 1
ATOM 11619 N N . VAL B 1 729 ? 17.422 8.188 -3.865 1 97.62 729 VAL B N 1
ATOM 11620 C CA . VAL B 1 729 ? 17.938 9.281 -4.672 1 97.62 729 VAL B CA 1
ATOM 11621 C C . VAL B 1 729 ? 18.734 10.242 -3.789 1 97.62 729 VAL B C 1
ATOM 11623 O O . VAL B 1 729 ? 18.25 10.688 -2.746 1 97.62 729 VAL B O 1
ATOM 11626 N N . LEU B 1 730 ? 19.922 10.445 -4.09 1 97.62 730 LEU B N 1
ATOM 11627 C CA . LEU B 1 730 ? 20.781 11.469 -3.486 1 97.62 730 LEU B CA 1
ATOM 11628 C C . LEU B 1 730 ? 20.859 12.703 -4.379 1 97.62 730 LEU B C 1
ATOM 11630 O O . LEU B 1 730 ? 21.141 12.586 -5.574 1 97.62 730 LEU B O 1
ATOM 11634 N N . ALA B 1 731 ? 20.516 13.805 -3.82 1 96.56 731 ALA B N 1
ATOM 11635 C CA . ALA B 1 731 ? 20.547 15.047 -4.594 1 96.56 731 ALA B CA 1
ATOM 11636 C C . ALA B 1 731 ? 21.375 16.125 -3.889 1 96.56 731 ALA B C 1
ATOM 11638 O O . ALA B 1 731 ? 21.641 16.016 -2.691 1 96.56 731 ALA B O 1
ATOM 11639 N N . VAL B 1 732 ? 21.828 17.125 -4.703 1 93.62 732 VAL B N 1
ATOM 11640 C CA . VAL B 1 732 ? 22.609 18.234 -4.168 1 93.62 732 VAL B CA 1
ATOM 11641 C C . VAL B 1 732 ? 22.266 19.516 -4.934 1 93.62 732 VAL B C 1
ATOM 11643 O O . VAL B 1 732 ? 21.938 19.469 -6.125 1 93.62 732 VAL B O 1
ATOM 11646 N N . ARG B 1 733 ? 22.109 20.547 -4.266 1 91.5 733 ARG B N 1
ATOM 11647 C CA . ARG B 1 733 ? 22.141 21.875 -4.875 1 91.5 733 ARG B CA 1
ATOM 11648 C C . ARG B 1 733 ? 23.422 22.609 -4.535 1 91.5 733 ARG B C 1
ATOM 11650 O O . ARG B 1 733 ? 23.812 22.672 -3.365 1 91.5 733 ARG B O 1
ATOM 11657 N N . HIS B 1 734 ? 24.125 22.984 -5.555 1 87.69 734 HIS B N 1
ATOM 11658 C CA . HIS B 1 734 ? 25.422 23.609 -5.316 1 87.69 734 HIS B CA 1
ATOM 11659 C C . HIS B 1 734 ? 25.625 24.812 -6.215 1 87.69 734 HIS B C 1
ATOM 11661 O O . HIS B 1 734 ? 24.953 24.953 -7.242 1 87.69 734 HIS B O 1
ATOM 11667 N N . ASP B 1 735 ? 26.484 25.609 -5.793 1 82.62 735 ASP B N 1
ATOM 11668 C CA . ASP B 1 735 ? 26.828 26.812 -6.539 1 82.62 735 ASP B CA 1
ATOM 11669 C C . ASP B 1 735 ? 27.531 26.469 -7.852 1 82.62 735 ASP B C 1
ATOM 11671 O O . ASP B 1 735 ? 28.375 25.578 -7.891 1 82.62 735 ASP B O 1
ATOM 11675 N N . PRO B 1 736 ? 27.094 27.109 -8.969 1 74.81 736 PRO B N 1
ATOM 11676 C CA . PRO B 1 736 ? 27.609 26.812 -10.312 1 74.81 736 PRO B CA 1
ATOM 11677 C C . PRO B 1 736 ? 29.125 26.953 -10.398 1 74.81 736 PRO B C 1
ATOM 11679 O O . PRO B 1 736 ? 29.75 26.422 -11.312 1 74.81 736 PRO B O 1
ATOM 11682 N N . ARG B 1 737 ? 29.703 27.812 -9.586 1 68.19 737 ARG B N 1
ATOM 11683 C CA . ARG B 1 737 ? 31.141 28.016 -9.688 1 68.19 737 ARG B CA 1
ATOM 11684 C C . ARG B 1 737 ? 31.906 26.75 -9.344 1 68.19 737 ARG B C 1
ATOM 11686 O O . ARG B 1 737 ? 33.094 26.656 -9.586 1 68.19 737 ARG B O 1
ATOM 11693 N N . TYR B 1 738 ? 31.062 25.625 -8.867 1 61.59 738 TYR B N 1
ATOM 11694 C CA . TYR B 1 738 ? 31.688 24.344 -8.539 1 61.59 738 TYR B CA 1
ATOM 11695 C C . TYR B 1 738 ? 31.078 23.219 -9.359 1 61.59 738 TYR B C 1
ATOM 11697 O O . TYR B 1 738 ? 29.875 23.219 -9.617 1 61.59 738 TYR B O 1
#

Foldseek 3Di:
DDPVVVVVVVVVCLVVVVVVVVVVVVVVVVPVPDPDDPPPPPPVVVVVVCVVVCVVVVVVVVVCVVVVVVVVVVVVVPPVPDDPPPPPPPDPPCPPPPPDDDDPPPPPPPPPPVVVVVVVVVVVVPPCVVVVPPCQVPDPPDFKKKKKWWFKWAAQPVAQPVVVQPQKWKKKWKDWFADIDIFATWRDHRMTTRGDMDIGGDPDDVPDALVNVLVFPIWIKMWMKMKHKPDDQPPPPPPPPVPPPVPVANSLVAWIFIAIDTAFMDTDDPSLCLAVQKDKDKDFGAGFFPRRVPTSTIIIMMMGMPPDDNVRRDDNVVSVVSVVVLVVVLVVLQVVLVVQVVVVVVVLCVLDVCLVQFDDAQWFAARNGDIFGPQQLAAAAAQQAPPDPVFGPPDLLSLLVQLLLQAEDDDPPDQASPPPPPGRRHAYHPSNCLNRSYYHQSNLARSSQNPCVNVVWQKKKWWGAFLVRHTGIWMWTADPPDDQQKIKIARSNHSDIDILCSPCCCNTGFFTAKIDHNQWIWGFSDPDGGSNPGGRNAPPDCNTIPTRDRSSRVDPSRRPFGWDDDPPDPPPDGTGGSYHFYFFQDRDDVRGGDGRTDDDFVNLQVVLQVVLQVLLCVPAPHDGAAEDVQLQVLCVLVVVQVVCCSRVNDGDCPVVSVVSVCVVQVQWDKAKDKDKHFDSDSVVVNVVLCVDPSSVVLSPPHDDDVFKYKYKGKDWDGHISNTIMIMIMIMITGHPVD/DDPVVVVVVVVVCLVVVVVVVVLVVVVVVVPPPDPDDPPPPPPVVSVVVCVVVCVVVVVVVVVVVVVVVVVVVVVVVPPVPDDPPPPPPPDPPPPPPPPDDDDPPPPPPPPPPVPVVVVVVVVVVPPCVVPPPPCQVPDPPDFKKKKKWWFKWAAQPVAQPVVVQPQKWKKKWKDWFADIDIFATWRDHRMTTRGDMDIGGDPDDVPDALVNVLVFPIWIKMWMKMKHKPDDQPPPVPPPPVPPPVPVANSLVAWIFIAIDTAFMDTDDPSLCLAVQKDKDKDFGAGFFPRRVPTSTIIIMIMGMPPDDNVRGDDNVVSVVSVVVLVVVLVVLQVVLVVQVVVVVVVLCVLDVCLVQFDDDQWFAARNGDIFGPQQLAAAAAQQAPPDPVFGPPDLLSLLVQLLLQAADDDPPDDDSRPPPPRRRHAYHPSNCLNRSYYHQSNLARSSQNPCVNVVWQKKKWWGAFLVRHTGIWMWTADPPDDQQKIKIARSNHSDIDILQSPCCCNTGFFTAKIDHNQWIWGFSDPDGGSNPGGRNAVPDCNTIPTRDRSSRVDPSRRPFGWDDDPPDPPPDGTGGSYHFYFFQDRDDVRGGDGRTDDDFVNLQVVLQVVLQVLLCVPAPHDGAAEDVQLQVLCVLVVVQVVCCSRVNDGDCPVVSVVSVCVVQVQWDKAKDKDKHFDSDSVVVNVVLCVDPSSVVLSPPHDDDPFKYKYKGKDWDGHISNTIMIMIMIMITGHPVD

Secondary structure (DSSP, 8-state):
--HHHHHHHHHHHHT-HHHHHHHHHHHHHHTTT---S-----HHHHHHHHHHTTHHHHHHHHHHHHHHHHHHHHHTTTSTT-S------------------------------THHHHHHHHHHH-S----S--GGG--TTSPPEEEEEEEEEE--GGG--GGGGTTEEEEEEEEETTEEEEPPPEE--SS-EEEEEEEEE----TT--HHHHHHS---EEEEEEEEEEEE-----SSS----S---TTGGGGS-EEEEEEEEEEEEE--TTHHHHSEEEEEEEEE--GGGTTSEEEEEEEEEEEES--GGGPPPHHHHHHHHHHHHHHHHHHHHHHHHHHHHHHHHHHHH-GGGGGS----EEEETTS-EEEGGGG------PEES-GGG---SHHHHHHHHHHSEE----SSSTTTSS---S-EEPPHHHHHHH-EE-HHHHHHHHHHHHHHTT-EEEEEEEEETTS-EEEEEEEE-SSS-TT--EEE-TTT--EEETT-TTHHHHEEEEEEEE-SS-EEEE--S--BTTT----TTT-TTTEEEPPGGGT--GGG-SS-EE--TTS-TTS--EES--EE-------TTPPP-SEE--HHHHHHHHHHHHHHHHHHHHTSPPPEE-HHHHHHHHHHHHHHHHHHHHS----HHHHHHHHHHHHTTSEEEEEEEEES---THHHHHHHHHSHHHHHHHTS---TTTEEEEEEEEEEEEGGGEEEEEEEEEEEE-TT-/--HHHHHHHHHHHHH-HHHHHHHHHHHHHHTTT---S-----HHHHHHHHHHTTHHHHHHHHHHHHHHHHHHHHHTTTSTT-S------------------------------THHHHHHHHHHH-S----S--GGG--TTSPPEEEEEEEEEE--GGG--GGGGTTEEEEEEEEETTEEEEPPPEE--SS-EEEEEEEEE----TT--HHHHHHS---EEEEEEEEEEEE-----SSS----S---TTTGGGS-EEEEEEEEEEEEE--TTHHHHSEEEEEEEEE--GGGTTSEEEEEEEEEEEES--GGGPPPHHHHHHHHHHHHHHHHHHHHHHHHHHHHHHHHHHHH-GGGGGS----EEEETTS-EEEGGGG------PEES-GGG---SHHHHHHHHHHSEE----SSSTTTSS---S-EEPPHHHHHHH-EE-HHHHHHHHHHHHHHTT-EEEEEEEEETTS-EEEEEEEE-SSS-TT--EEE-TTT--EEETT-TTHHHHEEEEEEEE-SS-EEEE--S--BTTT----TTT-TTTEEEPPGGGT--GGG-SS-EE--TTS-TTS--EES--EE-------TTPPP-SEE--HHHHHHHHHHHHHHHHHHHHTSPPPEE-HHHHHHHHHHHHHHHHHHHHS----HHHHHHHHHHHHTTSEEEEEEEEES---THHHHHHHHHSHHHHHHHTS---TTTEEEEEEEEEEEEGGGEEEEEEEEEEEE-TT-

Organism: Toxoplasma gondii (strain ATCC 50861 / VEG) (NCBI:txid432359)

Nearest PDB structures (foldseek):
  9bky-assembly3_C  TM=8.297E-01  e=5.460E-06  Trichomonas vaginalis G3
  4p42-assembly1_A  TM=6.870E-01  e=3.704E-05  Homo sapiens
  5iz5-assembly2_B  TM=7.855E-01  e=3.304E-04  Homo sapiens
  2yrb-assembly1_A  TM=7.373E-01  e=1.810E-04  Homo sapiens
  2ep6-assembly1_A  TM=7.072E-01  e=6.370E-04  Homo sapiens

Sequence (1476 aa):
MDAKHRAAIYEFLAKRPDICQSLRLHLQARKSHDGETAPTVDVARTLEVLQDTGVLTDIQQQLATYMQSAEQTVEANAERTGKEVKRREGSGLKWLPQTACRDASASATSESDCGALEAALSSVFTQEVQPRWMPENADPNDPPYLLCRFSDGHDFSEYEDESRHSGSYFVIHMSFGSQRFRSRPVEACCEPQFLETFAARLPTEEGASYRDLLKRQLPLHLVVTKEDVISHSSWTKGGIASNRATTPRESFSGNTMYKSKILSSQKVEWQRVLHCGKIHTSVKLRGVGTREALSVGKLDMEIQLLPRDETKFLGLAEVDSQLRRGEQEKQEALRQAMSIAETWWSCYKKMHPMFGYRLIKIFAKTEFGEHLPVNSFVCPLSPRVECCSSYGLDSPFHCARFVAAMETERRGTANVMLSGECGSDVWCSWPALFARGVGTVEDHAMLLCSLFLGFSVDAWVAIGLLAEDLPYCWVITRDQCGDPKNATFWDACTGQRLASFDPTIGARFASVHCVFNHKAFYACCSIVHAADKLHYHFEGDTSMWWKMPEDVFKSPLLKLYAMVGDSRLPASADPRALFALRGWWGRPTRMAPFCRLWTSERQIEEYVKHKVDNYRRSKRGGFDTQWDDAMSVALSIALANYETERTIGVTFGDRAFRDIIKGLAKNYIFKACPLHFHTGDASVYFGALLSNTIGRHILDLPLGPVKCVYGLRCKILKLPEDQVSVWIVLAVRHDPRYMDAKHRAAIYEFLAKRPDICQSLRLHLQARKSHDGETAPTVDVARTLEVLQDTGVLTDIQQQLATYMQSAEQTVEANAERTGKEVKRREGSGLKWLPQTACRDASASATSESDCGALEAALSSVFTQEVQPRWMPENADPNDPPYLLCRFSDGHDFSEYEDESRHSGSYFVIHMSFGSQRFRSRPVEACCEPQFLETFAARLPTEEGASYRDLLKRQLPLHLVVTKEDVISHSSWTKGGIASNRATTPRESFSGNTMYKSKILSSQKVEWQRVLHCGKIHTSVKLRGVGTREALSVGKLDMEIQLLPRDETKFLGLAEVDSQLRRGEQEKQEALRQAMSIAETWWSCYKKMHPMFGYRLIKIFAKTEFGEHLPVNSFVCPLSPRVECCSSYGLDSPFHCARFVAAMETERRGTANVMLSGECGSDVWCSWPALFARGVGTVEDHAMLLCSLFLGFSVDAWVAIGLLAEDLPYCWVITRDQCGDPKNATFWDACTGQRLASFDPTIGARFASVHCVFNHKAFYACCSIVHAADKLHYHFEGDTSMWWKMPEDVFKSPLLKLYAMVGDSRLPASADPRALFALRGWWGRPTRMAPFCRLWTSERQIEEYVKHKVDNYRRSKRGGFDTQWDDAMSVALSIALANYETERTIGVTFGDRAFRDIIKGLAKNYIFKACPLHFHTGDASVYFGALLSNTIGRHILDLPLGPVKCVYGLRCKILKLPEDQVSVWIVLAVRHDPRY

pLDDT: mean 74.27, std 26.43, range [16.08, 98.75]

Radius of gyration: 35.95 Å; Cα contacts (8 Å, |Δi|>4): 2580; chains: 2; bounding box: 114×103×98 Å

Solvent-accessible surface area (backbone atoms only — not comparable to full-atom values): 80272 Å² total; per-residue (Å²): 130,59,70,68,58,50,49,53,48,48,56,50,40,69,76,33,54,69,57,46,53,54,47,51,56,51,52,57,64,61,52,74,70,66,85,72,74,86,71,67,81,53,62,61,61,54,48,48,53,40,50,72,67,44,56,40,51,54,50,44,49,54,44,44,56,50,45,51,65,50,44,62,64,49,55,76,62,53,73,84,60,72,73,76,76,69,77,73,77,68,82,72,75,68,73,66,74,81,72,63,95,72,66,93,67,82,70,84,69,78,76,68,76,59,57,60,60,52,51,56,53,46,58,63,61,61,45,73,72,53,62,83,75,58,58,81,75,44,52,80,85,44,79,43,28,42,35,39,35,35,46,47,33,38,63,19,64,92,28,62,56,44,80,81,34,68,66,29,22,34,32,47,36,40,36,43,58,54,45,73,49,56,31,55,69,28,64,46,35,30,63,28,69,63,70,41,78,47,79,43,67,55,91,60,56,94,82,61,50,65,67,54,54,67,69,46,73,71,61,36,37,40,33,34,30,38,32,33,60,52,71,55,77,75,68,51,89,68,87,64,70,69,76,58,76,60,43,87,73,68,43,62,82,40,58,35,34,50,49,50,41,72,46,22,51,44,76,48,88,63,69,67,25,51,42,64,35,54,44,79,46,73,45,75,32,32,19,45,53,86,36,42,87,37,74,47,28,33,39,36,35,36,41,34,43,34,54,84,55,78,86,62,41,46,56,62,67,58,52,52,50,49,53,50,48,52,52,50,51,36,52,49,52,50,51,50,19,50,52,53,48,50,53,52,49,53,53,52,35,67,72,37,79,71,54,64,73,48,61,72,77,59,62,41,32,32,48,78,68,48,73,33,46,49,37,34,67,24,50,27,26,54,47,60,37,42,98,31,62,82,34,51,41,43,35,67,42,43,40,34,38,54,44,22,29,37,44,66,57,78,70,79,83,83,58,59,90,76,43,80,65,71,61,71,66,50,47,59,52,67,72,53,32,56,68,31,51,48,32,43,57,59,39,27,14,32,49,42,28,10,38,30,32,26,46,59,41,52,43,25,35,34,29,28,25,27,55,83,68,39,75,45,48,25,24,37,33,43,52,70,79,51,63,48,48,44,35,37,39,33,39,25,67,74,39,47,74,41,44,40,85,40,83,64,36,41,69,52,39,28,28,52,28,25,38,33,29,60,78,48,40,34,36,53,61,37,91,70,40,38,42,64,73,50,68,58,31,59,88,78,35,64,71,41,24,42,73,53,70,53,75,48,60,63,51,73,73,60,42,74,61,41,71,45,61,68,84,82,44,65,92,77,64,76,51,28,39,41,49,54,42,43,18,68,71,55,71,78,44,99,84,31,38,53,53,55,58,42,74,51,46,66,56,49,41,52,50,51,50,49,53,50,38,50,52,37,24,71,71,59,76,61,58,81,74,46,71,37,67,56,54,14,48,41,45,32,35,55,51,51,23,53,51,38,28,66,35,71,68,45,80,54,62,59,65,60,44,51,34,33,48,46,61,72,38,60,88,33,43,74,49,70,38,76,45,78,40,54,55,87,58,64,76,54,51,62,56,52,36,58,70,31,72,63,33,33,53,63,62,63,49,75,83,49,94,90,38,44,40,29,23,60,35,48,46,52,44,67,36,45,60,64,31,35,43,29,38,39,34,47,32,38,33,26,45,72,97,104,132,58,69,67,59,50,48,53,46,47,56,49,41,68,75,34,54,67,58,44,54,52,45,50,56,51,53,58,64,64,52,73,72,64,85,71,75,87,69,66,81,51,63,62,60,55,50,48,53,40,50,71,67,45,55,41,53,53,50,46,48,53,44,43,55,50,43,48,62,52,41,61,65,47,52,78,62,51,72,84,59,71,73,77,76,69,75,73,80,68,83,72,76,68,75,66,75,80,75,61,97,74,68,94,67,80,70,86,70,79,78,67,75,63,57,60,61,52,52,56,53,46,58,64,61,60,45,74,71,56,60,85,75,58,58,81,74,44,52,81,85,44,79,44,28,42,36,39,35,36,45,46,32,38,63,18,64,93,28,62,57,42,79,80,36,66,66,29,22,34,32,47,34,39,37,44,57,53,45,75,47,57,32,55,68,27,63,47,36,29,63,29,70,62,68,42,76,44,80,43,69,54,90,62,57,93,80,61,49,64,68,57,55,67,69,45,73,70,62,36,37,39,31,36,32,39,32,34,60,52,72,56,75,75,71,46,91,68,82,62,69,70,76,60,75,61,42,85,74,66,44,63,81,43,59,36,34,49,48,50,38,72,45,22,50,45,76,49,88,62,69,68,26,54,44,63,35,54,42,78,46,73,45,74,32,34,19,44,52,85,35,44,87,37,74,47,28,33,40,35,33,36,41,33,43,35,54,82,54,78,85,64,41,46,56,64,67,57,52,51,50,50,53,51,48,51,53,51,50,37,53,49,50,50,52,49,18,50,52,52,49,51,54,51,49,53,54,51,35,67,72,38,79,70,56,64,75,47,60,72,76,59,62,43,32,33,49,77,68,48,73,34,44,50,36,33,69,24,50,26,26,54,49,59,36,43,99,30,62,80,35,50,41,42,36,68,41,43,42,32,39,53,43,21,28,37,43,65,57,78,69,78,82,82,59,52,87,76,45,81,62,68,57,66,65,49,47,58,52,68,73,54,31,57,68,30,50,46,33,44,57,58,40,28,12,34,50,43,29,10,38,31,33,26,46,58,40,54,43,24,36,33,30,27,25,26,53,85,67,39,74,45,47,26,24,37,33,42,51,71,80,53,63,48,49,44,35,36,39,33,38,25,66,74,40,48,72,43,45,40,84,40,83,62,35,42,68,52,40,28,29,51,28,24,38,34,30,58,77,48,42,34,36,53,60,38,90,70,41,37,41,66,73,49,69,58,31,58,88,78,36,67,71,42,24,44,73,54,69,51,74,50,62,63,52,73,75,58,42,74,61,39,70,45,62,69,86,81,46,66,92,78,65,75,50,28,40,42,51,54,44,42,19,68,72,56,74,78,43,98,82,31,40,55,54,56,60,43,74,52,48,67,56,49,41,52,49,51,50,49,53,50,39,51,50,37,24,70,71,57,77,60,60,82,73,44,72,37,67,55,54,16,49,40,46,32,33,58,52,51,24,53,52,39,27,66,36,70,69,47,80,55,61,60,67,61,44,51,34,34,48,46,59,73,35,60,88,33,43,76,49,72,36,76,46,78,40,55,54,87,58,64,79,53,51,60,56,50,35,58,70,32,73,64,34,32,52,66,62,64,51,73,83,49,94,90,37,47,41,29,21,61,36,48,46,52,43,66,35,44,59,62,31,34,43,29,38,39,34,47,32,37,33,26,44,71,96,102

InterPro domains:
  IPR028926 CEP76, C2 domain [PF15627] (142-310)
  IPR052299 Centrosomal protein of 76 kDa [PTHR46436] (19-733)
  IPR056288 Centrosomal protein of 76 kDa, C-terminal [PF24652] (600-733)
  IPR056290 CEP76/DRC7, peptidase-like domain [PF24656] (425-548)